Protein 5JN5 (pdb70)

Radius of gyration: 35.1 Å; Cα contacts (8 Å, |Δi|>4): 2687; chains: 2; bounding box: 94×74×91 Å

Structure (mmCIF, N/CA/C/O backbone):
data_5JN5
#
_entry.id   5JN5
#
_cell.length_a   172.988
_cell.length_b   172.988
_cell.length_c   100.001
_cell.angle_alpha   90.00
_cell.angle_beta   90.00
_cell.angle_gamma   90.00
#
_symmetry.space_group_name_H-M   'P 41 21 2'
#
loop_
_entity.id
_entity.type
_entity.pdbx_description
1 polymer Phosphoglucomutase-1
2 non-polymer 'SULFATE ION'
3 non-polymer 'CALCIUM ION'
4 water water
#
loop_
_atom_site.group_PDB
_atom_site.id
_atom_site.type_symbol
_atom_site.label_atom_id
_atom_site.label_alt_id
_atom_site.label_comp_id
_atom_site.label_asym_id
_atom_site.label_entity_id
_atom_site.label_seq_id
_atom_site.pdbx_PDB_ins_code
_atom_site.Cartn_x
_atom_site.Cartn_y
_atom_site.Cartn_z
_atom_site.occupancy
_atom_site.B_iso_or_equiv
_atom_site.auth_seq_id
_atom_site.auth_comp_id
_atom_site.auth_asym_id
_atom_site.auth_atom_id
_atom_site.pdbx_PDB_model_num
ATOM 1 N N . ASN A 1 23 ? 44.162 -81.062 -13.138 1.00 45.72 0 ASN A N 1
ATOM 2 C CA . ASN A 1 23 ? 42.774 -80.868 -12.715 1.00 42.19 0 ASN A CA 1
ATOM 3 C C . ASN A 1 23 ? 42.054 -82.212 -12.578 1.00 37.99 0 ASN A C 1
ATOM 4 O O . ASN A 1 23 ? 40.824 -82.303 -12.584 1.00 35.79 0 ASN A O 1
ATOM 9 N N . MET A 1 24 ? 42.872 -83.249 -12.453 1.00 32.10 1 MET A N 1
ATOM 10 C CA . MET A 1 24 ? 42.457 -84.585 -12.063 1.00 35.74 1 MET A CA 1
ATOM 11 C C . MET A 1 24 ? 43.041 -84.832 -10.665 1.00 31.88 1 MET A C 1
ATOM 12 O O . MET A 1 24 ? 44.250 -85.024 -10.530 1.00 35.83 1 MET A O 1
ATOM 17 N N . VAL A 1 25 ? 42.205 -84.806 -9.625 1.00 28.37 2 VAL A N 1
ATOM 18 C CA . VAL A 1 25 ? 42.730 -84.709 -8.253 1.00 25.17 2 VAL A CA 1
ATOM 19 C C . VAL A 1 25 ? 42.178 -85.701 -7.213 1.00 23.88 2 VAL A C 1
ATOM 20 O O . VAL A 1 25 ? 41.015 -86.099 -7.254 1.00 25.19 2 VAL A O 1
ATOM 24 N N . LYS A 1 26 ? 43.033 -86.055 -6.252 1.00 26.77 3 LYS A N 1
ATOM 25 C CA . LYS A 1 26 ? 42.693 -87.019 -5.208 1.00 29.62 3 LYS A CA 1
ATOM 26 C C . LYS A 1 26 ? 42.037 -86.379 -3.983 1.00 27.11 3 LYS A C 1
ATOM 27 O O . LYS A 1 26 ? 42.334 -85.243 -3.635 1.00 26.35 3 LYS A O 1
ATOM 29 N N . ILE A 1 27 ? 41.130 -87.118 -3.353 1.00 25.45 4 ILE A N 1
ATOM 30 C CA . ILE A 1 27 ? 40.528 -86.736 -2.078 1.00 23.79 4 ILE A CA 1
ATOM 31 C C . ILE A 1 27 ? 41.244 -87.420 -0.924 1.00 34.07 4 ILE A C 1
ATOM 32 O O . ILE A 1 27 ? 41.375 -88.642 -0.920 1.00 27.86 4 ILE A O 1
ATOM 37 N N . VAL A 1 28 ? 41.707 -86.654 0.059 1.00 26.28 5 VAL A N 1
ATOM 38 C CA . VAL A 1 28 ? 42.327 -87.279 1.213 1.00 26.37 5 VAL A CA 1
ATOM 39 C C . VAL A 1 28 ? 41.682 -86.822 2.512 1.00 33.42 5 VAL A C 1
ATOM 40 O O . VAL A 1 28 ? 41.031 -85.779 2.580 1.00 26.74 5 VAL A O 1
ATOM 44 N N . THR A 1 29 ? 41.858 -87.635 3.545 1.00 27.82 6 THR A N 1
ATOM 45 C CA . THR A 1 29 ? 41.352 -87.318 4.867 1.00 29.54 6 THR A CA 1
ATOM 46 C C . THR A 1 29 ? 42.521 -86.907 5.745 1.00 35.33 6 THR A C 1
ATOM 47 O O . THR A 1 29 ? 43.535 -87.615 5.830 1.00 28.63 6 THR A O 1
ATOM 51 N N . VAL A 1 30 ? 42.386 -85.745 6.377 1.00 31.92 7 VAL A N 1
ATOM 52 C CA . VAL A 1 30 ? 43.459 -85.188 7.190 1.00 31.65 7 VAL A CA 1
ATOM 53 C C . VAL A 1 30 ? 43.066 -85.225 8.653 1.00 30.98 7 VAL A C 1
ATOM 54 O O . VAL A 1 30 ? 42.013 -84.715 9.030 1.00 25.22 7 VAL A O 1
ATOM 58 N N . LYS A 1 31 ? 43.895 -85.852 9.482 1.00 31.62 8 LYS A N 1
ATOM 59 C CA . LYS A 1 31 ? 43.629 -85.823 10.909 1.00 30.69 8 LYS A CA 1
ATOM 60 C C . LYS A 1 31 ? 43.930 -84.426 11.417 1.00 23.55 8 LYS A C 1
ATOM 61 O O . LYS A 1 31 ? 44.938 -83.827 11.043 1.00 30.85 8 LYS A O 1
ATOM 67 N N . THR A 1 32 ? 43.062 -83.917 12.278 1.00 30.83 9 THR A N 1
ATOM 68 C CA . THR A 1 32 ? 43.265 -82.596 12.842 1.00 28.39 9 THR A CA 1
ATOM 69 C C . THR A 1 32 ? 42.977 -82.572 14.340 1.00 31.76 9 THR A C 1
ATOM 70 O O . THR A 1 32 ? 42.424 -83.527 14.900 1.00 29.28 9 THR A O 1
ATOM 74 N N . GLN A 1 33 ? 43.367 -81.478 14.983 1.00 30.90 10 GLN A N 1
ATOM 75 C CA . GLN A 1 33 ? 43.014 -81.245 16.380 1.00 33.21 10 GLN A CA 1
ATOM 76 C C . GLN A 1 33 ? 42.126 -80.010 16.456 1.00 29.62 10 GLN A C 1
ATOM 77 O O . GLN A 1 33 ? 42.475 -78.955 15.916 1.00 29.79 10 GLN A O 1
ATOM 79 N N . ALA A 1 34 ? 40.982 -80.147 17.118 1.00 24.77 11 ALA A N 1
ATOM 80 C CA . ALA A 1 34 ? 40.014 -79.061 17.191 1.00 30.23 11 ALA A CA 1
ATOM 81 C C . ALA A 1 34 ? 40.537 -77.853 17.963 1.00 31.81 11 ALA A C 1
ATOM 82 O O . ALA A 1 34 ? 41.432 -77.975 18.806 1.00 30.37 11 ALA A O 1
ATOM 84 N N . TYR A 1 35 ? 39.979 -76.683 17.654 1.00 26.08 12 TYR A N 1
ATOM 85 C CA . TYR A 1 35 ? 40.201 -75.481 18.457 1.00 25.53 12 TYR A CA 1
ATOM 86 C C . TYR A 1 35 ? 38.934 -75.186 19.236 1.00 25.25 12 TYR A C 1
ATOM 87 O O . TYR A 1 35 ? 37.857 -75.696 18.893 1.00 26.95 12 TYR A O 1
ATOM 96 N N . GLN A 1 36 ? 39.053 -74.385 20.300 1.00 23.94 13 GLN A N 1
ATOM 97 C CA . GLN A 1 36 ? 37.918 -74.158 21.190 1.00 25.47 13 GLN A CA 1
ATOM 98 C C . GLN A 1 36 ? 37.270 -72.775 21.046 1.00 31.39 13 GLN A C 1
ATOM 99 O O . GLN A 1 36 ? 36.260 -72.500 21.695 1.00 28.31 13 GLN A O 1
ATOM 105 N N . ASP A 1 37 ? 37.824 -71.914 20.192 1.00 25.45 14 ASP A N 1
ATOM 106 C CA . ASP A 1 37 ? 37.333 -70.537 20.122 1.00 28.46 14 ASP A CA 1
ATOM 107 C C . ASP A 1 37 ? 36.776 -70.113 18.756 1.00 31.45 14 ASP A C 1
ATOM 108 O O . ASP A 1 37 ? 36.643 -68.921 18.489 1.00 27.96 14 ASP A O 1
ATOM 113 N N . GLN A 1 38 ? 36.418 -71.075 17.905 1.00 26.10 15 GLN A N 1
ATOM 114 C CA . GLN A 1 38 ? 35.959 -70.745 16.548 1.00 24.59 15 GLN A CA 1
ATOM 115 C C . GLN A 1 38 ? 34.465 -70.418 16.467 1.00 19.30 15 GLN A C 1
ATOM 116 O O . GLN A 1 38 ? 33.708 -71.121 15.814 1.00 24.19 15 GLN A O 1
ATOM 122 N N . LYS A 1 39 ? 34.037 -69.344 17.141 1.00 29.35 16 LYS A N 1
ATOM 123 C CA . LYS A 1 39 ? 32.638 -68.877 17.069 1.00 30.59 16 LYS A CA 1
ATOM 124 C C . LYS A 1 39 ? 32.353 -68.020 15.825 1.00 30.97 16 LYS A C 1
ATOM 125 O O . LYS A 1 39 ? 33.071 -67.061 15.540 1.00 40.93 16 LYS A O 1
ATOM 131 N N . PRO A 1 40 ? 31.305 -68.364 15.076 1.00 33.63 17 PRO A N 1
ATOM 132 C CA . PRO A 1 40 ? 31.034 -67.608 13.844 1.00 36.99 17 PRO A CA 1
ATOM 133 C C . PRO A 1 40 ? 30.365 -66.237 14.042 1.00 44.36 17 PRO A C 1
ATOM 134 O O . PRO A 1 40 ? 30.307 -65.503 13.059 1.00 42.11 17 PRO A O 1
ATOM 138 N N . GLY A 1 41 ? 29.875 -65.897 15.236 1.00 37.38 18 GLY A N 1
ATOM 139 C CA . GLY A 1 41 ? 29.269 -64.584 15.463 1.00 34.07 18 GLY A CA 1
ATOM 140 C C . GLY A 1 41 ? 28.192 -64.146 14.470 1.00 38.04 18 GLY A C 1
ATOM 141 O O . GLY A 1 41 ? 27.738 -64.935 13.639 1.00 35.11 18 GLY A O 1
ATOM 142 N N . THR A 1 42 ? 27.759 -62.890 14.553 1.00 27.17 19 THR A N 1
ATOM 143 C CA . THR A 1 42 ? 26.755 -62.393 13.612 1.00 31.04 19 THR A CA 1
ATOM 144 C C . THR A 1 42 ? 27.406 -61.835 12.350 1.00 28.43 19 THR A C 1
ATOM 145 O O . THR A 1 42 ? 26.730 -61.564 11.356 1.00 29.86 19 THR A O 1
ATOM 149 N N . SER A 1 43 ? 28.716 -61.637 12.397 1.00 30.69 20 SER A N 1
ATOM 150 C CA . SER A 1 43 ? 29.420 -61.110 11.233 1.00 32.65 20 SER A CA 1
ATOM 151 C C . SER A 1 43 ? 30.644 -61.945 10.876 1.00 33.85 20 SER A C 1
ATOM 152 O O . SER A 1 43 ? 31.462 -61.535 10.050 1.00 31.74 20 SER A O 1
ATOM 155 N N . GLY A 1 44 ? 30.777 -63.115 11.494 1.00 24.45 21 GLY A N 1
ATOM 156 C CA . GLY A 1 44 ? 31.838 -64.019 11.087 1.00 23.74 21 GLY A CA 1
ATOM 157 C C . GLY A 1 44 ? 32.863 -64.287 12.166 1.00 28.78 21 GLY A C 1
ATOM 158 O O . GLY A 1 44 ? 32.875 -63.638 13.208 1.00 25.44 21 GLY A O 1
ATOM 159 N N . LEU A 1 45 ? 33.720 -65.264 11.905 1.00 18.39 22 LEU A N 1
ATOM 160 C CA . LEU A 1 45 ? 34.852 -65.536 12.765 1.00 18.58 22 LEU A CA 1
ATOM 161 C C . LEU A 1 45 ? 36.007 -64.608 12.395 1.00 27.07 22 LEU A C 1
ATOM 162 O O . LEU A 1 45 ? 36.468 -64.627 11.252 1.00 22.26 22 LEU A O 1
ATOM 167 N N . ARG A 1 46 ? 36.461 -63.797 13.360 1.00 19.04 23 ARG A N 1
ATOM 168 C CA . ARG A 1 46 ? 37.559 -62.857 13.136 1.00 16.34 23 ARG A CA 1
ATOM 169 C C . ARG A 1 46 ? 38.714 -63.102 14.079 1.00 19.30 23 ARG A C 1
ATOM 170 O O . ARG A 1 46 ? 38.533 -63.117 15.302 1.00 22.21 23 ARG A O 1
ATOM 178 N N . LYS A 1 47 ? 39.896 -63.284 13.516 1.00 17.10 24 LYS A N 1
ATOM 179 C CA . LYS A 1 47 ? 41.122 -63.442 14.304 1.00 23.15 24 LYS A CA 1
ATOM 180 C C . LYS A 1 47 ? 42.245 -62.690 13.610 1.00 26.95 24 LYS A C 1
ATOM 181 O O . LYS A 1 47 ? 42.118 -62.344 12.438 1.00 19.41 24 LYS A O 1
ATOM 187 N N . ARG A 1 48 ? 43.353 -62.450 14.306 1.00 22.83 25 ARG A N 1
ATOM 188 C CA . ARG A 1 48 ? 44.529 -61.895 13.639 1.00 19.92 25 ARG A CA 1
ATOM 189 C C . ARG A 1 48 ? 44.950 -62.824 12.498 1.00 23.56 25 ARG A C 1
ATOM 190 O O . ARG A 1 48 ? 44.761 -64.030 12.576 1.00 21.74 25 ARG A O 1
ATOM 192 N N . VAL A 1 49 ? 45.501 -62.253 11.434 1.00 20.85 26 VAL A N 1
ATOM 193 C CA . VAL A 1 49 ? 46.016 -63.045 10.322 1.00 23.91 26 VAL A CA 1
ATOM 194 C C . VAL A 1 49 ? 47.052 -64.068 10.817 1.00 23.89 26 VAL A C 1
ATOM 195 O O . VAL A 1 49 ? 47.037 -65.232 10.416 1.00 24.94 26 VAL A O 1
ATOM 199 N N . LYS A 1 50 ? 47.923 -63.625 11.718 1.00 27.78 27 LYS A N 1
ATOM 200 C CA . LYS A 1 50 ? 48.948 -64.491 12.296 1.00 26.70 27 LYS A CA 1
ATOM 201 C C . LYS A 1 50 ? 48.382 -65.719 13.011 1.00 26.97 27 LYS A C 1
ATOM 202 O O . LYS A 1 50 ? 49.034 -66.762 13.066 1.00 31.25 27 LYS A O 1
ATOM 208 N N . VAL A 1 51 ? 47.180 -65.597 13.566 1.00 27.74 28 VAL A N 1
ATOM 209 C CA . VAL A 1 51 ? 46.524 -66.740 14.192 1.00 28.79 28 VAL A CA 1
ATOM 210 C C . VAL A 1 51 ? 46.201 -67.780 13.136 1.00 26.86 28 VAL A C 1
ATOM 211 O O . VAL A 1 51 ? 46.507 -68.961 13.296 1.00 26.97 28 VAL A O 1
ATOM 215 N N . PHE A 1 52 ? 45.594 -67.333 12.036 1.00 26.58 29 PHE A N 1
ATOM 216 C CA . PHE A 1 52 ? 45.285 -68.220 10.925 1.00 25.45 29 PHE A CA 1
ATOM 217 C C . PHE A 1 52 ? 46.555 -68.873 10.361 1.00 26.12 29 PHE A C 1
ATOM 218 O O . PHE A 1 52 ? 46.532 -70.039 9.956 1.00 33.48 29 PHE A O 1
ATOM 226 N N . GLN A 1 53 ? 47.661 -68.134 10.345 1.00 25.59 30 GLN A N 1
ATOM 227 C CA . GLN A 1 53 ? 48.897 -68.627 9.735 1.00 22.59 30 GLN A CA 1
ATOM 228 C C . GLN A 1 53 ? 49.671 -69.593 10.621 1.00 34.80 30 GLN A C 1
ATOM 229 O O . GLN A 1 53 ? 50.224 -70.578 10.133 1.00 31.44 30 GLN A O 1
ATOM 235 N N . SER A 1 54 ? 49.708 -69.312 11.919 1.00 32.64 31 SER A N 1
ATOM 236 C CA . SER A 1 54 ? 50.521 -70.095 12.844 1.00 32.84 31 SER A CA 1
ATOM 237 C C . SER A 1 54 ? 49.764 -71.263 13.483 1.00 34.08 31 SER A C 1
ATOM 238 O O . SER A 1 54 ? 50.382 -72.187 14.008 1.00 35.95 31 SER A O 1
ATOM 241 N N . SER A 1 55 ? 48.434 -71.238 13.432 1.00 25.26 32 SER A N 1
ATOM 242 C CA . SER A 1 55 ? 47.648 -72.318 14.010 1.00 27.68 32 SER A CA 1
ATOM 243 C C . SER A 1 55 ? 47.281 -73.382 12.978 1.00 30.94 32 SER A C 1
ATOM 244 O O . SER A 1 55 ? 46.414 -73.167 12.131 1.00 27.62 32 SER A O 1
ATOM 247 N N . ALA A 1 56 ? 47.932 -74.540 13.087 1.00 30.73 33 ALA A N 1
ATOM 248 C CA . ALA A 1 56 ? 47.740 -75.641 12.146 1.00 30.93 33 ALA A CA 1
ATOM 249 C C . ALA A 1 56 ? 46.271 -75.997 11.959 1.00 24.07 33 ALA A C 1
ATOM 250 O O . ALA A 1 56 ? 45.551 -76.274 12.915 1.00 24.60 33 ALA A O 1
ATOM 252 N N . ASN A 1 57 ? 45.837 -75.988 10.702 1.00 24.69 34 ASN A N 1
ATOM 253 C CA . ASN A 1 57 ? 44.461 -76.321 10.339 1.00 22.12 34 ASN A CA 1
ATOM 254 C C . ASN A 1 57 ? 43.390 -75.435 10.949 1.00 20.62 34 ASN A C 1
ATOM 255 O O . ASN A 1 57 ? 42.247 -75.861 11.063 1.00 22.58 34 ASN A O 1
ATOM 260 N N . TYR A 1 58 ? 43.749 -74.224 11.370 1.00 21.92 35 TYR A N 1
ATOM 261 C CA . TYR A 1 58 ? 42.743 -73.329 11.948 1.00 18.83 35 TYR A CA 1
ATOM 262 C C . TYR A 1 58 ? 41.661 -73.029 10.891 1.00 16.45 35 TYR A C 1
ATOM 263 O O . TYR A 1 58 ? 40.476 -73.281 11.111 1.00 18.97 35 TYR A O 1
ATOM 272 N N . ALA A 1 59 ? 42.079 -72.521 9.734 1.00 18.22 36 ALA A N 1
ATOM 273 C CA . ALA A 1 59 ? 41.115 -72.260 8.660 1.00 20.13 36 ALA A CA 1
ATOM 274 C C . ALA A 1 59 ? 40.427 -73.552 8.187 1.00 17.52 36 ALA A C 1
ATOM 275 O O . ALA A 1 59 ? 39.196 -73.602 8.084 1.00 17.28 36 ALA A O 1
ATOM 277 N N . GLU A 1 60 ? 41.219 -74.592 7.914 1.00 19.12 37 GLU A N 1
ATOM 278 C CA . GLU A 1 60 ? 40.671 -75.875 7.450 1.00 20.93 37 GLU A CA 1
ATOM 279 C C . GLU A 1 60 ? 39.565 -76.403 8.354 1.00 19.74 37 GLU A C 1
ATOM 280 O O . GLU A 1 60 ? 38.489 -76.771 7.876 1.00 17.27 37 GLU A O 1
ATOM 286 N N . ASN A 1 61 ? 39.823 -76.441 9.668 1.00 20.53 38 ASN A N 1
ATOM 287 C CA . ASN A 1 61 ? 38.795 -76.879 10.609 1.00 18.31 38 ASN A CA 1
ATOM 288 C C . ASN A 1 61 ? 37.497 -76.085 10.485 1.00 19.67 38 ASN A C 1
ATOM 289 O O . ASN A 1 61 ? 36.406 -76.640 10.558 1.00 18.54 38 ASN A O 1
ATOM 294 N N . PHE A 1 62 ? 37.616 -74.769 10.350 1.00 19.73 39 PHE A N 1
ATOM 295 C CA . PHE A 1 62 ? 36.424 -73.935 10.355 1.00 17.25 39 PHE A CA 1
ATOM 296 C C . PHE A 1 62 ? 35.666 -74.115 9.046 1.00 17.27 39 PHE A C 1
ATOM 297 O O . PHE A 1 62 ? 34.440 -74.187 9.045 1.00 16.69 39 PHE A O 1
ATOM 305 N N . ILE A 1 63 ? 36.386 -74.178 7.927 1.00 18.61 40 ILE A N 1
ATOM 306 C CA . ILE A 1 63 ? 35.703 -74.382 6.664 1.00 14.62 40 ILE A CA 1
ATOM 307 C C . ILE A 1 63 ? 34.951 -75.719 6.641 1.00 17.59 40 ILE A C 1
ATOM 308 O O . ILE A 1 63 ? 33.790 -75.783 6.210 1.00 16.15 40 ILE A O 1
ATOM 313 N N . GLN A 1 64 ? 35.597 -76.772 7.140 1.00 16.25 41 GLN A N 1
ATOM 314 C CA . GLN A 1 64 ? 34.965 -78.095 7.238 1.00 18.97 41 GLN A CA 1
ATOM 315 C C . GLN A 1 64 ? 33.708 -78.046 8.091 1.00 18.29 41 GLN A C 1
ATOM 316 O O . GLN A 1 64 ? 32.687 -78.649 7.743 1.00 19.58 41 GLN A O 1
ATOM 322 N N . SER A 1 65 ? 33.777 -77.309 9.201 1.00 22.08 42 SER A N 1
ATOM 323 C CA . SER A 1 65 ? 32.633 -77.198 10.101 1.00 19.92 42 SER A CA 1
ATOM 324 C C . SER A 1 65 ? 31.438 -76.527 9.424 1.00 21.46 42 SER A C 1
ATOM 325 O O . SER A 1 65 ? 30.300 -76.969 9.584 1.00 21.46 42 SER A O 1
ATOM 328 N N . ILE A 1 66 ? 31.685 -75.478 8.640 1.00 15.66 43 ILE A N 1
ATOM 329 C CA . ILE A 1 66 ? 30.608 -74.870 7.864 1.00 16.14 43 ILE A CA 1
ATOM 330 C C . ILE A 1 66 ? 29.939 -75.867 6.923 1.00 17.08 43 ILE A C 1
ATOM 331 O O . ILE A 1 66 ? 28.707 -76.003 6.883 1.00 19.13 43 ILE A O 1
ATOM 336 N N . ILE A 1 67 ? 30.775 -76.569 6.173 1.00 18.63 44 ILE A N 1
ATOM 337 C CA . ILE A 1 67 ? 30.292 -77.434 5.101 1.00 19.69 44 ILE A CA 1
ATOM 338 C C . ILE A 1 67 ? 29.587 -78.641 5.704 1.00 24.01 44 ILE A C 1
ATOM 339 O O . ILE A 1 67 ? 28.584 -79.107 5.169 1.00 22.86 44 ILE A O 1
ATOM 344 N N . SER A 1 68 ? 30.070 -79.104 6.856 1.00 24.87 45 SER A N 1
ATOM 345 C CA . SER A 1 68 ? 29.416 -80.230 7.535 1.00 30.00 45 SER A CA 1
ATOM 346 C C . SER A 1 68 ? 28.014 -79.880 8.036 1.00 28.41 45 SER A C 1
ATOM 347 O O . SER A 1 68 ? 27.274 -80.766 8.447 1.00 30.71 45 SER A O 1
ATOM 350 N N . THR A 1 69 ? 27.630 -78.603 7.999 1.00 25.63 46 THR A N 1
ATOM 351 C CA . THR A 1 69 ? 26.238 -78.256 8.289 1.00 21.74 46 THR A CA 1
ATOM 352 C C . THR A 1 69 ? 25.310 -78.541 7.110 1.00 27.72 46 THR A C 1
ATOM 353 O O . THR A 1 69 ? 24.088 -78.527 7.262 1.00 32.77 46 THR A O 1
ATOM 357 N N . VAL A 1 70 ? 25.888 -78.796 5.938 1.00 25.02 47 VAL A N 1
ATOM 358 C CA . VAL A 1 70 ? 25.096 -79.152 4.766 1.00 25.51 47 VAL A CA 1
ATOM 359 C C . VAL A 1 70 ? 24.971 -80.659 4.664 1.00 29.74 47 VAL A C 1
ATOM 360 O O . VAL A 1 70 ? 25.981 -81.366 4.600 1.00 26.98 47 VAL A O 1
ATOM 364 N N . GLU A 1 71 ? 23.733 -81.140 4.669 1.00 30.92 48 GLU A N 1
ATOM 365 C CA . GLU A 1 71 ? 23.451 -82.561 4.511 1.00 37.94 48 GLU A CA 1
ATOM 366 C C . GLU A 1 71 ? 24.102 -83.101 3.247 1.00 33.25 48 GLU A C 1
ATOM 367 O O . GLU A 1 71 ? 23.914 -82.536 2.170 1.00 32.80 48 GLU A O 1
ATOM 373 N N . PRO A 1 72 ? 24.874 -84.192 3.383 1.00 32.82 49 PRO A N 1
ATOM 374 C CA . PRO A 1 72 ? 25.555 -84.868 2.276 1.00 33.93 49 PRO A CA 1
ATOM 375 C C . PRO A 1 72 ? 24.687 -85.030 1.031 1.00 32.02 49 PRO A C 1
ATOM 376 O O . PRO A 1 72 ? 25.176 -84.760 -0.066 1.00 30.94 49 PRO A O 1
ATOM 380 N N . ALA A 1 73 ? 23.429 -85.432 1.202 1.00 30.87 50 ALA A N 1
ATOM 381 C CA . ALA A 1 73 ? 22.526 -85.660 0.072 1.00 36.77 50 ALA A CA 1
ATOM 382 C C . ALA A 1 73 ? 22.254 -84.396 -0.740 1.00 31.87 50 ALA A C 1
ATOM 383 O O . ALA A 1 73 ? 21.898 -84.475 -1.912 1.00 33.14 50 ALA A O 1
ATOM 385 N N . GLN A 1 74 ? 22.415 -83.236 -0.117 1.00 33.45 51 GLN A N 1
ATOM 386 C CA . GLN A 1 74 ? 22.126 -81.978 -0.796 1.00 30.06 51 GLN A CA 1
ATOM 387 C C . GLN A 1 74 ? 23.377 -81.250 -1.302 1.00 29.10 51 GLN A C 1
ATOM 388 O O . GLN A 1 74 ? 23.270 -80.162 -1.863 1.00 30.50 51 GLN A O 1
ATOM 394 N N . ARG A 1 75 ? 24.551 -81.850 -1.129 1.00 23.42 52 ARG A N 1
ATOM 395 C CA . ARG A 1 75 ? 25.792 -81.167 -1.493 1.00 26.28 52 ARG A CA 1
ATOM 396 C C . ARG A 1 75 ? 26.069 -81.099 -2.999 1.00 27.96 52 ARG A C 1
ATOM 397 O O . ARG A 1 75 ? 26.558 -80.074 -3.486 1.00 24.07 52 ARG A O 1
ATOM 405 N N . GLN A 1 76 ? 25.773 -82.164 -3.746 1.00 22.26 53 GLN A N 1
ATOM 406 C CA . GLN A 1 76 ? 26.120 -82.153 -5.171 1.00 25.32 53 GLN A CA 1
ATOM 407 C C . GLN A 1 76 ? 25.363 -81.079 -5.971 1.00 23.69 53 GLN A C 1
ATOM 408 O O . GLN A 1 76 ? 25.926 -80.470 -6.876 1.00 22.18 53 GLN A O 1
ATOM 414 N N . GLU A 1 77 ? 24.101 -80.842 -5.628 1.00 20.68 54 GLU A N 1
ATOM 415 C CA . GLU A 1 77 ? 23.297 -79.832 -6.315 1.00 27.71 54 GLU A CA 1
ATOM 416 C C . GLU A 1 77 ? 23.471 -78.434 -5.735 1.00 24.86 54 GLU A C 1
ATOM 417 O O . GLU A 1 77 ? 22.842 -77.480 -6.201 1.00 22.75 54 GLU A O 1
ATOM 423 N N . ALA A 1 78 ? 24.312 -78.314 -4.717 1.00 23.05 55 ALA A N 1
ATOM 424 C CA . ALA A 1 78 ? 24.498 -77.036 -4.039 1.00 19.96 55 ALA A CA 1
ATOM 425 C C . ALA A 1 78 ? 25.527 -76.165 -4.723 1.00 19.61 55 ALA A C 1
ATOM 426 O O . ALA A 1 78 ? 26.536 -76.664 -5.210 1.00 19.60 55 ALA A O 1
ATOM 428 N N . THR A 1 79 ? 25.287 -74.852 -4.721 1.00 17.39 56 THR A N 1
ATOM 429 C CA . THR A 1 79 ? 26.328 -73.888 -5.104 1.00 16.93 56 THR A CA 1
ATOM 430 C C . THR A 1 79 ? 26.643 -73.000 -3.888 1.00 15.51 56 THR A C 1
ATOM 431 O O . THR A 1 79 ? 25.723 -72.545 -3.218 1.00 16.16 56 THR A O 1
ATOM 435 N N . LEU A 1 80 ? 27.923 -72.792 -3.598 1.00 13.93 57 LEU A N 1
ATOM 436 C CA . LEU A 1 80 ? 28.333 -71.762 -2.635 1.00 15.06 57 LEU A CA 1
ATOM 437 C C . LEU A 1 80 ? 28.979 -70.576 -3.365 1.00 14.28 57 LEU A C 1
ATOM 438 O O . LEU A 1 80 ? 29.820 -70.771 -4.218 1.00 13.81 57 LEU A O 1
ATOM 443 N N . VAL A 1 81 ? 28.589 -69.360 -2.998 1.00 13.94 58 VAL A N 1
ATOM 444 C CA . VAL A 1 81 ? 29.226 -68.140 -3.501 1.00 13.06 58 VAL A CA 1
ATOM 445 C C . VAL A 1 81 ? 30.403 -67.784 -2.601 1.00 14.13 58 VAL A C 1
ATOM 446 O O . VAL A 1 81 ? 30.280 -67.816 -1.373 1.00 15.25 58 VAL A O 1
ATOM 450 N N . VAL A 1 82 ? 31.559 -67.496 -3.185 1.00 14.36 59 VAL A N 1
ATOM 451 C CA . VAL A 1 82 ? 32.754 -67.220 -2.392 1.00 11.45 59 VAL A CA 1
ATOM 452 C C . VAL A 1 82 ? 33.486 -65.980 -2.895 1.00 17.04 59 VAL A C 1
ATOM 453 O O . VAL A 1 82 ? 33.746 -65.850 -4.083 1.00 14.00 59 VAL A O 1
ATOM 457 N N . GLY A 1 83 ? 33.822 -65.065 -1.991 1.00 12.06 60 GLY A N 1
ATOM 458 C CA . GLY A 1 83 ? 34.630 -63.924 -2.368 1.00 11.77 60 GLY A CA 1
ATOM 459 C C . GLY A 1 83 ? 34.879 -63.088 -1.128 1.00 11.47 60 GLY A C 1
ATOM 460 O O . GLY A 1 83 ? 34.324 -63.382 -0.073 1.00 12.82 60 GLY A O 1
ATOM 461 N N . GLY A 1 84 ? 35.702 -62.056 -1.249 1.00 11.95 61 GLY A N 1
ATOM 462 C CA . GLY A 1 84 ? 35.978 -61.215 -0.091 1.00 9.96 61 GLY A CA 1
ATOM 463 C C . GLY A 1 84 ? 36.500 -59.836 -0.443 1.00 11.31 61 GLY A C 1
ATOM 464 O O . GLY A 1 84 ? 36.483 -59.431 -1.620 1.00 12.67 61 GLY A O 1
ATOM 465 N N . ASP A 1 85 ? 37.004 -59.141 0.573 1.00 10.61 62 ASP A N 1
ATOM 466 C CA . ASP A 1 85 ? 37.230 -57.701 0.494 1.00 10.05 62 ASP A CA 1
ATOM 467 C C . ASP A 1 85 ? 38.638 -57.353 0.025 1.00 11.92 62 ASP A C 1
ATOM 468 O O . ASP A 1 85 ? 38.987 -56.165 -0.054 1.00 11.71 62 ASP A O 1
ATOM 473 N N . GLY A 1 86 ? 39.432 -58.383 -0.284 1.00 13.67 63 GLY A N 1
ATOM 474 C CA . GLY A 1 86 ? 40.733 -58.194 -0.905 1.00 13.36 63 GLY A CA 1
ATOM 475 C C . GLY A 1 86 ? 41.902 -58.154 0.061 1.00 16.35 63 GLY A C 1
ATOM 476 O O . GLY A 1 86 ? 43.058 -58.008 -0.348 1.00 14.50 63 GLY A O 1
ATOM 477 N N . ARG A 1 87 ? 41.607 -58.269 1.347 1.00 12.74 64 ARG A N 1
ATOM 478 C CA . ARG A 1 87 ? 42.655 -58.176 2.357 1.00 11.90 64 ARG A CA 1
ATOM 479 C C . ARG A 1 87 ? 43.641 -59.337 2.276 1.00 17.65 64 ARG A C 1
ATOM 480 O O . ARG A 1 87 ? 43.331 -60.410 1.754 1.00 14.26 64 ARG A O 1
ATOM 488 N N . PHE A 1 88 ? 44.835 -59.101 2.815 1.00 14.88 65 PHE A N 1
ATOM 489 C CA . PHE A 1 88 ? 45.888 -60.108 2.876 1.00 16.69 65 PHE A CA 1
ATOM 490 C C . PHE A 1 88 ? 45.349 -61.433 3.419 1.00 17.75 65 PHE A C 1
ATOM 491 O O . PHE A 1 88 ? 44.558 -61.421 4.354 1.00 15.32 65 PHE A O 1
ATOM 499 N N . TYR A 1 89 ? 45.759 -62.547 2.789 1.00 15.04 66 TYR A N 1
ATOM 500 C CA . TYR A 1 89 ? 45.407 -63.942 3.147 1.00 13.10 66 TYR A CA 1
ATOM 501 C C . TYR A 1 89 ? 44.112 -64.413 2.474 1.00 17.42 66 TYR A C 1
ATOM 502 O O . TYR A 1 89 ? 43.786 -65.606 2.505 1.00 17.59 66 TYR A O 1
ATOM 511 N N . MET A 1 90 ? 43.371 -63.493 1.858 1.00 16.73 67 MET A N 1
ATOM 512 C CA . MET A 1 90 ? 42.098 -63.871 1.235 1.00 15.61 67 MET A CA 1
ATOM 513 C C . MET A 1 90 ? 42.252 -64.962 0.165 1.00 12.09 67 MET A C 1
ATOM 514 O O . MET A 1 90 ? 41.503 -65.948 0.169 1.00 14.16 67 MET A O 1
ATOM 519 N N . LYS A 1 91 ? 43.191 -64.784 -0.752 1.00 15.43 68 LYS A N 1
ATOM 520 C CA . LYS A 1 91 ? 43.271 -65.746 -1.864 1.00 19.54 68 LYS A CA 1
ATOM 521 C C . LYS A 1 91 ? 43.680 -67.118 -1.335 1.00 18.79 68 LYS A C 1
ATOM 522 O O . LYS A 1 91 ? 43.172 -68.148 -1.785 1.00 15.48 68 LYS A O 1
ATOM 528 N N . GLU A 1 92 ? 44.575 -67.128 -0.351 1.00 17.51 69 GLU A N 1
ATOM 529 C CA . GLU A 1 92 ? 44.967 -68.399 0.256 1.00 21.15 69 GLU A CA 1
ATOM 530 C C . GLU A 1 92 ? 43.770 -69.083 0.926 1.00 20.22 69 GLU A C 1
ATOM 531 O O . GLU A 1 92 ? 43.609 -70.301 0.828 1.00 16.73 69 GLU A O 1
ATOM 537 N N . ALA A 1 93 ? 42.913 -68.308 1.594 1.00 16.52 70 ALA A N 1
ATOM 538 C CA . ALA A 1 93 ? 41.714 -68.868 2.219 1.00 14.35 70 ALA A CA 1
ATOM 539 C C . ALA A 1 93 ? 40.716 -69.392 1.175 1.00 17.89 70 ALA A C 1
ATOM 540 O O . ALA A 1 93 ? 40.028 -70.402 1.390 1.00 14.17 70 ALA A O 1
ATOM 542 N N . ILE A 1 94 ? 40.603 -68.675 0.066 1.00 13.27 71 ILE A N 1
ATOM 543 C CA . ILE A 1 94 ? 39.690 -69.113 -0.991 1.00 14.48 71 ILE A CA 1
ATOM 544 C C . ILE A 1 94 ? 40.145 -70.443 -1.592 1.00 12.94 71 ILE A C 1
ATOM 545 O O . ILE A 1 94 ? 39.324 -71.321 -1.807 1.00 16.37 71 ILE A O 1
ATOM 550 N N . GLN A 1 95 ? 41.441 -70.586 -1.832 1.00 13.36 72 GLN A N 1
ATOM 551 C CA . GLN A 1 95 ? 41.966 -71.848 -2.374 1.00 15.70 72 GLN A CA 1
ATOM 552 C C . GLN A 1 95 ? 41.628 -72.965 -1.408 1.00 20.98 72 GLN A C 1
ATOM 553 O O . GLN A 1 95 ? 41.196 -74.043 -1.798 1.00 18.77 72 GLN A O 1
ATOM 559 N N . LEU A 1 96 ? 41.772 -72.687 -0.121 1.00 15.26 73 LEU A N 1
ATOM 560 C CA . LEU A 1 96 ? 41.461 -73.697 0.863 1.00 18.05 73 LEU A CA 1
ATOM 561 C C . LEU A 1 96 ? 39.981 -74.078 0.852 1.00 16.91 73 LEU A C 1
ATOM 562 O O . LEU A 1 96 ? 39.636 -75.255 0.935 1.00 16.07 73 LEU A O 1
ATOM 567 N N . ILE A 1 97 ? 39.101 -73.092 0.695 1.00 14.39 74 ILE A N 1
ATOM 568 C CA . ILE A 1 97 ? 37.676 -73.363 0.627 1.00 14.16 74 ILE A CA 1
ATOM 569 C C . ILE A 1 97 ? 37.327 -74.234 -0.582 1.00 16.21 74 ILE A C 1
ATOM 570 O O . ILE A 1 97 ? 36.476 -75.109 -0.486 1.00 15.06 74 ILE A O 1
ATOM 575 N N . ALA A 1 98 ? 37.979 -73.981 -1.709 1.00 15.80 75 ALA A N 1
ATOM 576 C CA . ALA A 1 98 ? 37.764 -74.815 -2.908 1.00 12.79 75 ALA A CA 1
ATOM 577 C C . ALA A 1 98 ? 38.231 -76.262 -2.674 1.00 17.07 75 ALA A C 1
ATOM 578 O O . ALA A 1 98 ? 37.518 -77.208 -3.017 1.00 17.76 75 ALA A O 1
ATOM 580 N N . ARG A 1 99 ? 39.413 -76.420 -2.083 1.00 19.35 76 ARG A N 1
ATOM 581 C CA . ARG A 1 99 ? 40.005 -77.753 -1.906 1.00 18.74 76 ARG A CA 1
ATOM 582 C C . ARG A 1 99 ? 39.126 -78.594 -0.996 1.00 19.01 76 ARG A C 1
ATOM 583 O O . ARG A 1 99 ? 38.927 -79.783 -1.227 1.00 16.97 76 ARG A O 1
ATOM 591 N N A ILE A 1 100 ? 38.606 -77.959 0.052 0.97 17.39 77 ILE A N 1
ATOM 592 N N B ILE A 1 100 ? 38.547 -77.970 0.016 0.03 17.53 77 ILE A N 1
ATOM 593 C CA A ILE A 1 100 ? 37.754 -78.642 1.015 0.97 19.15 77 ILE A CA 1
ATOM 594 C CA B ILE A 1 100 ? 37.756 -78.717 0.979 0.03 19.07 77 ILE A CA 1
ATOM 595 C C A ILE A 1 100 ? 36.318 -78.834 0.519 0.97 20.44 77 ILE A C 1
ATOM 596 C C B ILE A 1 100 ? 36.281 -78.826 0.562 0.03 20.20 77 ILE A C 1
ATOM 597 O O A ILE A 1 100 ? 35.712 -79.891 0.734 0.97 19.05 77 ILE A O 1
ATOM 598 O O B ILE A 1 100 ? 35.620 -79.813 0.889 0.03 19.16 77 ILE A O 1
ATOM 607 N N . ALA A 1 101 ? 35.763 -77.836 -0.165 1.00 17.86 78 ALA A N 1
ATOM 608 C CA . ALA A 1 101 ? 34.416 -77.966 -0.734 1.00 15.57 78 ALA A CA 1
ATOM 609 C C . ALA A 1 101 ? 34.368 -79.132 -1.740 1.00 15.16 78 ALA A C 1
ATOM 610 O O . ALA A 1 101 ? 33.413 -79.901 -1.758 1.00 17.08 78 ALA A O 1
ATOM 612 N N . ALA A 1 102 ? 35.399 -79.228 -2.567 1.00 15.76 79 ALA A N 1
ATOM 613 C CA . ALA A 1 102 ? 35.478 -80.257 -3.615 1.00 18.96 79 ALA A CA 1
ATOM 614 C C . ALA A 1 102 ? 35.453 -81.646 -2.976 1.00 20.14 79 ALA A C 1
ATOM 615 O O . ALA A 1 102 ? 34.613 -82.481 -3.311 1.00 19.79 79 ALA A O 1
ATOM 617 N N . ALA A 1 103 ? 36.367 -81.847 -2.033 1.00 19.21 80 ALA A N 1
ATOM 618 C CA . ALA A 1 103 ? 36.489 -83.117 -1.298 1.00 24.14 80 ALA A CA 1
ATOM 619 C C . ALA A 1 103 ? 35.198 -83.527 -0.590 1.00 24.20 80 ALA A C 1
ATOM 620 O O . ALA A 1 103 ? 34.927 -84.724 -0.413 1.00 22.77 80 ALA A O 1
ATOM 622 N N . ASN A 1 104 ? 34.406 -82.540 -0.177 1.00 19.81 81 ASN A N 1
ATOM 623 C CA . ASN A 1 104 ? 33.178 -82.796 0.560 1.00 19.05 81 ASN A CA 1
ATOM 624 C C . ASN A 1 104 ? 31.943 -82.986 -0.306 1.00 19.86 81 ASN A C 1
ATOM 625 O O . ASN A 1 104 ? 30.859 -83.202 0.214 1.00 23.13 81 ASN A O 1
ATOM 630 N N . GLY A 1 105 ? 32.097 -82.924 -1.625 1.00 20.59 82 GLY A N 1
ATOM 631 C CA . GLY A 1 105 ? 30.977 -83.217 -2.503 1.00 22.28 82 GLY A CA 1
ATOM 632 C C . GLY A 1 105 ? 30.076 -82.042 -2.847 1.00 21.94 82 GLY A C 1
ATOM 633 O O . GLY A 1 105 ? 29.025 -82.229 -3.468 1.00 20.49 82 GLY A O 1
ATOM 634 N N . ILE A 1 106 ? 30.481 -80.831 -2.462 1.00 19.03 83 ILE A N 1
ATOM 635 C CA . ILE A 1 106 ? 29.789 -79.635 -2.929 1.00 19.21 83 ILE A CA 1
ATOM 636 C C . ILE A 1 106 ? 29.997 -79.557 -4.439 1.00 15.08 83 ILE A C 1
ATOM 637 O O . ILE A 1 106 ? 31.133 -79.629 -4.917 1.00 18.35 83 ILE A O 1
ATOM 642 N N . GLY A 1 107 ? 28.915 -79.385 -5.179 1.00 17.18 84 GLY A N 1
ATOM 643 C CA . GLY A 1 107 ? 29.000 -79.456 -6.624 1.00 17.21 84 GLY A CA 1
ATOM 644 C C . GLY A 1 107 ? 29.648 -78.264 -7.291 1.00 20.50 84 GLY A C 1
ATOM 645 O O . GLY A 1 107 ? 30.381 -78.414 -8.274 1.00 16.27 84 GLY A O 1
ATOM 646 N N . ARG A 1 108 ? 29.387 -77.069 -6.766 1.00 15.78 85 ARG A N 1
ATOM 647 C CA . ARG A 1 108 ? 29.850 -75.868 -7.461 1.00 16.77 85 ARG A CA 1
ATOM 648 C C . ARG A 1 108 ? 30.209 -74.728 -6.522 1.00 13.95 85 ARG A C 1
ATOM 649 O O . ARG A 1 108 ? 29.513 -74.493 -5.539 1.00 14.87 85 ARG A O 1
ATOM 657 N N . LEU A 1 109 ? 31.286 -74.022 -6.852 1.00 15.05 86 LEU A N 1
ATOM 658 C CA . LEU A 1 109 ? 31.522 -72.692 -6.277 1.00 16.18 86 LEU A CA 1
ATOM 659 C C . LEU A 1 109 ? 31.374 -71.645 -7.365 1.00 15.77 86 LEU A C 1
ATOM 660 O O . LEU A 1 109 ? 31.803 -71.879 -8.486 1.00 16.07 86 LEU A O 1
ATOM 665 N N . VAL A 1 110 ? 30.790 -70.499 -7.013 1.00 13.94 87 VAL A N 1
ATOM 666 C CA . VAL A 1 110 ? 30.816 -69.295 -7.848 1.00 12.71 87 VAL A CA 1
ATOM 667 C C . VAL A 1 110 ? 31.686 -68.281 -7.111 1.00 14.40 87 VAL A C 1
ATOM 668 O O . VAL A 1 110 ? 31.399 -67.933 -5.957 1.00 15.16 87 VAL A O 1
ATOM 672 N N . ILE A 1 111 ? 32.757 -67.851 -7.768 1.00 11.84 88 ILE A N 1
ATOM 673 C CA . ILE A 1 111 ? 33.795 -67.038 -7.127 1.00 15.28 88 ILE A CA 1
ATOM 674 C C . ILE A 1 111 ? 34.061 -65.775 -7.926 1.00 14.29 88 ILE A C 1
ATOM 675 O O . ILE A 1 111 ? 34.217 -65.816 -9.147 1.00 13.90 88 ILE A O 1
ATOM 680 N N . GLY A 1 112 ? 34.135 -64.637 -7.242 1.00 12.19 89 GLY A N 1
ATOM 681 C CA . GLY A 1 112 ? 34.431 -63.413 -7.961 1.00 11.29 89 GLY A CA 1
ATOM 682 C C . GLY A 1 112 ? 35.860 -63.437 -8.479 1.00 10.38 89 GLY A C 1
ATOM 683 O O . GLY A 1 112 ? 36.747 -64.033 -7.880 1.00 12.63 89 GLY A O 1
ATOM 684 N N . GLN A 1 113 ? 36.085 -62.775 -9.605 1.00 11.16 90 GLN A N 1
ATOM 685 C CA . GLN A 1 113 ? 37.421 -62.692 -10.181 1.00 14.62 90 GLN A CA 1
ATOM 686 C C . GLN A 1 113 ? 38.425 -62.124 -9.182 1.00 12.94 90 GLN A C 1
ATOM 687 O O . GLN A 1 113 ? 38.121 -61.169 -8.463 1.00 13.83 90 GLN A O 1
ATOM 693 N N . ASN A 1 114 ? 39.605 -62.738 -9.122 1.00 12.73 91 ASN A N 1
ATOM 694 C CA . ASN A 1 114 ? 40.671 -62.353 -8.186 1.00 14.54 91 ASN A CA 1
ATOM 695 C C . ASN A 1 114 ? 40.240 -62.569 -6.732 1.00 13.49 91 ASN A C 1
ATOM 696 O O . ASN A 1 114 ? 40.875 -62.067 -5.806 1.00 16.11 91 ASN A O 1
ATOM 701 N N . GLY A 1 115 ? 39.171 -63.327 -6.540 1.00 12.26 92 GLY A N 1
ATOM 702 C CA . GLY A 1 115 ? 38.621 -63.526 -5.214 1.00 12.07 92 GLY A CA 1
ATOM 703 C C . GLY A 1 115 ? 37.735 -62.406 -4.714 1.00 12.49 92 GLY A C 1
ATOM 704 O O . GLY A 1 115 ? 37.160 -62.528 -3.638 1.00 15.08 92 GLY A O 1
ATOM 705 N N . ILE A 1 116 ? 37.618 -61.327 -5.491 1.00 14.07 93 ILE A N 1
ATOM 706 C CA . ILE A 1 116 ? 36.931 -60.096 -5.053 1.00 13.05 93 ILE A CA 1
ATOM 707 C C . ILE A 1 116 ? 35.405 -60.154 -5.227 1.00 12.56 93 ILE A C 1
ATOM 708 O O . ILE A 1 116 ? 34.897 -60.327 -6.342 1.00 11.49 93 ILE A O 1
ATOM 713 N N . LEU A 1 117 ? 34.687 -59.998 -4.112 1.00 10.59 94 LEU A N 1
ATOM 714 C CA . LEU A 1 117 ? 33.247 -59.693 -4.114 1.00 11.23 94 LEU A CA 1
ATOM 715 C C . LEU A 1 117 ? 32.923 -58.851 -2.899 1.00 11.89 94 LEU A C 1
ATOM 716 O O . LEU A 1 117 ? 33.277 -59.228 -1.781 1.00 11.05 94 LEU A O 1
ATOM 721 N N . SER A 1 118 ? 32.214 -57.746 -3.106 1.00 9.38 95 SER A N 1
ATOM 722 C CA . SER A 1 118 ? 31.724 -56.968 -1.961 1.00 10.98 95 SER A CA 1
ATOM 723 C C . SER A 1 118 ? 30.678 -57.775 -1.212 1.00 11.55 95 SER A C 1
ATOM 724 O O . SER A 1 118 ? 30.065 -58.688 -1.779 1.00 10.07 95 SER A O 1
ATOM 727 N N . THR A 1 119 ? 30.453 -57.430 0.053 1.00 10.33 96 THR A N 1
ATOM 728 C CA . THR A 1 119 ? 29.446 -58.138 0.820 1.00 9.68 96 THR A CA 1
ATOM 729 C C . THR A 1 119 ? 28.050 -57.983 0.164 1.00 9.70 96 THR A C 1
ATOM 730 O O . THR A 1 119 ? 27.323 -58.972 0.022 1.00 9.45 96 THR A O 1
ATOM 734 N N . PRO A 1 120 ? 27.680 -56.764 -0.283 1.00 10.35 97 PRO A N 1
ATOM 735 C CA . PRO A 1 120 ? 26.408 -56.692 -1.015 1.00 10.73 97 PRO A CA 1
ATOM 736 C C . PRO A 1 120 ? 26.381 -57.534 -2.308 1.00 10.36 97 PRO A C 1
ATOM 737 O O . PRO A 1 120 ? 25.330 -58.082 -2.633 1.00 12.13 97 PRO A O 1
ATOM 741 N N . ALA A 1 121 ? 27.498 -57.627 -3.023 1.00 9.95 98 ALA A N 1
ATOM 742 C CA . ALA A 1 121 ? 27.523 -58.432 -4.256 1.00 9.78 98 ALA A CA 1
ATOM 743 C C . ALA A 1 121 ? 27.324 -59.908 -3.947 1.00 9.32 98 ALA A C 1
ATOM 744 O O . ALA A 1 121 ? 26.651 -60.617 -4.687 1.00 11.27 98 ALA A O 1
ATOM 746 N N . VAL A 1 122 ? 27.930 -60.383 -2.866 1.00 9.67 99 VAL A N 1
ATOM 747 C CA . VAL A 1 122 ? 27.700 -61.774 -2.450 1.00 9.37 99 VAL A CA 1
ATOM 748 C C . VAL A 1 122 ? 26.216 -62.022 -2.192 1.00 10.02 99 VAL A C 1
ATOM 749 O O . VAL A 1 122 ? 25.662 -63.038 -2.632 1.00 10.58 99 VAL A O 1
ATOM 753 N N . SER A 1 123 ? 25.567 -61.114 -1.462 1.00 10.68 100 SER A N 1
ATOM 754 C CA . SER A 1 123 ? 24.137 -61.268 -1.154 1.00 11.80 100 SER A CA 1
ATOM 755 C C . SER A 1 123 ? 23.319 -61.289 -2.448 1.00 17.63 100 SER A C 1
ATOM 756 O O . SER A 1 123 ? 22.450 -62.143 -2.655 1.00 12.84 100 SER A O 1
ATOM 759 N N . CYS A 1 124 ? 23.632 -60.346 -3.326 1.00 9.69 101 CYS A N 1
ATOM 760 C CA . CYS A 1 124 ? 23.031 -60.285 -4.670 1.00 11.31 101 CYS A CA 1
ATOM 761 C C . CYS A 1 124 ? 23.134 -61.608 -5.426 1.00 12.49 101 CYS A C 1
ATOM 762 O O . CYS A 1 124 ? 22.128 -62.144 -5.910 1.00 14.96 101 CYS A O 1
ATOM 765 N N . ILE A 1 125 ? 24.341 -62.154 -5.505 1.00 11.79 102 ILE A N 1
ATOM 766 C CA . ILE A 1 125 ? 24.561 -63.354 -6.315 1.00 11.36 102 ILE A CA 1
ATOM 767 C C . ILE A 1 125 ? 23.916 -64.597 -5.690 1.00 13.76 102 ILE A C 1
ATOM 768 O O . ILE A 1 125 ? 23.303 -65.397 -6.386 1.00 15.05 102 ILE A O 1
ATOM 773 N N . ILE A 1 126 ? 24.057 -64.772 -4.382 1.00 11.06 103 ILE A N 1
ATOM 774 C CA . ILE A 1 126 ? 23.355 -65.874 -3.723 1.00 11.40 103 ILE A CA 1
ATOM 775 C C . ILE A 1 126 ? 21.867 -65.898 -4.100 1.00 13.43 103 ILE A C 1
ATOM 776 O O . ILE A 1 126 ? 21.328 -66.945 -4.468 1.00 16.43 103 ILE A O 1
ATOM 781 N N . ARG A 1 127 ? 21.204 -64.749 -3.999 1.00 12.34 104 ARG A N 1
ATOM 782 C CA . ARG A 1 127 ? 19.770 -64.680 -4.234 1.00 14.27 104 ARG A CA 1
ATOM 783 C C . ARG A 1 127 ? 19.455 -64.887 -5.718 1.00 16.24 104 ARG A C 1
ATOM 784 O O . ARG A 1 127 ? 18.463 -65.532 -6.073 1.00 18.79 104 ARG A O 1
ATOM 792 N N . LYS A 1 128 ? 20.319 -64.367 -6.572 1.00 13.09 105 LYS A N 1
ATOM 793 C CA . LYS A 1 128 ? 20.090 -64.467 -8.020 1.00 14.23 105 LYS A CA 1
ATOM 794 C C . LYS A 1 128 ? 20.182 -65.908 -8.515 1.00 17.24 105 LYS A C 1
ATOM 795 O O . LYS A 1 128 ? 19.323 -66.351 -9.284 1.00 20.63 105 LYS A O 1
ATOM 801 N N . ILE A 1 129 ? 21.215 -66.634 -8.097 1.00 16.22 106 ILE A N 1
ATOM 802 C CA . ILE A 1 129 ? 21.438 -67.977 -8.637 1.00 16.60 106 ILE A CA 1
ATOM 803 C C . ILE A 1 129 ? 20.845 -69.060 -7.728 1.00 19.79 106 ILE A C 1
ATOM 804 O O . ILE A 1 129 ? 20.974 -70.261 -8.011 1.00 20.57 106 ILE A O 1
ATOM 809 N N . LYS A 1 130 ? 20.192 -68.619 -6.657 1.00 18.18 107 LYS A N 1
ATOM 810 C CA . LYS A 1 130 ? 19.640 -69.517 -5.631 1.00 21.48 107 LYS A CA 1
ATOM 811 C C . LYS A 1 130 ? 20.693 -70.478 -5.073 1.00 25.19 107 LYS A C 1
ATOM 812 O O . LYS A 1 130 ? 20.488 -71.702 -5.023 1.00 22.72 107 LYS A O 1
ATOM 818 N N . ALA A 1 131 ? 21.822 -69.910 -4.651 1.00 15.40 108 ALA A N 1
ATOM 819 C CA . ALA A 1 131 ? 22.873 -70.659 -3.987 1.00 16.07 108 ALA A CA 1
ATOM 820 C C . ALA A 1 131 ? 22.390 -71.073 -2.595 1.00 17.78 108 ALA A C 1
ATOM 821 O O . ALA A 1 131 ? 21.425 -70.505 -2.091 1.00 16.98 108 ALA A O 1
ATOM 823 N N . ILE A 1 132 ? 23.047 -72.053 -1.980 1.00 18.23 109 ILE A N 1
ATOM 824 C CA . ILE A 1 132 ? 22.666 -72.445 -0.621 1.00 18.51 109 ILE A CA 1
ATOM 825 C C . ILE A 1 132 ? 23.186 -71.434 0.382 1.00 16.47 109 ILE A C 1
ATOM 826 O O . ILE A 1 132 ? 22.752 -71.406 1.536 1.00 17.30 109 ILE A O 1
ATOM 831 N N . GLY A 1 133 ? 24.126 -70.607 -0.068 1.00 16.99 110 GLY A N 1
ATOM 832 C CA . GLY A 1 133 ? 24.753 -69.620 0.793 1.00 14.16 110 GLY A CA 1
ATOM 833 C C . GLY A 1 133 ? 26.084 -69.165 0.229 1.00 16.51 110 GLY A C 1
ATOM 834 O O . GLY A 1 133 ? 26.386 -69.339 -0.962 1.00 14.67 110 GLY A O 1
ATOM 835 N N . GLY A 1 134 ? 26.892 -68.575 1.087 1.00 14.22 111 GLY A N 1
ATOM 836 C CA . GLY A 1 134 ? 28.157 -68.044 0.646 1.00 16.50 111 GLY A CA 1
ATOM 837 C C . GLY A 1 134 ? 29.162 -67.931 1.759 1.00 15.08 111 GLY A C 1
ATOM 838 O O . GLY A 1 134 ? 28.802 -67.795 2.928 1.00 13.04 111 GLY A O 1
ATOM 839 N N . ILE A 1 135 ? 30.437 -67.978 1.412 1.00 12.84 112 ILE A N 1
ATOM 840 C CA . ILE A 1 135 ? 31.460 -67.740 2.428 1.00 14.50 112 ILE A CA 1
ATOM 841 C C . ILE A 1 135 ? 32.197 -66.474 2.043 1.00 19.17 112 ILE A C 1
ATOM 842 O O . ILE A 1 135 ? 32.767 -66.389 0.945 1.00 13.38 112 ILE A O 1
ATOM 847 N N . ILE A 1 136 ? 32.152 -65.486 2.932 1.00 10.83 113 ILE A N 1
ATOM 848 C CA . ILE A 1 136 ? 32.706 -64.167 2.630 1.00 12.52 113 ILE A CA 1
ATOM 849 C C . ILE A 1 136 ? 33.984 -63.955 3.429 1.00 14.43 113 ILE A C 1
ATOM 850 O O . ILE A 1 136 ? 33.999 -64.101 4.658 1.00 15.03 113 ILE A O 1
ATOM 855 N N . LEU A 1 137 ? 35.060 -63.638 2.720 1.00 11.93 114 LEU A N 1
ATOM 856 C CA . LEU A 1 137 ? 36.355 -63.449 3.333 1.00 15.15 114 LEU A CA 1
ATOM 857 C C . LEU A 1 137 ? 36.529 -61.984 3.642 1.00 12.98 114 LEU A C 1
ATOM 858 O O . LEU A 1 137 ? 37.108 -61.232 2.864 1.00 13.34 114 LEU A O 1
ATOM 863 N N . THR A 1 138 ? 36.022 -61.576 4.793 1.00 14.08 115 THR A N 1
ATOM 864 C CA . THR A 1 138 ? 36.122 -60.185 5.158 1.00 15.59 115 THR A CA 1
ATOM 865 C C . THR A 1 138 ? 36.096 -60.067 6.662 1.00 15.05 115 THR A C 1
ATOM 866 O O . THR A 1 138 ? 35.479 -60.892 7.363 1.00 16.13 115 THR A O 1
ATOM 870 N N . ALA A 1 139 ? 36.784 -59.049 7.163 1.00 13.83 116 ALA A N 1
ATOM 871 C CA . ALA A 1 139 ? 36.634 -58.667 8.562 1.00 16.35 116 ALA A CA 1
ATOM 872 C C . ALA A 1 139 ? 36.099 -57.239 8.601 1.00 19.58 116 ALA A C 1
ATOM 873 O O . ALA A 1 139 ? 36.375 -56.478 9.528 1.00 17.53 116 ALA A O 1
ATOM 885 N N . HIS A 1 141 ? 35.421 -53.518 8.444 1.00 19.54 118 HIS A N 1
ATOM 886 C CA . HIS A 1 141 ? 36.292 -52.364 8.549 1.00 19.41 118 HIS A CA 1
ATOM 887 C C . HIS A 1 141 ? 37.627 -52.656 9.251 1.00 24.25 118 HIS A C 1
ATOM 888 O O . HIS A 1 141 ? 38.516 -51.820 9.246 1.00 20.81 118 HIS A O 1
ATOM 895 N N . ASN A 1 142 ? 37.782 -53.819 9.884 1.00 19.70 119 ASN A N 1
ATOM 896 C CA . ASN A 1 142 ? 39.014 -54.067 10.634 1.00 18.26 119 ASN A CA 1
ATOM 897 C C . ASN A 1 142 ? 40.234 -54.119 9.709 1.00 22.22 119 ASN A C 1
ATOM 898 O O . ASN A 1 142 ? 40.131 -54.614 8.576 1.00 18.90 119 ASN A O 1
ATOM 903 N N . PRO A 1 143 ? 41.380 -53.579 10.174 1.00 20.18 120 PRO A N 1
ATOM 904 C CA . PRO A 1 143 ? 42.614 -53.506 9.384 1.00 21.33 120 PRO A CA 1
ATOM 905 C C . PRO A 1 143 ? 43.025 -54.845 8.801 1.00 21.32 120 PRO A C 1
ATOM 906 O O . PRO A 1 143 ? 42.783 -55.895 9.398 1.00 22.23 120 PRO A O 1
ATOM 910 N N . GLY A 1 144 ? 43.638 -54.792 7.628 1.00 17.68 121 GLY A N 1
ATOM 911 C CA . GLY A 1 144 ? 44.151 -55.998 7.014 1.00 23.21 121 GLY A CA 1
ATOM 912 C C . GLY A 1 144 ? 45.620 -55.846 6.700 1.00 21.90 121 GLY A C 1
ATOM 913 O O . GLY A 1 144 ? 46.184 -54.753 6.800 1.00 23.55 121 GLY A O 1
ATOM 914 N N . GLY A 1 145 ? 46.238 -56.947 6.301 1.00 20.66 122 GLY A N 1
ATOM 915 C CA . GLY A 1 145 ? 47.666 -56.972 6.062 1.00 23.81 122 GLY A CA 1
ATOM 916 C C . GLY A 1 145 ? 48.277 -58.092 6.881 1.00 23.00 122 GLY A C 1
ATOM 917 O O . GLY A 1 145 ? 47.581 -58.742 7.663 1.00 24.32 122 GLY A O 1
ATOM 918 N N . PRO A 1 146 ? 49.584 -58.319 6.708 1.00 28.09 123 PRO A N 1
ATOM 919 C CA . PRO A 1 146 ? 50.322 -59.361 7.429 1.00 33.32 123 PRO A CA 1
ATOM 920 C C . PRO A 1 146 ? 50.163 -59.258 8.947 1.00 30.70 123 PRO A C 1
ATOM 921 O O . PRO A 1 146 ? 50.163 -60.284 9.624 1.00 34.85 123 PRO A O 1
ATOM 925 N N . ASN A 1 147 ? 50.021 -58.040 9.468 1.00 30.89 124 ASN A N 1
ATOM 926 C CA . ASN A 1 147 ? 49.832 -57.833 10.903 1.00 33.18 124 ASN A CA 1
ATOM 927 C C . ASN A 1 147 ? 48.407 -57.439 11.262 1.00 30.48 124 ASN A C 1
ATOM 928 O O . ASN A 1 147 ? 48.146 -57.007 12.378 1.00 29.62 124 ASN A O 1
ATOM 933 N N . GLY A 1 148 ? 47.490 -57.583 10.312 1.00 24.60 125 GLY A N 1
ATOM 934 C CA . GLY A 1 148 ? 46.104 -57.209 10.533 1.00 25.85 1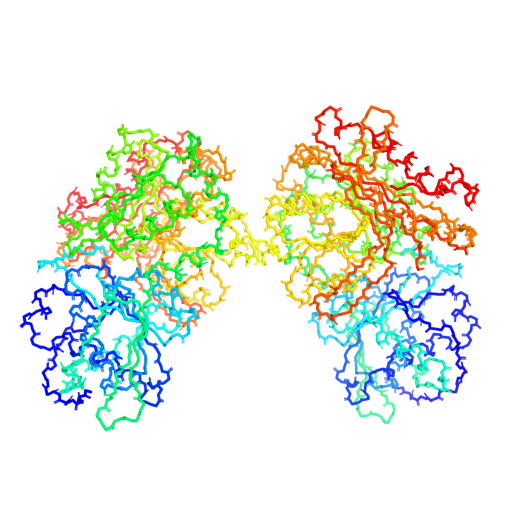25 GLY A CA 1
ATOM 935 C C . GLY A 1 148 ? 45.190 -58.373 10.889 1.00 20.55 125 GLY A C 1
ATOM 936 O O . GLY A 1 148 ? 45.630 -59.412 11.394 1.00 22.06 125 GLY A O 1
ATOM 937 N N . ASP A 1 149 ? 43.902 -58.173 10.639 1.00 15.09 126 ASP A N 1
ATOM 938 C CA . ASP A 1 149 ? 42.858 -59.132 10.965 1.00 14.72 126 ASP A CA 1
ATOM 939 C C . ASP A 1 149 ? 42.391 -59.888 9.728 1.00 16.54 126 ASP A C 1
ATOM 940 O O . ASP A 1 149 ? 42.540 -59.414 8.615 1.00 16.12 126 ASP A O 1
ATOM 945 N N . PHE A 1 150 ? 41.775 -61.038 9.953 1.00 18.29 127 PHE A N 1
ATOM 946 C CA . PHE A 1 150 ? 41.134 -61.779 8.876 1.00 15.93 127 PHE A CA 1
ATOM 947 C C . PHE A 1 150 ? 39.806 -62.293 9.397 1.00 18.30 127 PHE A C 1
ATOM 948 O O . PHE A 1 150 ? 39.663 -62.551 10.588 1.00 18.52 127 PHE A O 1
ATOM 956 N N . GLY A 1 151 ? 38.827 -62.434 8.514 1.00 17.88 128 GLY A N 1
ATOM 957 C CA . GLY A 1 151 ? 37.543 -62.939 8.938 1.00 13.18 128 GLY A CA 1
ATOM 958 C C . GLY A 1 151 ? 36.937 -63.910 7.940 1.00 17.02 128 GLY A C 1
ATOM 959 O O . GLY A 1 151 ? 37.192 -63.822 6.731 1.00 16.96 128 GLY A O 1
ATOM 960 N N . ILE A 1 152 ? 36.128 -64.836 8.450 1.00 15.15 129 ILE A N 1
ATOM 961 C CA . ILE A 1 152 ? 35.380 -65.777 7.612 1.00 15.80 129 ILE A CA 1
ATOM 962 C C . ILE A 1 152 ? 33.922 -65.725 7.997 1.00 18.70 129 ILE A C 1
ATOM 963 O O . ILE A 1 152 ? 33.539 -66.077 9.118 1.00 18.21 129 ILE A O 1
ATOM 968 N N . LYS A 1 153 ? 33.104 -65.241 7.071 1.00 14.60 130 LYS A N 1
ATOM 969 C CA . LYS A 1 153 ? 31.697 -65.006 7.333 1.00 11.11 130 LYS A CA 1
ATOM 970 C C . LYS A 1 153 ? 30.827 -65.960 6.529 1.00 18.04 130 LYS A C 1
ATOM 971 O O . LYS A 1 153 ? 31.069 -66.158 5.326 1.00 15.93 130 LYS A O 1
ATOM 977 N N . PHE A 1 154 ? 29.826 -66.559 7.176 1.00 14.74 131 PHE A N 1
ATOM 978 C CA . PHE A 1 154 ? 28.914 -67.466 6.476 1.00 16.20 131 PHE A CA 1
ATOM 979 C C . PHE A 1 154 ? 27.521 -66.854 6.309 1.00 15.86 131 PHE A C 1
ATOM 980 O O . PHE A 1 154 ? 26.900 -66.394 7.277 1.00 16.62 131 PHE A O 1
ATOM 988 N N . ASN A 1 155 ? 27.050 -66.832 5.060 1.00 12.64 132 ASN A N 1
ATOM 989 C CA . ASN A 1 155 ? 25.713 -66.368 4.712 1.00 12.57 132 ASN A CA 1
ATOM 990 C C . ASN A 1 155 ? 24.873 -67.522 4.178 1.00 15.87 132 ASN A C 1
ATOM 991 O O . ASN A 1 155 ? 25.414 -68.420 3.542 1.00 15.85 132 ASN A O 1
ATOM 996 N N . ILE A 1 156 ? 23.564 -67.497 4.417 1.00 15.36 133 ILE A N 1
ATOM 997 C CA . ILE A 1 156 ? 22.723 -68.636 4.041 1.00 14.94 133 ILE A CA 1
ATOM 998 C C . ILE A 1 156 ? 21.896 -68.322 2.797 1.00 16.23 133 ILE A C 1
ATOM 999 O O . ILE A 1 156 ? 22.167 -67.342 2.115 1.00 14.77 133 ILE A O 1
ATOM 1004 N N . SER A 1 157 ? 20.895 -69.150 2.494 1.00 17.04 134 SER A N 1
ATOM 1005 C CA . SER A 1 157 ? 20.275 -69.136 1.160 1.00 16.19 134 SER A CA 1
ATOM 1006 C C . SER A 1 157 ? 19.439 -67.881 0.871 1.00 15.91 134 SER A C 1
ATOM 1007 O O . SER A 1 157 ? 19.107 -67.621 -0.265 1.00 16.22 134 SER A O 1
ATOM 1010 N N . ASN A 1 158 ? 19.088 -67.092 1.884 1.00 16.36 135 ASN A N 1
ATOM 1011 C CA . ASN A 1 158 ? 18.375 -65.849 1.609 1.00 17.67 135 ASN A CA 1
ATOM 1012 C C . ASN A 1 158 ? 19.353 -64.700 1.327 1.00 13.85 135 ASN A C 1
ATOM 1013 O O . ASN A 1 158 ? 18.948 -63.552 1.123 1.00 16.59 135 ASN A O 1
ATOM 1018 N N . GLY A 1 159 ? 20.638 -65.026 1.294 1.00 15.29 136 GLY A N 1
ATOM 1019 C CA . GLY A 1 159 ? 21.661 -64.048 0.970 1.00 15.11 136 GLY A CA 1
ATOM 1020 C C . GLY A 1 159 ? 22.127 -63.221 2.163 1.00 13.70 136 GLY A C 1
ATOM 1021 O O . GLY A 1 159 ? 22.954 -62.314 2.024 1.00 13.74 136 GLY A O 1
ATOM 1022 N N . GLY A 1 160 ? 21.616 -63.539 3.345 1.00 14.25 137 GLY A N 1
ATOM 1023 C CA . GLY A 1 160 ? 21.990 -62.794 4.537 1.00 12.44 137 GLY A CA 1
ATOM 1024 C C . GLY A 1 160 ? 22.801 -63.596 5.530 1.00 15.27 137 GLY A C 1
ATOM 1025 O O . GLY A 1 160 ? 23.067 -64.771 5.320 1.00 14.83 137 GLY A O 1
ATOM 1026 N N . PRO A 1 161 ? 23.200 -62.961 6.645 1.00 14.74 138 PRO A N 1
ATOM 1027 C CA . PRO A 1 161 ? 24.081 -63.596 7.631 1.00 15.40 138 PRO A CA 1
ATOM 1028 C C . PRO A 1 161 ? 23.465 -64.860 8.209 1.00 16.28 138 PRO A C 1
ATOM 1029 O O . PRO A 1 161 ? 22.254 -64.885 8.435 1.00 16.63 138 PRO A O 1
ATOM 1033 N N . ALA A 1 162 ? 24.279 -65.890 8.412 1.00 16.70 139 ALA A N 1
ATOM 1034 C CA . ALA A 1 162 ? 23.778 -67.111 9.048 1.00 15.41 139 ALA A CA 1
ATOM 1035 C C . ALA A 1 162 ? 23.263 -66.749 10.441 1.00 20.21 139 ALA A C 1
ATOM 1036 O O . ALA A 1 162 ? 23.964 -66.069 11.193 1.00 18.24 139 ALA A O 1
ATOM 1038 N N . PRO A 1 163 ? 22.033 -67.178 10.767 1.00 17.46 140 PRO A N 1
ATOM 1039 C CA . PRO A 1 163 ? 21.412 -66.914 12.083 1.00 22.65 140 PRO A CA 1
ATOM 1040 C C . PRO A 1 163 ? 22.048 -67.743 13.202 1.00 29.05 140 PRO A C 1
ATOM 1041 O O . PRO A 1 163 ? 22.821 -68.655 12.910 1.00 20.96 140 PRO A O 1
ATOM 1045 N N A GLU A 1 164 ? 21.714 -67.437 14.457 0.56 26.79 141 GLU A N 1
ATOM 1046 N N B GLU A 1 164 ? 21.734 -67.432 14.461 0.44 26.79 141 GLU A N 1
ATOM 1047 C CA A GLU A 1 164 ? 22.429 -68.016 15.595 0.56 28.65 141 GLU A CA 1
ATOM 1048 C CA B GLU A 1 164 ? 22.458 -68.034 15.583 0.44 28.63 141 GLU A CA 1
ATOM 1049 C C A GLU A 1 164 ? 22.314 -69.540 15.671 0.56 25.95 141 GLU A C 1
ATOM 1050 C C B GLU A 1 164 ? 22.336 -69.557 15.634 0.44 25.99 141 GLU A C 1
ATOM 1051 O O A GLU A 1 164 ? 23.257 -70.202 16.091 0.56 29.29 141 GLU A O 1
ATOM 1052 O O B GLU A 1 164 ? 23.290 -70.235 16.006 0.44 29.28 141 GLU A O 1
ATOM 1063 N N . ALA A 1 165 ? 21.184 -70.096 15.251 1.00 23.19 142 ALA A N 1
ATOM 1064 C CA . ALA A 1 165 ? 21.001 -71.553 15.279 1.00 30.57 142 ALA A CA 1
ATOM 1065 C C . ALA A 1 165 ? 22.013 -72.266 14.375 1.00 35.88 142 ALA A C 1
ATOM 1066 O O . ALA A 1 165 ? 22.483 -73.362 14.699 1.00 28.79 142 ALA A O 1
ATOM 1068 N N . ILE A 1 166 ? 22.357 -71.632 13.252 1.00 27.27 143 ILE A N 1
ATOM 1069 C CA . ILE A 1 166 ? 23.366 -72.159 12.336 1.00 28.31 143 ILE A CA 1
ATOM 1070 C C . ILE A 1 166 ? 24.779 -71.924 12.852 1.00 22.55 143 ILE A C 1
ATOM 1071 O O . ILE A 1 166 ? 25.608 -72.833 12.851 1.00 25.84 143 ILE A O 1
ATOM 1076 N N . THR A 1 167 ? 25.072 -70.700 13.281 1.00 18.26 144 THR A N 1
ATOM 1077 C CA . THR A 1 167 ? 26.393 -70.401 13.795 1.00 21.26 144 THR A CA 1
ATOM 1078 C C . THR A 1 167 ? 26.660 -71.196 15.088 1.00 23.35 144 THR A C 1
ATOM 1079 O O . THR A 1 167 ? 27.813 -71.523 15.374 1.00 23.42 144 THR A O 1
ATOM 1083 N N . ASP A 1 168 ? 25.602 -71.502 15.842 1.00 25.35 145 ASP A N 1
ATOM 1084 C CA . ASP A 1 168 ? 25.725 -72.383 17.023 1.00 28.89 145 ASP A CA 1
ATOM 1085 C C . ASP A 1 168 ? 26.223 -73.763 16.598 1.00 27.77 145 ASP A C 1
ATOM 1086 O O . ASP A 1 168 ? 27.151 -74.324 17.199 1.00 28.78 145 ASP A O 1
ATOM 1091 N N . LYS A 1 169 ? 25.586 -74.307 15.561 1.00 28.72 146 LYS A N 1
ATOM 1092 C CA . LYS A 1 169 ? 25.923 -75.638 15.066 1.00 27.48 146 LYS A CA 1
ATOM 1093 C C . LYS A 1 169 ? 27.349 -75.686 14.541 1.00 28.43 146 LYS A C 1
ATOM 1094 O O . LYS A 1 169 ? 28.081 -76.637 14.817 1.00 23.25 146 LYS A O 1
ATOM 1096 N N . ILE A 1 170 ? 27.755 -74.657 13.795 1.00 24.09 147 ILE A N 1
ATOM 1097 C CA . ILE A 1 170 ? 29.129 -74.585 13.305 1.00 21.35 147 ILE A CA 1
ATOM 1098 C C . ILE A 1 170 ? 30.125 -74.598 14.456 1.00 26.26 147 ILE A C 1
ATOM 1099 O O . ILE A 1 170 ? 31.135 -75.317 14.412 1.00 22.73 147 ILE A O 1
ATOM 1104 N N . PHE A 1 171 ? 29.848 -73.800 15.484 1.00 22.05 148 PHE A N 1
ATOM 1105 C CA . PHE A 1 171 ? 30.722 -73.734 16.643 1.00 27.22 148 PHE A CA 1
ATOM 1106 C C . PHE A 1 171 ? 30.869 -75.120 17.282 1.00 22.07 148 PHE A C 1
ATOM 1107 O O . PHE A 1 171 ? 31.988 -75.564 17.569 1.00 24.57 148 PHE A O 1
ATOM 1115 N N . GLN A 1 172 ? 29.738 -75.785 17.493 1.00 23.90 149 GLN A N 1
ATOM 1116 C CA . GLN A 1 172 ? 29.724 -77.092 18.157 1.00 31.44 149 GLN A CA 1
ATOM 1117 C C . GLN A 1 172 ? 30.574 -78.100 17.393 1.00 28.86 149 GLN A C 1
ATOM 1118 O O . GLN A 1 172 ? 31.398 -78.807 17.979 1.00 27.53 149 GLN A O 1
ATOM 1124 N N . ILE A 1 173 ? 30.392 -78.135 16.075 1.00 26.65 150 ILE A N 1
ATOM 1125 C CA . ILE A 1 173 ? 31.170 -79.025 15.223 1.00 24.76 150 ILE A CA 1
ATOM 1126 C C . ILE A 1 173 ? 32.653 -78.737 15.314 1.00 25.15 150 ILE A C 1
ATOM 1127 O O . ILE A 1 173 ? 33.466 -79.651 15.394 1.00 21.58 150 ILE A O 1
ATOM 1132 N N . SER A 1 174 ? 33.017 -77.459 15.315 1.00 21.61 151 SER A N 1
ATOM 1133 C CA . SER A 1 174 ? 34.422 -77.102 15.314 1.00 20.76 151 SER A CA 1
ATOM 1134 C C . SER A 1 174 ? 35.127 -77.535 16.598 1.00 21.93 151 SER A C 1
ATOM 1135 O O . SER A 1 174 ? 36.328 -77.812 16.599 1.00 21.87 151 SER A O 1
ATOM 1138 N N . LYS A 1 175 ? 34.379 -77.578 17.690 1.00 23.80 152 LYS A N 1
ATOM 1139 C CA . LYS A 1 175 ? 34.978 -77.867 18.981 1.00 27.07 152 LYS A CA 1
ATOM 1140 C C . LYS A 1 175 ? 35.417 -79.321 19.130 1.00 30.40 152 LYS A C 1
ATOM 1141 O O . LYS A 1 175 ? 36.337 -79.622 19.898 1.00 30.96 152 LYS A O 1
ATOM 1147 N N . THR A 1 176 ? 34.778 -80.224 18.389 1.00 26.48 153 THR A N 1
ATOM 1148 C CA . THR A 1 176 ? 35.092 -81.647 18.522 1.00 34.08 153 THR A CA 1
ATOM 1149 C C . THR A 1 176 ? 35.531 -82.310 17.214 1.00 35.77 153 THR A C 1
ATOM 1150 O O . THR A 1 176 ? 35.584 -83.534 17.115 1.00 28.58 153 THR A O 1
ATOM 1154 N N . ILE A 1 177 ? 35.849 -81.505 16.211 1.00 26.72 154 ILE A N 1
ATOM 1155 C CA . ILE A 1 177 ? 36.269 -82.054 14.926 1.00 23.77 154 ILE A CA 1
ATOM 1156 C C . ILE A 1 177 ? 37.616 -82.791 15.027 1.00 29.21 154 ILE A C 1
ATOM 1157 O O . ILE A 1 177 ? 38.569 -82.300 15.647 1.00 28.56 154 ILE A O 1
ATOM 1162 N N A GLU A 1 178 ? 37.700 -83.969 14.413 0.69 30.10 155 GLU A N 1
ATOM 1163 N N B GLU A 1 178 ? 37.691 -83.976 14.426 0.31 30.11 155 GLU A N 1
ATOM 1164 C CA A GLU A 1 178 ? 38.928 -84.759 14.480 0.69 30.43 155 GLU A CA 1
ATOM 1165 C CA B GLU A 1 178 ? 38.915 -84.771 14.488 0.31 30.48 155 GLU A CA 1
ATOM 1166 C C A GLU A 1 178 ? 39.549 -85.009 13.104 0.69 31.16 155 GLU A C 1
ATOM 1167 C C B GLU A 1 178 ? 39.551 -84.988 13.112 0.31 31.10 155 GLU A C 1
ATOM 1168 O O A GLU A 1 178 ? 40.692 -85.457 12.997 0.69 28.76 155 GLU A O 1
ATOM 1169 O O B GLU A 1 178 ? 40.706 -85.404 13.016 0.31 28.88 155 GLU A O 1
ATOM 1180 N N . GLU A 1 179 ? 38.808 -84.694 12.050 1.00 30.43 156 GLU A N 1
ATOM 1181 C CA . GLU A 1 179 ? 39.367 -84.781 10.704 1.00 27.11 156 GLU A CA 1
ATOM 1182 C C . GLU A 1 179 ? 38.592 -83.944 9.691 1.00 21.71 156 GLU A C 1
ATOM 1183 O O . GLU A 1 179 ? 37.420 -83.614 9.906 1.00 24.26 156 GLU A O 1
ATOM 1189 N N . TYR A 1 180 ? 39.248 -83.640 8.577 1.00 21.84 157 TYR A N 1
ATOM 1190 C CA . TYR A 1 180 ? 38.565 -82.974 7.465 1.00 22.42 157 TYR A CA 1
ATOM 1191 C C . TYR A 1 180 ? 38.933 -83.610 6.123 1.00 23.78 157 TYR A C 1
ATOM 1192 O O . TYR A 1 180 ? 39.972 -84.261 6.003 1.00 22.09 157 TYR A O 1
ATOM 1201 N N . ALA A 1 181 ? 38.077 -83.408 5.118 1.00 22.32 158 ALA A N 1
ATOM 1202 C CA . ALA A 1 181 ? 38.322 -83.914 3.761 1.00 21.74 158 ALA A CA 1
ATOM 1203 C C . ALA A 1 181 ? 38.838 -82.785 2.881 1.00 24.16 158 ALA A C 1
ATOM 1204 O O . ALA A 1 181 ? 38.292 -81.690 2.925 1.00 22.23 158 ALA A O 1
ATOM 1206 N N . VAL A 1 182 ? 39.886 -83.040 2.106 1.00 19.94 159 VAL A N 1
ATOM 1207 C CA . VAL A 1 182 ? 40.501 -82.006 1.281 1.00 20.66 159 VAL A CA 1
ATOM 1208 C C . VAL A 1 182 ? 41.096 -82.615 -0.003 1.00 24.48 159 VAL A C 1
ATOM 1209 O O . VAL A 1 182 ? 41.442 -83.797 -0.022 1.00 23.33 159 VAL A O 1
ATOM 1213 N N . CYS A 1 183 ? 41.155 -81.824 -1.080 1.00 23.83 160 CYS A N 1
ATOM 1214 C CA . CYS A 1 183 ? 41.900 -82.178 -2.294 1.00 21.15 160 CYS A CA 1
ATOM 1215 C C . CYS A 1 183 ? 43.150 -81.329 -2.365 1.00 22.51 160 CYS A C 1
ATOM 1216 O O . CYS A 1 183 ? 43.123 -80.242 -2.936 1.00 24.41 160 CYS A O 1
ATOM 1219 N N . PRO A 1 184 ? 44.257 -81.819 -1.796 1.00 24.44 161 PRO A N 1
ATOM 1220 C CA . PRO A 1 184 ? 45.490 -81.034 -1.680 1.00 25.29 161 PRO A CA 1
ATOM 1221 C C . PRO A 1 184 ? 46.034 -80.508 -3.003 1.00 21.87 161 PRO A C 1
ATOM 1222 O O . PRO A 1 184 ? 46.641 -79.450 -3.014 1.00 24.41 161 PRO A O 1
ATOM 1226 N N . ASP A 1 185 ? 45.839 -81.233 -4.098 1.00 20.94 162 ASP A N 1
ATOM 1227 C CA . ASP A 1 185 ? 46.410 -80.817 -5.378 1.00 25.87 162 ASP A CA 1
ATOM 1228 C C . ASP A 1 185 ? 45.476 -79.926 -6.217 1.00 24.63 162 ASP A C 1
ATOM 1229 O O . ASP A 1 185 ? 45.842 -79.530 -7.323 1.00 27.26 162 ASP A O 1
ATOM 1234 N N . LEU A 1 186 ? 44.2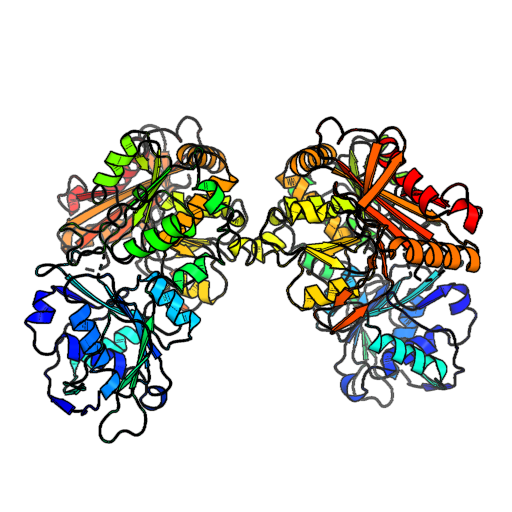81 -79.624 -5.714 1.00 23.46 163 LEU A N 1
ATOM 1235 C CA . LEU A 1 186 ? 43.347 -78.785 -6.463 1.00 18.77 163 LEU A CA 1
ATOM 1236 C C . LEU A 1 186 ? 43.760 -77.315 -6.366 1.00 21.27 163 LEU A C 1
ATOM 1237 O O . LEU A 1 186 ? 43.938 -76.792 -5.273 1.00 22.51 163 LEU A O 1
ATOM 1242 N N . LYS A 1 187 ? 43.924 -76.662 -7.514 1.00 19.44 164 LYS A N 1
ATOM 1243 C CA . LYS A 1 187 ? 44.269 -75.238 -7.534 1.00 20.84 164 LYS A CA 1
ATOM 1244 C C . LYS A 1 187 ? 43.349 -74.529 -8.508 1.00 21.54 164 LYS A C 1
ATOM 1245 O O . LYS A 1 187 ? 43.222 -74.943 -9.673 1.00 20.73 164 LYS A O 1
ATOM 1247 N N . VAL A 1 188 ? 42.695 -73.475 -8.034 1.00 17.22 165 VAL A N 1
ATOM 1248 C CA . VAL A 1 188 ? 41.800 -72.683 -8.880 1.00 17.32 165 VAL A CA 1
ATOM 1249 C C . VAL A 1 188 ? 42.529 -71.468 -9.457 1.00 17.11 165 VAL A C 1
ATOM 1250 O O . VAL A 1 188 ? 43.221 -70.760 -8.732 1.00 18.47 165 VAL A O 1
ATOM 1254 N N . ASP A 1 189 ? 42.369 -71.208 -10.752 1.00 17.75 166 ASP A N 1
ATOM 1255 C CA . ASP A 1 189 ? 42.887 -69.961 -11.307 1.00 20.02 166 ASP A CA 1
ATOM 1256 C C . ASP A 1 189 ? 41.852 -68.865 -11.072 1.00 16.62 166 ASP A C 1
ATOM 1257 O O . ASP A 1 189 ? 40.835 -68.823 -11.761 1.00 16.57 166 ASP A O 1
ATOM 1262 N N . LEU A 1 190 ? 42.108 -67.972 -10.112 1.00 15.93 167 LEU A N 1
ATOM 1263 C CA . LEU A 1 190 ? 41.097 -66.973 -9.756 1.00 15.34 167 LEU A CA 1
ATOM 1264 C C . LEU A 1 190 ? 41.027 -65.800 -10.718 1.00 16.67 167 LEU A C 1
ATOM 1265 O O . LEU A 1 190 ? 40.099 -64.981 -10.648 1.00 16.22 167 LEU A O 1
ATOM 1270 N N . GLY A 1 191 ? 42.019 -65.697 -11.595 1.00 17.87 168 GLY A N 1
ATOM 1271 C CA . GLY A 1 191 ? 42.171 -64.496 -12.389 1.00 18.60 168 GLY A CA 1
ATOM 1272 C C . GLY A 1 191 ? 41.471 -64.526 -13.732 1.00 18.23 168 GLY A C 1
ATOM 1273 O O . GLY A 1 191 ? 41.360 -63.494 -14.380 1.00 18.34 168 GLY A O 1
ATOM 1274 N N . VAL A 1 192 ? 41.005 -65.698 -14.152 1.00 18.10 169 VAL A N 1
ATOM 1275 C CA . VAL A 1 192 ? 40.387 -65.805 -15.476 1.00 18.71 169 VAL A CA 1
ATOM 1276 C C . VAL A 1 192 ? 38.918 -66.247 -15.396 1.00 14.17 169 VAL A C 1
ATOM 1277 O O . VAL A 1 192 ? 38.543 -67.162 -14.654 1.00 15.54 169 VAL A O 1
ATOM 1281 N N . LEU A 1 193 ? 38.083 -65.537 -16.142 1.00 17.81 170 LEU A N 1
ATOM 1282 C CA . LEU A 1 193 ? 36.652 -65.775 -16.143 1.00 15.06 170 LEU A CA 1
ATOM 1283 C C . LEU A 1 193 ? 36.286 -67.098 -16.784 1.00 16.58 170 LEU A C 1
ATOM 1284 O O . LEU A 1 193 ? 36.896 -67.509 -17.782 1.00 16.84 170 LEU A O 1
ATOM 1289 N N . GLY A 1 194 ? 35.264 -67.737 -16.238 1.00 14.08 171 GLY A N 1
ATOM 1290 C CA . GLY A 1 194 ? 34.684 -68.909 -16.869 1.00 15.73 171 GLY A CA 1
ATOM 1291 C C . GLY A 1 194 ? 34.634 -70.120 -15.964 1.00 19.77 171 GLY A C 1
ATOM 1292 O O . GLY A 1 194 ? 34.914 -70.044 -14.780 1.00 16.25 171 GLY A O 1
ATOM 1293 N N . LYS A 1 195 ? 34.302 -71.257 -16.552 1.00 15.03 172 LYS A N 1
ATOM 1294 C CA . LYS A 1 195 ? 34.145 -72.492 -15.808 1.00 17.68 172 LYS A CA 1
ATOM 1295 C C . LYS A 1 195 ? 35.406 -73.355 -15.809 1.00 19.35 172 LYS A C 1
ATOM 1296 O O . LYS A 1 195 ? 35.991 -73.663 -16.869 1.00 17.44 172 LYS A O 1
ATOM 1302 N N . GLN A 1 196 ? 35.835 -73.722 -14.603 1.00 14.37 173 GLN A N 1
ATOM 1303 C CA . GLN A 1 196 ? 36.914 -74.670 -14.429 1.00 14.67 173 GLN A CA 1
ATOM 1304 C C . GLN A 1 196 ? 36.317 -75.929 -13.842 1.00 19.97 173 GLN A C 1
ATOM 1305 O O . GLN A 1 196 ? 35.552 -75.862 -12.896 1.00 16.86 173 GLN A O 1
ATOM 1311 N N . GLN A 1 197 ? 36.617 -77.079 -14.434 1.00 17.72 174 GLN A N 1
ATOM 1312 C CA . GLN A 1 197 ? 36.091 -78.327 -13.893 1.00 17.65 174 GLN A CA 1
ATOM 1313 C C . GLN A 1 197 ? 37.216 -79.175 -13.324 1.00 18.93 174 GLN A C 1
ATOM 1314 O O . GLN A 1 197 ? 38.336 -79.202 -13.849 1.00 22.96 174 GLN A O 1
ATOM 1320 N N . PHE A 1 198 ? 36.901 -79.869 -12.247 1.00 17.21 175 PHE A N 1
ATOM 1321 C CA . PHE A 1 198 ? 37.878 -80.684 -11.537 1.00 18.29 175 PHE A CA 1
ATOM 1322 C C . PHE A 1 198 ? 37.308 -82.076 -11.418 1.00 20.45 175 PHE A C 1
ATOM 1323 O O . PHE A 1 198 ? 36.196 -82.261 -10.932 1.00 22.99 175 PHE A O 1
ATOM 1331 N N . ASP A 1 199 ? 38.054 -83.048 -11.934 1.00 21.28 176 ASP A N 1
ATOM 1332 C CA . ASP A 1 199 ? 37.633 -84.432 -11.838 1.00 22.38 176 ASP A CA 1
ATOM 1333 C C . ASP A 1 199 ? 38.259 -85.009 -10.573 1.00 21.88 176 ASP A C 1
ATOM 1334 O O . ASP A 1 199 ? 39.466 -84.904 -10.369 1.00 31.33 176 ASP A O 1
ATOM 1339 N N . LEU A 1 200 ? 37.427 -85.584 -9.718 1.00 19.58 177 LEU A N 1
ATOM 1340 C CA . LEU A 1 200 ? 37.892 -86.111 -8.442 1.00 24.14 177 LEU A CA 1
ATOM 1341 C C . LEU A 1 200 ? 38.064 -87.621 -8.551 1.00 30.05 177 LEU A C 1
ATOM 1342 O O . LEU A 1 200 ? 37.177 -88.313 -9.060 1.00 25.37 177 LEU A O 1
ATOM 1347 N N . GLU A 1 201 ? 39.191 -88.120 -8.056 1.00 30.22 178 GLU A N 1
ATOM 1348 C CA . GLU A 1 201 ? 39.483 -89.547 -8.126 1.00 34.11 178 GLU A CA 1
ATOM 1349 C C . GLU A 1 201 ? 38.412 -90.373 -7.413 1.00 24.97 178 GLU A C 1
ATOM 1350 O O . GLU A 1 201 ? 38.036 -90.083 -6.284 1.00 26.83 178 GLU A O 1
ATOM 1356 N N . ASN A 1 202 ? 37.907 -91.384 -8.119 1.00 35.12 179 ASN A N 1
ATOM 1357 C CA . ASN A 1 202 ? 36.862 -92.279 -7.614 1.00 33.82 179 ASN A CA 1
ATOM 1358 C C . ASN A 1 202 ? 35.577 -91.557 -7.216 1.00 38.42 179 ASN A C 1
ATOM 1359 O O . ASN A 1 202 ? 34.878 -91.959 -6.277 1.00 31.13 179 ASN A O 1
ATOM 1364 N N . LYS A 1 203 ? 35.272 -90.490 -7.944 1.00 33.64 180 LYS A N 1
ATOM 1365 C CA . LYS A 1 203 ? 34.002 -89.792 -7.797 1.00 28.29 180 LYS A CA 1
ATOM 1366 C C . LYS A 1 203 ? 33.419 -89.593 -9.185 1.00 24.90 180 LYS A C 1
ATOM 1367 O O . LYS A 1 203 ? 34.119 -89.146 -10.100 1.00 28.28 180 LYS A O 1
ATOM 1373 N N . PHE A 1 204 ? 32.143 -89.928 -9.346 1.00 24.68 181 PHE A N 1
ATOM 1374 C CA . PHE A 1 204 ? 31.524 -89.893 -10.663 1.00 27.70 181 PHE A CA 1
ATOM 1375 C C . PHE A 1 204 ? 31.338 -88.474 -11.195 1.00 28.74 181 PHE A C 1
ATOM 1376 O O . PHE A 1 204 ? 31.571 -88.213 -12.381 1.00 25.78 181 PHE A O 1
ATOM 1384 N N . LYS A 1 205 ? 30.898 -87.568 -10.321 1.00 26.14 182 LYS A N 1
ATOM 1385 C CA . LYS A 1 205 ? 30.550 -86.202 -10.731 1.00 26.61 182 LYS A CA 1
ATOM 1386 C C . LYS A 1 205 ? 31.689 -85.221 -10.484 1.00 22.93 182 LYS A C 1
ATOM 1387 O O . LYS A 1 205 ? 32.391 -85.330 -9.474 1.00 23.57 182 LYS A O 1
ATOM 1389 N N . PRO A 1 206 ? 31.867 -84.252 -11.407 1.00 24.14 183 PRO A N 1
ATOM 1390 C CA . PRO A 1 206 ? 32.930 -83.250 -11.330 1.00 21.52 183 PRO A CA 1
ATOM 1391 C C . PRO A 1 206 ? 32.630 -82.156 -10.304 1.00 23.46 183 PRO A C 1
ATOM 1392 O O . PRO A 1 206 ? 31.485 -81.972 -9.911 1.00 22.34 183 PRO A O 1
ATOM 1396 N N . PHE A 1 207 ? 33.679 -81.468 -9.865 1.00 22.01 184 PHE A N 1
ATOM 1397 C CA . PHE A 1 207 ? 33.556 -80.257 -9.064 1.00 20.17 184 PHE A CA 1
ATOM 1398 C C . PHE A 1 207 ? 33.723 -79.078 -10.018 1.00 15.58 184 PHE A C 1
ATOM 1399 O O . PHE A 1 207 ? 34.669 -79.057 -10.793 1.00 17.01 184 PHE A O 1
ATOM 1407 N N . THR A 1 208 ? 32.803 -78.117 -9.968 1.00 18.81 185 THR A N 1
ATOM 1408 C CA . THR A 1 208 ? 32.841 -76.992 -10.905 1.00 17.17 185 THR A CA 1
ATOM 1409 C C . THR A 1 208 ? 33.073 -75.673 -10.181 1.00 16.12 185 THR A C 1
ATOM 1410 O O . THR A 1 208 ? 32.501 -75.440 -9.127 1.00 18.48 185 THR A O 1
ATOM 1414 N N . VAL A 1 209 ? 33.952 -74.846 -10.724 1.00 15.61 186 VAL A N 1
ATOM 1415 C CA . VAL A 1 209 ? 34.148 -73.492 -10.221 1.00 13.97 186 VAL A CA 1
ATOM 1416 C C . VAL A 1 209 ? 33.856 -72.525 -11.358 1.00 15.68 186 VAL A C 1
ATOM 1417 O O . VAL A 1 209 ? 34.405 -72.674 -12.451 1.00 18.67 186 VAL A O 1
ATOM 1421 N N . GLU A 1 210 ? 32.945 -71.581 -11.119 1.00 12.76 187 GLU A N 1
ATOM 1422 C CA . GLU A 1 210 ? 32.707 -70.516 -12.076 1.00 11.99 187 GLU A CA 1
ATOM 1423 C C . GLU A 1 210 ? 33.305 -69.241 -11.532 1.00 13.10 187 GLU A C 1
ATOM 1424 O O . GLU A 1 210 ? 32.902 -68.790 -10.466 1.00 14.25 187 GLU A O 1
ATOM 1426 N N . ILE A 1 211 ? 34.265 -68.679 -12.261 1.00 12.79 188 ILE A N 1
ATOM 1427 C CA . ILE A 1 211 ? 34.812 -67.363 -11.937 1.00 13.55 188 ILE A CA 1
ATOM 1428 C C . ILE A 1 211 ? 33.965 -66.325 -12.681 1.00 14.75 188 ILE A C 1
ATOM 1429 O O . ILE A 1 211 ? 33.852 -66.366 -13.903 1.00 13.52 188 ILE A O 1
ATOM 1434 N N . VAL A 1 212 ? 33.342 -65.423 -11.936 1.00 12.64 189 VAL A N 1
ATOM 1435 C CA . VAL A 1 212 ? 32.537 -64.366 -12.520 1.00 10.82 189 VAL A CA 1
ATOM 1436 C C . VAL A 1 212 ? 33.210 -63.006 -12.315 1.00 13.83 189 VAL A C 1
ATOM 1437 O O . VAL A 1 212 ? 33.976 -62.817 -11.365 1.00 11.66 189 VAL A O 1
ATOM 1441 N N . ASP A 1 213 ? 32.930 -62.076 -13.226 1.00 12.41 190 ASP A N 1
ATOM 1442 C CA . ASP A 1 213 ? 33.283 -60.674 -13.042 1.00 13.02 190 ASP A CA 1
ATOM 1443 C C . ASP A 1 213 ? 32.773 -60.197 -11.675 1.00 11.77 190 ASP A C 1
ATOM 1444 O O . ASP A 1 213 ? 31.623 -60.452 -11.305 1.00 12.08 190 ASP A O 1
ATOM 1449 N N . SER A 1 214 ? 33.626 -59.491 -10.938 1.00 11.28 191 SER A N 1
ATOM 1450 C CA . SER A 1 214 ? 33.286 -59.102 -9.553 1.00 10.33 191 SER A CA 1
ATOM 1451 C C . SER A 1 214 ? 32.087 -58.164 -9.498 1.00 10.06 191 SER A C 1
ATOM 1452 O O . SER A 1 214 ? 31.357 -58.133 -8.506 1.00 11.57 191 SER A O 1
ATOM 1455 N N . VAL A 1 215 ? 31.898 -57.387 -10.568 1.00 8.80 192 VAL A N 1
ATOM 1456 C CA . VAL A 1 215 ? 30.926 -56.287 -10.570 1.00 9.00 192 VAL A CA 1
ATOM 1457 C C . VAL A 1 215 ? 29.625 -56.561 -11.338 1.00 11.78 192 VAL A C 1
ATOM 1458 O O . VAL A 1 215 ? 28.574 -56.044 -10.978 1.00 10.04 192 VAL A O 1
ATOM 1462 N N A GLU A 1 216 ? 29.698 -57.400 -12.378 0.63 11.46 193 GLU A N 1
ATOM 1463 N N B GLU A 1 216 ? 29.693 -57.401 -12.374 0.37 11.48 193 GLU A N 1
ATOM 1464 C CA A GLU A 1 216 ? 28.601 -57.535 -13.338 0.63 12.49 193 GLU A CA 1
ATOM 1465 C CA B GLU A 1 216 ? 28.597 -57.520 -13.340 0.37 12.52 193 GLU A CA 1
ATOM 1466 C C A GLU A 1 216 ? 27.210 -57.751 -12.728 0.63 12.56 193 GLU A C 1
ATOM 1467 C C B GLU A 1 216 ? 27.201 -57.764 -12.748 0.37 12.59 193 GLU A C 1
ATOM 1468 O O A GLU A 1 216 ? 26.278 -57.012 -13.032 0.63 12.61 193 GLU A O 1
ATOM 1469 O O B GLU A 1 216 ? 26.262 -57.038 -13.068 0.37 12.63 193 GLU A O 1
ATOM 1480 N N . ALA A 1 217 ? 27.054 -58.787 -11.911 1.00 11.09 194 ALA A N 1
ATOM 1481 C CA . ALA A 1 217 ? 25.724 -59.133 -11.379 1.00 15.65 194 ALA A CA 1
ATOM 1482 C C . ALA A 1 217 ? 25.182 -58.020 -10.499 1.00 12.97 194 ALA A C 1
ATOM 1483 O O . ALA A 1 217 ? 24.015 -57.658 -10.592 1.00 12.91 194 ALA A O 1
ATOM 1485 N N . TYR A 1 218 ? 26.045 -57.490 -9.639 1.00 12.81 195 TYR A N 1
ATOM 1486 C CA . TYR A 1 218 ? 25.666 -56.395 -8.752 1.00 10.23 195 TYR A CA 1
ATOM 1487 C C . TYR A 1 218 ? 25.262 -55.150 -9.564 1.00 12.66 195 TYR A C 1
ATOM 1488 O O . TYR A 1 218 ? 24.253 -54.491 -9.277 1.00 12.17 195 TYR A O 1
ATOM 1497 N N . ALA A 1 219 ? 26.034 -54.835 -10.602 1.00 11.11 196 ALA A N 1
ATOM 1498 C CA . ALA A 1 219 ? 25.716 -53.690 -11.460 1.00 13.80 196 ALA A CA 1
ATOM 1499 C C . ALA A 1 219 ? 24.395 -53.882 -12.227 1.00 13.96 196 ALA A C 1
ATOM 1500 O O . ALA A 1 219 ? 23.609 -52.939 -12.394 1.00 13.66 196 ALA A O 1
ATOM 1502 N N . THR A 1 220 ? 24.152 -55.103 -12.686 1.00 13.09 197 THR A N 1
ATOM 1503 C CA . THR A 1 220 ? 22.916 -55.415 -13.384 1.00 13.52 197 THR A CA 1
ATOM 1504 C C . THR A 1 220 ? 21.737 -55.266 -12.444 1.00 13.26 197 THR A C 1
ATOM 1505 O O . THR A 1 220 ? 20.678 -54.774 -12.835 1.00 14.52 197 THR A O 1
ATOM 1509 N N . MET A 1 221 ? 21.930 -55.653 -11.187 1.00 15.52 198 MET A N 1
ATOM 1510 C CA . MET A 1 221 ? 20.907 -55.403 -10.191 1.00 15.06 198 MET A CA 1
ATOM 1511 C C . MET A 1 221 ? 20.662 -53.895 -10.053 1.00 13.95 198 MET A C 1
ATOM 1512 O O . MET A 1 221 ? 19.516 -53.449 -10.058 1.00 13.99 198 MET A O 1
ATOM 1517 N N . LEU A 1 222 ? 21.726 -53.106 -9.917 1.00 12.53 199 LEU A N 1
ATOM 1518 C CA . LEU A 1 222 ? 21.539 -51.676 -9.678 1.00 13.47 199 LEU A CA 1
ATOM 1519 C C . LEU A 1 222 ? 20.921 -51.001 -10.904 1.00 13.49 199 LEU A C 1
ATOM 1520 O O . LEU A 1 222 ? 20.165 -50.043 -10.781 1.00 13.98 199 LEU A O 1
ATOM 1525 N N . ARG A 1 223 ? 21.236 -51.520 -12.082 1.00 12.41 200 ARG A N 1
ATOM 1526 C CA . ARG A 1 223 ? 20.709 -50.965 -13.338 1.00 12.89 200 ARG A CA 1
ATOM 1527 C C . ARG A 1 223 ? 19.162 -51.075 -13.413 1.00 14.84 200 ARG A C 1
ATOM 1528 O O . ARG A 1 223 ? 18.500 -50.275 -14.085 1.00 18.32 200 ARG A O 1
ATOM 1536 N N . SER A 1 224 ? 18.590 -52.040 -12.691 1.00 13.78 201 SER A N 1
ATOM 1537 C CA A SER A 1 224 ? 17.140 -52.204 -12.672 0.44 17.62 201 SER A CA 1
ATOM 1538 C CA B SER A 1 224 ? 17.146 -52.242 -12.643 0.56 17.60 201 SER A CA 1
ATOM 1539 C C . SER A 1 224 ? 16.508 -51.408 -11.529 1.00 18.25 201 SER A C 1
ATOM 1540 O O . SER A 1 224 ? 15.371 -50.972 -11.627 1.00 19.35 201 SER A O 1
ATOM 1545 N N . ILE A 1 225 ? 17.260 -51.202 -10.457 1.00 14.39 202 ILE A N 1
ATOM 1546 C CA . ILE A 1 225 ? 16.783 -50.430 -9.304 1.00 12.19 202 ILE A CA 1
ATOM 1547 C C . ILE A 1 225 ? 16.736 -48.928 -9.564 1.00 12.92 202 ILE A C 1
ATOM 1548 O O . ILE A 1 225 ? 15.788 -48.226 -9.168 1.00 16.40 202 ILE A O 1
ATOM 1553 N N . PHE A 1 226 ? 17.789 -48.431 -10.203 1.00 13.65 203 PHE A N 1
ATOM 1554 C CA . PHE A 1 226 ? 17.959 -47.005 -10.434 1.00 11.66 203 PHE A CA 1
ATOM 1555 C C . PHE A 1 226 ? 17.779 -46.675 -11.910 1.00 15.86 203 PHE A C 1
ATOM 1556 O O . PHE A 1 226 ? 17.791 -47.566 -12.762 1.00 18.57 203 PHE A O 1
ATOM 1564 N N . ASP A 1 227 ? 17.590 -45.394 -12.186 1.00 13.06 204 ASP A N 1
ATOM 1565 C CA . ASP A 1 227 ? 17.442 -44.888 -13.557 1.00 15.58 204 ASP A CA 1
ATOM 1566 C C . ASP A 1 227 ? 18.816 -44.460 -14.065 1.00 15.36 204 ASP A C 1
ATOM 1567 O O . ASP A 1 227 ? 19.212 -43.306 -13.895 1.00 18.29 204 ASP A O 1
ATOM 1572 N N . PHE A 1 228 ? 19.563 -45.388 -14.664 1.00 15.14 205 PHE A N 1
ATOM 1573 C CA . PHE A 1 228 ? 20.942 -45.085 -15.038 1.00 13.43 205 PHE A CA 1
ATOM 1574 C C . PHE A 1 228 ? 21.013 -43.971 -16.116 1.00 16.81 205 PHE A C 1
ATOM 1575 O O . PHE A 1 228 ? 22.000 -43.239 -16.205 1.00 18.20 205 PHE A O 1
ATOM 15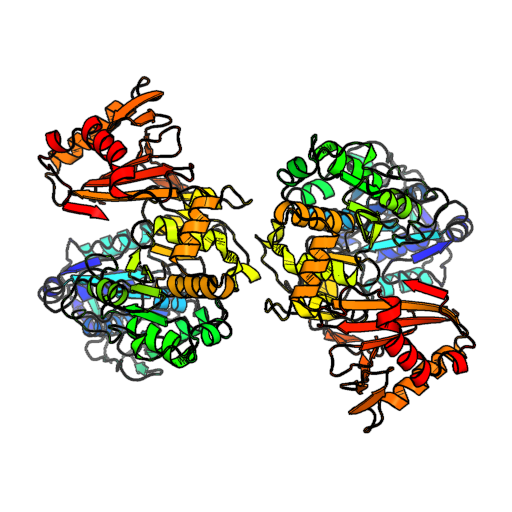83 N N . SER A 1 229 ? 19.964 -43.846 -16.922 1.00 17.84 206 SER A N 1
ATOM 1584 C CA A SER A 1 229 ? 19.888 -42.764 -17.901 0.50 19.73 206 SER A CA 1
ATOM 1585 C CA B SER A 1 229 ? 19.889 -42.754 -17.898 0.50 19.72 206 SER A CA 1
ATOM 1586 C C . SER A 1 229 ? 19.897 -41.397 -17.211 1.00 17.01 206 SER A C 1
ATOM 1587 O O . SER A 1 229 ? 20.622 -40.492 -17.624 1.00 22.80 206 SER A O 1
ATOM 1592 N N . ALA A 1 230 ? 19.085 -41.260 -16.165 1.00 19.72 207 ALA A N 1
ATOM 1593 C CA . ALA A 1 230 ? 19.022 -40.013 -15.393 1.00 19.39 207 ALA A CA 1
ATOM 1594 C C . ALA A 1 230 ? 20.339 -39.759 -14.696 1.00 19.04 207 ALA A C 1
ATOM 1595 O O . ALA A 1 230 ? 20.815 -38.627 -14.633 1.00 17.51 207 ALA A O 1
ATOM 1597 N N . LEU A 1 231 ? 20.919 -40.818 -14.135 1.00 15.99 208 LEU A N 1
ATOM 1598 C CA . LEU A 1 231 ? 22.192 -40.664 -13.456 1.00 16.14 208 LEU A CA 1
ATOM 1599 C C . LEU A 1 231 ? 23.321 -40.308 -14.432 1.00 18.24 208 LEU A C 1
ATOM 1600 O O . LEU A 1 231 ? 24.193 -39.514 -14.097 1.00 18.20 208 LEU A O 1
ATOM 1605 N N . LYS A 1 232 ? 23.309 -40.887 -15.633 1.00 18.07 209 LYS A N 1
ATOM 1606 C CA . LYS A 1 232 ? 24.325 -40.534 -16.626 1.00 22.07 209 LYS A CA 1
ATOM 1607 C C . LYS A 1 232 ? 24.205 -39.053 -16.975 1.00 20.65 209 LYS A C 1
ATOM 1608 O O . LYS A 1 232 ? 25.209 -38.347 -17.041 1.00 19.53 209 LYS A O 1
ATOM 1614 N N . GLU A 1 233 ? 22.976 -38.581 -17.157 1.00 24.62 210 GLU A N 1
ATOM 1615 C CA . GLU A 1 233 ? 22.740 -37.160 -17.437 1.00 23.97 210 GLU A CA 1
ATOM 1616 C C . GLU A 1 233 ? 23.265 -36.276 -16.303 1.00 24.77 210 GLU A C 1
ATOM 1617 O O . GLU A 1 233 ? 23.886 -35.243 -16.548 1.00 25.99 210 GLU A O 1
ATOM 1619 N N . LEU A 1 234 ? 23.032 -36.698 -15.063 1.00 22.46 211 LEU A N 1
ATOM 1620 C CA . LEU A 1 234 ? 23.486 -35.957 -13.877 1.00 17.48 211 LEU A CA 1
ATOM 1621 C C . LEU A 1 234 ? 25.017 -35.836 -13.784 1.00 19.00 211 LEU A C 1
ATOM 1622 O O . LEU A 1 234 ? 25.554 -34.802 -13.358 1.00 21.64 211 LEU A O 1
ATOM 1627 N N . LEU A 1 235 ? 25.709 -36.911 -14.155 1.00 17.67 212 LEU A N 1
ATOM 1628 C CA . LEU A 1 235 ? 27.128 -37.070 -13.834 1.00 22.04 212 LEU A CA 1
ATOM 1629 C C . LEU A 1 235 ? 28.049 -36.761 -15.011 1.00 24.95 212 LEU A C 1
ATOM 1630 O O . LEU A 1 235 ? 29.268 -36.741 -14.866 1.00 24.24 212 LEU A O 1
ATOM 1635 N N . SER A 1 236 ? 27.456 -36.527 -16.172 1.00 24.13 213 SER A N 1
ATOM 1636 C CA . SER A 1 236 ? 28.239 -36.377 -17.399 1.00 35.77 213 SER A CA 1
ATOM 1637 C C . SER A 1 236 ? 28.158 -34.957 -17.931 1.00 32.21 213 SER A C 1
ATOM 1638 O O . SER A 1 236 ? 27.110 -34.308 -17.836 1.00 32.41 213 SER A O 1
ATOM 1641 N N . GLY A 1 237 ? 29.271 -34.483 -18.483 1.00 36.40 214 GLY A N 1
ATOM 1642 C CA . GLY A 1 237 ? 29.293 -33.209 -19.175 1.00 38.72 214 GLY A CA 1
ATOM 1643 C C . GLY A 1 237 ? 29.785 -32.037 -18.355 1.00 50.11 214 GLY A C 1
ATOM 1644 O O . GLY A 1 237 ? 30.267 -32.207 -17.233 1.00 45.06 214 GLY A O 1
ATOM 1645 N N . PRO A 1 238 ? 29.661 -30.825 -18.917 1.00 55.46 215 PRO A N 1
ATOM 1646 C CA . PRO A 1 238 ? 30.151 -29.579 -18.320 1.00 50.29 215 PRO A CA 1
ATOM 1647 C C . PRO A 1 238 ? 29.385 -29.172 -17.061 1.00 46.29 215 PRO A C 1
ATOM 1648 O O . PRO A 1 238 ? 29.990 -28.677 -16.106 1.00 49.54 215 PRO A O 1
ATOM 1650 N N A ASN A 1 239 ? 28.067 -29.366 -17.060 0.40 41.33 216 ASN A N 1
ATOM 1651 N N C ASN A 1 239 ? 28.077 -29.407 -17.066 0.60 41.33 216 ASN A N 1
ATOM 1652 C CA A ASN A 1 239 ? 27.238 -28.936 -15.934 0.40 39.69 216 ASN A CA 1
ATOM 1653 C CA C ASN A 1 239 ? 27.205 -28.974 -15.985 0.60 39.72 216 ASN A CA 1
ATOM 1654 C C A ASN A 1 239 ? 26.985 -30.052 -14.925 0.40 33.85 216 ASN A C 1
ATOM 1655 C C C ASN A 1 239 ? 26.912 -30.101 -14.996 0.60 33.81 216 ASN A C 1
ATOM 1656 O O A ASN A 1 239 ? 26.124 -29.927 -14.051 0.40 32.78 216 ASN A O 1
ATOM 1657 O O C ASN A 1 239 ? 25.977 -30.025 -14.195 0.60 33.04 216 ASN A O 1
ATOM 1666 N N . ARG A 1 240 ? 27.740 -31.136 -15.060 1.00 32.44 217 ARG A N 1
ATOM 1667 C CA . ARG A 1 240 ? 27.609 -32.301 -14.194 1.00 31.54 217 ARG A CA 1
ATOM 1668 C C . ARG A 1 240 ? 27.624 -31.982 -12.704 1.00 28.13 217 ARG A C 1
ATOM 1669 O O . ARG A 1 240 ? 28.188 -30.969 -12.263 1.00 24.98 217 ARG A O 1
ATOM 1677 N N . LEU A 1 241 ? 26.968 -32.848 -11.938 1.00 22.73 218 LEU A N 1
ATOM 1678 C CA . LEU A 1 241 ? 27.211 -32.940 -10.511 1.00 21.36 218 LEU A CA 1
ATOM 1679 C C . LEU A 1 241 ? 28.633 -33.446 -10.334 1.00 21.81 218 LEU A C 1
ATOM 1680 O O . LEU A 1 241 ? 29.015 -34.446 -10.957 1.00 22.49 218 LEU A O 1
ATOM 1685 N N . LYS A 1 242 ? 29.424 -32.758 -9.518 1.00 18.45 219 LYS A N 1
ATOM 1686 C CA . LYS A 1 242 ? 30.819 -33.148 -9.314 1.00 16.69 219 LYS A CA 1
ATOM 1687 C C . LYS A 1 242 ? 30.960 -34.001 -8.058 1.00 16.57 219 LYS A C 1
ATOM 1688 O O . LYS A 1 242 ? 30.592 -33.557 -6.971 1.00 16.77 219 LYS A O 1
ATOM 1694 N N . ILE A 1 243 ? 31.491 -35.216 -8.203 1.00 14.24 220 ILE A N 1
ATOM 1695 C CA . ILE A 1 243 ? 31.540 -36.145 -7.062 1.00 13.54 220 ILE A CA 1
ATOM 1696 C C . ILE A 1 243 ? 32.938 -36.709 -6.770 1.00 17.40 220 ILE A C 1
ATOM 1697 O O . ILE A 1 243 ? 33.803 -36.796 -7.651 1.00 16.36 220 ILE A O 1
ATOM 1702 N N . ARG A 1 244 ? 33.140 -37.067 -5.504 1.00 14.84 221 ARG A N 1
ATOM 1703 C CA . ARG A 1 244 ? 34.344 -37.747 -5.070 1.00 10.62 221 ARG A CA 1
ATOM 1704 C C . ARG A 1 244 ? 33.896 -38.943 -4.235 1.00 12.48 221 ARG A C 1
ATOM 1705 O O . ARG A 1 244 ? 33.303 -38.778 -3.184 1.00 13.13 221 ARG A O 1
ATOM 1713 N N . ILE A 1 245 ? 34.208 -40.141 -4.704 1.00 15.68 222 ILE A N 1
ATOM 1714 C CA . ILE A 1 245 ? 33.735 -41.354 -4.042 1.00 13.46 222 ILE A CA 1
ATOM 1715 C C . ILE A 1 245 ? 34.918 -42.208 -3.587 1.00 16.94 222 ILE A C 1
ATOM 1716 O O . ILE A 1 245 ? 35.670 -42.704 -4.418 1.00 16.04 222 ILE A O 1
ATOM 1721 N N . ASP A 1 246 ? 35.063 -42.381 -2.271 1.00 13.43 223 ASP A N 1
ATOM 1722 C CA . ASP A 1 246 ? 36.275 -42.932 -1.639 1.00 13.22 223 ASP A CA 1
ATOM 1723 C C . ASP A 1 246 ? 36.019 -44.346 -1.113 1.00 13.31 223 ASP A C 1
ATOM 1724 O O . ASP A 1 246 ? 35.322 -44.525 -0.104 1.00 11.79 223 ASP A O 1
ATOM 1729 N N . ALA A 1 247 ? 36.587 -45.351 -1.784 1.00 10.95 224 ALA A N 1
ATOM 1730 C CA . ALA A 1 247 ? 36.423 -46.748 -1.359 1.00 11.08 224 ALA A CA 1
ATOM 1731 C C . ALA A 1 247 ? 37.473 -47.185 -0.335 1.00 11.67 224 ALA A C 1
ATOM 1732 O O . ALA A 1 247 ? 37.502 -48.344 0.065 1.00 10.30 224 ALA A O 1
ATOM 1734 N N . MET A 1 248 ? 38.308 -46.245 0.106 1.00 13.59 225 MET A N 1
ATOM 1735 C CA . MET A 1 248 ? 39.250 -46.459 1.215 1.00 12.26 225 MET A CA 1
ATOM 1736 C C . MET A 1 248 ? 40.159 -47.659 0.954 1.00 11.94 225 MET A C 1
ATOM 1737 O O . MET A 1 248 ? 40.510 -48.391 1.879 1.00 10.36 225 MET A O 1
ATOM 1742 N N . HIS A 1 249 ? 40.518 -47.844 -0.318 1.00 14.27 226 HIS A N 1
ATOM 1743 C CA . HIS A 1 249 ? 41.414 -48.918 -0.769 1.00 11.19 226 HIS A CA 1
ATOM 1744 C C . HIS A 1 249 ? 40.821 -50.293 -0.508 1.00 12.59 226 HIS A C 1
ATOM 1745 O O . HIS A 1 249 ? 41.563 -51.254 -0.402 1.00 12.88 226 HIS A O 1
ATOM 1752 N N . GLY A 1 250 ? 39.494 -50.375 -0.382 1.00 12.50 227 GLY A N 1
ATOM 1753 C CA . GLY A 1 250 ? 38.827 -51.628 -0.067 1.00 12.73 227 GLY A CA 1
ATOM 1754 C C . GLY A 1 250 ? 38.036 -52.171 -1.254 1.00 9.50 227 GLY A C 1
ATOM 1755 O O . GLY A 1 250 ? 38.268 -51.778 -2.402 1.00 11.06 227 GLY A O 1
ATOM 1756 N N . VAL A 1 251 ? 37.092 -53.065 -0.965 1.00 11.96 228 VAL A N 1
ATOM 1757 C CA . VAL A 1 251 ? 36.432 -53.871 -2.000 1.00 10.36 228 VAL A CA 1
ATOM 1758 C C . VAL A 1 251 ? 35.557 -53.089 -2.990 1.00 12.42 228 VAL A C 1
ATOM 1759 O O . VAL A 1 251 ? 35.376 -53.546 -4.118 1.00 10.48 228 VAL A O 1
ATOM 1763 N N . VAL A 1 252 ? 35.026 -51.920 -2.611 1.00 10.30 229 VAL A N 1
ATOM 1764 C CA . VAL A 1 252 ? 34.070 -51.255 -3.507 1.00 11.28 229 VAL A CA 1
ATOM 1765 C C . VAL A 1 252 ? 34.756 -50.540 -4.694 1.00 9.45 229 VAL A C 1
ATOM 1766 O O . VAL A 1 252 ? 34.096 -50.132 -5.634 1.00 10.61 229 VAL A O 1
ATOM 1770 N N . GLY A 1 253 ? 36.079 -50.422 -4.647 1.00 10.82 230 GLY A N 1
ATOM 1771 C CA . GLY A 1 253 ? 36.816 -49.734 -5.699 1.00 10.64 230 GLY A CA 1
ATOM 1772 C C . GLY A 1 253 ? 36.426 -50.032 -7.136 1.00 11.08 230 GLY A C 1
ATOM 1773 O O . GLY A 1 253 ? 36.085 -49.124 -7.894 1.00 11.54 230 GLY A O 1
ATOM 1774 N N . PRO A 1 254 ? 36.453 -51.308 -7.530 1.00 11.63 231 PRO A N 1
ATOM 1775 C CA . PRO A 1 254 ? 36.119 -51.623 -8.918 1.00 13.33 231 PRO A CA 1
ATOM 1776 C C . PRO A 1 254 ? 34.649 -51.374 -9.223 1.00 11.36 231 PRO A C 1
ATOM 1777 O O . PRO A 1 254 ? 34.299 -51.162 -10.379 1.00 11.50 231 PRO A O 1
ATOM 1781 N N . TYR A 1 255 ? 33.802 -51.408 -8.193 1.00 9.21 232 TYR A N 1
ATOM 1782 C CA . TYR A 1 255 ? 32.374 -51.153 -8.382 1.00 10.92 232 TYR A CA 1
ATOM 1783 C C . TYR A 1 255 ? 32.194 -49.683 -8.742 1.00 10.72 232 TYR A C 1
ATOM 1784 O O . TYR A 1 255 ? 31.437 -49.355 -9.648 1.00 11.64 232 TYR A O 1
ATOM 1793 N N . VAL A 1 256 ? 32.906 -48.815 -8.031 1.00 13.02 233 VAL A N 1
ATOM 1794 C CA . VAL A 1 256 ? 32.855 -47.385 -8.313 1.00 11.24 233 VAL A CA 1
ATOM 1795 C C . VAL A 1 256 ? 33.341 -47.107 -9.734 1.00 11.72 233 VAL A C 1
ATOM 1796 O O . VAL A 1 256 ? 32.661 -46.422 -10.498 1.00 12.55 233 VAL A O 1
ATOM 1800 N N . LYS A 1 257 ? 34.503 -47.652 -10.088 1.00 13.34 234 LYS A N 1
ATOM 1801 C CA . LYS A 1 257 ? 35.057 -47.430 -11.431 1.00 13.47 234 LYS A CA 1
ATOM 1802 C C . LYS A 1 257 ? 34.157 -47.940 -12.559 1.00 15.38 234 LYS A C 1
ATOM 1803 O O . LYS A 1 257 ? 33.921 -47.229 -13.552 1.00 17.21 234 LYS A O 1
ATOM 1809 N N . LYS A 1 258 ? 33.661 -49.167 -12.424 1.00 13.65 235 LYS A N 1
ATOM 1810 C CA . LYS A 1 258 ? 32.886 -49.764 -13.494 1.00 14.58 235 LYS A CA 1
ATOM 1811 C C . LYS A 1 258 ? 31.464 -49.211 -13.579 1.00 19.48 235 LYS A C 1
ATOM 1812 O O . LYS A 1 258 ? 30.920 -49.087 -14.673 1.00 18.71 235 LYS A O 1
ATOM 1818 N N . ILE A 1 259 ? 30.856 -48.865 -12.448 1.00 14.30 236 ILE A N 1
ATOM 1819 C CA . ILE A 1 259 ? 29.490 -48.346 -12.497 1.00 12.64 236 ILE A CA 1
ATOM 1820 C C . ILE A 1 259 ? 29.450 -46.819 -12.622 1.00 16.35 236 ILE A C 1
ATOM 1821 O O . ILE A 1 259 ? 28.891 -46.288 -13.588 1.00 15.34 236 ILE A O 1
ATOM 1826 N N . LEU A 1 260 ? 30.044 -46.103 -11.671 1.00 14.52 237 LEU A N 1
ATOM 1827 C CA . LEU A 1 260 ? 29.905 -44.637 -11.662 1.00 13.26 237 LEU A CA 1
ATOM 1828 C C . LEU A 1 260 ? 30.706 -43.953 -12.777 1.00 16.10 237 LEU A C 1
ATOM 1829 O O . LEU A 1 260 ? 30.237 -42.991 -13.384 1.00 18.06 237 LEU A O 1
ATOM 1834 N N . CYS A 1 261 ? 31.909 -44.444 -13.027 1.00 13.09 238 CYS A N 1
ATOM 1835 C CA . CYS A 1 261 ? 32.767 -43.838 -14.055 1.00 14.47 238 CYS A CA 1
ATOM 1836 C C . CYS A 1 261 ? 32.524 -44.419 -15.444 1.00 17.13 238 CYS A C 1
ATOM 1837 O O . CYS A 1 261 ? 32.104 -43.693 -16.374 1.00 18.33 238 CYS A O 1
ATOM 1840 N N . GLU A 1 262 ? 32.767 -45.714 -15.614 1.00 17.08 239 GLU A N 1
ATOM 1841 C CA . GLU A 1 262 ? 32.641 -46.321 -16.944 1.00 18.35 239 GLU A CA 1
ATOM 1842 C C . GLU A 1 262 ? 31.214 -46.288 -17.490 1.00 25.78 239 GLU A C 1
ATOM 1843 O O . GLU A 1 262 ? 30.998 -45.841 -18.613 1.00 23.88 239 GLU A O 1
ATOM 1849 N N . GLU A 1 263 ? 30.237 -46.756 -16.716 1.00 12.77 240 GLU A N 1
ATOM 1850 C CA . GLU A 1 263 ? 28.883 -46.805 -17.234 1.00 14.25 240 GLU A CA 1
ATOM 1851 C C . GLU A 1 263 ? 28.156 -45.457 -17.138 1.00 18.30 240 GLU A C 1
ATOM 1852 O O . GLU A 1 263 ? 27.553 -45.012 -18.108 1.00 17.44 240 GLU A O 1
ATOM 1858 N N . LEU A 1 264 ? 28.222 -44.800 -15.988 1.00 14.98 241 LEU A N 1
ATOM 1859 C CA . LEU A 1 264 ? 27.428 -43.587 -15.773 1.00 14.46 241 LEU A CA 1
ATOM 1860 C C . LEU A 1 264 ? 28.171 -42.311 -16.157 1.00 20.18 241 LEU A C 1
ATOM 1861 O O . LEU A 1 264 ? 27.603 -41.224 -16.105 1.00 20.41 241 LEU A O 1
ATOM 1866 N N . GLY A 1 265 ? 29.435 -42.448 -16.538 1.00 17.89 242 GLY A N 1
ATOM 1867 C CA . GLY A 1 265 ? 30.155 -41.347 -17.155 1.00 19.84 242 GLY A CA 1
ATOM 1868 C C . GLY A 1 265 ? 30.820 -40.330 -16.252 1.00 22.68 242 GLY A C 1
ATOM 1869 O O . GLY A 1 265 ? 31.323 -39.316 -16.749 1.00 23.12 242 GLY A O 1
ATOM 1870 N N . ALA A 1 266 ? 30.853 -40.567 -14.941 1.00 17.76 243 ALA A N 1
ATOM 1871 C CA . ALA A 1 266 ? 31.597 -39.660 -14.071 1.00 16.25 243 ALA A CA 1
ATOM 1872 C C . ALA A 1 266 ? 33.076 -39.684 -14.469 1.00 20.61 243 ALA A C 1
ATOM 1873 O O . ALA A 1 266 ? 33.598 -40.732 -14.840 1.00 19.48 243 ALA A O 1
ATOM 1875 N N . PRO A 1 267 ? 33.740 -38.516 -14.446 1.00 18.54 244 PRO A N 1
ATOM 1876 C CA . PRO A 1 267 ? 35.169 -38.470 -14.768 1.00 25.77 244 PRO A CA 1
ATOM 1877 C C . PRO A 1 267 ? 35.969 -39.398 -13.868 1.00 22.02 244 PRO A C 1
ATOM 1878 O O . PRO A 1 267 ? 35.608 -39.587 -12.705 1.00 18.88 244 PRO A O 1
ATOM 1882 N N . ALA A 1 268 ? 37.045 -39.964 -14.399 1.00 19.37 245 ALA A N 1
ATOM 1883 C CA . ALA A 1 268 ? 37.824 -40.980 -13.693 1.00 23.73 245 ALA A CA 1
ATOM 1884 C C . ALA A 1 268 ? 38.317 -40.523 -12.320 1.00 26.11 245 ALA A C 1
ATOM 1885 O O . ALA A 1 268 ? 38.431 -41.344 -11.402 1.00 21.30 245 ALA A O 1
ATOM 1887 N N . ASN A 1 269 ? 38.609 -39.226 -12.184 1.00 21.14 246 ASN A N 1
ATOM 1888 C CA . ASN A 1 269 ? 39.044 -38.644 -10.915 1.00 22.79 246 ASN A CA 1
ATOM 1889 C C . ASN A 1 269 ? 37.998 -38.757 -9.800 1.00 20.46 246 ASN A C 1
ATOM 1890 O O . ASN A 1 269 ? 38.300 -38.530 -8.628 1.00 20.95 246 ASN A O 1
ATOM 1895 N N . SER A 1 270 ? 36.769 -39.082 -10.174 1.00 19.65 247 SER A N 1
ATOM 1896 C CA . SER A 1 270 ? 35.693 -39.256 -9.197 1.00 19.29 247 SER A CA 1
ATOM 1897 C C . SER A 1 270 ? 35.937 -40.467 -8.300 1.00 20.66 247 SER A C 1
ATOM 1898 O O . SER A 1 270 ? 35.388 -40.559 -7.190 1.00 17.83 247 SER A O 1
ATOM 1901 N N . ALA A 1 271 ? 36.718 -41.418 -8.806 1.00 17.73 248 ALA A N 1
ATOM 1902 C CA . ALA A 1 271 ? 36.975 -42.665 -8.095 1.00 15.38 248 ALA A CA 1
ATOM 1903 C C . ALA A 1 271 ? 38.223 -42.495 -7.254 1.00 19.64 248 ALA A C 1
ATOM 1904 O O . ALA A 1 271 ? 39.336 -42.451 -7.776 1.00 17.31 248 ALA A O 1
ATOM 1906 N N . VAL A 1 272 ? 38.011 -42.367 -5.948 1.00 15.42 249 VAL A N 1
ATOM 1907 C CA . VAL A 1 272 ? 39.065 -42.103 -4.978 1.00 14.51 249 VAL A CA 1
ATOM 1908 C C . VAL A 1 272 ? 39.469 -43.387 -4.212 1.00 12.63 249 VAL A C 1
ATOM 1909 O O . VAL A 1 272 ? 38.611 -44.082 -3.663 1.00 11.48 249 VAL A O 1
ATOM 1913 N N . ASN A 1 273 ? 40.766 -43.691 -4.169 1.00 13.97 250 ASN A N 1
ATOM 1914 C CA . ASN A 1 273 ? 41.255 -44.882 -3.476 1.00 15.36 250 ASN A CA 1
ATOM 1915 C C . ASN A 1 273 ? 40.487 -46.132 -3.905 1.00 14.67 250 ASN A C 1
ATOM 1916 O O . ASN A 1 273 ? 40.039 -46.927 -3.054 1.00 14.63 250 ASN A O 1
ATOM 1921 N N . CYS A 1 274 ? 40.340 -46.291 -5.217 1.00 12.62 251 CYS A N 1
ATOM 1922 C CA . CYS A 1 274 ? 39.458 -47.314 -5.786 1.00 15.42 251 CYS A CA 1
ATOM 1923 C C . CYS A 1 274 ? 40.224 -48.494 -6.397 1.00 13.20 251 CYS A C 1
ATOM 1924 O O . CYS A 1 274 ? 39.681 -49.272 -7.184 1.00 15.26 251 CYS A O 1
ATOM 1927 N N . VAL A 1 275 ? 41.481 -48.641 -6.001 1.00 13.61 252 VAL A N 1
ATOM 1928 C CA . VAL A 1 275 ? 42.213 -49.875 -6.243 1.00 12.66 252 VAL A CA 1
ATOM 1929 C C . VAL A 1 275 ? 42.288 -50.684 -4.941 1.00 12.08 252 VAL A C 1
ATOM 1930 O O . VAL A 1 275 ? 42.881 -50.216 -3.969 1.00 16.29 252 VAL A O 1
ATOM 1934 N N . PRO A 1 276 ? 41.674 -51.886 -4.905 1.00 13.60 253 PRO A N 1
ATOM 1935 C CA . PRO A 1 276 ? 41.761 -52.686 -3.670 1.00 12.81 253 PRO A CA 1
ATOM 1936 C C . PRO A 1 276 ? 43.207 -53.010 -3.290 1.00 18.21 253 PRO A C 1
ATOM 1937 O O . PRO A 1 276 ? 43.983 -53.440 -4.146 1.00 16.62 253 PRO A O 1
ATOM 1941 N N . LEU A 1 277 ? 43.561 -52.770 -2.029 1.00 16.77 254 LEU A N 1
ATOM 1942 C CA . LEU A 1 277 ? 44.895 -53.073 -1.520 1.00 16.55 254 LEU A CA 1
ATOM 1943 C C . LEU A 1 277 ? 44.814 -54.085 -0.396 1.00 15.70 254 LEU A C 1
ATOM 1944 O O . LEU A 1 277 ? 43.888 -54.045 0.402 1.00 15.62 254 LEU A O 1
ATOM 1949 N N . GLU A 1 278 ? 45.795 -54.989 -0.334 1.00 15.93 255 GLU A N 1
ATOM 1950 C CA . GLU A 1 278 ? 45.799 -56.067 0.643 1.00 16.23 255 GLU A CA 1
ATOM 1951 C C . GLU A 1 278 ? 45.884 -55.579 2.079 1.00 16.65 255 GLU A C 1
ATOM 1952 O O . GLU A 1 278 ? 45.507 -56.292 2.998 1.00 14.88 255 GLU A O 1
ATOM 1958 N N . ASP A 1 279 ? 46.381 -54.365 2.267 1.00 18.28 256 ASP A N 1
ATOM 1959 C CA . ASP A 1 279 ? 46.444 -53.777 3.597 1.00 15.85 256 ASP A CA 1
ATOM 1960 C C . ASP A 1 279 ? 45.570 -52.522 3.713 1.00 16.89 256 ASP A C 1
ATOM 1961 O O . ASP A 1 279 ? 45.751 -51.712 4.630 1.00 15.93 256 ASP A O 1
ATOM 1966 N N . PHE A 1 280 ? 44.629 -52.381 2.779 1.00 16.11 257 PHE A N 1
ATOM 1967 C CA . PHE A 1 280 ? 43.800 -51.171 2.647 1.00 14.52 257 PHE A CA 1
ATOM 1968 C C . PHE A 1 280 ? 44.643 -49.888 2.739 1.00 18.43 257 PHE A C 1
ATOM 1969 O O . PHE A 1 280 ? 44.237 -48.901 3.351 1.00 14.73 257 PHE A O 1
ATOM 1977 N N . GLY A 1 281 ? 45.828 -49.913 2.142 1.00 16.06 258 GLY A N 1
ATOM 1978 C CA . GLY A 1 281 ? 46.704 -48.747 2.168 1.00 20.19 258 GLY A CA 1
ATOM 1979 C C . GLY A 1 281 ? 47.357 -48.444 3.506 1.00 21.62 258 GLY A C 1
ATOM 1980 O O . GLY A 1 281 ? 47.919 -47.357 3.696 1.00 23.98 258 GLY A O 1
ATOM 1981 N N . GLY A 1 282 ? 47.297 -49.394 4.435 1.00 19.96 259 GLY A N 1
ATOM 1982 C CA . GLY A 1 282 ? 47.883 -49.221 5.754 1.00 19.26 259 GLY A CA 1
ATOM 1983 C C . GLY A 1 282 ? 47.007 -48.433 6.707 1.00 28.58 259 GLY A C 1
ATOM 1984 O O . GLY A 1 282 ? 47.464 -47.970 7.749 1.00 24.20 259 GLY A O 1
ATOM 1985 N N . HIS A 1 283 ? 45.739 -48.272 6.344 1.00 18.76 260 HIS A N 1
ATOM 1986 C CA . HIS A 1 283 ? 44.801 -47.525 7.173 1.00 21.34 260 HIS A CA 1
ATOM 1987 C C . HIS A 1 283 ? 43.533 -48.339 7.394 1.00 19.39 260 HIS A C 1
ATOM 1988 O O . HIS A 1 283 ? 43.320 -49.357 6.761 1.00 19.71 260 HIS A O 1
ATOM 1995 N N . HIS A 1 284 ? 42.697 -47.863 8.302 1.00 18.08 261 HIS A N 1
ATOM 1996 C CA . HIS A 1 284 ? 41.463 -48.525 8.690 1.00 17.57 261 HIS A CA 1
ATOM 1997 C C . HIS A 1 284 ? 40.313 -48.109 7.743 1.00 13.00 261 HIS A C 1
ATOM 1998 O O . HIS A 1 284 ? 39.962 -46.937 7.703 1.00 14.11 261 HIS A O 1
ATOM 2005 N N . PRO A 1 285 ? 39.746 -49.050 6.949 1.00 14.54 262 PRO A N 1
ATOM 2006 C CA . PRO A 1 285 ? 38.697 -48.622 6.017 1.00 12.21 262 PRO A CA 1
ATOM 2007 C C . PRO A 1 285 ? 37.337 -48.530 6.711 1.00 13.79 262 PRO A C 1
ATOM 2008 O O . PRO A 1 285 ? 36.498 -49.407 6.544 1.00 12.42 262 PRO A O 1
ATOM 2012 N N . TYR A 1 286 ? 37.150 -47.483 7.513 1.00 11.12 263 TYR A N 1
ATOM 2013 C CA . TYR A 1 286 ? 35.861 -47.175 8.136 1.00 10.61 263 TYR A CA 1
ATOM 2014 C C . TYR A 1 286 ? 35.449 -45.768 7.697 1.00 11.41 263 TYR A C 1
ATOM 2015 O O . TYR A 1 286 ? 36.234 -44.840 7.824 1.00 13.05 263 TYR A O 1
ATOM 2024 N N . PRO A 1 287 ? 34.220 -45.597 7.201 1.00 10.92 264 PRO A N 1
ATOM 2025 C CA . PRO A 1 287 ? 33.816 -44.298 6.659 1.00 9.05 264 PRO A CA 1
ATOM 2026 C C . PRO A 1 287 ? 33.275 -43.343 7.737 1.00 13.03 264 PRO A C 1
ATOM 2027 O O . PRO A 1 287 ? 32.065 -43.278 7.944 1.00 12.63 264 PRO A O 1
ATOM 2031 N N . ASN A 1 288 ? 34.159 -42.617 8.415 1.00 11.65 265 ASN A N 1
ATOM 2032 C CA . ASN A 1 288 ? 33.701 -41.518 9.285 1.00 12.16 265 ASN A CA 1
ATOM 2033 C C . ASN A 1 288 ? 34.645 -40.345 9.078 1.00 13.98 265 ASN A C 1
ATOM 2034 O O . ASN A 1 288 ? 35.536 -40.408 8.222 1.00 12.06 265 ASN A O 1
ATOM 2039 N N . LEU A 1 289 ? 34.431 -39.255 9.815 1.00 14.03 266 LEU A N 1
ATOM 2040 C CA . LEU A 1 289 ? 35.113 -38.010 9.485 1.00 14.52 266 LEU A CA 1
ATOM 2041 C C . LEU A 1 289 ? 36.618 -38.084 9.728 1.00 16.19 266 LEU A C 1
ATOM 2042 O O . LEU A 1 289 ? 37.381 -37.372 9.072 1.00 16.12 266 LEU A O 1
ATOM 2047 N N . THR A 1 290 ? 37.058 -38.948 10.636 1.00 13.41 267 THR A N 1
ATOM 2048 C CA . THR A 1 290 ? 38.485 -39.010 10.917 1.00 16.33 267 THR A CA 1
ATOM 2049 C C . THR A 1 290 ? 39.195 -40.125 10.142 1.00 17.07 267 THR A C 1
ATOM 2050 O O . THR A 1 290 ? 40.278 -39.903 9.594 1.00 18.26 267 THR A O 1
ATOM 2054 N N . TYR A 1 291 ? 38.598 -41.312 10.055 1.00 14.81 268 TYR A N 1
ATOM 2055 C CA . TYR A 1 291 ? 39.224 -42.348 9.226 1.00 15.19 268 TYR A CA 1
ATOM 2056 C C . TYR A 1 291 ? 39.207 -41.969 7.750 1.00 14.02 268 TYR A C 1
ATOM 2057 O O . TYR A 1 291 ? 40.084 -42.374 6.998 1.00 14.99 268 TYR A O 1
ATOM 2066 N N . ALA A 1 292 ? 38.214 -41.200 7.325 1.00 12.23 269 ALA A N 1
ATOM 2067 C CA . ALA A 1 292 ? 38.161 -40.753 5.942 1.00 15.77 269 ALA A CA 1
ATOM 2068 C C . ALA A 1 292 ? 38.523 -39.270 5.866 1.00 15.54 269 ALA A C 1
ATOM 2069 O O . ALA A 1 292 ? 37.979 -38.519 5.058 1.00 14.78 269 ALA A O 1
ATOM 2071 N N . ALA A 1 293 ? 39.480 -38.869 6.695 1.00 14.09 270 ALA A N 1
ATOM 2072 C CA . ALA A 1 293 ? 39.918 -37.467 6.769 1.00 17.05 270 ALA A CA 1
ATOM 2073 C C . ALA A 1 293 ? 40.348 -36.880 5.423 1.00 16.31 270 ALA A C 1
ATOM 2074 O O . ALA A 1 293 ? 40.100 -35.704 5.140 1.00 15.68 270 ALA A O 1
ATOM 2076 N N . ASP A 1 294 ? 41.003 -37.688 4.595 1.00 16.49 271 ASP A N 1
ATOM 2077 C CA . ASP A 1 294 ? 41.441 -37.188 3.288 1.00 19.84 271 ASP A CA 1
ATOM 2078 C C . ASP A 1 294 ? 40.287 -36.767 2.393 1.00 19.01 271 ASP A C 1
ATOM 2079 O O . ASP A 1 294 ? 40.363 -35.747 1.716 1.00 17.12 271 ASP A O 1
ATOM 2084 N N . LEU A 1 295 ? 39.227 -37.568 2.368 1.00 16.30 272 LEU A N 1
ATOM 2085 C CA . LEU A 1 295 ? 38.045 -37.219 1.590 1.00 15.11 272 LEU A CA 1
ATOM 2086 C C . LEU A 1 295 ? 37.427 -35.929 2.130 1.00 15.02 272 LEU A C 1
ATOM 2087 O O . LEU A 1 295 ? 37.014 -35.050 1.359 1.00 15.59 272 LEU A O 1
ATOM 2092 N N . VAL A 1 296 ? 37.363 -35.811 3.455 1.00 15.28 273 VAL A N 1
ATOM 2093 C CA . VAL A 1 296 ? 36.774 -34.615 4.057 1.00 13.04 273 VAL A CA 1
ATOM 2094 C C . VAL A 1 296 ? 37.565 -33.362 3.641 1.00 18.25 273 VAL A C 1
ATOM 2095 O O . VAL A 1 296 ? 36.979 -32.334 3.312 1.00 18.43 273 VAL A O 1
ATOM 2099 N N . GLU A 1 297 ? 38.887 -33.472 3.623 1.00 16.92 274 GLU A N 1
ATOM 2100 C CA . GLU A 1 297 ? 39.734 -32.328 3.286 1.00 18.32 274 GLU A CA 1
ATOM 2101 C C . GLU A 1 297 ? 39.559 -31.967 1.814 1.00 19.67 274 GLU A C 1
ATOM 2102 O O . GLU A 1 297 ? 39.550 -30.801 1.447 1.00 21.67 274 GLU A O 1
ATOM 2104 N N . THR A 1 298 ? 39.380 -32.984 0.984 1.00 18.06 275 THR A N 1
ATOM 2105 C CA . THR A 1 298 ? 39.083 -32.774 -0.428 1.00 20.96 275 THR A CA 1
ATOM 2106 C C . THR A 1 298 ? 37.770 -32.023 -0.587 1.00 21.04 275 THR A C 1
ATOM 2107 O O . THR A 1 298 ? 37.679 -31.074 -1.357 1.00 22.47 275 THR A O 1
ATOM 2111 N N . MET A 1 299 ? 36.756 -32.425 0.169 1.00 17.43 276 MET A N 1
ATOM 2112 C CA . MET A 1 299 ? 35.452 -31.806 0.034 1.00 15.63 276 MET A CA 1
ATOM 2113 C C . MET A 1 299 ? 35.459 -30.362 0.545 1.00 23.01 276 MET A C 1
ATOM 2114 O O . MET A 1 299 ? 34.660 -29.540 0.104 1.00 26.56 276 MET A O 1
ATOM 2119 N N . LYS A 1 300 ? 36.370 -30.059 1.463 1.00 21.79 277 LYS A N 1
ATOM 2120 C CA . LYS A 1 300 ? 36.410 -28.731 2.082 1.00 28.65 277 LYS A CA 1
ATOM 2121 C C . LYS A 1 300 ? 36.664 -27.598 1.080 1.00 31.60 277 LYS A C 1
ATOM 2122 O O . LYS A 1 300 ? 36.277 -26.456 1.326 1.00 34.61 277 LYS A O 1
ATOM 2128 N N . SER A 1 301 ? 37.295 -27.918 -0.048 1.00 30.76 278 SER A N 1
ATOM 2129 C CA . SER A 1 301 ? 37.709 -26.905 -1.016 1.00 34.59 278 SER A CA 1
ATOM 2130 C C . SER A 1 301 ? 36.560 -26.296 -1.814 1.00 42.81 278 SER A C 1
ATOM 2131 O O . SER A 1 301 ? 36.788 -25.419 -2.650 1.00 42.62 278 SER A O 1
ATOM 2134 N N . GLY A 1 302 ? 35.337 -26.767 -1.580 1.00 34.05 279 GLY A N 1
ATOM 2135 C CA . GLY A 1 302 ? 34.172 -26.242 -2.272 1.00 33.62 279 GLY A CA 1
ATOM 2136 C C . GLY A 1 302 ? 34.060 -26.582 -3.754 1.00 29.05 279 GLY A C 1
ATOM 2137 O O . GLY A 1 302 ? 33.123 -26.156 -4.424 1.00 27.18 279 GLY A O 1
ATOM 2138 N N . GLU A 1 303 ? 34.993 -27.376 -4.264 1.00 27.54 280 GLU A N 1
ATOM 2139 C CA . GLU A 1 303 ? 34.987 -27.744 -5.671 1.00 25.59 280 GLU A CA 1
ATOM 2140 C C . GLU A 1 303 ? 33.901 -28.766 -6.033 1.00 29.62 280 GLU A C 1
ATOM 2141 O O . GLU A 1 303 ? 33.296 -28.690 -7.100 1.00 30.29 280 GLU A O 1
ATOM 2147 N N . HIS A 1 304 ? 33.657 -29.721 -5.142 1.00 22.73 281 HIS A N 1
ATOM 2148 C CA . HIS A 1 304 ? 32.766 -30.834 -5.439 1.00 18.07 281 HIS A CA 1
ATOM 2149 C C . HIS A 1 304 ? 31.421 -30.709 -4.733 1.00 14.16 281 HIS A C 1
ATOM 2150 O O . HIS A 1 304 ? 31.318 -30.089 -3.679 1.00 21.60 281 HIS A O 1
ATOM 2157 N N . ASP A 1 305 ? 30.394 -31.291 -5.337 1.00 17.59 282 ASP A N 1
ATOM 2158 C CA . ASP A 1 305 ? 29.033 -31.197 -4.825 1.00 12.06 282 ASP A CA 1
ATOM 2159 C C . ASP A 1 305 ? 28.676 -32.297 -3.838 1.00 17.23 282 ASP A C 1
ATOM 2160 O O . ASP A 1 305 ? 27.812 -32.117 -2.978 1.00 18.14 282 ASP A O 1
ATOM 2165 N N . PHE A 1 306 ? 29.331 -33.436 -3.991 1.00 14.65 283 PHE A N 1
ATOM 2166 C CA . PHE A 1 306 ? 28.918 -34.650 -3.293 1.00 14.06 283 PHE A CA 1
ATOM 2167 C C . PHE A 1 306 ? 30.147 -35.510 -3.056 1.00 14.11 283 PHE A C 1
ATOM 2168 O O . PHE A 1 306 ? 30.981 -35.666 -3.948 1.00 15.32 283 PHE A O 1
ATOM 2176 N N . GLY A 1 307 ? 30.271 -36.048 -1.854 1.00 13.55 284 GLY A N 1
ATOM 2177 C CA . GLY A 1 307 ? 31.322 -37.013 -1.562 1.00 14.23 284 GLY A CA 1
ATOM 2178 C C . GLY A 1 307 ? 30.758 -38.187 -0.771 1.00 14.10 284 GLY A C 1
ATOM 2179 O O . GLY A 1 307 ? 29.749 -38.043 -0.081 1.00 13.67 284 GLY A O 1
ATOM 2180 N N . ALA A 1 308 ? 31.411 -39.340 -0.856 1.00 10.73 285 ALA A N 1
ATOM 2181 C CA . ALA A 1 308 ? 31.010 -40.497 -0.049 1.00 11.41 285 ALA A CA 1
ATOM 2182 C C . ALA A 1 308 ? 32.207 -41.378 0.247 1.00 12.72 285 ALA A C 1
ATOM 2183 O O . ALA A 1 308 ? 33.158 -41.404 -0.541 1.00 12.46 285 ALA A O 1
ATOM 2185 N N . ALA A 1 309 ? 32.157 -42.097 1.373 1.00 12.53 286 ALA A N 1
ATOM 2186 C CA . ALA A 1 309 ? 33.148 -43.129 1.691 1.00 12.27 286 ALA A CA 1
ATOM 2187 C C . ALA A 1 309 ? 32.456 -44.437 2.053 1.00 12.06 286 ALA A C 1
ATOM 2188 O O . ALA A 1 309 ? 31.327 -44.429 2.535 1.00 10.91 286 ALA A O 1
ATOM 2190 N N . PHE A 1 310 ? 33.143 -45.553 1.807 1.00 11.30 287 PHE A N 1
ATOM 2191 C CA . PHE A 1 310 ? 32.644 -46.891 2.131 1.00 12.01 287 PHE A CA 1
ATOM 2192 C C . PHE A 1 310 ? 33.572 -47.608 3.090 1.00 11.03 287 PHE A C 1
ATOM 2193 O O . PHE A 1 310 ? 34.774 -47.322 3.095 1.00 10.79 287 PHE A O 1
ATOM 2201 N N . ASP A 1 311 ? 33.062 -48.574 3.861 1.00 10.86 288 ASP A N 1
ATOM 2202 C CA . ASP A 1 311 ? 33.982 -49.410 4.627 1.00 9.17 288 ASP A CA 1
ATOM 2203 C C . ASP A 1 311 ? 34.562 -50.539 3.767 1.00 9.36 288 ASP A C 1
ATOM 2204 O O . ASP A 1 311 ? 34.270 -50.654 2.570 1.00 11.43 288 ASP A O 1
ATOM 2209 N N . GLY A 1 312 ? 35.389 -51.360 4.396 1.00 12.85 289 GLY A N 1
ATOM 2210 C CA . GLY A 1 312 ? 36.206 -52.315 3.667 1.00 14.79 289 GLY A CA 1
ATOM 2211 C C . GLY A 1 312 ? 35.448 -53.318 2.827 1.00 12.05 289 GLY A C 1
ATOM 2212 O O . GLY A 1 312 ? 35.950 -53.725 1.757 1.00 11.14 289 GLY A O 1
ATOM 2213 N N . ASP A 1 313 ? 34.275 -53.755 3.304 1.00 10.00 290 ASP A N 1
ATOM 2214 C CA . ASP A 1 313 ? 33.511 -54.760 2.547 1.00 13.16 290 ASP A CA 1
ATOM 2215 C C . ASP A 1 313 ? 32.270 -54.167 1.862 1.00 12.08 290 ASP A C 1
ATOM 2216 O O . ASP A 1 313 ? 31.504 -54.878 1.214 1.00 9.93 290 ASP A O 1
ATOM 2221 N N . GLY A 1 314 ? 32.086 -52.859 1.978 1.00 11.85 291 GLY A N 1
ATOM 2222 C CA . GLY A 1 314 ? 31.073 -52.175 1.176 1.00 12.40 291 GLY A CA 1
ATOM 2223 C C . GLY A 1 314 ? 29.655 -52.085 1.709 1.00 13.91 291 GLY A C 1
ATOM 2224 O O . GLY A 1 314 ? 28.750 -51.703 0.977 1.00 11.68 291 GLY A O 1
ATOM 2225 N N . ASP A 1 315 ? 29.434 -52.402 2.977 1.00 11.05 292 ASP A N 1
ATOM 2226 C CA . ASP A 1 315 ? 28.048 -52.339 3.436 1.00 12.02 292 ASP A CA 1
ATOM 2227 C C . ASP A 1 315 ? 27.780 -51.131 4.340 1.00 13.33 292 ASP A C 1
ATOM 2228 O O . ASP A 1 315 ? 26.657 -50.975 4.831 1.00 13.78 292 ASP A O 1
ATOM 2233 N N . ARG A 1 316 ? 28.794 -50.288 4.556 1.00 10.05 293 ARG A N 1
ATOM 2234 C CA . ARG A 1 316 ? 28.624 -49.017 5.298 1.00 8.57 293 ARG A CA 1
ATOM 2235 C C . ARG A 1 316 ? 28.975 -47.832 4.420 1.00 11.69 293 ARG A C 1
ATOM 2236 O O . ARG A 1 316 ? 29.780 -47.964 3.486 1.00 10.69 293 ARG A O 1
ATOM 2244 N N . ASN A 1 317 ? 28.388 -46.671 4.718 1.00 9.52 294 ASN A N 1
ATOM 2245 C CA . ASN A 1 317 ? 28.639 -45.475 3.888 1.00 7.39 294 ASN A CA 1
ATOM 2246 C C . ASN A 1 317 ? 28.554 -44.192 4.699 1.00 9.33 294 ASN A C 1
ATOM 2247 O O . ASN A 1 317 ? 27.741 -44.088 5.612 1.00 11.01 294 ASN A O 1
ATOM 2252 N N . MET A 1 318 ? 29.381 -43.207 4.331 1.00 10.49 295 MET A N 1
ATOM 2253 C CA . MET A 1 318 ? 29.266 -41.848 4.857 1.00 10.49 295 MET A CA 1
ATOM 2254 C C . MET A 1 318 ? 28.950 -40.921 3.688 1.00 11.05 295 MET A C 1
ATOM 2255 O O . MET A 1 318 ? 29.514 -41.082 2.601 1.00 11.65 295 MET A O 1
ATOM 2260 N N . ILE A 1 319 ? 28.052 -39.959 3.909 1.00 10.66 296 ILE A N 1
ATOM 2261 C CA . ILE A 1 319 ? 27.606 -39.040 2.862 1.00 12.52 296 ILE A CA 1
ATOM 2262 C C . ILE A 1 319 ? 28.031 -37.610 3.163 1.00 14.48 296 ILE A C 1
ATOM 2263 O O . ILE A 1 319 ? 27.770 -37.102 4.252 1.00 13.09 296 ILE A O 1
ATOM 2268 N N . LEU A 1 320 ? 28.671 -36.959 2.193 1.00 13.54 297 LEU A N 1
ATOM 2269 C CA . LEU A 1 320 ? 29.114 -35.573 2.384 1.00 15.21 297 LEU A CA 1
ATOM 2270 C C . LEU A 1 320 ? 28.596 -34.646 1.296 1.00 13.41 297 LEU A C 1
ATOM 2271 O O . LEU A 1 320 ? 28.473 -35.038 0.122 1.00 13.99 297 LEU A O 1
ATOM 2276 N N . GLY A 1 321 ? 28.331 -33.394 1.677 1.00 15.20 298 GLY A N 1
ATOM 2277 C CA . GLY A 1 321 ? 27.982 -32.386 0.698 1.00 13.52 298 GLY A CA 1
ATOM 2278 C C . GLY A 1 321 ? 29.113 -31.401 0.442 1.00 18.27 298 GLY A C 1
ATOM 2279 O O . GLY A 1 321 ? 30.252 -31.608 0.880 1.00 16.57 298 GLY A O 1
ATOM 2280 N N . LYS A 1 322 ? 28.786 -30.318 -0.261 1.00 19.75 299 LYS A N 1
ATOM 2281 C CA . LYS A 1 322 ? 29.772 -29.307 -0.629 1.00 23.37 299 LYS A CA 1
ATOM 2282 C C . LYS A 1 322 ? 30.373 -28.689 0.634 1.00 23.66 299 LYS A C 1
ATOM 2283 O O . LYS A 1 322 ? 29.682 -28.527 1.650 1.00 22.79 299 LYS A O 1
ATOM 2289 N N . HIS A 1 323 ? 31.674 -28.400 0.566 1.00 21.00 300 HIS A N 1
ATOM 2290 C CA . HIS A 1 323 ? 32.477 -27.910 1.689 1.00 24.47 300 HIS A CA 1
ATOM 2291 C C . HIS A 1 323 ? 32.678 -28.961 2.801 1.00 26.29 300 HIS A C 1
ATOM 2292 O O . HIS A 1 323 ? 33.217 -28.660 3.864 1.00 27.62 300 HIS A O 1
ATOM 2299 N N . GLY A 1 324 ? 32.295 -30.208 2.539 1.00 23.66 301 GLY A N 1
ATOM 2300 C CA . GLY A 1 324 ? 32.463 -31.257 3.529 1.00 24.08 301 GLY A CA 1
ATOM 2301 C C . GLY A 1 324 ? 31.341 -31.288 4.546 1.00 27.21 301 GLY A C 1
ATOM 2302 O O . GLY A 1 324 ? 31.481 -31.881 5.629 1.00 20.93 301 GLY A O 1
ATOM 2303 N N . PHE A 1 325 ? 30.233 -30.631 4.201 1.00 19.55 302 PHE A N 1
ATOM 2304 C CA . PHE A 1 325 ? 28.992 -30.753 4.960 1.00 21.50 302 PHE A CA 1
ATOM 2305 C C . PHE A 1 325 ? 28.720 -32.232 5.271 1.00 18.01 302 PHE A C 1
ATOM 2306 O O . PHE A 1 325 ? 28.753 -33.061 4.373 1.00 20.27 302 PHE A O 1
ATOM 2314 N N . PHE A 1 326 ? 28.476 -32.553 6.540 1.00 17.89 303 PHE A N 1
ATOM 2315 C CA . PHE A 1 326 ? 28.308 -33.937 6.985 1.00 16.82 303 PHE A CA 1
ATOM 2316 C C . PHE A 1 326 ? 26.824 -34.276 7.111 1.00 17.31 303 PHE A C 1
ATOM 2317 O O . PHE A 1 326 ? 26.106 -33.624 7.862 1.00 16.24 303 PHE A O 1
ATOM 2325 N N . VAL A 1 327 ? 26.363 -35.271 6.357 1.00 14.00 304 VAL A N 1
ATOM 2326 C CA . VAL A 1 327 ? 25.012 -35.796 6.546 1.00 10.47 304 VAL A CA 1
ATOM 2327 C C . VAL A 1 327 ? 25.126 -36.904 7.581 1.00 11.65 304 VAL A C 1
ATOM 2328 O O . VAL A 1 327 ? 25.753 -37.921 7.310 1.00 15.95 304 VAL A O 1
ATOM 2332 N N A ASN A 1 328 ? 24.505 -36.707 8.745 0.52 12.11 305 ASN A N 1
ATOM 2333 N N B ASN A 1 328 ? 24.585 -36.727 8.779 0.48 12.16 305 ASN A N 1
ATOM 2334 C CA A ASN A 1 328 ? 24.443 -37.732 9.793 0.52 13.02 305 ASN A CA 1
ATOM 2335 C CA B ASN A 1 328 ? 24.772 -37.804 9.743 0.48 12.66 305 ASN A CA 1
ATOM 2336 C C A ASN A 1 328 ? 23.780 -38.989 9.214 0.52 12.33 305 ASN A C 1
ATOM 2337 C C B ASN A 1 328 ? 23.857 -38.949 9.312 0.48 12.35 305 ASN A C 1
ATOM 2338 O O A ASN A 1 328 ? 22.831 -38.864 8.443 0.52 9.92 305 ASN A O 1
ATOM 2339 O O B ASN A 1 328 ? 22.790 -38.708 8.747 0.48 10.39 305 ASN A O 1
ATOM 2348 N N . PRO A 1 329 ? 24.298 -40.197 9.536 1.00 10.66 306 PRO A N 1
ATOM 2349 C CA . PRO A 1 329 ? 23.631 -41.388 8.998 1.00 10.60 306 PRO A CA 1
ATOM 2350 C C . PRO A 1 329 ? 22.161 -41.497 9.409 1.00 11.51 306 PRO A C 1
ATOM 2351 O O . PRO A 1 329 ? 21.351 -41.980 8.620 1.00 11.06 306 PRO A O 1
ATOM 2355 N N . SER A 1 330 ? 21.829 -41.046 10.613 1.00 11.17 307 SER A N 1
ATOM 2356 C CA . SER A 1 330 ? 20.432 -41.057 11.066 1.00 9.56 307 SER A CA 1
ATOM 2357 C C . SER A 1 330 ? 19.562 -40.117 10.204 1.00 11.73 307 SER A C 1
ATOM 2358 O O . SER A 1 330 ? 18.396 -40.415 9.930 1.00 13.47 307 SER A O 1
ATOM 2361 N N . ASP A 1 331 ? 20.123 -38.988 9.783 1.00 11.51 308 ASP A N 1
ATOM 2362 C CA . ASP A 1 331 ? 19.426 -38.102 8.844 1.00 12.55 308 ASP A CA 1
ATOM 2363 C C . ASP A 1 331 ? 19.409 -38.657 7.425 1.00 13.09 308 ASP A C 1
ATOM 2364 O O . ASP A 1 331 ? 18.457 -38.448 6.670 1.00 11.18 308 ASP A O 1
ATOM 2369 N N . SER A 1 332 ? 20.474 -39.346 7.039 1.00 10.61 309 SER A N 1
ATOM 2370 C CA . SER A 1 332 ? 20.546 -39.834 5.659 1.00 10.81 309 SER A CA 1
ATOM 2371 C C . SER A 1 332 ? 19.372 -40.755 5.346 1.00 10.45 309 SER A C 1
ATOM 2372 O O . SER A 1 332 ? 18.711 -40.615 4.305 1.00 11.43 309 SER A O 1
ATOM 2375 N N . VAL A 1 333 ? 19.102 -41.693 6.235 1.00 11.25 310 VAL A N 1
ATOM 2376 C CA . VAL A 1 333 ? 18.011 -42.628 5.967 1.00 12.10 310 VAL A CA 1
ATOM 2377 C C . VAL A 1 333 ? 16.678 -41.867 5.939 1.00 12.83 310 VAL A C 1
ATOM 2378 O O . VAL A 1 333 ? 15.819 -42.174 5.113 1.00 11.88 310 VAL A O 1
ATOM 2382 N N . ALA A 1 334 ? 16.519 -40.869 6.813 1.00 11.12 311 ALA A N 1
ATOM 2383 C CA . ALA A 1 334 ? 15.294 -40.050 6.832 1.00 14.69 311 ALA A CA 1
ATOM 2384 C C . ALA A 1 334 ? 15.113 -39.275 5.518 1.00 12.29 311 ALA A C 1
ATOM 2385 O O . ALA A 1 334 ? 13.998 -39.197 4.969 1.00 13.09 311 ALA A O 1
ATOM 2387 N N . VAL A 1 335 ? 16.197 -38.705 4.999 1.00 10.48 312 VAL A N 1
ATOM 2388 C CA . VAL A 1 335 ? 16.109 -38.000 3.715 1.00 13.17 312 VAL A CA 1
ATOM 2389 C C . VAL A 1 335 ? 15.769 -38.961 2.563 1.00 16.13 312 VAL A C 1
ATOM 2390 O O . VAL A 1 335 ? 14.946 -38.645 1.704 1.00 12.69 312 VAL A O 1
ATOM 2394 N N . ILE A 1 336 ? 16.387 -40.140 2.546 1.00 11.90 313 ILE A N 1
ATOM 2395 C CA . ILE A 1 336 ? 16.042 -41.122 1.518 1.00 8.91 313 ILE A CA 1
ATOM 2396 C C . ILE A 1 336 ? 14.550 -41.506 1.608 1.00 14.23 313 ILE A C 1
ATOM 2397 O O . ILE A 1 336 ? 13.850 -41.549 0.581 1.00 14.47 313 ILE A O 1
ATOM 2402 N N . ALA A 1 337 ? 14.063 -41.737 2.821 1.00 14.01 314 ALA A N 1
ATOM 2403 C CA . ALA A 1 337 ? 12.646 -42.046 3.049 1.00 12.23 314 ALA A CA 1
ATOM 2404 C C . ALA A 1 337 ? 11.732 -40.940 2.516 1.00 17.07 314 ALA A C 1
ATOM 2405 O O . ALA A 1 337 ? 10.713 -41.215 1.881 1.00 14.32 314 ALA A O 1
ATOM 2407 N N . ALA A 1 338 ? 12.109 -39.692 2.770 1.00 15.45 315 ALA A N 1
ATOM 2408 C CA . ALA A 1 338 ? 11.283 -38.535 2.394 1.00 17.66 315 ALA A CA 1
ATOM 2409 C C . ALA A 1 338 ? 11.274 -38.249 0.886 1.00 18.32 315 ALA A C 1
ATOM 2410 O O . ALA A 1 338 ? 10.450 -37.469 0.400 1.00 19.22 315 ALA A O 1
ATOM 2412 N N . ASN A 1 339 ? 12.196 -38.871 0.154 1.00 15.31 316 ASN A N 1
ATOM 2413 C CA . ASN A 1 339 ? 12.321 -38.678 -1.288 1.00 16.67 316 ASN A CA 1
ATOM 2414 C C . ASN A 1 339 ? 12.379 -40.014 -2.019 1.00 13.50 316 ASN A C 1
ATOM 2415 O O . ASN A 1 339 ? 12.981 -40.119 -3.073 1.00 15.89 316 ASN A O 1
ATOM 2420 N N . ILE A 1 340 ? 11.748 -41.027 -1.441 1.00 14.92 317 ILE A N 1
ATOM 2421 C CA . ILE A 1 340 ? 11.993 -42.405 -1.830 1.00 13.67 317 ILE A CA 1
ATOM 2422 C C . ILE A 1 340 ? 11.459 -42.739 -3.239 1.00 15.81 317 ILE A C 1
ATOM 2423 O O . ILE A 1 340 ? 11.991 -43.628 -3.904 1.00 13.19 317 ILE A O 1
ATOM 2428 N N . PHE A 1 341 ? 10.462 -42.007 -3.736 1.00 16.00 318 PHE A N 1
ATOM 2429 C CA . PHE A 1 341 ? 9.943 -42.338 -5.070 1.00 17.08 318 PHE A CA 1
ATOM 2430 C C . PHE A 1 341 ? 10.745 -41.672 -6.172 1.00 21.62 318 PHE A C 1
ATOM 2431 O O . PHE A 1 341 ? 10.405 -41.794 -7.348 1.00 20.96 318 PHE A O 1
ATOM 2439 N N . SER A 1 342 ? 11.840 -41.009 -5.799 1.00 16.75 319 SER A N 1
ATOM 2440 C CA . SER A 1 342 ? 12.887 -40.657 -6.768 1.00 17.88 319 SER A CA 1
ATOM 2441 C C . SER A 1 342 ? 13.587 -41.893 -7.311 1.00 17.84 319 SER A C 1
ATOM 2442 O O . SER A 1 342 ? 14.372 -41.814 -8.250 1.00 21.37 319 SER A O 1
ATOM 2445 N N . ILE A 1 343 ? 13.358 -43.026 -6.668 1.00 17.77 320 ILE A N 1
ATOM 2446 C CA . ILE A 1 343 ? 14.055 -44.247 -7.033 1.00 19.58 320 ILE A CA 1
ATOM 2447 C C . ILE A 1 343 ? 13.094 -45.224 -7.689 1.00 16.79 320 ILE A C 1
ATOM 2448 O O . ILE A 1 343 ? 12.128 -45.643 -7.066 1.00 15.77 320 ILE A O 1
ATOM 2453 N N . PRO A 1 344 ? 13.368 -45.594 -8.944 1.00 16.12 321 PRO A N 1
ATOM 2454 C CA . PRO A 1 344 ? 12.441 -46.445 -9.708 1.00 19.17 321 PRO A CA 1
ATOM 2455 C C . PRO A 1 344 ? 12.009 -47.710 -8.966 1.00 19.72 321 PRO A C 1
ATOM 2456 O O . PRO A 1 344 ? 10.838 -48.065 -9.042 1.00 18.45 321 PRO A O 1
ATOM 2460 N N . TYR A 1 345 ? 12.918 -48.369 -8.249 1.00 15.21 322 TYR A N 1
ATOM 2461 C CA . TYR A 1 345 ? 12.571 -49.577 -7.505 1.00 14.77 322 TYR A CA 1
ATOM 2462 C C . TYR A 1 345 ? 11.375 -49.381 -6.569 1.00 18.50 322 TYR A C 1
ATOM 2463 O O . TYR A 1 345 ? 10.484 -50.228 -6.503 1.00 18.00 322 TYR A O 1
ATOM 2472 N N . PHE A 1 346 ? 11.364 -48.281 -5.826 1.00 14.96 323 PHE A N 1
ATOM 2473 C CA . PHE A 1 346 ? 10.273 -48.077 -4.870 1.00 15.50 323 PHE A CA 1
ATOM 2474 C C . PHE A 1 346 ? 9.001 -47.581 -5.576 1.00 15.45 323 PHE A C 1
ATOM 2475 O O . PHE A 1 346 ? 7.894 -47.836 -5.128 1.00 20.29 323 PHE A O 1
ATOM 2483 N N . GLN A 1 347 ? 9.159 -46.888 -6.683 1.00 15.86 324 GLN A N 1
ATOM 2484 C CA . GLN A 1 347 ? 7.978 -46.532 -7.460 1.00 18.76 324 GLN A CA 1
ATOM 2485 C C . GLN A 1 347 ? 7.229 -47.779 -7.911 1.00 24.53 324 GLN A C 1
ATOM 2486 O O . GLN A 1 347 ? 6.022 -47.717 -8.128 1.00 24.47 324 GLN A O 1
ATOM 2492 N N . GLN A 1 348 ? 7.950 -48.901 -8.012 1.00 27.21 325 GLN A N 1
ATOM 2493 C CA A GLN A 1 348 ? 7.387 -50.169 -8.476 0.49 26.60 325 GLN A CA 1
ATOM 2494 C CA B GLN A 1 348 ? 7.384 -50.168 -8.471 0.51 26.60 325 GLN A CA 1
ATOM 2495 C C . GLN A 1 348 ? 6.986 -51.122 -7.339 1.00 24.76 325 GLN A C 1
ATOM 2496 O O . GLN A 1 348 ? 5.983 -51.826 -7.428 1.00 33.23 325 GLN A O 1
ATOM 2507 N N . THR A 1 349 ? 7.750 -51.166 -6.260 1.00 28.95 326 THR A N 1
ATOM 2508 C CA . THR A 1 349 ? 7.365 -52.071 -5.176 1.00 20.65 326 THR A CA 1
ATOM 2509 C C . THR A 1 349 ? 6.414 -51.396 -4.240 1.00 30.50 326 THR A C 1
ATOM 2510 O O . THR A 1 349 ? 5.657 -52.046 -3.518 1.00 31.96 326 THR A O 1
ATOM 2514 N N . GLY A 1 350 ? 6.459 -50.075 -4.242 1.00 22.14 327 GLY A N 1
ATOM 2515 C CA . GLY A 1 350 ? 5.819 -49.338 -3.186 1.00 20.68 327 GLY A CA 1
ATOM 2516 C C . GLY A 1 350 ? 6.716 -49.418 -1.958 1.00 19.98 327 GLY A C 1
ATOM 2517 O O . GLY A 1 350 ? 7.745 -50.098 -1.973 1.00 25.98 327 GLY A O 1
ATOM 2518 N N . VAL A 1 351 ? 6.329 -48.701 -0.920 1.00 22.42 328 VAL A N 1
ATOM 2519 C CA . VAL A 1 351 ? 7.075 -48.693 0.322 1.00 21.56 328 VAL A CA 1
ATOM 2520 C C . VAL A 1 351 ? 6.392 -49.625 1.319 1.00 22.30 328 VAL A C 1
ATOM 2521 O O . VAL A 1 351 ? 5.271 -49.359 1.747 1.00 26.21 328 VAL A O 1
ATOM 2525 N N . ARG A 1 352 ? 7.075 -50.703 1.702 1.00 19.08 329 ARG A N 1
ATOM 2526 C CA . ARG A 1 352 ? 6.470 -51.737 2.536 1.00 17.29 329 ARG A CA 1
ATOM 2527 C C . ARG A 1 352 ? 6.613 -51.453 4.037 1.00 19.67 329 ARG A C 1
ATOM 2528 O O . ARG A 1 352 ? 5.891 -52.020 4.843 1.00 17.86 329 ARG A O 1
ATOM 2536 N N . GLY A 1 353 ? 7.551 -50.579 4.390 1.00 14.42 330 GLY A N 1
ATOM 2537 C CA . GLY A 1 353 ? 7.788 -50.237 5.783 1.00 13.83 330 GLY A CA 1
ATOM 2538 C C . GLY A 1 353 ? 9.146 -49.587 5.913 1.00 13.46 330 GLY A C 1
ATOM 2539 O O . GLY A 1 353 ? 9.968 -49.680 5.000 1.00 12.79 330 GLY A O 1
ATOM 2540 N N . PHE A 1 354 ? 9.363 -48.920 7.046 1.00 16.08 331 PHE A N 1
ATOM 2541 C CA . PHE A 1 354 ? 10.635 -48.285 7.380 1.00 15.11 331 PHE A CA 1
ATOM 2542 C C . PHE A 1 354 ? 11.140 -48.889 8.679 1.00 13.54 331 PHE A C 1
ATOM 2543 O O . PHE A 1 354 ? 10.334 -49.270 9.537 1.00 13.43 331 PHE A O 1
ATOM 2551 N N . ALA A 1 355 ? 12.456 -48.930 8.868 1.00 14.14 332 ALA A N 1
ATOM 2552 C CA . ALA A 1 355 ? 12.978 -49.354 10.164 1.00 11.43 332 ALA A CA 1
ATOM 2553 C C . ALA A 1 355 ? 14.309 -48.696 10.513 1.00 14.43 332 ALA A C 1
ATOM 2554 O O . ALA A 1 355 ? 15.088 -48.338 9.636 1.00 9.90 332 ALA A O 1
ATOM 2556 N N . ARG A 1 356 ? 14.560 -48.564 11.802 1.00 14.63 333 ARG A N 1
ATOM 2557 C CA . ARG A 1 356 ? 15.875 -48.171 12.288 1.00 11.57 333 ARG A CA 1
ATOM 2558 C C . ARG A 1 356 ? 16.210 -48.943 13.558 1.00 13.45 333 ARG A C 1
ATOM 2559 O O . ARG A 1 356 ? 15.327 -49.442 14.255 1.00 13.21 333 ARG A O 1
ATOM 2567 N N . SER A 1 357 ? 17.493 -49.052 13.879 1.00 10.40 334 SER A N 1
ATOM 2568 C CA . SER A 1 357 ? 17.850 -49.605 15.169 1.00 9.26 334 SER A CA 1
ATOM 2569 C C . SER A 1 357 ? 17.441 -48.614 16.250 1.00 12.59 334 SER A C 1
ATOM 2570 O O . SER A 1 357 ? 17.355 -47.408 16.014 1.00 11.25 334 SER A O 1
ATOM 2573 N N . MET A 1 358 ? 17.180 -49.130 17.442 1.00 10.72 335 MET A N 1
ATOM 2574 C CA . MET A 1 358 ? 16.681 -48.293 18.529 1.00 10.64 335 MET A CA 1
ATOM 2575 C C . MET A 1 358 ? 17.598 -47.094 18.854 1.00 9.77 335 MET A C 1
ATOM 2576 O O . MET A 1 358 ? 17.107 -45.993 19.103 1.00 11.41 335 MET A O 1
ATOM 2581 N N . PRO A 1 359 ? 18.941 -47.285 18.849 1.00 10.98 336 PRO A N 1
ATOM 2582 C CA . PRO A 1 359 ? 19.756 -46.105 19.186 1.00 12.29 336 PRO A CA 1
ATOM 2583 C C . PRO A 1 359 ? 19.876 -45.064 18.070 1.00 12.22 336 PRO A C 1
ATOM 2584 O O . PRO A 1 359 ? 20.373 -43.970 18.316 1.00 13.44 336 PRO A O 1
ATOM 2588 N N . THR A 1 360 ? 19.457 -45.401 16.851 1.00 12.65 337 THR A N 1
ATOM 2589 C CA . THR A 1 360 ? 19.508 -44.463 15.730 1.00 9.47 337 THR A CA 1
ATOM 2590 C C . THR A 1 360 ? 18.521 -43.316 16.006 1.00 13.21 337 THR A C 1
ATOM 2591 O O . THR A 1 360 ? 17.526 -43.544 16.705 1.00 10.78 337 THR A O 1
ATOM 2595 N N . SER A 1 361 ? 18.765 -42.102 15.485 1.00 10.55 338 SER A N 1
ATOM 2596 C CA . SER A 1 361 ? 17.918 -40.948 15.843 1.00 12.77 338 SER A CA 1
ATOM 2597 C C . SER A 1 361 ? 16.492 -41.127 15.346 1.00 15.36 338 SER A C 1
ATOM 2598 O O . SER A 1 361 ? 16.250 -41.904 14.430 1.00 11.12 338 SER A O 1
ATOM 2601 N N . GLY A 1 362 ? 15.554 -40.398 15.953 1.00 14.07 339 GLY A N 1
ATOM 2602 C CA . GLY A 1 362 ? 14.155 -40.463 15.542 1.00 14.69 339 GLY A CA 1
ATOM 2603 C C . GLY A 1 362 ? 13.797 -39.662 14.291 1.00 14.27 339 GLY A C 1
ATOM 2604 O O . GLY A 1 362 ? 12.613 -39.380 14.053 1.00 12.91 339 GLY A O 1
ATOM 2605 N N . ALA A 1 363 ? 14.786 -39.305 13.472 1.00 12.58 340 ALA A N 1
ATOM 2606 C CA . ALA A 1 363 ? 14.470 -38.528 12.262 1.00 14.19 340 ALA A CA 1
ATOM 2607 C C . ALA A 1 363 ? 13.605 -39.339 11.308 1.00 14.23 340 ALA A C 1
ATOM 2608 O O . ALA A 1 363 ? 12.659 -38.806 10.752 1.00 13.90 340 ALA A O 1
ATOM 2610 N N . LEU A 1 364 ? 13.917 -40.623 11.134 1.00 11.27 341 LEU A N 1
ATOM 2611 C CA . LEU A 1 364 ? 13.144 -41.457 10.212 1.00 14.66 341 LEU A CA 1
ATOM 2612 C C . LEU A 1 364 ? 11.670 -41.526 10.653 1.00 12.08 341 LEU A C 1
ATOM 2613 O O . LEU A 1 364 ? 10.749 -41.511 9.813 1.00 15.14 341 LEU A O 1
ATOM 2618 N N . ASP A 1 365 ? 11.462 -41.565 11.967 1.00 13.98 342 ASP A N 1
ATOM 2619 C CA . ASP A 1 365 ? 10.117 -41.654 12.544 1.00 18.23 342 ASP A CA 1
ATOM 2620 C C . ASP A 1 365 ? 9.235 -40.491 12.096 1.00 17.83 342 ASP A C 1
ATOM 2621 O O . ASP A 1 365 ? 8.035 -40.656 11.869 1.00 17.70 342 ASP A O 1
ATOM 2626 N N . ARG A 1 366 ? 9.830 -39.308 12.014 1.00 15.40 343 ARG A N 1
ATOM 2627 C CA . ARG A 1 366 ? 9.093 -38.104 11.646 1.00 17.90 343 ARG A CA 1
ATOM 2628 C C . ARG A 1 366 ? 8.561 -38.237 10.239 1.00 22.06 343 ARG A C 1
ATOM 2629 O O . ARG A 1 366 ? 7.434 -37.833 9.937 1.00 17.13 343 ARG A O 1
ATOM 2637 N N . VAL A 1 367 ? 9.392 -38.807 9.373 1.00 15.90 344 VAL A N 1
ATOM 2638 C CA . VAL A 1 367 ? 9.010 -39.027 7.984 1.00 16.74 344 VAL A CA 1
ATOM 2639 C C . VAL A 1 367 ? 7.938 -40.102 7.886 1.00 17.42 344 VAL A C 1
ATOM 2640 O O . VAL A 1 367 ? 6.944 -39.930 7.168 1.00 18.11 344 VAL A O 1
ATOM 2644 N N . ALA A 1 368 ? 8.132 -41.195 8.621 1.00 15.15 345 ALA A N 1
ATOM 2645 C CA . ALA A 1 368 ? 7.193 -42.312 8.622 1.00 16.32 345 ALA A CA 1
ATOM 2646 C C . ALA A 1 368 ? 5.817 -41.881 9.138 1.00 19.43 345 ALA A C 1
ATOM 2647 O O . ALA A 1 368 ? 4.794 -42.263 8.570 1.00 21.92 345 ALA A O 1
ATOM 2649 N N . SER A 1 369 ? 5.797 -41.116 10.227 1.00 17.46 346 SER A N 1
ATOM 2650 C CA A SER A 1 369 ? 4.537 -40.669 10.808 0.38 19.55 346 SER A CA 1
ATOM 2651 C CA B SER A 1 369 ? 4.547 -40.635 10.817 0.62 19.51 346 SER A CA 1
ATOM 2652 C C . SER A 1 369 ? 3.799 -39.733 9.853 1.00 24.46 346 SER A C 1
ATOM 2653 O O . SER A 1 369 ? 2.582 -39.832 9.701 1.00 23.70 346 SER A O 1
ATOM 2658 N N . ALA A 1 370 ? 4.536 -38.842 9.203 1.00 24.28 347 ALA A N 1
ATOM 2659 C CA . ALA A 1 370 ? 3.906 -37.862 8.334 1.00 25.95 347 ALA A CA 1
ATOM 2660 C C . ALA A 1 370 ? 3.391 -38.504 7.048 1.00 34.51 347 ALA A C 1
ATOM 2661 O O . ALA A 1 370 ? 2.398 -38.050 6.480 1.00 32.60 347 ALA A O 1
ATOM 2663 N N . THR A 1 371 ? 4.053 -39.567 6.596 1.00 25.80 348 THR A N 1
ATOM 2664 C CA . THR A 1 371 ? 3.659 -40.221 5.350 1.00 30.04 348 THR A CA 1
ATOM 2665 C C . THR A 1 371 ? 2.834 -41.477 5.617 1.00 26.00 348 THR A C 1
ATOM 2666 O O . THR A 1 371 ? 2.438 -42.177 4.685 1.00 30.17 348 THR A O 1
ATOM 2670 N N . LYS A 1 372 ? 2.603 -41.759 6.892 1.00 22.16 349 LYS A N 1
ATOM 2671 C CA . LYS A 1 372 ? 1.774 -42.883 7.338 1.00 27.63 349 LYS A CA 1
ATOM 2672 C C . LYS A 1 372 ? 2.289 -44.236 6.827 1.00 34.22 349 LYS A C 1
ATOM 2673 O O . LYS A 1 372 ? 1.554 -44.995 6.180 1.00 30.23 349 LYS A O 1
ATOM 2679 N N . ILE A 1 373 ? 3.560 -44.521 7.128 1.00 23.43 350 ILE A N 1
ATOM 2680 C CA . ILE A 1 373 ? 4.204 -45.799 6.816 1.00 24.18 350 ILE A CA 1
ATOM 2681 C C . ILE A 1 373 ? 4.686 -46.377 8.128 1.00 19.69 350 ILE A C 1
ATOM 2682 O O . ILE A 1 373 ? 5.092 -45.610 9.004 1.00 24.31 350 ILE A O 1
ATOM 2687 N N . ALA A 1 374 ? 4.612 -47.698 8.303 1.00 20.61 351 ALA A N 1
ATOM 2688 C CA . ALA A 1 374 ? 4.991 -48.290 9.582 1.00 21.50 351 ALA A CA 1
ATOM 2689 C C . ALA A 1 374 ? 6.479 -48.046 9.834 1.00 19.18 351 ALA A C 1
ATOM 2690 O O . ALA A 1 374 ? 7.281 -48.070 8.902 1.00 19.70 351 ALA A O 1
ATOM 2692 N N . LEU A 1 375 ? 6.821 -47.793 11.089 1.00 19.01 352 LEU A N 1
ATOM 2693 C CA . LEU A 1 375 ? 8.212 -47.634 11.511 1.00 16.74 352 LEU A CA 1
ATOM 2694 C C . LEU A 1 375 ? 8.509 -48.726 12.522 1.00 19.23 352 LEU A C 1
ATOM 2695 O O . LEU A 1 375 ? 7.854 -48.800 13.558 1.00 17.61 352 LEU A O 1
ATOM 2700 N N . TYR A 1 376 ? 9.486 -49.571 12.225 1.00 14.67 353 TYR A N 1
ATOM 2701 C CA . TYR A 1 376 ? 9.900 -50.621 13.145 1.00 12.21 353 TYR A CA 1
ATOM 2702 C C . TYR A 1 376 ? 11.173 -50.185 13.842 1.00 15.37 353 TYR A C 1
ATOM 2703 O O . TYR A 1 376 ? 12.103 -49.772 13.185 1.00 14.13 353 TYR A O 1
ATOM 2712 N N . GLU A 1 377 ? 11.170 -50.243 15.168 1.00 12.62 354 GLU A N 1
ATOM 2713 C CA . GLU A 1 377 ? 12.330 -49.880 15.986 1.00 12.85 354 GLU A CA 1
ATOM 2714 C C . GLU A 1 377 ? 12.931 -51.156 16.545 1.00 15.71 354 GLU A C 1
ATOM 2715 O O . GLU A 1 377 ? 12.357 -51.795 17.437 1.00 15.47 354 GLU A O 1
ATOM 2721 N N . THR A 1 378 ? 14.081 -51.540 16.008 1.00 11.91 355 THR A N 1
ATOM 2722 C CA . THR A 1 378 ? 14.674 -52.834 16.299 1.00 13.51 355 THR A CA 1
ATOM 2723 C C . THR A 1 378 ? 15.894 -52.763 17.226 1.00 14.13 355 THR A C 1
ATOM 2724 O O . THR A 1 378 ? 16.581 -51.741 17.283 1.00 14.25 355 THR A O 1
ATOM 2728 N N . PRO A 1 379 ? 16.176 -53.857 17.947 1.00 12.30 356 PRO A N 1
ATOM 2729 C CA . PRO A 1 379 ? 17.468 -53.908 18.634 1.00 13.74 356 PRO A CA 1
ATOM 2730 C C . PRO A 1 379 ? 18.592 -53.889 17.606 1.00 15.09 356 PRO A C 1
ATOM 2731 O O . PRO A 1 379 ? 18.374 -54.196 16.436 1.00 16.16 356 PRO A O 1
ATOM 2735 N N . THR A 1 380 ? 19.779 -53.498 18.046 1.00 14.17 357 THR A N 1
ATOM 2736 C CA A THR A 1 380 ? 21.000 -53.579 17.255 0.67 14.48 357 THR A CA 1
ATOM 2737 C CA B THR A 1 380 ? 20.936 -53.542 17.166 0.33 14.51 357 THR A CA 1
ATOM 2738 C C . THR A 1 380 ? 21.170 -54.957 16.635 1.00 15.44 357 THR A C 1
ATOM 2739 O O . THR A 1 380 ? 21.093 -55.953 17.364 1.00 17.55 357 THR A O 1
ATOM 2746 N N . GLY A 1 381 ? 21.425 -55.025 15.330 1.00 17.58 358 GLY A N 1
ATOM 2747 C CA . GLY A 1 381 ? 21.682 -56.291 14.663 1.00 17.44 358 GLY A CA 1
ATOM 2748 C C . GLY A 1 381 ? 20.913 -56.457 13.362 1.00 20.41 358 GLY A C 1
ATOM 2749 O O . GLY A 1 381 ? 19.784 -55.970 13.232 1.00 17.50 358 GLY A O 1
ATOM 2750 N N . TRP A 1 382 ? 21.516 -57.157 12.404 1.00 18.42 359 TRP A N 1
ATOM 2751 C CA . TRP A 1 382 ? 20.874 -57.354 11.105 1.00 17.56 359 TRP A CA 1
ATOM 2752 C C . TRP A 1 382 ? 19.597 -58.197 11.146 1.00 16.88 359 TRP A C 1
ATOM 2753 O O . TRP A 1 382 ? 18.629 -57.892 10.434 1.00 20.14 359 TRP A O 1
ATOM 2764 N N . LYS A 1 383 ? 19.594 -59.264 11.939 1.00 20.62 360 LYS A N 1
ATOM 2765 C CA A LYS A 1 383 ? 18.525 -60.261 11.867 0.44 22.21 360 LYS A CA 1
ATOM 2766 C CA B LYS A 1 383 ? 18.527 -60.254 11.845 0.56 22.21 360 LYS A CA 1
ATOM 2767 C C . LYS A 1 383 ? 17.143 -59.626 11.975 1.00 21.01 360 LYS A C 1
ATOM 2768 O O . LYS A 1 383 ? 16.191 -60.081 11.344 1.00 21.68 360 LYS A O 1
ATOM 2779 N N . PHE A 1 384 ? 17.029 -58.557 12.763 1.00 16.92 361 PHE A N 1
ATOM 2780 C CA . PHE A 1 384 ? 15.727 -57.940 12.940 1.00 16.65 361 PHE A CA 1
ATOM 2781 C C . PHE A 1 384 ? 15.246 -57.290 11.656 1.00 19.10 361 PHE A C 1
ATOM 2782 O O . PHE A 1 384 ? 14.053 -57.343 11.362 1.00 17.73 361 PHE A O 1
ATOM 2790 N N . PHE A 1 385 ? 16.163 -56.674 10.903 1.00 16.72 362 PHE A N 1
ATOM 2791 C CA . PHE A 1 385 ? 15.812 -56.096 9.593 1.00 17.46 362 PHE A CA 1
ATOM 2792 C C . PHE A 1 385 ? 15.476 -57.209 8.573 1.00 17.74 362 PHE A C 1
ATOM 2793 O O . PHE A 1 385 ? 14.488 -57.128 7.823 1.00 16.34 362 PHE A O 1
ATOM 2801 N N . GLY A 1 386 ? 16.325 -58.231 8.521 1.00 15.49 363 GLY A N 1
ATOM 2802 C CA . GLY A 1 386 ? 16.143 -59.337 7.588 1.00 18.55 363 GLY A CA 1
ATOM 2803 C C . GLY A 1 386 ? 14.802 -60.038 7.750 1.00 19.55 363 GLY A C 1
ATOM 2804 O O . GLY A 1 386 ? 14.122 -60.331 6.760 1.00 20.05 363 GLY A O 1
ATOM 2805 N N . ASN A 1 387 ? 14.422 -60.312 8.995 1.00 18.75 364 ASN A N 1
ATOM 2806 C CA . ASN A 1 387 ? 13.099 -60.863 9.286 1.00 19.50 364 ASN A CA 1
ATOM 2807 C C . ASN A 1 387 ? 11.956 -60.044 8.723 1.00 18.34 364 ASN A C 1
ATOM 2808 O O . ASN A 1 387 ? 11.024 -60.583 8.131 1.00 21.43 364 ASN A O 1
ATOM 2813 N N . LEU A 1 388 ? 11.997 -58.736 8.946 1.00 15.67 365 LEU A N 1
ATOM 2814 C CA . LEU A 1 388 ? 10.922 -57.871 8.481 1.00 16.55 365 LEU A CA 1
ATOM 2815 C C . LEU A 1 388 ? 10.899 -57.806 6.962 1.00 21.71 365 LEU A C 1
ATOM 2816 O O . LEU A 1 388 ? 9.828 -57.747 6.360 1.00 17.14 365 LEU A O 1
ATOM 2821 N N . MET A 1 389 ? 12.077 -57.826 6.341 1.00 16.59 366 MET A N 1
ATOM 2822 C CA . MET A 1 389 ? 12.134 -57.836 4.877 1.00 15.22 366 MET A CA 1
ATOM 2823 C C . MET A 1 389 ? 11.535 -59.120 4.297 1.00 18.03 366 MET A C 1
ATOM 2824 O O . MET A 1 389 ? 10.830 -59.091 3.288 1.00 21.63 366 MET A O 1
ATOM 2829 N N . ASP A 1 390 ? 11.847 -60.247 4.919 1.00 20.95 367 ASP A N 1
ATOM 2830 C CA . ASP A 1 390 ? 11.346 -61.531 4.444 1.00 23.07 367 ASP A CA 1
ATOM 2831 C C . ASP A 1 390 ? 9.830 -61.646 4.613 1.00 29.29 367 ASP A C 1
ATOM 2832 O O . ASP A 1 390 ? 9.189 -62.491 3.986 1.00 27.95 367 ASP A O 1
ATOM 2837 N N . ALA A 1 391 ? 9.261 -60.765 5.429 1.00 24.68 368 ALA A N 1
ATOM 2838 C CA . ALA A 1 391 ? 7.818 -60.702 5.635 1.00 29.27 368 ALA A CA 1
ATOM 2839 C C . ALA A 1 391 ? 7.139 -59.684 4.716 1.00 22.97 368 ALA A C 1
ATOM 2840 O O . ALA A 1 391 ? 5.942 -59.425 4.851 1.00 25.80 368 ALA A O 1
ATOM 2842 N N . SER A 1 392 ? 7.907 -59.108 3.793 1.00 22.84 369 SER A N 1
ATOM 2843 C CA . SER A 1 392 ? 7.422 -58.075 2.885 1.00 19.19 369 SER A CA 1
ATOM 2844 C C . SER A 1 392 ? 6.900 -56.878 3.660 1.00 25.46 369 SER A C 1
ATOM 2845 O O . SER A 1 392 ? 5.930 -56.238 3.256 1.00 21.11 369 SER A O 1
ATOM 2848 N N . LYS A 1 393 ? 7.571 -56.568 4.769 1.00 21.72 370 LYS A N 1
ATOM 2849 C CA . LYS A 1 393 ? 7.179 -55.463 5.625 1.00 18.28 370 LYS A CA 1
ATOM 2850 C C . LYS A 1 393 ? 8.238 -54.365 5.741 1.00 20.71 370 LYS A C 1
ATOM 2851 O O . LYS A 1 393 ? 8.075 -53.460 6.540 1.00 16.62 370 LYS A O 1
ATOM 2857 N N . LEU A 1 394 ? 9.322 -54.446 4.969 1.00 17.93 371 LEU A N 1
ATOM 2858 C CA . LEU A 1 394 ? 10.431 -53.512 5.165 1.00 15.49 371 LEU A CA 1
ATOM 2859 C C . LEU A 1 394 ? 11.144 -53.214 3.864 1.00 16.83 371 LEU A C 1
ATOM 2860 O O . LEU A 1 394 ? 11.733 -54.099 3.236 1.00 18.89 371 LEU A O 1
ATOM 2865 N N . SER A 1 395 ? 11.050 -51.954 3.464 1.00 15.21 372 SER A N 1
ATOM 2866 C CA . SER A 1 395 ? 11.668 -51.461 2.255 1.00 16.29 372 SER A CA 1
ATOM 2867 C C . SER A 1 395 ? 12.981 -50.772 2.508 1.00 15.94 372 SER A C 1
ATOM 2868 O O . SER A 1 395 ? 13.877 -50.886 1.707 1.00 12.30 372 SER A O 1
ATOM 2871 N N . LEU A 1 396 ? 13.076 -50.026 3.603 1.00 13.15 373 LEU A N 1
ATOM 2872 C CA . LEU A 1 396 ? 14.245 -49.167 3.820 1.00 12.95 373 LEU A CA 1
ATOM 2873 C C . LEU A 1 396 ? 14.630 -49.144 5.289 1.00 14.18 373 LEU A C 1
ATOM 2874 O O . LEU A 1 396 ? 13.784 -48.907 6.140 1.00 14.26 373 LEU A O 1
ATOM 2879 N N . CYS A 1 397 ? 15.906 -49.382 5.582 1.00 13.16 374 CYS A N 1
ATOM 2880 C CA . CYS A 1 397 ? 16.348 -49.415 6.973 1.00 11.88 374 CYS A CA 1
ATOM 2881 C C . CYS A 1 397 ? 17.634 -48.606 7.152 1.00 11.32 374 CYS A C 1
ATOM 2882 O O . CYS A 1 397 ? 18.368 -48.365 6.193 1.00 12.30 374 CYS A O 1
ATOM 2885 N N . GLY A 1 398 ? 17.882 -48.156 8.378 1.00 11.93 375 GLY A N 1
ATOM 2886 C CA . GLY A 1 398 ? 19.079 -47.376 8.642 1.00 11.93 375 GLY A CA 1
ATOM 2887 C C . GLY A 1 398 ? 19.606 -47.619 10.036 1.00 12.84 375 GLY A C 1
ATOM 2888 O O . GLY A 1 398 ? 18.848 -47.976 10.942 1.00 12.49 375 GLY A O 1
ATOM 2889 N N . GLU A 1 399 ? 20.920 -47.444 10.194 1.00 10.57 376 GLU A N 1
ATOM 2890 C CA . GLU A 1 399 ? 21.594 -47.506 11.503 1.00 9.30 376 GLU A CA 1
ATOM 2891 C C . GLU A 1 399 ? 22.472 -46.281 11.630 1.00 12.63 376 GLU A C 1
ATOM 2892 O O . GLU A 1 399 ? 23.101 -45.870 10.651 1.00 9.51 376 GLU A O 1
ATOM 2898 N N . GLU A 1 400 ? 22.565 -45.743 12.839 1.00 9.93 377 GLU A N 1
ATOM 2899 C CA . GLU A 1 400 ? 23.361 -44.547 13.082 1.00 8.33 377 GLU A CA 1
ATOM 2900 C C . GLU A 1 400 ? 24.841 -44.795 12.763 1.00 12.12 377 GLU A C 1
ATOM 2901 O O . GLU A 1 400 ? 25.568 -43.858 12.484 1.00 10.42 377 GLU A O 1
ATOM 2907 N N . SER A 1 401 ? 25.268 -46.056 12.795 1.00 11.90 378 SER A N 1
ATOM 2908 C CA . SER A 1 401 ? 26.661 -46.403 12.514 1.00 10.07 378 SER A CA 1
ATOM 2909 C C . SER A 1 401 ? 26.913 -46.574 11.007 1.00 12.12 378 SER A C 1
ATOM 2910 O O . SER A 1 401 ? 27.432 -47.611 10.553 1.00 11.24 378 SER A O 1
ATOM 2913 N N . PHE A 1 402 ? 26.539 -45.540 10.252 1.00 8.60 379 PHE A N 1
ATOM 2914 C CA . PHE A 1 402 ? 26.839 -45.453 8.824 1.00 10.40 379 PHE A CA 1
ATOM 2915 C C . PHE A 1 402 ? 26.279 -46.641 8.047 1.00 10.02 379 PHE A C 1
ATOM 2916 O O . PHE A 1 402 ? 26.892 -47.097 7.092 1.00 8.94 379 PHE A O 1
ATOM 2924 N N . GLY A 1 403 ? 25.077 -47.086 8.423 1.00 10.88 380 GLY A N 1
ATOM 2925 C CA . GLY A 1 403 ? 24.452 -48.221 7.760 1.00 11.44 380 GLY A CA 1
ATOM 2926 C C . GLY A 1 403 ? 23.131 -47.852 7.088 1.00 11.06 380 GLY A C 1
ATOM 2927 O O . GLY A 1 403 ? 22.252 -47.239 7.716 1.00 11.07 380 GLY A O 1
ATOM 2928 N N . THR A 1 404 ? 22.986 -48.209 5.808 1.00 9.90 381 THR A N 1
ATOM 2929 C CA . THR A 1 404 ? 21.753 -47.939 5.081 1.00 9.76 381 THR A CA 1
ATOM 2930 C C . THR A 1 404 ? 21.469 -49.136 4.169 1.00 11.26 381 THR A C 1
ATOM 2931 O O . THR A 1 404 ? 22.386 -49.676 3.540 1.00 9.40 381 THR A O 1
ATOM 2935 N N . GLY A 1 405 ? 20.215 -49.570 4.112 1.00 14.39 382 GLY A N 1
ATOM 2936 C CA . GLY A 1 405 ? 19.880 -50.701 3.255 1.00 14.17 382 GLY A CA 1
ATOM 2937 C C . GLY A 1 405 ? 18.439 -50.706 2.792 1.00 12.54 382 GLY A C 1
ATOM 2938 O O . GLY A 1 405 ? 17.628 -49.894 3.242 1.00 13.51 382 GLY A O 1
ATOM 2939 N N . SER A 1 406 ? 18.138 -51.625 1.888 1.00 11.05 383 SER A N 1
ATOM 2940 C CA . SER A 1 406 ? 16.773 -51.850 1.406 1.00 13.23 383 SER A CA 1
ATOM 2941 C C . SER A 1 406 ? 16.605 -53.341 1.198 1.00 13.94 383 SER A C 1
ATOM 2942 O O . SER A 1 406 ? 17.569 -54.101 1.324 1.00 12.95 383 SER A O 1
ATOM 2945 N N . ASP A 1 407 ? 15.385 -53.780 0.890 1.00 12.29 384 ASP A N 1
ATOM 2946 C CA . ASP A 1 407 ? 15.166 -55.209 0.697 1.00 15.39 384 ASP A CA 1
ATOM 2947 C C . ASP A 1 407 ? 15.562 -55.730 -0.692 1.00 14.43 384 ASP A C 1
ATOM 2948 O O . ASP A 1 407 ? 15.192 -56.844 -1.052 1.00 14.36 384 ASP A O 1
ATOM 2953 N N . HIS A 1 408 ? 16.372 -54.968 -1.434 1.00 15.21 385 HIS A N 1
ATOM 2954 C CA . HIS A 1 408 ? 16.884 -55.461 -2.706 1.00 16.46 385 HIS A CA 1
ATOM 2955 C C . HIS A 1 408 ? 17.836 -56.632 -2.470 1.00 16.64 385 HIS A C 1
ATOM 2956 O O . HIS A 1 408 ? 17.988 -57.490 -3.342 1.00 15.08 385 HIS A O 1
ATOM 2963 N N . ILE A 1 409 ? 18.442 -56.684 -1.280 1.00 11.56 386 ILE A N 1
ATOM 2964 C CA . ILE A 1 409 ? 19.292 -57.801 -0.875 1.00 9.19 386 ILE A CA 1
ATOM 2965 C C . ILE A 1 409 ? 19.121 -58.026 0.634 1.00 11.91 386 ILE A C 1
ATOM 2966 O O . ILE A 1 409 ? 18.205 -57.472 1.233 1.00 15.52 386 ILE A O 1
ATOM 2971 N N . ARG A 1 410 ? 19.984 -58.838 1.237 1.00 11.24 387 ARG A N 1
ATOM 2972 C CA . ARG A 1 410 ? 19.911 -59.060 2.686 1.00 13.10 387 ARG A CA 1
ATOM 2973 C C . ARG A 1 410 ? 21.235 -58.749 3.393 1.00 14.44 387 ARG A C 1
ATOM 2974 O O . ARG A 1 410 ? 21.645 -59.457 4.316 1.00 14.79 387 ARG A O 1
ATOM 2982 N N . GLU A 1 411 ? 21.892 -57.677 2.945 1.00 14.89 388 GLU A N 1
ATOM 2983 C CA . GLU A 1 411 ? 22.998 -57.042 3.664 1.00 11.35 388 GLU A CA 1
ATOM 2984 C C . GLU A 1 411 ? 22.800 -55.552 3.478 1.00 12.42 388 GLU A C 1
ATOM 2985 O O . GLU A 1 411 ? 22.110 -55.150 2.550 1.00 14.19 388 GLU A O 1
ATOM 2991 N N . LYS A 1 412 ? 23.385 -54.720 4.338 1.00 11.37 389 LYS A N 1
ATOM 2992 C CA . LYS A 1 412 ? 23.378 -53.289 4.044 1.00 12.29 389 LYS A CA 1
ATOM 2993 C C . LYS A 1 412 ? 24.255 -53.031 2.802 1.00 13.28 389 LYS A C 1
ATOM 2994 O O . LYS A 1 412 ? 25.049 -53.890 2.419 1.00 12.69 389 LYS A O 1
ATOM 3000 N N . ASP A 1 413 ? 24.090 -51.874 2.164 1.00 9.08 390 ASP A N 1
ATOM 3001 C CA . ASP A 1 413 ? 24.718 -51.641 0.852 1.00 9.85 390 ASP A CA 1
ATOM 3002 C C . ASP A 1 413 ? 25.139 -50.165 0.696 1.00 11.43 390 ASP A C 1
ATOM 3003 O O . ASP A 1 413 ? 24.304 -49.297 0.453 1.00 8.98 390 ASP A O 1
ATOM 3008 N N . GLY A 1 414 ? 26.430 -49.884 0.869 1.00 10.22 391 GLY A N 1
ATOM 3009 C CA . GLY A 1 414 ? 26.917 -48.518 0.830 1.00 9.22 391 GLY A CA 1
ATOM 3010 C C . GLY A 1 414 ? 26.802 -47.864 -0.540 1.00 9.83 391 GLY A C 1
ATOM 3011 O O . GLY A 1 414 ? 26.355 -46.721 -0.635 1.00 9.27 391 GLY A O 1
ATOM 3012 N N . LEU A 1 415 ? 27.207 -48.561 -1.595 1.00 9.20 392 LEU A N 1
ATOM 3013 C CA . LEU A 1 415 ? 27.148 -47.954 -2.941 1.00 9.04 392 LEU A CA 1
ATOM 3014 C C . LEU A 1 415 ? 25.696 -47.749 -3.352 1.00 11.04 392 LEU A C 1
ATOM 3015 O O . LEU A 1 415 ? 25.371 -46.779 -4.050 1.00 11.34 392 LEU A O 1
ATOM 3020 N N . TRP A 1 416 ? 24.812 -48.652 -2.915 1.00 10.89 393 TRP A N 1
ATOM 3021 C CA . TRP A 1 416 ? 23.374 -48.461 -3.157 1.00 10.13 393 TRP A CA 1
ATOM 3022 C C . TRP A 1 416 ? 22.897 -47.134 -2.555 1.00 11.74 393 TRP A C 1
ATOM 3023 O O . TRP A 1 416 ? 22.192 -46.354 -3.206 1.00 9.47 393 TRP A O 1
ATOM 3034 N N . ALA A 1 417 ? 23.313 -46.865 -1.321 1.00 12.47 394 ALA A N 1
ATOM 3035 C CA . ALA A 1 417 ? 22.872 -45.645 -0.641 1.00 10.08 394 ALA A CA 1
ATOM 3036 C C . ALA A 1 417 ? 23.350 -44.428 -1.404 1.00 10.51 394 ALA A C 1
ATOM 3037 O O . ALA A 1 417 ? 22.663 -43.409 -1.453 1.00 12.02 394 ALA A O 1
ATOM 3039 N N . VAL A 1 418 ? 24.554 -44.522 -1.969 1.00 8.66 395 VAL A N 1
ATOM 3040 C CA . VAL A 1 418 ? 25.100 -43.422 -2.756 1.00 10.78 395 VAL A CA 1
ATOM 3041 C C . VAL A 1 418 ? 24.261 -43.194 -4.017 1.00 11.72 395 VAL A C 1
ATOM 3042 O O . VAL A 1 418 ? 23.900 -42.046 -4.324 1.00 12.15 395 VAL A O 1
ATOM 3046 N N . LEU A 1 419 ? 23.936 -44.259 -4.746 1.00 12.21 396 LEU A N 1
ATOM 3047 C CA . LEU A 1 419 ? 23.085 -44.090 -5.929 1.00 11.04 396 LEU A CA 1
ATOM 3048 C C . LEU A 1 419 ? 21.680 -43.594 -5.553 1.00 11.94 396 LEU A C 1
ATOM 3049 O O . LEU A 1 419 ? 21.069 -42.848 -6.322 1.00 12.97 396 LEU A O 1
ATOM 3054 N N . ALA A 1 420 ? 21.171 -43.984 -4.389 1.00 11.05 397 ALA A N 1
ATOM 3055 C CA . ALA A 1 420 ? 19.907 -43.410 -3.897 1.00 12.72 397 ALA A CA 1
ATOM 3056 C C . ALA A 1 420 ? 20.033 -41.890 -3.717 1.00 14.51 397 ALA A C 1
ATOM 3057 O O . ALA A 1 420 ? 19.165 -41.125 -4.165 1.00 12.92 397 ALA A O 1
ATOM 3059 N N . TRP A 1 421 ? 21.122 -41.450 -3.084 1.00 10.13 398 TRP A N 1
ATOM 3060 C CA . TRP A 1 421 ? 21.367 -40.019 -2.914 1.00 9.47 398 TRP A CA 1
ATOM 3061 C C . TRP A 1 421 ? 21.501 -39.305 -4.268 1.00 14.94 398 TRP A C 1
ATOM 3062 O O . TRP A 1 421 ? 20.957 -38.200 -4.471 1.00 12.62 398 TRP A O 1
ATOM 3073 N N . LEU A 1 422 ? 22.231 -39.925 -5.191 1.00 13.29 399 LEU A N 1
ATOM 3074 C CA . LEU A 1 422 ? 22.405 -39.297 -6.501 1.00 12.12 399 LEU A CA 1
ATOM 3075 C C . LEU A 1 422 ? 21.055 -39.167 -7.213 1.00 14.44 399 LEU A C 1
ATOM 3076 O O . LEU A 1 422 ? 20.786 -38.150 -7.877 1.00 15.96 399 LEU A O 1
ATOM 3081 N N . SER A 1 423 ? 20.205 -40.183 -7.073 1.00 11.96 400 SER A N 1
ATOM 3082 C CA . SER A 1 423 ? 18.856 -40.131 -7.648 1.00 12.44 400 SER A CA 1
ATOM 3083 C C . SER A 1 423 ? 18.016 -38.985 -7.072 1.00 19.33 400 SER A C 1
ATOM 3084 O O . SER A 1 423 ? 17.276 -38.313 -7.793 1.00 16.58 400 SER A O 1
ATOM 3087 N N . ILE A 1 424 ? 18.112 -38.782 -5.764 1.00 14.31 401 ILE A N 1
ATOM 3088 C CA . ILE A 1 424 ? 17.412 -37.685 -5.123 1.00 14.08 401 ILE A CA 1
ATOM 3089 C C . ILE A 1 424 ? 17.976 -36.324 -5.545 1.00 17.03 401 ILE A C 1
ATOM 3090 O O . ILE A 1 424 ? 17.216 -35.385 -5.790 1.00 17.53 401 ILE A O 1
ATOM 3095 N N . LEU A 1 425 ? 19.297 -36.208 -5.655 1.00 15.16 402 LEU A N 1
ATOM 3096 C CA . LEU A 1 425 ? 19.905 -34.954 -6.089 1.00 15.60 402 LEU A CA 1
ATOM 3097 C C . LEU A 1 425 ? 19.437 -34.605 -7.508 1.00 19.49 402 LEU A C 1
ATOM 3098 O O . LEU A 1 425 ? 19.174 -33.442 -7.814 1.00 19.31 402 LEU A O 1
ATOM 3103 N N . ALA A 1 426 ? 19.316 -35.622 -8.355 1.00 16.12 403 ALA A N 1
ATOM 3104 C CA . ALA A 1 426 ? 18.879 -35.412 -9.744 1.00 20.41 403 ALA A CA 1
ATOM 3105 C C . ALA A 1 426 ? 17.444 -34.902 -9.825 1.00 22.09 403 ALA A C 1
ATOM 3106 O O . ALA A 1 426 ? 17.128 -34.014 -10.633 1.00 21.66 403 ALA A O 1
ATOM 3108 N N . THR A 1 427 ? 16.561 -35.458 -9.007 1.00 17.17 404 THR A N 1
ATOM 3109 C CA . THR A 1 427 ? 15.179 -34.994 -9.037 1.00 20.61 404 THR A CA 1
ATOM 3110 C C . THR A 1 427 ? 15.021 -33.660 -8.321 1.00 24.57 404 THR A C 1
ATOM 3111 O O . THR A 1 427 ? 14.254 -32.822 -8.771 1.00 23.23 404 THR A O 1
ATOM 3115 N N . ARG A 1 428 ? 15.734 -33.453 -7.210 1.00 17.39 405 ARG A N 1
ATOM 3116 C CA . ARG A 1 428 ? 15.503 -32.257 -6.400 1.00 20.57 405 ARG A CA 1
ATOM 3117 C C . ARG A 1 428 ? 16.169 -31.016 -6.981 1.00 22.76 405 ARG A C 1
ATOM 3118 O O . ARG A 1 428 ? 15.692 -29.893 -6.763 1.00 24.99 405 ARG A O 1
ATOM 3126 N N . LYS A 1 429 ? 17.255 -31.219 -7.720 1.00 21.44 406 LYS A N 1
ATOM 3127 C CA . LYS A 1 429 ? 18.044 -30.122 -8.282 1.00 26.31 406 LYS A CA 1
ATOM 3128 C C . LYS A 1 429 ? 18.420 -29.089 -7.227 1.00 28.55 406 LYS A C 1
ATOM 3129 O O . LYS A 1 429 ? 18.308 -27.884 -7.450 1.00 24.46 406 LYS A O 1
ATOM 3135 N N . GLN A 1 430 ? 18.852 -29.580 -6.068 1.00 21.32 407 GLN A N 1
ATOM 3136 C CA . GLN A 1 430 ? 19.394 -28.751 -4.998 1.00 18.82 407 GLN A CA 1
ATOM 3137 C C . GLN A 1 430 ? 20.657 -29.386 -4.443 1.00 23.97 407 GLN A C 1
ATOM 3138 O O . GLN A 1 430 ? 20.888 -30.588 -4.619 1.00 18.40 407 GLN A O 1
ATOM 3144 N N . SER A 1 431 ? 21.459 -28.584 -3.752 1.00 20.45 408 SER A N 1
ATOM 3145 C CA . SER A 1 431 ? 22.639 -29.102 -3.076 1.00 18.46 408 SER A CA 1
ATOM 3146 C C . SER A 1 431 ? 22.271 -30.050 -1.921 1.00 16.64 408 SER A C 1
ATOM 3147 O O . SER A 1 431 ? 21.151 -30.046 -1.411 1.00 16.39 408 SER A O 1
ATOM 3150 N N . VAL A 1 432 ? 23.228 -30.866 -1.517 1.00 14.72 409 VAL A N 1
ATOM 3151 C CA . VAL A 1 432 ? 23.031 -31.732 -0.360 1.00 15.22 409 VAL A CA 1
ATOM 3152 C C . VAL A 1 432 ? 22.600 -30.928 0.879 1.00 14.44 409 VAL A C 1
ATOM 3153 O O . VAL A 1 432 ? 21.606 -31.256 1.525 1.00 14.37 409 VAL A O 1
ATOM 3157 N N . GLU A 1 433 ? 23.329 -29.854 1.179 1.00 16.50 410 GLU A N 1
ATOM 3158 C CA . GLU A 1 433 ? 23.054 -29.057 2.367 1.00 17.61 410 GLU A CA 1
ATOM 3159 C C . GLU A 1 433 ? 21.658 -28.411 2.316 1.00 18.03 410 GLU A C 1
ATOM 3160 O O . GLU A 1 433 ? 20.955 -28.374 3.322 1.00 17.00 410 GLU A O 1
ATOM 3166 N N . ASP A 1 434 ? 21.251 -27.922 1.154 1.00 18.49 411 ASP A N 1
ATOM 3167 C CA . ASP A 1 434 ? 19.914 -27.331 1.019 1.00 16.86 411 ASP A CA 1
ATOM 3168 C C . ASP A 1 434 ? 18.797 -28.359 1.177 1.00 19.39 411 ASP A C 1
ATOM 3169 O O . ASP A 1 434 ? 17.749 -28.047 1.725 1.00 18.64 411 ASP A O 1
ATOM 3174 N N . ILE A 1 435 ? 19.020 -29.581 0.691 1.00 17.06 412 ILE A N 1
ATOM 3175 C CA . ILE A 1 435 ? 18.070 -30.666 0.919 1.00 13.51 412 ILE A CA 1
ATOM 3176 C C . ILE A 1 435 ? 17.934 -30.935 2.427 1.00 13.47 412 ILE A C 1
ATOM 3177 O O . ILE A 1 435 ? 16.829 -31.082 2.934 1.00 14.44 412 ILE A O 1
ATOM 3182 N N . LEU A 1 436 ? 19.047 -30.975 3.153 1.00 11.93 413 LEU A N 1
ATOM 3183 C CA . LEU A 1 436 ? 18.952 -31.176 4.601 1.00 13.44 413 LEU A CA 1
ATOM 3184 C C . LEU A 1 436 ? 18.272 -29.974 5.280 1.00 12.94 413 LEU A C 1
ATOM 3185 O O . LEU A 1 436 ? 17.406 -30.149 6.129 1.00 14.47 413 LEU A O 1
ATOM 3190 N N . LYS A 1 437 ? 18.655 -28.762 4.911 1.00 15.10 414 LYS A N 1
ATOM 3191 C CA . LYS A 1 437 ? 18.005 -27.590 5.512 1.00 17.45 414 LYS A CA 1
ATOM 3192 C C . LYS A 1 437 ? 16.481 -27.595 5.281 1.00 19.69 414 LYS A C 1
ATOM 3193 O O . LYS A 1 437 ? 15.712 -27.359 6.216 1.00 19.75 414 LYS A O 1
ATOM 3199 N N . ASP A 1 438 ? 16.049 -27.889 4.057 1.00 17.87 415 ASP A N 1
ATOM 3200 C CA . ASP A 1 438 ? 14.619 -28.040 3.772 1.00 20.12 415 ASP A CA 1
ATOM 3201 C C . ASP A 1 438 ? 13.972 -29.139 4.607 1.00 17.41 415 ASP A C 1
ATOM 3202 O O . ASP A 1 438 ? 12.857 -28.992 5.085 1.00 16.74 415 ASP A O 1
ATOM 3207 N N . HIS A 1 439 ? 14.676 -30.252 4.775 1.00 17.82 416 HIS A N 1
ATOM 3208 C CA . HIS A 1 439 ? 14.163 -31.377 5.547 1.00 15.66 416 HIS A CA 1
ATOM 3209 C C . HIS A 1 439 ? 13.952 -30.989 7.016 1.00 17.75 416 HIS A C 1
ATOM 3210 O O . HIS A 1 439 ? 12.900 -31.275 7.612 1.00 18.67 416 HIS A O 1
ATOM 3217 N N . TRP A 1 440 ? 14.948 -30.337 7.610 1.00 15.27 417 TRP A N 1
ATOM 3218 C CA . TRP A 1 440 ? 14.852 -29.925 9.014 1.00 15.25 417 TRP A CA 1
ATOM 3219 C C . TRP A 1 440 ? 13.702 -28.936 9.210 1.00 20.11 417 TRP A C 1
ATOM 3220 O O . TRP A 1 440 ? 13.015 -28.943 10.229 1.00 19.47 417 TRP A O 1
ATOM 3231 N N . GLN A 1 441 ? 13.520 -28.072 8.223 1.00 21.15 418 GLN A N 1
ATOM 3232 C CA . GLN A 1 441 ? 12.455 -27.079 8.283 1.00 22.57 418 GLN A CA 1
ATOM 3233 C C . GLN A 1 441 ? 11.080 -27.746 8.258 1.00 24.44 418 GLN A C 1
ATOM 3234 O O . GLN A 1 441 ? 10.146 -27.323 8.945 1.00 23.69 418 GLN A O 1
ATOM 3240 N N . LYS A 1 442 ? 10.973 -28.816 7.482 1.00 19.56 419 LYS A N 1
ATOM 3241 C CA . LYS A 1 442 ? 9.717 -29.551 7.333 1.00 19.09 419 LYS A CA 1
ATOM 3242 C C . LYS A 1 442 ? 9.404 -30.473 8.503 1.00 26.06 419 LYS A C 1
ATOM 3243 O O . LYS A 1 442 ? 8.277 -30.496 8.988 1.00 20.85 419 LYS A O 1
ATOM 3249 N N . TYR A 1 443 ? 10.397 -31.235 8.960 1.00 15.69 420 TYR A N 1
ATOM 3250 C CA . TYR A 1 443 ? 10.155 -32.281 9.949 1.00 18.75 420 TYR A CA 1
ATOM 3251 C C . TYR A 1 443 ? 10.646 -31.944 11.342 1.00 20.97 420 TYR A C 1
ATOM 3252 O O . TYR A 1 443 ? 10.368 -32.688 12.280 1.00 19.25 420 TYR A O 1
ATOM 3261 N N . GLY A 1 444 ? 11.359 -30.830 11.487 1.00 17.51 421 GLY A N 1
ATOM 3262 C CA . GLY A 1 444 ? 12.102 -30.582 12.714 1.00 15.54 421 GLY A CA 1
ATOM 3263 C C . GLY A 1 444 ? 13.450 -31.269 12.559 1.00 15.80 421 GLY A C 1
ATOM 3264 O O . GLY A 1 444 ? 13.622 -32.096 11.660 1.00 16.06 421 GLY A O 1
ATOM 3265 N N . ARG A 1 445 ? 14.416 -30.896 13.387 1.00 15.34 422 ARG A N 1
ATOM 3266 C CA . ARG A 1 445 ? 15.732 -31.539 13.336 1.00 17.05 422 ARG A CA 1
ATOM 3267 C C . ARG A 1 445 ? 15.995 -32.432 14.544 1.00 15.67 422 ARG A C 1
ATOM 3268 O O . ARG A 1 445 ? 15.755 -32.044 15.688 1.00 15.77 422 ARG A O 1
ATOM 3276 N N . ASN A 1 446 ? 16.487 -33.642 14.290 1.00 14.47 423 ASN A N 1
ATOM 3277 C CA . ASN A 1 446 ? 16.975 -34.491 15.365 1.00 13.87 423 ASN A CA 1
ATOM 3278 C C . ASN A 1 446 ? 18.490 -34.364 15.433 1.00 13.35 423 ASN A C 1
ATOM 3279 O O . ASN A 1 446 ? 19.193 -35.033 14.687 1.00 12.34 423 ASN A O 1
ATOM 3284 N N . PHE A 1 447 ? 18.977 -33.476 16.296 1.00 13.49 424 PHE A N 1
ATOM 3285 C CA . PHE A 1 447 ? 20.406 -33.357 16.530 1.00 12.92 424 PHE A CA 1
ATOM 3286 C C . PHE A 1 447 ? 20.844 -34.670 17.117 1.00 11.08 424 PHE A C 1
ATOM 3287 O O . PHE A 1 447 ? 20.126 -35.248 17.921 1.00 11.83 424 PHE A O 1
ATOM 3295 N N . PHE A 1 448 ? 21.998 -35.178 16.697 1.00 12.87 425 PHE A N 1
ATOM 3296 C CA . PHE A 1 448 ? 22.358 -36.507 17.138 1.00 11.30 425 PHE A CA 1
ATOM 3297 C C . PHE A 1 448 ? 23.855 -36.667 17.291 1.00 10.67 425 PHE A C 1
ATOM 3298 O O . PHE A 1 448 ? 24.625 -36.190 16.452 1.00 12.03 425 PHE A O 1
ATOM 3306 N N . THR A 1 449 ? 24.259 -37.378 18.336 1.00 11.56 426 THR A N 1
ATOM 3307 C CA . THR A 1 449 ? 25.656 -37.765 18.474 1.00 12.12 426 THR A CA 1
ATOM 3308 C C . THR A 1 449 ? 25.777 -39.068 19.233 1.00 12.07 426 THR A C 1
ATOM 3309 O O . THR A 1 449 ? 24.876 -39.459 19.972 1.00 10.26 426 THR A O 1
ATOM 3313 N N . ARG A 1 450 ? 26.882 -39.765 19.015 1.00 10.83 427 ARG A N 1
ATOM 3314 C CA . ARG A 1 450 ? 27.197 -40.946 19.791 1.00 9.37 427 ARG A CA 1
ATOM 3315 C C . ARG A 1 450 ? 28.564 -40.779 20.441 1.00 11.61 427 ARG A C 1
ATOM 3316 O O . ARG A 1 450 ? 29.558 -40.533 19.764 1.00 12.42 427 ARG A O 1
ATOM 3324 N N . TYR A 1 451 ? 28.570 -40.896 21.761 1.00 10.52 428 TYR A N 1
ATOM 3325 C CA . TYR A 1 451 ? 29.776 -40.937 22.569 1.00 10.66 428 TYR A CA 1
ATOM 3326 C C . TYR A 1 451 ? 30.197 -42.396 22.795 1.00 11.28 428 TYR A C 1
ATOM 3327 O O . TYR A 1 451 ? 29.433 -43.173 23.359 1.00 13.21 428 TYR A O 1
ATOM 3336 N N . ASP A 1 452 ? 31.415 -42.756 22.398 1.00 10.00 429 ASP A N 1
ATOM 3337 C CA . ASP A 1 452 ? 31.985 -44.052 22.771 1.00 12.42 429 ASP A CA 1
ATOM 3338 C C . ASP A 1 452 ? 33.025 -43.889 23.880 1.00 10.18 429 ASP A C 1
ATOM 3339 O O . ASP A 1 452 ? 33.950 -43.100 23.720 1.00 11.25 429 ASP A O 1
ATOM 3344 N N . TYR A 1 453 ? 32.877 -44.657 24.958 1.00 12.59 430 TYR A N 1
ATOM 3345 C CA . TYR A 1 453 ? 33.887 -44.748 26.013 1.00 13.83 430 TYR A CA 1
ATOM 3346 C C . TYR A 1 453 ? 34.536 -46.114 25.894 1.00 14.90 430 TYR A C 1
ATOM 3347 O O . TYR A 1 453 ? 33.945 -47.114 26.275 1.00 15.00 430 TYR A O 1
ATOM 3356 N N . GLU A 1 454 ? 35.743 -46.158 25.348 1.00 13.43 431 GLU A N 1
ATOM 3357 C CA . GLU A 1 454 ? 36.333 -47.439 24.984 1.00 15.91 431 GLU A CA 1
ATOM 3358 C C . GLU A 1 454 ? 37.197 -48.031 26.086 1.00 19.59 431 GLU A C 1
ATOM 3359 O O . GLU A 1 454 ? 37.887 -47.313 26.803 1.00 16.04 431 GLU A O 1
ATOM 3365 N N . GLU A 1 455 ? 37.137 -49.356 26.206 1.00 21.23 432 GLU A N 1
ATOM 3366 C CA . GLU A 1 455 ? 37.987 -50.116 27.130 1.00 22.91 432 GLU A CA 1
ATOM 3367 C C . GLU A 1 455 ? 37.906 -49.620 28.567 1.00 20.72 432 GLU A C 1
ATOM 3368 O O . GLU A 1 455 ? 38.931 -49.456 29.235 1.00 21.33 432 GLU A O 1
ATOM 3374 N N . VAL A 1 456 ? 36.692 -49.388 29.040 1.00 17.81 433 VAL A N 1
ATOM 3375 C CA . VAL A 1 456 ? 36.486 -48.990 30.409 1.00 20.09 433 VAL A CA 1
ATOM 3376 C C . VAL A 1 456 ? 36.475 -50.254 31.249 1.00 20.79 433 VAL A C 1
ATOM 3377 O O . VAL A 1 456 ? 36.204 -51.347 30.742 1.00 19.20 433 VAL A O 1
ATOM 3381 N N . GLU A 1 457 ? 36.802 -50.108 32.523 1.00 22.39 434 GLU A N 1
ATOM 3382 C CA . GLU A 1 457 ? 36.801 -51.236 33.443 1.00 25.37 434 GLU A CA 1
ATOM 3383 C C . GLU A 1 457 ? 35.399 -51.834 33.550 1.00 19.14 434 GLU A C 1
ATOM 3384 O O . GLU A 1 457 ? 34.432 -51.128 33.805 1.00 19.78 434 GLU A O 1
ATOM 3390 N N . ALA A 1 458 ? 35.289 -53.143 33.337 1.00 22.61 435 ALA A N 1
ATOM 3391 C CA . ALA A 1 458 ? 33.978 -53.784 33.279 1.00 23.33 435 ALA A CA 1
ATOM 3392 C C . ALA A 1 458 ? 33.156 -53.609 34.557 1.00 24.82 435 ALA A C 1
ATOM 3393 O O . ALA A 1 458 ? 31.942 -53.417 34.489 1.00 25.97 435 ALA A O 1
ATOM 3395 N N . GLU A 1 459 ? 33.803 -53.652 35.722 1.00 24.41 436 GLU A N 1
ATOM 3396 C CA . GLU A 1 459 ? 33.053 -53.578 36.971 1.00 25.86 436 GLU A CA 1
ATOM 3397 C C . GLU A 1 459 ? 32.325 -52.242 37.097 1.00 22.85 436 GLU A C 1
ATOM 3398 O O . GLU A 1 459 ? 31.154 -52.194 37.476 1.00 23.23 436 GLU A O 1
ATOM 3400 N N . GLY A 1 460 ? 33.028 -51.163 36.772 1.00 24.83 437 GLY A N 1
ATOM 3401 C CA . GLY A 1 460 ? 32.461 -49.830 36.848 1.00 23.57 437 GLY A CA 1
ATOM 3402 C C . GLY A 1 460 ? 31.352 -49.604 35.829 1.00 20.29 437 GLY A C 1
ATOM 3403 O O . GLY A 1 460 ? 30.324 -49.012 36.159 1.00 21.08 437 GLY A O 1
ATOM 3404 N N . ALA A 1 461 ? 31.573 -50.062 34.600 1.00 21.92 438 ALA A N 1
ATOM 3405 C CA . ALA A 1 461 ? 30.558 -49.952 33.544 1.00 18.46 438 ALA A CA 1
ATOM 3406 C C . ALA A 1 461 ? 29.299 -50.722 33.939 1.00 24.44 438 ALA A C 1
ATOM 3407 O O . ALA A 1 461 ? 28.178 -50.212 33.827 1.00 21.54 438 ALA A O 1
ATOM 3409 N N . ASN A 1 462 ? 29.481 -51.945 34.432 1.00 21.47 439 ASN A N 1
ATOM 3410 C CA . ASN A 1 462 ? 28.338 -52.748 34.865 1.00 23.80 439 ASN A CA 1
ATOM 3411 C C . ASN A 1 462 ? 27.589 -52.094 36.012 1.00 23.18 439 ASN A C 1
ATOM 3412 O O . ASN A 1 462 ? 26.363 -52.029 35.999 1.00 20.24 439 ASN A O 1
ATOM 3417 N N . LYS A 1 463 ? 28.323 -51.576 36.994 1.00 19.90 440 LYS A N 1
ATOM 3418 C CA . LYS A 1 463 ? 27.684 -50.896 38.103 1.00 20.39 440 LYS A CA 1
ATOM 3419 C C . LYS A 1 463 ? 26.912 -49.669 37.638 1.00 21.65 440 LYS A C 1
ATOM 3420 O O . LYS A 1 463 ? 25.799 -49.416 38.105 1.00 22.70 440 LYS A O 1
ATOM 3426 N N . MET A 1 464 ? 27.501 -48.902 36.723 1.00 20.31 441 MET A N 1
ATOM 3427 C CA . MET A 1 464 ? 26.821 -47.728 36.197 1.00 18.07 441 MET A CA 1
ATOM 3428 C C . MET A 1 464 ? 25.480 -48.136 35.594 1.00 17.26 441 MET A C 1
ATOM 3429 O O . MET A 1 464 ? 24.461 -47.499 35.877 1.00 19.62 441 MET A O 1
ATOM 3434 N N . MET A 1 465 ? 25.485 -49.183 34.763 1.00 18.82 442 MET A N 1
ATOM 3435 C CA . MET A 1 465 ? 24.260 -49.592 34.074 1.00 18.66 442 MET A CA 1
ATOM 3436 C C . MET A 1 465 ? 23.218 -50.128 35.061 1.00 19.89 442 MET A C 1
ATOM 3437 O O . MET A 1 465 ? 22.046 -49.777 34.966 1.00 18.52 442 MET A O 1
ATOM 3442 N N . LYS A 1 466 ? 23.645 -50.954 36.017 1.00 20.67 443 LYS A N 1
ATOM 3443 C CA . LYS A 1 466 ? 22.697 -51.541 36.966 1.00 21.11 443 LYS A CA 1
ATOM 3444 C C . LYS A 1 466 ? 22.092 -50.488 37.880 1.00 21.15 443 LYS A C 1
ATOM 3445 O O . LYS A 1 466 ? 20.889 -50.528 38.146 1.00 20.01 443 LYS A O 1
ATOM 3447 N N . ASP A 1 467 ? 22.906 -49.538 38.349 1.00 20.80 444 ASP A N 1
ATOM 3448 C CA . ASP A 1 467 ? 22.395 -48.448 39.169 1.00 22.03 444 ASP A CA 1
ATOM 3449 C C . ASP A 1 467 ? 21.420 -47.564 38.398 1.00 23.45 444 ASP A C 1
ATOM 3450 O O . ASP A 1 467 ? 20.386 -47.167 38.929 1.00 18.67 444 ASP A O 1
ATOM 3455 N N . LEU A 1 468 ? 21.766 -47.224 37.155 1.00 18.46 445 LEU A N 1
ATOM 3456 C CA . LEU A 1 468 ? 20.911 -46.348 36.354 1.00 16.79 445 LEU A CA 1
ATOM 3457 C C . LEU A 1 468 ? 19.569 -47.027 36.090 1.00 14.76 445 LEU A C 1
ATOM 3458 O O . LEU A 1 468 ? 18.516 -46.398 36.200 1.00 18.26 445 LEU A O 1
ATOM 3463 N N . GLU A 1 469 ? 19.615 -48.312 35.764 1.00 15.05 446 GLU A N 1
ATOM 3464 C CA . GLU A 1 469 ? 18.396 -49.055 35.455 1.00 15.42 446 GLU A CA 1
ATOM 3465 C C . GLU A 1 469 ? 17.476 -49.082 36.679 1.00 23.83 446 GLU A C 1
ATOM 3466 O O . GLU A 1 469 ? 16.258 -48.933 36.558 1.00 19.30 446 GLU A O 1
ATOM 3472 N N . ALA A 1 470 ? 18.072 -49.221 37.862 1.00 19.86 447 ALA A N 1
ATOM 3473 C CA . ALA A 1 470 ? 17.282 -49.280 39.088 1.00 23.83 447 ALA A CA 1
ATOM 3474 C C . ALA A 1 470 ? 16.616 -47.933 39.321 1.00 18.23 447 ALA A C 1
ATOM 3475 O O . ALA A 1 470 ? 15.452 -47.859 39.713 1.00 24.58 447 ALA A O 1
ATOM 3477 N N . LEU A 1 471 ? 17.363 -46.862 39.070 1.00 18.58 448 LEU A N 1
ATOM 3478 C CA . LEU A 1 471 ? 16.851 -45.508 39.208 1.00 16.55 448 LEU A CA 1
ATOM 3479 C C . LEU A 1 471 ? 15.660 -45.265 38.277 1.00 26.07 448 LEU A C 1
ATOM 3480 O O . LEU A 1 471 ? 14.672 -44.615 38.639 1.00 19.10 448 LEU A O 1
ATOM 3485 N N . MET A 1 472 ? 15.766 -45.806 37.068 1.00 23.13 449 MET A N 1
ATOM 3486 C CA . MET A 1 472 ? 14.746 -45.601 36.041 1.00 21.39 449 MET A CA 1
ATOM 3487 C C . MET A 1 472 ? 13.451 -46.354 36.319 1.00 19.80 449 MET A C 1
ATOM 3488 O O . MET A 1 472 ? 12.377 -45.930 35.888 1.00 23.12 449 MET A O 1
ATOM 3493 N N . PHE A 1 473 ? 13.574 -47.469 37.027 1.00 20.86 450 PHE A N 1
ATOM 3494 C CA . PHE A 1 473 ? 12.459 -48.361 37.308 1.00 27.23 450 PHE A CA 1
ATOM 3495 C C . PHE A 1 473 ? 11.566 -47.833 38.441 1.00 31.01 450 PHE A C 1
ATOM 3496 O O . PHE A 1 473 ? 10.415 -48.251 38.577 1.00 29.14 450 PHE A O 1
ATOM 3504 N N . ASP A 1 474 ? 12.089 -46.912 39.246 1.00 27.35 451 ASP A N 1
ATOM 3505 C CA . ASP A 1 474 ? 11.296 -46.312 40.320 1.00 31.47 451 ASP A CA 1
ATOM 3506 C C . ASP A 1 474 ? 10.039 -45.623 39.797 1.00 33.49 451 ASP A C 1
ATOM 3507 O O . ASP A 1 474 ? 10.093 -44.901 38.805 1.00 25.27 451 ASP A O 1
ATOM 3512 N N . ARG A 1 475 ? 8.917 -45.820 40.488 1.00 26.98 452 ARG A N 1
ATOM 3513 C CA . ARG A 1 475 ? 7.624 -45.284 40.046 1.00 28.82 452 ARG A CA 1
ATOM 3514 C C . ARG A 1 475 ? 7.615 -43.772 39.805 1.00 26.46 452 ARG A C 1
ATOM 3515 O O . ARG A 1 475 ? 6.860 -43.270 38.974 1.00 34.89 452 ARG A O 1
ATOM 3517 N N . SER A 1 476 ? 8.464 -43.047 40.519 1.00 27.79 453 SER A N 1
ATOM 3518 C CA . SER A 1 476 ? 8.498 -41.596 40.409 1.00 25.75 453 SER A CA 1
ATOM 3519 C C . SER A 1 476 ? 9.426 -41.069 39.316 1.00 26.91 453 SER A C 1
ATOM 3520 O O . SER A 1 476 ? 9.476 -39.857 39.073 1.00 27.17 453 SER A O 1
ATOM 3523 N N . PHE A 1 477 ? 10.157 -41.960 38.648 1.00 27.03 454 PHE A N 1
ATOM 3524 C CA . PHE A 1 477 ? 11.122 -41.476 37.671 1.00 23.52 454 PHE A CA 1
ATOM 3525 C C . PHE A 1 477 ? 10.405 -40.875 36.461 1.00 21.64 454 PHE A C 1
ATOM 3526 O O . PHE A 1 477 ? 10.746 -39.787 36.013 1.00 22.06 454 PHE A O 1
ATOM 3534 N N . VAL A 1 478 ? 9.400 -41.570 35.946 1.00 20.59 455 VAL A N 1
ATOM 3535 C CA . VAL A 1 478 ? 8.562 -40.963 34.915 1.00 22.15 455 VAL A CA 1
ATOM 3536 C C . VAL A 1 478 ? 7.903 -39.702 35.470 1.00 24.52 455 VAL A C 1
ATOM 3537 O O . VAL A 1 478 ? 7.322 -39.728 36.552 1.00 27.21 455 VAL A O 1
ATOM 3541 N N . GLY A 1 479 ? 8.017 -38.595 34.743 1.00 20.29 456 GLY A N 1
ATOM 3542 C CA . GLY A 1 479 ? 7.516 -37.317 35.218 1.00 26.52 456 GLY A CA 1
ATOM 3543 C C . GLY A 1 479 ? 8.589 -36.391 35.769 1.00 26.23 456 GLY A C 1
ATOM 3544 O O . GLY A 1 479 ? 8.366 -35.184 35.910 1.00 27.52 456 GLY A O 1
ATOM 3545 N N . LYS A 1 480 ? 9.761 -36.946 36.065 1.00 25.39 457 LYS A N 1
ATOM 3546 C CA . LYS A 1 480 ? 10.876 -36.149 36.584 1.00 23.04 457 LYS A CA 1
ATOM 3547 C C . LYS A 1 480 ? 11.313 -35.074 35.587 1.00 28.78 457 LYS A C 1
ATOM 3548 O O . LYS A 1 480 ? 11.314 -35.293 34.371 1.00 21.33 457 LYS A O 1
ATOM 3550 N N . GLN A 1 481 ? 11.687 -33.904 36.091 1.00 25.46 458 GLN A N 1
ATOM 3551 C CA . GLN A 1 481 ? 12.109 -32.819 35.209 1.00 23.20 458 GLN A CA 1
ATOM 3552 C C . GLN A 1 481 ? 13.595 -32.496 35.364 1.00 28.10 458 GLN A C 1
ATOM 3553 O O . GLN A 1 481 ? 14.121 -32.517 36.471 1.00 26.35 458 GLN A O 1
ATOM 3559 N N . PHE A 1 482 ? 14.261 -32.237 34.237 1.00 27.75 459 PHE A N 1
ATOM 3560 C CA . PHE A 1 482 ? 15.681 -31.883 34.203 1.00 33.12 459 PHE A CA 1
ATOM 3561 C C . PHE A 1 482 ? 15.855 -30.538 33.487 1.00 33.58 459 PHE A C 1
ATOM 3562 O O . PHE A 1 482 ? 15.375 -30.373 32.368 1.00 35.98 459 PHE A O 1
ATOM 3570 N N . SER A 1 483 ? 16.542 -29.582 34.109 1.00 45.99 460 SER A N 1
ATOM 3571 C CA . SER A 1 483 ? 16.686 -28.238 33.522 1.00 50.37 460 SER A CA 1
ATOM 3572 C C . SER A 1 483 ? 17.998 -28.086 32.744 1.00 53.85 460 SER A C 1
ATOM 3573 O O . SER A 1 483 ? 18.979 -28.772 33.044 1.00 49.80 460 SER A O 1
ATOM 3576 N N . ALA A 1 484 ? 18.026 -27.180 31.763 1.00 50.30 461 ALA A N 1
ATOM 3577 C CA . ALA A 1 484 ? 19.114 -27.197 30.776 1.00 55.32 461 ALA A CA 1
ATOM 3578 C C . ALA A 1 484 ? 20.440 -26.546 31.270 1.00 50.90 461 ALA A C 1
ATOM 3579 O O . ALA A 1 484 ? 21.364 -27.327 31.492 1.00 51.64 461 ALA A O 1
ATOM 3581 N N . ASN A 1 485 ? 20.660 -25.227 31.444 1.00 58.03 462 ASN A N 1
ATOM 3582 C CA . ASN A 1 485 ? 20.024 -23.994 30.921 1.00 56.11 462 ASN A CA 1
ATOM 3583 C C . ASN A 1 485 ? 18.504 -23.820 30.938 1.00 58.23 462 ASN A C 1
ATOM 3584 O O . ASN A 1 485 ? 17.813 -24.264 31.859 1.00 58.77 462 ASN A O 1
ATOM 3589 N N . ASP A 1 486 ? 18.011 -23.150 29.900 1.00 62.99 463 ASP A N 1
ATOM 3590 C CA . ASP A 1 486 ? 16.626 -22.694 29.832 1.00 71.99 463 ASP A CA 1
ATOM 3591 C C . ASP A 1 486 ? 15.598 -23.828 29.797 1.00 68.54 463 ASP A C 1
ATOM 3592 O O . ASP A 1 486 ? 14.764 -23.941 30.703 1.00 60.77 463 ASP A O 1
ATOM 3594 N N . LYS A 1 487 ? 15.658 -24.659 28.757 1.00 60.63 464 LYS A N 1
ATOM 3595 C CA . LYS A 1 487 ? 14.623 -25.667 28.525 1.00 52.15 464 LYS A CA 1
ATOM 3596 C C . LYS A 1 487 ? 14.550 -26.728 29.622 1.00 48.89 464 LYS A C 1
ATOM 3597 O O . LYS A 1 487 ? 15.571 -27.175 30.151 1.00 45.73 464 LYS A O 1
ATOM 3603 N N . VAL A 1 488 ? 13.326 -27.119 29.955 1.00 40.26 465 VAL A N 1
ATOM 3604 C CA . VAL A 1 488 ? 13.084 -28.211 30.881 1.00 34.46 465 VAL A CA 1
ATOM 3605 C C . VAL A 1 488 ? 12.747 -29.492 30.114 1.00 31.96 465 VAL A C 1
ATOM 3606 O O . VAL A 1 488 ? 11.831 -29.500 29.291 1.00 35.57 465 VAL A O 1
ATOM 3610 N N . TYR A 1 489 ? 13.496 -30.559 30.381 1.00 23.94 466 TYR A N 1
ATOM 3611 C CA . TYR A 1 489 ? 13.194 -31.896 29.850 1.00 22.56 466 TYR A CA 1
ATOM 3612 C C . TYR A 1 489 ? 12.411 -32.736 30.855 1.00 24.44 466 TYR A C 1
ATOM 3613 O O . TYR A 1 489 ? 12.810 -32.872 32.005 1.00 26.77 466 TYR A O 1
ATOM 3622 N N . THR A 1 490 ? 11.315 -33.330 30.403 1.00 20.54 467 THR A N 1
ATOM 3623 C CA . THR A 1 490 ? 10.477 -34.145 31.260 1.00 18.66 467 THR A CA 1
ATOM 3624 C C . THR A 1 490 ? 10.462 -35.593 30.827 1.00 17.75 467 THR A C 1
ATOM 3625 O O . THR A 1 490 ? 10.178 -35.876 29.666 1.00 18.12 467 THR A O 1
ATOM 3629 N N . VAL A 1 491 ? 10.734 -36.509 31.751 1.00 19.10 468 VAL A N 1
ATOM 3630 C CA . VAL A 1 491 ? 10.785 -37.929 31.402 1.00 16.14 468 VAL A CA 1
ATOM 3631 C C . VAL A 1 491 ? 9.402 -38.485 31.068 1.00 24.08 468 VAL A C 1
ATOM 3632 O O . VAL A 1 491 ? 8.485 -38.458 31.892 1.00 23.16 468 VAL A O 1
ATOM 3636 N N . GLU A 1 492 ? 9.265 -39.003 29.856 1.00 18.29 469 GLU A N 1
ATOM 3637 C CA . GLU A 1 492 ? 8.007 -39.581 29.401 1.00 19.37 469 GLU A CA 1
ATOM 3638 C C . GLU A 1 492 ? 7.961 -41.072 29.674 1.00 17.44 469 GLU A C 1
ATOM 3639 O O . GLU A 1 492 ? 6.941 -41.614 30.098 1.00 20.99 469 GLU A O 1
ATOM 3645 N N . LYS A 1 493 ? 9.083 -41.739 29.423 1.00 15.89 470 LYS A N 1
ATOM 3646 C CA . LYS A 1 493 ? 9.212 -43.163 29.641 1.00 15.28 470 LYS A CA 1
ATOM 3647 C C . LYS A 1 493 ? 10.685 -43.491 29.854 1.00 17.50 470 LYS A C 1
ATOM 3648 O O . LYS A 1 493 ? 11.547 -42.812 29.305 1.00 16.35 470 LYS A O 1
ATOM 3654 N N . ALA A 1 494 ? 10.960 -44.529 30.637 1.00 18.47 471 ALA A N 1
ATOM 3655 C CA . ALA A 1 494 ? 12.324 -44.931 30.950 1.00 15.66 471 ALA A CA 1
ATOM 3656 C C . ALA A 1 494 ? 12.360 -46.431 31.184 1.00 16.57 471 ALA A C 1
ATOM 3657 O O . ALA A 1 494 ? 11.692 -46.945 32.082 1.00 20.43 471 ALA A O 1
ATOM 3659 N N . ASP A 1 495 ? 13.121 -47.145 30.362 1.00 14.45 472 ASP A N 1
ATOM 3660 C CA . ASP A 1 495 ? 13.172 -48.593 30.456 1.00 15.22 472 ASP A CA 1
ATOM 3661 C C . ASP A 1 495 ? 14.460 -49.186 29.895 1.00 17.95 472 ASP A C 1
ATOM 3662 O O . ASP A 1 495 ? 15.339 -48.478 29.406 1.00 16.67 472 ASP A O 1
ATOM 3667 N N . ASN A 1 496 ? 14.568 -50.496 30.023 1.00 17.84 473 ASN A N 1
ATOM 3668 C CA . ASN A 1 496 ? 15.619 -51.275 29.389 1.00 19.71 473 ASN A CA 1
ATOM 3669 C C . ASN A 1 496 ? 14.965 -51.954 28.193 1.00 18.75 473 ASN A C 1
ATOM 3670 O O . ASN A 1 496 ? 14.131 -52.846 28.360 1.00 18.77 473 ASN A O 1
ATOM 3675 N N . PHE A 1 497 ? 15.319 -51.494 26.994 1.00 15.60 474 PHE A N 1
ATOM 3676 C CA . PHE A 1 497 ? 14.625 -51.880 25.758 1.00 16.95 474 PHE A CA 1
ATOM 3677 C C . PHE A 1 497 ? 14.506 -53.383 25.532 1.00 13.40 474 PHE A C 1
ATOM 3678 O O . PHE A 1 497 ? 15.470 -54.149 25.678 1.00 16.11 474 PHE A O 1
ATOM 3686 N N . GLU A 1 498 ? 13.293 -53.784 25.160 1.00 16.32 475 GLU A N 1
ATOM 3687 C CA . GLU A 1 498 ? 12.953 -55.161 24.876 1.00 16.32 475 GLU A CA 1
ATOM 3688 C C . GLU A 1 498 ? 12.190 -55.197 23.552 1.00 16.45 475 GLU A C 1
ATOM 3689 O O . GLU A 1 498 ? 11.439 -54.264 23.240 1.00 20.47 475 GLU A O 1
ATOM 3695 N N . TYR A 1 499 ? 12.378 -56.257 22.780 1.00 16.62 476 TYR A N 1
ATOM 3696 C CA . TYR A 1 499 ? 11.734 -56.351 21.470 1.00 20.66 476 TYR A CA 1
ATOM 3697 C C . TYR A 1 499 ? 11.206 -57.752 21.238 1.00 19.14 476 TYR A C 1
ATOM 3698 O O . TYR A 1 499 ? 11.953 -58.717 21.363 1.00 18.62 476 TYR A O 1
ATOM 3707 N N . SER A 1 500 ? 9.929 -57.854 20.878 1.00 22.35 477 SER A N 1
ATOM 3708 C CA . SER A 1 500 ? 9.342 -59.142 20.528 1.00 22.95 477 SER A CA 1
ATOM 3709 C C . SER A 1 500 ? 9.273 -59.230 19.028 1.00 18.06 477 SER A C 1
ATOM 3710 O O . SER A 1 500 ? 8.546 -58.477 18.407 1.00 20.88 477 SER A O 1
ATOM 3713 N N . ASP A 1 501 ? 10.050 -60.135 18.447 1.00 19.40 478 ASP A N 1
ATOM 3714 C CA . ASP A 1 501 ? 10.120 -60.205 17.002 1.00 24.31 478 ASP A CA 1
ATOM 3715 C C . ASP A 1 501 ? 8.813 -60.752 16.444 1.00 27.00 478 ASP A C 1
ATOM 3716 O O . ASP A 1 501 ? 8.380 -61.833 16.825 1.00 26.46 478 ASP A O 1
ATOM 3721 N N . PRO A 1 502 ? 8.182 -59.996 15.537 1.00 28.05 479 PRO A N 1
ATOM 3722 C CA . PRO A 1 502 ? 6.882 -60.375 14.968 1.00 29.52 479 PRO A CA 1
ATOM 3723 C C . PRO A 1 502 ? 6.976 -61.533 13.975 1.00 34.14 479 PRO A C 1
ATOM 3724 O O . PRO A 1 502 ? 5.948 -62.057 13.543 1.00 40.73 479 PRO A O 1
ATOM 3728 N N . VAL A 1 503 ? 8.192 -61.938 13.626 1.00 28.63 480 VAL A N 1
ATOM 3729 C CA . VAL A 1 503 ? 8.378 -62.998 12.643 1.00 32.09 480 VAL A CA 1
ATOM 3730 C C . VAL A 1 503 ? 8.822 -64.320 13.265 1.00 43.24 480 VAL A C 1
ATOM 3731 O O . VAL A 1 503 ? 8.185 -65.352 13.026 1.00 38.25 480 VAL A O 1
ATOM 3735 N N . ASP A 1 504 ? 9.900 -64.305 14.056 1.00 39.83 481 ASP A N 1
ATOM 3736 C CA . ASP A 1 504 ? 10.404 -65.557 14.622 1.00 37.24 481 ASP A CA 1
ATOM 3737 C C . ASP A 1 504 ? 9.993 -65.749 16.087 1.00 39.14 481 ASP A C 1
ATOM 3738 O O . ASP A 1 504 ? 10.301 -66.779 16.676 1.00 43.43 481 ASP A O 1
ATOM 3743 N N . GLY A 1 505 ? 9.291 -64.769 16.660 1.00 32.34 482 GLY A N 1
ATOM 3744 C CA . GLY A 1 505 ? 8.749 -64.892 18.005 1.00 36.19 482 GLY A CA 1
ATOM 3745 C C . GLY A 1 505 ? 9.734 -64.690 19.149 1.00 34.32 482 GLY A C 1
ATOM 3746 O O . GLY A 1 505 ? 9.337 -64.630 20.317 1.00 35.86 482 GLY A O 1
ATOM 3747 N N . SER A 1 506 ? 11.017 -64.588 18.825 1.00 29.36 483 SER A N 1
ATOM 3748 C CA . SER A 1 506 ? 12.046 -64.413 19.843 1.00 29.22 483 SER A CA 1
ATOM 3749 C C . SER A 1 506 ? 11.846 -63.115 20.626 1.00 27.75 483 SER A C 1
ATOM 3750 O O . SER A 1 506 ? 11.290 -62.140 20.115 1.00 26.30 483 SER A O 1
ATOM 3753 N N . ILE A 1 507 ? 12.278 -63.118 21.884 1.00 26.82 484 ILE A N 1
ATOM 3754 C CA . ILE A 1 507 ? 12.225 -61.906 22.678 1.00 24.79 484 ILE A CA 1
ATOM 3755 C C . ILE A 1 507 ? 13.647 -61.475 23.025 1.00 25.73 484 ILE A C 1
ATOM 3756 O O . ILE A 1 507 ? 14.398 -62.226 23.649 1.00 27.80 484 ILE A O 1
ATOM 3761 N N . SER A 1 508 ? 14.019 -60.275 22.584 1.00 22.92 485 SER A N 1
ATOM 3762 C CA . SER A 1 508 ? 15.340 -59.724 22.857 1.00 22.72 485 SER A CA 1
ATOM 3763 C C . SER A 1 508 ? 15.235 -58.763 24.029 1.00 20.60 485 SER A C 1
ATOM 3764 O O . SER A 1 508 ? 14.504 -57.785 23.945 1.00 20.41 485 SER A O 1
ATOM 3767 N N . ARG A 1 509 ? 15.937 -59.052 25.129 1.00 20.84 486 ARG A N 1
ATOM 3768 C CA . ARG A 1 509 ? 15.857 -58.210 26.324 1.00 20.07 486 ARG A CA 1
ATOM 3769 C C . ARG A 1 509 ? 17.187 -57.522 26.623 1.00 19.81 486 ARG A C 1
ATOM 3770 O O . ARG A 1 509 ? 18.224 -57.892 26.053 1.00 18.92 486 ARG A O 1
ATOM 3778 N N . ASN A 1 510 ? 17.137 -56.529 27.517 1.00 18.00 487 ASN A N 1
ATOM 3779 C CA A ASN A 1 510 ? 18.347 -55.832 27.951 0.57 20.73 487 ASN A CA 1
ATOM 3780 C CA B ASN A 1 510 ? 18.321 -55.791 27.951 0.43 20.72 487 ASN A CA 1
ATOM 3781 C C . ASN A 1 510 ? 19.080 -55.234 26.752 1.00 18.66 487 ASN A C 1
ATOM 3782 O O . ASN A 1 510 ? 20.285 -55.427 26.595 1.00 19.32 487 ASN A O 1
ATOM 3791 N N . GLN A 1 511 ? 18.347 -54.522 25.901 1.00 15.64 488 GLN A N 1
ATOM 3792 C CA . GLN A 1 511 ? 18.902 -54.019 24.650 1.00 14.32 488 GLN A CA 1
ATOM 3793 C C . GLN A 1 511 ? 19.298 -52.543 24.691 1.00 15.47 488 GLN A C 1
ATOM 3794 O O . GLN A 1 511 ? 19.754 -51.987 23.693 1.00 16.26 488 GLN A O 1
ATOM 3800 N N . GLY A 1 512 ? 19.169 -51.923 25.857 1.00 16.02 489 GLY A N 1
ATOM 3801 C CA . GLY A 1 512 ? 19.652 -50.568 26.027 1.00 13.27 489 GLY A CA 1
ATOM 3802 C C . GLY A 1 512 ? 18.763 -49.750 26.935 1.00 16.05 489 GLY A C 1
ATOM 3803 O O . GLY A 1 512 ? 17.545 -49.849 26.854 1.00 14.65 489 GLY A O 1
ATOM 3804 N N . LEU A 1 513 ? 19.372 -48.946 27.800 1.00 12.63 490 LEU A N 1
ATOM 3805 C CA . LEU A 1 513 ? 18.609 -48.088 28.703 1.00 13.64 490 LEU A CA 1
ATOM 3806 C C . LEU A 1 513 ? 18.166 -46.857 27.940 1.00 15.55 490 LEU A C 1
ATOM 3807 O O . LEU A 1 513 ? 18.989 -46.155 27.353 1.00 13.79 490 LEU A O 1
ATOM 3812 N N . ARG A 1 514 ? 16.854 -46.625 27.922 1.00 13.45 491 ARG A N 1
ATOM 3813 C CA . ARG A 1 514 ? 16.263 -45.499 27.211 1.00 11.79 491 ARG A CA 1
ATOM 3814 C C . ARG A 1 514 ? 15.665 -44.494 28.170 1.00 13.09 491 ARG A C 1
ATOM 3815 O O . ARG A 1 514 ? 14.857 -44.859 29.014 1.00 16.25 491 ARG A O 1
ATOM 3823 N N . LEU A 1 515 ? 16.069 -43.247 28.024 1.00 12.97 492 LEU A N 1
ATOM 3824 C CA A LEU A 1 515 ? 15.405 -42.126 28.673 0.37 15.02 492 LEU A CA 1
ATOM 3825 C CA B LEU A 1 515 ? 15.397 -42.129 28.674 0.63 15.00 492 LEU A CA 1
ATOM 3826 C C . LEU A 1 515 ? 14.685 -41.345 27.593 1.00 14.84 492 LEU A C 1
ATOM 3827 O O . LEU A 1 515 ? 15.316 -40.724 26.749 1.00 14.22 492 LEU A O 1
ATOM 3836 N N . ILE A 1 516 ? 13.358 -41.394 27.614 1.00 13.97 493 ILE A N 1
ATOM 3837 C CA . ILE A 1 516 ? 12.557 -40.789 26.559 1.00 14.10 493 ILE A CA 1
ATOM 3838 C C . ILE A 1 516 ? 11.806 -39.586 27.109 1.00 17.53 493 ILE A C 1
ATOM 3839 O O . ILE A 1 516 ? 11.056 -39.711 28.092 1.00 19.23 493 ILE A O 1
ATOM 3844 N N . PHE A 1 517 ? 12.022 -38.427 26.489 1.00 16.13 494 PHE A N 1
ATOM 3845 C CA . PHE A 1 517 ? 11.485 -37.171 26.999 1.00 16.09 494 PHE A CA 1
ATOM 3846 C C . PHE A 1 517 ? 10.259 -36.728 26.224 1.00 21.31 494 PHE A C 1
ATOM 3847 O O . PHE A 1 517 ? 10.070 -37.118 25.074 1.00 18.44 494 PHE A O 1
ATOM 3855 N N . THR A 1 518 ? 9.407 -35.944 26.876 1.00 19.77 495 THR A N 1
ATOM 3856 C CA . THR A 1 518 ? 8.126 -35.577 26.279 1.00 19.85 495 THR A CA 1
ATOM 3857 C C . THR A 1 518 ? 8.268 -34.721 25.018 1.00 22.05 495 THR A C 1
ATOM 3858 O O . THR A 1 518 ? 7.326 -34.636 24.228 1.00 21.35 495 THR A O 1
ATOM 3862 N N . ASP A 1 519 ? 9.438 -34.114 24.803 1.00 18.12 496 ASP A N 1
ATOM 3863 C CA . ASP A 1 519 ? 9.647 -33.241 23.654 1.00 14.27 496 ASP A CA 1
ATOM 3864 C C . ASP A 1 519 ? 10.152 -33.955 22.396 1.00 17.80 496 ASP A C 1
ATOM 3865 O O . ASP A 1 519 ? 10.388 -33.309 21.392 1.00 20.09 496 ASP A O 1
ATOM 3870 N N . GLY A 1 520 ? 10.296 -35.275 22.456 1.00 19.38 497 GLY A N 1
ATOM 3871 C CA . GLY A 1 520 ? 10.744 -36.032 21.295 1.00 18.31 497 GLY A CA 1
ATOM 3872 C C . GLY A 1 520 ? 12.220 -36.383 21.368 1.00 22.23 497 GLY A C 1
ATOM 3873 O O . GLY A 1 520 ? 12.753 -37.038 20.464 1.00 17.91 497 GLY A O 1
ATOM 3874 N N . SER A 1 521 ? 12.884 -35.929 22.432 1.00 14.64 498 SER A N 1
ATOM 3875 C CA . SER A 1 521 ? 14.307 -36.235 22.637 1.00 18.04 498 SER A CA 1
ATOM 3876 C C . SER A 1 521 ? 14.523 -37.529 23.416 1.00 16.43 498 SER A C 1
ATOM 3877 O O . SER A 1 521 ? 13.627 -38.002 24.097 1.00 14.99 498 SER A O 1
ATOM 3880 N N . ARG A 1 522 ? 15.732 -38.088 23.309 1.00 13.82 499 ARG A N 1
ATOM 3881 C CA . ARG A 1 522 ? 16.084 -39.295 24.020 1.00 11.40 499 ARG A CA 1
ATOM 3882 C C . ARG A 1 522 ? 17.563 -39.322 24.388 1.00 11.54 499 ARG A C 1
ATOM 3883 O O . ARG A 1 522 ? 18.400 -38.769 23.693 1.00 13.48 499 ARG A O 1
ATOM 3891 N N . ILE A 1 523 ? 17.832 -40.011 25.486 1.00 11.83 500 ILE A N 1
ATOM 3892 C CA . ILE A 1 523 ? 19.167 -40.458 25.851 1.00 13.79 500 ILE A CA 1
ATOM 3893 C C . ILE A 1 523 ? 19.165 -41.987 25.881 1.00 14.11 500 ILE A C 1
ATOM 3894 O O . ILE A 1 523 ? 18.275 -42.592 26.482 1.00 16.66 500 ILE A O 1
ATOM 3899 N N . VAL A 1 524 ? 20.163 -42.625 25.266 1.00 10.91 501 VAL A N 1
ATOM 3900 C CA . VAL A 1 524 ? 20.262 -44.076 25.305 1.00 10.74 501 VAL A CA 1
ATOM 3901 C C . VAL A 1 524 ? 21.667 -44.513 25.730 1.00 8.80 501 VAL A C 1
ATOM 3902 O O . VAL A 1 524 ? 22.657 -43.975 25.231 1.00 10.56 501 VAL A O 1
ATOM 3906 N N . PHE A 1 525 ? 21.738 -45.434 26.693 1.00 10.16 502 PHE A N 1
ATOM 3907 C CA . PHE A 1 525 ? 22.994 -46.074 27.088 1.00 10.26 502 PHE A CA 1
ATOM 3908 C C . PHE A 1 525 ? 23.011 -47.548 26.684 1.00 12.46 502 PHE A C 1
ATOM 3909 O O . PHE A 1 525 ? 22.060 -48.288 26.975 1.00 14.43 502 PHE A O 1
ATOM 3917 N N . ARG A 1 526 ? 24.088 -47.976 26.025 1.00 11.43 503 ARG A N 1
ATOM 3918 C CA . ARG A 1 526 ? 24.327 -49.393 25.778 1.00 13.61 503 ARG A CA 1
ATOM 3919 C C . ARG A 1 526 ? 25.730 -49.782 26.205 1.00 17.89 503 ARG A C 1
ATOM 3920 O O . ARG A 1 526 ? 26.659 -48.976 26.122 1.00 15.02 503 ARG A O 1
ATOM 3928 N N . LEU A 1 527 ? 25.893 -51.032 26.627 1.00 14.92 504 LEU A N 1
ATOM 3929 C CA . LEU A 1 527 ? 27.227 -51.640 26.712 1.00 18.53 504 LEU A CA 1
ATOM 3930 C C . LEU A 1 527 ? 27.490 -52.437 25.439 1.00 26.82 504 LEU A C 1
ATOM 3931 O O . LEU A 1 527 ? 26.601 -53.119 24.929 1.00 33.94 504 LEU A O 1
ATOM 3936 N N . SER A 1 528 ? 28.700 -52.361 24.912 1.00 23.59 505 SER A N 1
ATOM 3937 C CA . SER A 1 528 ? 28.957 -52.981 23.615 1.00 26.03 505 SER A CA 1
ATOM 3938 C C . SER A 1 528 ? 29.001 -54.493 23.737 1.00 33.52 505 SER A C 1
ATOM 3939 O O . SER A 1 528 ? 29.433 -55.026 24.763 1.00 32.00 505 SER A O 1
ATOM 3942 N N . GLY A 1 529 ? 28.561 -55.178 22.681 1.00 37.53 506 GLY A N 1
ATOM 3943 C CA . GLY A 1 529 ? 28.497 -56.631 22.680 1.00 37.25 506 GLY A CA 1
ATOM 3944 C C . GLY A 1 529 ? 29.466 -57.279 21.710 1.00 44.20 506 GLY A C 1
ATOM 3945 O O . GLY A 1 529 ? 30.684 -57.215 21.894 1.00 53.34 506 GLY A O 1
ATOM 3946 N N . GLY A 1 534 ? 38.085 -55.149 27.949 1.00 44.63 511 GLY A N 1
ATOM 3947 C CA . GLY A 1 534 ? 37.416 -53.979 28.482 1.00 43.70 511 GLY A CA 1
ATOM 3948 C C . GLY A 1 534 ? 36.083 -53.719 27.803 1.00 45.42 511 GLY A C 1
ATOM 3949 O O . GLY A 1 534 ? 35.909 -53.994 26.610 1.00 39.35 511 GLY A O 1
ATOM 3950 N N . ALA A 1 535 ? 35.141 -53.176 28.569 1.00 36.15 512 ALA A N 1
ATOM 3951 C CA . ALA A 1 535 ? 33.812 -52.871 28.051 1.00 25.48 512 ALA A CA 1
ATOM 3952 C C . ALA A 1 535 ? 33.830 -51.561 27.266 1.00 25.87 512 ALA A C 1
ATOM 3953 O O . ALA A 1 535 ? 34.696 -50.714 27.474 1.00 25.06 512 ALA A O 1
ATOM 3955 N N . THR A 1 536 ? 32.869 -51.404 26.364 1.00 23.01 513 THR A N 1
ATOM 3956 C CA . THR A 1 536 ? 32.662 -50.133 25.691 1.00 19.72 513 THR A CA 1
ATOM 3957 C C . THR A 1 536 ? 31.271 -49.591 26.022 1.00 17.41 513 THR A C 1
ATOM 3958 O O . THR A 1 536 ? 30.272 -50.285 25.865 1.00 18.26 513 THR A O 1
ATOM 3962 N N . ILE A 1 537 ? 31.221 -48.371 26.541 1.00 15.18 514 ILE A N 1
ATOM 3963 C CA . ILE A 1 537 ? 29.946 -47.707 26.778 1.00 14.46 514 ILE A CA 1
ATOM 3964 C C . ILE A 1 537 ? 29.599 -46.873 25.553 1.00 14.26 514 ILE A C 1
ATOM 3965 O O . ILE A 1 537 ? 30.438 -46.100 25.086 1.00 11.96 514 ILE A O 1
ATOM 3970 N N . ARG A 1 538 ? 28.384 -47.037 25.021 1.00 10.74 515 ARG A N 1
ATOM 3971 C CA . ARG A 1 538 ? 27.934 -46.176 23.932 1.00 10.88 515 ARG A CA 1
ATOM 3972 C C . ARG A 1 538 ? 26.776 -45.349 24.445 1.00 12.80 515 ARG A C 1
ATOM 3973 O O . ARG A 1 538 ? 25.794 -45.895 24.948 1.00 12.47 515 ARG A O 1
ATOM 3981 N N . LEU A 1 539 ? 26.928 -44.031 24.344 1.00 10.62 516 LEU A N 1
ATOM 3982 C CA . LEU A 1 539 ? 25.935 -43.090 24.812 1.00 9.62 516 LEU A CA 1
ATOM 3983 C C . LEU A 1 539 ? 25.404 -42.337 23.609 1.00 11.73 516 LEU A C 1
ATOM 3984 O O . LEU A 1 539 ? 26.163 -41.660 22.909 1.00 13.17 516 LEU A O 1
ATOM 3989 N N . TYR A 1 540 ? 24.104 -42.479 23.353 1.00 11.18 517 TYR A N 1
ATOM 3990 C CA . TYR A 1 540 ? 23.487 -41.840 22.210 1.00 11.01 517 TYR A CA 1
ATOM 3991 C C . TYR A 1 540 ? 22.598 -40.719 22.694 1.00 10.04 517 TYR A C 1
ATOM 3992 O O . TYR A 1 540 ? 21.818 -40.893 23.653 1.00 12.74 517 TYR A O 1
ATOM 4001 N N . ILE A 1 541 ? 22.756 -39.562 22.062 1.00 10.45 518 ILE A N 1
ATOM 4002 C CA . ILE A 1 541 ? 21.982 -38.385 22.400 1.00 13.05 518 ILE A CA 1
ATOM 4003 C C . ILE A 1 541 ? 21.175 -37.933 21.192 1.00 13.07 518 ILE A C 1
ATOM 4004 O O . ILE A 1 541 ? 21.748 -37.645 20.141 1.00 10.65 518 ILE A O 1
ATOM 4009 N N . ASP A 1 542 ? 19.853 -37.861 21.350 1.00 11.35 519 ASP A N 1
ATOM 4010 C CA . ASP A 1 542 ? 18.933 -37.475 20.262 1.00 9.49 519 ASP A CA 1
ATOM 4011 C C . ASP A 1 542 ? 18.098 -36.275 20.729 1.00 13.14 519 ASP A C 1
ATOM 4012 O O . ASP A 1 542 ? 17.184 -36.445 21.530 1.00 15.55 519 ASP A O 1
ATOM 4017 N N . SER A 1 543 ? 18.441 -35.066 20.283 1.00 14.20 520 SER A N 1
ATOM 4018 C CA . SER A 1 543 ? 17.738 -33.865 20.749 1.00 16.23 520 SER A CA 1
ATOM 4019 C C . SER A 1 543 ? 16.889 -33.281 19.643 1.00 14.59 520 SER A C 1
ATOM 4020 O O . SER A 1 543 ? 17.406 -32.812 18.626 1.00 17.62 520 SER A O 1
ATOM 4023 N N . TYR A 1 544 ? 15.580 -33.310 19.849 1.00 16.35 521 TYR A N 1
ATOM 4024 C CA . TYR A 1 544 ? 14.672 -32.816 18.831 1.00 14.01 521 TYR A CA 1
ATOM 4025 C C . TYR A 1 544 ? 14.374 -31.320 18.982 1.00 24.19 521 TYR A C 1
ATOM 4026 O O . TYR A 1 544 ? 14.111 -30.839 20.079 1.00 19.80 521 TYR A O 1
ATOM 4035 N N . GLU A 1 545 ? 14.431 -30.597 17.863 1.00 18.09 522 GLU A N 1
ATOM 4036 C CA . GLU A 1 545 ? 14.176 -29.154 17.824 1.00 19.83 522 GLU A CA 1
ATOM 4037 C C . GLU A 1 545 ? 13.338 -28.804 16.604 1.00 23.93 522 GLU A C 1
ATOM 4038 O O . GLU A 1 545 ? 13.651 -29.238 15.490 1.00 22.06 522 GLU A O 1
ATOM 4044 N N . LYS A 1 546 ? 12.290 -28.003 16.808 1.00 31.05 523 LYS A N 1
ATOM 4045 C CA . LYS A 1 546 ? 11.425 -27.559 15.714 1.00 26.29 523 LYS A CA 1
ATOM 4046 C C . LYS A 1 546 ? 11.650 -26.091 15.354 1.00 33.66 523 LYS A C 1
ATOM 4047 O O . LYS A 1 546 ? 11.434 -25.679 14.213 1.00 41.52 523 LYS A O 1
ATOM 4049 N N . ASP A 1 547 ? 12.102 -25.310 16.326 1.00 34.57 524 ASP A N 1
ATOM 4050 C CA . ASP A 1 547 ? 12.268 -23.871 16.155 1.00 40.12 524 ASP A CA 1
ATOM 4051 C C . ASP A 1 547 ? 13.261 -23.508 15.045 1.00 37.08 524 ASP A C 1
ATOM 4052 O O . ASP A 1 547 ? 14.383 -24.011 15.016 1.00 30.13 524 ASP A O 1
ATOM 4057 N N . VAL A 1 548 ? 12.836 -22.615 14.148 1.00 40.23 525 VAL A N 1
ATOM 4058 C CA . VAL A 1 548 ? 13.676 -22.117 13.053 1.00 33.02 525 VAL A CA 1
ATOM 4059 C C . VAL A 1 548 ? 14.979 -21.483 13.537 1.00 30.24 525 VAL A C 1
ATOM 4060 O O . VAL A 1 548 ? 15.981 -21.487 12.825 1.00 33.62 525 VAL A O 1
ATOM 4062 N N . ALA A 1 549 ? 14.956 -20.939 14.750 1.00 32.64 526 ALA A N 1
ATOM 4063 C CA . ALA A 1 549 ? 16.116 -20.272 15.336 1.00 40.90 526 ALA A CA 1
ATOM 4064 C C . ALA A 1 549 ? 17.077 -21.256 16.000 1.00 40.57 526 ALA A C 1
ATOM 4065 O O . ALA A 1 549 ? 18.099 -20.856 16.562 1.00 38.47 526 ALA A O 1
ATOM 4067 N N . LYS A 1 550 ? 16.754 -22.543 15.937 1.00 33.37 527 LYS A N 1
ATOM 4068 C CA . LYS A 1 550 ? 17.578 -23.539 16.611 1.00 30.59 527 LYS A CA 1
ATOM 4069 C C . LYS A 1 550 ? 18.073 -24.646 15.686 1.00 26.91 527 LYS A C 1
ATOM 4070 O O . LYS A 1 550 ? 19.115 -25.247 15.948 1.00 27.43 527 LYS A O 1
ATOM 4076 N N . ILE A 1 551 ? 17.337 -24.916 14.612 1.00 29.59 528 ILE A N 1
ATOM 4077 C CA . ILE A 1 551 ? 17.628 -26.099 13.803 1.00 22.94 528 ILE A CA 1
ATOM 4078 C C . ILE A 1 551 ? 18.902 -25.963 12.977 1.00 26.98 528 ILE A C 1
ATOM 4079 O O . ILE A 1 551 ? 19.445 -26.969 12.508 1.00 26.03 528 ILE A O 1
ATOM 4084 N N . ASN A 1 552 ? 19.401 -24.746 12.802 1.00 24.12 529 ASN A N 1
ATOM 4085 C CA . ASN A 1 552 ? 20.648 -24.586 12.069 1.00 25.20 529 ASN A CA 1
ATOM 4086 C C . ASN A 1 552 ? 21.817 -24.136 12.946 1.00 24.86 529 ASN A C 1
ATOM 4087 O O . ASN A 1 552 ? 22.796 -23.577 12.461 1.00 29.13 529 ASN A O 1
ATOM 4092 N N . GLN A 1 553 ? 21.721 -24.422 14.236 1.00 29.25 530 GLN A N 1
ATOM 4093 C CA . GLN A 1 553 ? 22.845 -24.194 15.140 1.00 30.78 530 GLN A CA 1
ATOM 4094 C C . GLN A 1 553 ? 23.852 -25.348 15.074 1.00 26.51 530 GLN A C 1
ATOM 4095 O O . GLN A 1 553 ? 23.610 -26.358 14.418 1.00 23.65 530 GLN A O 1
ATOM 4101 N N . ASP A 1 554 ? 24.986 -25.203 15.753 1.00 31.75 531 ASP A N 1
ATOM 4102 C CA . ASP A 1 554 ? 25.987 -26.272 15.781 1.00 26.43 531 ASP A CA 1
ATOM 4103 C C . ASP A 1 554 ? 25.502 -27.421 16.670 1.00 21.85 531 ASP A C 1
ATOM 4104 O O . ASP A 1 554 ? 25.072 -27.193 17.792 1.00 19.87 531 ASP A O 1
ATOM 4109 N N . PRO A 1 555 ? 25.567 -28.661 16.166 1.00 25.41 532 PRO A N 1
ATOM 4110 C CA . PRO A 1 555 ? 25.044 -29.816 16.903 1.00 19.09 532 PRO A CA 1
ATOM 4111 C C . PRO A 1 555 ? 25.624 -30.031 18.312 1.00 21.01 532 PRO A C 1
ATOM 4112 O O . PRO A 1 555 ? 24.860 -30.252 19.246 1.00 15.10 532 PRO A O 1
ATOM 4116 N N . GLN A 1 556 ? 26.937 -29.967 18.498 1.00 23.07 533 GLN A N 1
ATOM 4117 C CA . GLN A 1 556 ? 27.439 -30.296 19.834 1.00 19.96 533 GLN A CA 1
ATOM 4118 C C . GLN A 1 556 ? 27.024 -29.204 20.838 1.00 15.94 533 GLN A C 1
ATOM 4119 O O . GLN A 1 556 ? 26.840 -29.484 22.017 1.00 16.87 533 GLN A O 1
ATOM 4125 N N . VAL A 1 557 ? 26.832 -27.974 20.370 1.00 18.23 534 VAL A N 1
ATOM 4126 C CA . VAL A 1 557 ? 26.280 -26.937 21.236 1.00 17.41 534 VAL A CA 1
ATOM 4127 C C . VAL A 1 557 ? 24.816 -27.233 21.602 1.00 18.66 534 VAL A C 1
ATOM 4128 O O . VAL A 1 557 ? 24.426 -27.144 22.765 1.00 15.95 534 VAL A O 1
ATOM 4132 N N . MET A 1 558 ? 24.005 -27.617 20.617 1.00 17.85 535 MET A N 1
ATOM 4133 C CA . MET A 1 558 ? 22.588 -27.888 20.880 1.00 16.40 535 MET A CA 1
ATOM 4134 C C . MET A 1 558 ? 22.411 -29.153 21.709 1.00 16.18 535 MET A C 1
ATOM 4135 O O . MET A 1 558 ? 21.431 -29.305 22.441 1.00 17.97 535 MET A O 1
ATOM 4140 N N . LEU A 1 559 ? 23.368 -30.069 21.602 1.00 15.49 536 LEU A N 1
ATOM 4141 C CA . LEU A 1 559 ? 23.314 -31.311 22.371 1.00 12.87 536 LEU A CA 1
ATOM 4142 C C . LEU A 1 559 ? 23.839 -31.202 23.805 1.00 15.19 536 LEU A C 1
ATOM 4143 O O . LEU A 1 559 ? 23.593 -32.086 24.614 1.00 11.20 536 LEU A O 1
ATOM 4148 N N . ALA A 1 560 ? 24.561 -30.132 24.116 1.00 14.27 537 ALA A N 1
ATOM 4149 C CA . ALA A 1 560 ? 25.223 -30.040 25.432 1.00 13.84 537 ALA A CA 1
ATOM 4150 C C . ALA A 1 560 ? 24.273 -30.207 26.644 1.00 15.32 537 ALA A C 1
ATOM 4151 O O . ALA A 1 560 ? 24.630 -30.872 27.624 1.00 15.28 537 ALA A O 1
ATOM 4153 N N . PRO A 1 561 ? 23.069 -29.610 26.597 1.00 16.95 538 PRO A N 1
ATOM 4154 C CA . PRO A 1 561 ? 22.183 -29.812 27.745 1.00 17.95 538 PRO A CA 1
ATOM 4155 C C . PRO A 1 561 ? 21.818 -31.271 28.033 1.00 14.50 538 PRO A C 1
ATOM 4156 O O . PRO A 1 561 ? 21.881 -31.658 29.192 1.00 14.92 538 PRO A O 1
ATOM 4160 N N . LEU A 1 562 ? 21.452 -32.058 27.015 1.00 15.90 539 LEU A N 1
ATOM 4161 C CA . LEU A 1 562 ? 21.136 -33.458 27.245 1.00 13.70 539 LEU A CA 1
ATOM 4162 C C . LEU A 1 562 ? 22.386 -34.268 27.584 1.00 12.66 539 LEU A C 1
ATOM 4163 O O . LEU A 1 562 ? 22.313 -35.216 28.348 1.00 12.10 539 LEU A O 1
ATOM 4168 N N . ILE A 1 563 ? 23.536 -33.904 27.008 1.00 12.55 540 ILE A N 1
ATOM 4169 C CA . ILE A 1 563 ? 24.774 -34.596 27.380 1.00 12.65 540 ILE A CA 1
ATOM 4170 C C . ILE A 1 563 ? 25.029 -34.425 28.891 1.00 14.83 540 ILE A C 1
ATOM 4171 O O . ILE A 1 563 ? 25.353 -35.382 29.613 1.00 14.14 540 ILE A O 1
ATOM 4176 N N . SER A 1 564 ? 24.858 -33.196 29.357 1.00 13.63 541 SER A N 1
ATOM 4177 C CA . SER A 1 564 ? 25.014 -32.882 30.776 1.00 15.97 541 SER A CA 1
ATOM 4178 C C . SER A 1 564 ? 24.071 -33.698 31.637 1.00 16.76 541 SER A C 1
ATOM 4179 O O . SER A 1 564 ? 24.466 -34.253 32.662 1.00 15.50 541 SER A O 1
ATOM 4182 N N . ILE A 1 565 ? 22.814 -33.778 31.215 1.00 17.16 542 ILE A N 1
ATOM 4183 C CA . ILE A 1 565 ? 21.818 -34.546 31.939 1.00 12.91 542 ILE A CA 1
ATOM 4184 C C . ILE A 1 565 ? 22.172 -36.025 31.978 1.00 14.37 542 ILE A C 1
ATOM 4185 O O . ILE A 1 565 ? 22.050 -36.676 33.020 1.00 15.94 542 ILE A O 1
ATOM 4190 N N . ALA A 1 566 ? 22.601 -36.555 30.835 1.00 11.97 543 ALA A N 1
ATOM 4191 C CA . ALA A 1 566 ? 22.984 -37.949 30.737 1.00 12.29 543 ALA A CA 1
ATOM 4192 C C . ALA A 1 566 ? 24.123 -38.307 31.697 1.00 11.56 543 ALA A C 1
ATOM 4193 O O . ALA A 1 566 ? 24.098 -39.355 32.337 1.00 14.56 543 ALA A O 1
ATOM 4195 N N . LEU A 1 567 ? 25.150 -37.465 31.729 1.00 12.09 544 LEU A N 1
ATOM 4196 C CA . LEU A 1 567 ? 26.339 -37.758 32.541 1.00 12.27 544 LEU A CA 1
ATOM 4197 C C . LEU A 1 567 ? 26.004 -37.660 34.025 1.00 15.84 544 LEU A C 1
ATOM 4198 O O . LEU A 1 567 ? 26.499 -38.453 34.834 1.00 14.25 544 LEU A O 1
ATOM 4203 N N . LYS A 1 568 ? 25.131 -36.721 34.372 1.00 15.67 545 LYS A N 1
ATOM 4204 C CA . LYS A 1 568 ? 24.741 -36.557 35.767 1.00 20.75 545 LYS A CA 1
ATOM 4205 C C . LYS A 1 568 ? 23.854 -37.698 36.247 1.00 19.82 545 LYS A C 1
ATOM 4206 O O . LYS A 1 568 ? 24.088 -38.255 37.317 1.00 17.62 545 LYS A O 1
ATOM 4212 N N . VAL A 1 569 ? 22.849 -38.081 35.460 1.00 18.20 546 VAL A N 1
ATOM 4213 C CA . VAL A 1 569 ? 21.954 -39.121 35.939 1.00 15.57 546 VAL A CA 1
ATOM 4214 C C . VAL A 1 569 ? 22.650 -40.479 35.981 1.00 16.22 546 VAL A C 1
ATOM 4215 O O . VAL A 1 569 ? 22.361 -41.302 36.858 1.00 17.31 546 VAL A O 1
ATOM 4219 N N . SER A 1 570 ? 23.596 -40.709 35.073 1.00 16.48 547 SER A N 1
ATOM 4220 C CA . SER A 1 570 ? 24.316 -41.980 35.041 1.00 16.49 547 SER A CA 1
ATOM 4221 C C . SER A 1 570 ? 25.506 -42.034 35.991 1.00 13.06 547 SER A C 1
ATOM 4222 O O . SER A 1 570 ? 26.025 -43.113 36.265 1.00 14.52 547 SER A O 1
ATOM 4225 N N . GLN A 1 571 ? 25.970 -40.867 36.419 1.00 14.82 548 GLN A N 1
ATOM 4226 C CA . GLN A 1 571 ? 27.204 -40.777 37.203 1.00 16.91 548 GLN A CA 1
ATOM 4227 C C . GLN A 1 571 ? 28.352 -41.485 36.480 1.00 19.03 548 GLN A C 1
ATOM 4228 O O . GLN A 1 571 ? 29.158 -42.183 37.095 1.00 16.34 548 GLN A O 1
ATOM 4234 N N . LEU A 1 572 ? 28.413 -41.304 35.159 1.00 15.08 549 LEU A N 1
ATOM 4235 C CA . LEU A 1 572 ? 29.412 -41.989 34.347 1.00 13.38 549 LEU A CA 1
ATOM 4236 C C . LEU A 1 572 ? 30.854 -41.662 34.765 1.00 13.84 549 LEU A C 1
ATOM 4237 O O . LEU A 1 572 ? 31.699 -42.555 34.803 1.00 16.62 549 LEU A O 1
ATOM 4242 N N . GLN A 1 573 ? 31.131 -40.398 35.071 1.00 14.63 550 GLN A N 1
ATOM 4243 C CA . GLN A 1 573 ? 32.488 -39.978 35.457 1.00 16.32 550 GLN A CA 1
ATOM 4244 C C . GLN A 1 573 ? 32.874 -40.620 36.793 1.00 18.01 550 GLN A C 1
ATOM 4245 O O . GLN A 1 573 ? 33.975 -41.166 36.968 1.00 18.12 550 GLN A O 1
ATOM 4251 N N . GLU A 1 574 ? 31.924 -40.585 37.714 1.00 17.10 551 GLU A N 1
ATOM 4252 C CA . GLU A 1 574 ? 32.083 -41.190 39.023 1.00 18.34 551 GLU A CA 1
ATOM 4253 C C . GLU A 1 574 ? 32.311 -42.715 38.941 1.00 20.36 551 GLU A C 1
ATOM 4254 O O . GLU A 1 574 ? 33.155 -43.262 39.657 1.00 19.64 551 GLU A O 1
ATOM 4260 N N . ARG A 1 575 ? 31.600 -43.401 38.043 1.00 18.23 552 ARG A N 1
ATOM 4261 C CA . ARG A 1 575 ? 31.717 -44.853 37.944 1.00 16.46 552 ARG A CA 1
ATOM 4262 C C . ARG A 1 575 ? 32.907 -45.331 37.108 1.00 20.16 552 ARG A C 1
ATOM 4263 O O . ARG A 1 575 ? 33.441 -46.418 37.355 1.00 23.81 552 ARG A O 1
ATOM 4271 N N . THR A 1 576 ? 33.338 -44.537 36.128 1.00 16.59 553 THR A N 1
ATOM 4272 C CA . THR A 1 576 ? 34.326 -45.006 35.157 1.00 16.25 553 THR A CA 1
ATOM 4273 C C . THR A 1 576 ? 35.675 -44.286 35.220 1.00 16.24 553 THR A C 1
ATOM 4274 O O . THR A 1 576 ? 36.662 -44.762 34.667 1.00 16.12 553 THR A O 1
ATOM 4278 N N . GLY A 1 577 ? 35.698 -43.117 35.844 1.00 16.74 554 GLY A N 1
ATOM 4279 C CA . GLY A 1 577 ? 36.884 -42.285 35.843 1.00 18.12 554 GLY A CA 1
ATOM 4280 C C . GLY A 1 577 ? 37.092 -41.498 34.565 1.00 19.43 554 GLY A C 1
ATOM 4281 O O . GLY A 1 577 ? 38.096 -40.798 34.412 1.00 22.71 554 GLY A O 1
ATOM 4282 N N . ARG A 1 578 ? 36.152 -41.605 33.632 1.00 14.60 555 ARG A N 1
ATOM 4283 C CA . ARG A 1 578 ? 36.299 -40.916 32.359 1.00 10.49 555 ARG A CA 1
ATOM 4284 C C . ARG A 1 578 ? 35.682 -39.519 32.408 1.00 11.64 555 ARG A C 1
ATOM 4285 O O . ARG A 1 578 ? 34.532 -39.376 32.806 1.00 14.70 555 ARG A O 1
ATOM 4293 N N . THR A 1 579 ? 36.426 -38.500 31.975 1.00 12.02 556 THR A N 1
ATOM 4294 C CA . THR A 1 579 ? 35.883 -37.138 31.918 1.00 12.17 556 THR A CA 1
ATOM 4295 C C . THR A 1 579 ? 35.459 -36.761 30.503 1.00 14.16 556 THR A C 1
ATOM 4296 O O . THR A 1 579 ? 34.897 -35.696 30.283 1.00 13.79 556 THR A O 1
ATOM 4300 N N . ALA A 1 580 ? 35.752 -37.638 29.551 1.00 12.04 557 ALA A N 1
ATOM 4301 C CA . ALA A 1 580 ? 35.478 -37.384 28.141 1.00 11.80 557 ALA A CA 1
ATOM 4302 C C . ALA A 1 580 ? 35.324 -38.716 27.437 1.00 11.21 557 ALA A C 1
ATOM 4303 O O . ALA A 1 580 ? 35.959 -39.686 27.826 1.00 12.34 557 ALA A O 1
ATOM 4305 N N . PRO A 1 581 ? 34.485 -38.765 26.387 1.00 12.49 558 PRO A N 1
ATOM 4306 C CA . PRO A 1 581 ? 34.429 -39.965 25.552 1.00 12.19 558 PRO A CA 1
ATOM 4307 C C . PRO A 1 581 ? 35.735 -40.178 24.772 1.00 13.15 558 PRO A C 1
ATOM 4308 O O . PRO A 1 581 ? 36.496 -39.246 24.523 1.00 13.12 558 PRO A O 1
ATOM 4312 N N . THR A 1 582 ? 35.994 -41.422 24.400 1.00 10.51 559 THR A N 1
ATOM 4313 C CA . THR A 1 582 ? 37.094 -41.741 23.499 1.00 11.24 559 THR A CA 1
ATOM 4314 C C . THR A 1 582 ? 36.863 -41.181 22.089 1.00 13.96 559 THR A C 1
ATOM 4315 O O . THR A 1 582 ? 37.755 -40.591 21.480 1.00 14.38 559 THR A O 1
ATOM 4319 N N . VAL A 1 583 ? 35.644 -41.354 21.592 1.00 10.54 560 VAL A N 1
ATOM 4320 C CA . VAL A 1 583 ? 35.270 -40.918 20.250 1.00 12.31 560 VAL A CA 1
ATOM 4321 C C . VAL A 1 583 ? 33.917 -40.221 20.301 1.00 10.55 560 VAL A C 1
ATOM 4322 O O . VAL A 1 583 ? 33.038 -40.665 21.038 1.00 10.14 560 VAL A O 1
ATOM 4326 N N . ILE A 1 584 ? 33.764 -39.152 19.514 1.00 11.83 561 ILE A N 1
ATOM 4327 C CA . ILE A 1 584 ? 32.477 -38.508 19.287 1.00 10.50 561 ILE A CA 1
ATOM 4328 C C . ILE A 1 584 ? 32.138 -38.590 17.806 1.00 10.40 561 ILE A C 1
ATOM 4329 O O . ILE A 1 584 ? 32.928 -38.172 16.963 1.00 12.32 561 ILE A O 1
ATOM 4334 N N . THR A 1 585 ? 30.976 -39.150 17.496 1.00 10.51 562 THR A N 1
ATOM 4335 C CA . THR A 1 585 ? 30.519 -39.234 16.102 1.00 11.61 562 THR A CA 1
ATOM 4336 C C . THR A 1 585 ? 29.242 -38.419 15.906 1.00 15.80 562 THR A C 1
ATOM 4337 O O . THR A 1 585 ? 28.371 -38.462 16.775 1.00 17.01 562 THR A O 1
ATOM 4342 N N . VAL B 1 25 ? -39.970 -74.185 -0.781 1.00 47.07 2 VAL B N 1
ATOM 4343 C CA . VAL B 1 25 ? -40.549 -73.802 -2.062 1.00 37.82 2 VAL B CA 1
ATOM 4344 C C . VAL B 1 25 ? -40.298 -74.859 -3.134 1.00 40.29 2 VAL B C 1
ATOM 4345 O O . VAL B 1 25 ? -39.263 -75.528 -3.139 1.00 41.84 2 VAL B O 1
ATOM 4349 N N . LYS B 1 26 ? -41.259 -75.002 -4.043 1.00 36.50 3 LYS B N 1
ATOM 4350 C CA . LYS B 1 26 ? -41.169 -75.984 -5.109 1.00 35.72 3 LYS B CA 1
ATOM 4351 C C . LYS B 1 26 ? -40.296 -75.511 -6.278 1.00 34.35 3 LYS B C 1
ATOM 4352 O O . LYS B 1 26 ? -40.225 -74.309 -6.589 1.00 28.33 3 LYS B O 1
ATOM 4354 N N . ILE B 1 27 ? -39.621 -76.472 -6.899 1.00 28.35 4 ILE B N 1
ATOM 4355 C CA . ILE B 1 27 ? -38.944 -76.271 -8.172 1.00 32.78 4 ILE B CA 1
ATOM 4356 C C . ILE B 1 27 ? -39.829 -76.778 -9.308 1.00 40.19 4 ILE B C 1
ATOM 4357 O O . ILE B 1 27 ? -40.196 -77.951 -9.336 1.00 36.83 4 ILE B O 1
ATOM 4362 N N . VAL B 1 28 ? -40.175 -75.903 -10.245 1.00 36.13 5 VAL B N 1
ATOM 4363 C CA . VAL B 1 28 ? -40.942 -76.337 -11.402 1.00 37.07 5 VAL B CA 1
ATOM 4364 C C . VAL B 1 28 ? -40.160 -76.058 -12.676 1.00 38.72 5 VAL B C 1
ATOM 4365 O O . VAL B 1 28 ? -39.258 -75.218 -12.703 1.00 33.30 5 VAL B O 1
ATOM 4369 N N . THR B 1 29 ? -40.499 -76.784 -13.730 1.00 32.52 6 THR B N 1
ATOM 4370 C CA . THR B 1 29 ? -39.894 -76.542 -15.024 1.00 32.35 6 THR B CA 1
ATOM 4371 C C . THR B 1 29 ? -40.911 -75.834 -15.912 1.00 39.50 6 THR B C 1
ATOM 4372 O O . THR B 1 29 ? -42.080 -76.229 -15.987 1.00 35.75 6 THR B O 1
ATOM 4376 N N . VAL B 1 30 ? -40.468 -74.758 -16.553 1.00 33.53 7 VAL B N 1
ATOM 4377 C CA . VAL B 1 30 ? -41.356 -73.951 -17.376 1.00 35.14 7 VAL B CA 1
ATOM 4378 C C . VAL B 1 30 ? -40.925 -74.050 -18.830 1.00 32.40 7 VAL B C 1
ATOM 4379 O O . VAL B 1 30 ? -39.782 -73.759 -19.157 1.00 31.53 7 VAL B O 1
ATOM 4383 N N . LYS B 1 31 ? -41.828 -74.508 -19.694 1.00 30.16 8 LYS B N 1
ATOM 4384 C CA . LYS B 1 31 ? -41.548 -74.572 -21.127 1.00 31.49 8 LYS B CA 1
ATOM 4385 C C . LYS B 1 31 ? -41.472 -73.152 -21.680 1.00 35.13 8 LYS B C 1
ATOM 4386 O O . LYS B 1 31 ? -42.263 -72.288 -21.290 1.00 34.42 8 LYS B O 1
ATOM 4388 N N . THR B 1 32 ? -40.517 -72.895 -22.567 1.00 36.60 9 THR B N 1
ATOM 4389 C CA . THR B 1 32 ? -40.333 -71.532 -23.060 1.00 36.17 9 THR B CA 1
ATOM 4390 C C . THR B 1 32 ? -40.003 -71.481 -24.551 1.00 40.33 9 THR B C 1
ATOM 4391 O O . THR B 1 32 ? -39.613 -72.488 -25.157 1.00 35.26 9 THR B O 1
ATOM 4395 N N . GLN B 1 33 ? -40.167 -70.294 -25.130 1.00 33.81 10 GLN B N 1
ATOM 4396 C CA . GLN B 1 33 ? -39.792 -70.043 -26.515 1.00 35.16 10 GLN B CA 1
ATOM 4397 C C . GLN B 1 33 ? -38.582 -69.118 -26.563 1.00 30.69 10 GLN B C 1
ATOM 4398 O O . GLN B 1 33 ? -38.614 -68.021 -26.003 1.00 31.80 10 GLN B O 1
ATOM 4400 N N . ALA B 1 34 ? -37.529 -69.572 -27.233 1.00 26.96 11 ALA B N 1
ATOM 4401 C CA . ALA B 1 34 ? -36.285 -68.823 -27.363 1.00 34.82 11 ALA B CA 1
ATOM 4402 C C . ALA B 1 34 ? -36.461 -67.530 -28.158 1.00 40.82 11 ALA B C 1
ATOM 4403 O O . ALA B 1 34 ? -37.284 -67.456 -29.076 1.00 40.50 11 ALA B O 1
ATOM 4405 N N . TYR B 1 35 ? -35.690 -66.509 -27.793 1.00 32.39 12 TYR B N 1
ATOM 4406 C CA . TYR B 1 35 ? -35.618 -65.281 -28.578 1.00 30.52 12 TYR B CA 1
ATOM 4407 C C . TYR B 1 35 ? -34.316 -65.301 -29.376 1.00 33.28 12 TYR B C 1
ATOM 4408 O O . TYR B 1 35 ? -33.441 -66.131 -29.124 1.00 31.37 12 TYR B O 1
ATOM 4417 N N . GLN B 1 36 ? -34.199 -64.418 -30.364 1.00 31.48 13 GLN B N 1
ATOM 4418 C CA . GLN B 1 36 ? -33.083 -64.498 -31.293 1.00 28.04 13 GLN B CA 1
ATOM 4419 C C . GLN B 1 36 ? -32.086 -63.349 -31.149 1.00 28.38 13 GLN B C 1
ATOM 4420 O O . GLN B 1 36 ? -31.013 -63.378 -31.755 1.00 37.73 13 GLN B O 1
ATOM 4426 N N . ASP B 1 37 ? -32.426 -62.358 -30.328 1.00 36.84 14 ASP B N 1
ATOM 4427 C CA . ASP B 1 37 ? -31.628 -61.135 -30.246 1.00 32.89 14 ASP B CA 1
ATOM 4428 C C . ASP B 1 37 ? -30.952 -60.929 -28.894 1.00 33.75 14 ASP B C 1
ATOM 4429 O O . ASP B 1 37 ? -30.510 -59.825 -28.600 1.00 31.47 14 ASP B O 1
ATOM 4434 N N . GLN B 1 38 ? -30.869 -61.974 -28.076 1.00 32.76 15 GLN B N 1
ATOM 4435 C CA . GLN B 1 38 ? -30.345 -61.827 -26.713 1.00 32.18 15 GLN B CA 1
ATOM 4436 C C . GLN B 1 38 ? -28.824 -61.966 -26.659 1.00 28.64 15 GLN B C 1
ATOM 4437 O O . GLN B 1 38 ? -28.293 -62.813 -25.949 1.00 34.90 15 GLN B O 1
ATOM 4443 N N . LYS B 1 39 ? -28.129 -61.122 -27.418 1.00 37.41 16 LYS B N 1
ATOM 4444 C CA . LYS B 1 39 ? -26.673 -61.180 -27.501 1.00 34.61 16 LYS B CA 1
ATOM 4445 C C . LYS B 1 39 ? -26.043 -60.090 -26.640 1.00 43.81 16 LYS B C 1
ATOM 4446 O O . LYS B 1 39 ? -26.178 -58.902 -26.945 1.00 48.58 16 LYS B O 1
ATOM 4448 N N . PRO B 1 40 ? -25.345 -60.497 -25.564 1.00 38.22 17 PRO B N 1
ATOM 4449 C CA . PRO B 1 40 ? -24.769 -59.586 -24.567 1.00 41.41 17 PRO B CA 1
ATOM 4450 C C . PRO B 1 40 ? -23.803 -58.564 -25.162 1.00 51.10 17 PRO B C 1
ATOM 4451 O O . PRO B 1 40 ? -24.169 -57.414 -25.413 1.00 52.58 17 PRO B O 1
ATOM 4455 N N . GLY B 1 41 ? -22.570 -58.990 -25.393 1.00 50.69 18 GLY B N 1
ATOM 4456 C CA . GLY B 1 41 ? -21.531 -58.059 -25.773 1.00 49.14 18 GLY B CA 1
ATOM 4457 C C . GLY B 1 41 ? -20.698 -57.703 -24.558 1.00 49.57 18 GLY B C 1
ATOM 4458 O O . GLY B 1 41 ? -20.713 -58.415 -23.555 1.00 45.42 18 GLY B O 1
ATOM 4459 N N . THR B 1 42 ? -19.981 -56.590 -24.639 1.00 48.41 19 THR B N 1
ATOM 4460 C CA . THR B 1 42 ? -18.989 -56.255 -23.627 1.00 45.39 19 THR B CA 1
ATOM 4461 C C . THR B 1 42 ? -19.597 -55.654 -22.362 1.00 43.38 19 THR B C 1
ATOM 4462 O O . THR B 1 42 ? -19.032 -55.794 -21.282 1.00 36.92 19 THR B O 1
ATOM 4466 N N . SER B 1 43 ? -20.741 -54.989 -22.495 1.00 39.65 20 SER B N 1
ATOM 4467 C CA . SER B 1 43 ? -21.395 -54.384 -21.338 1.00 45.28 20 SER B CA 1
ATOM 4468 C C . SER B 1 43 ? -22.774 -54.994 -21.072 1.00 40.41 20 SER B C 1
ATOM 4469 O O . SER B 1 43 ? -23.648 -54.346 -20.490 1.00 48.46 20 SER B O 1
ATOM 4472 N N . GLY B 1 44 ? -22.963 -56.242 -21.493 1.00 28.53 21 GLY B N 1
ATOM 4473 C CA . GLY B 1 44 ? -24.205 -56.943 -21.244 1.00 30.73 21 GLY B CA 1
ATOM 4474 C C . GLY B 1 44 ? -25.328 -56.695 -22.238 1.00 39.10 21 GLY B C 1
ATOM 4475 O O . GLY B 1 44 ? -25.192 -55.943 -23.207 1.00 32.72 21 GLY B O 1
ATOM 4476 N N . LEU B 1 45 ? -26.455 -57.343 -21.974 1.00 28.46 22 LEU B N 1
ATOM 4477 C CA . LEU B 1 45 ? -27.643 -57.252 -22.813 1.00 26.22 22 LEU B CA 1
ATOM 4478 C C . LEU B 1 45 ? -28.471 -56.021 -22.494 1.00 32.45 22 LEU B C 1
ATOM 4479 O O . LEU B 1 45 ? -28.988 -55.906 -21.385 1.00 27.02 22 LEU B O 1
ATOM 4484 N N . ARG B 1 46 ? -28.624 -55.116 -23.465 1.00 20.95 23 ARG B N 1
ATOM 4485 C CA . ARG B 1 46 ? -29.430 -53.918 -23.262 1.00 19.69 23 ARG B CA 1
ATOM 4486 C C . ARG B 1 46 ? -30.624 -53.862 -24.217 1.00 25.39 23 ARG B C 1
ATOM 4487 O O . ARG B 1 46 ? -30.461 -54.019 -25.429 1.00 25.99 23 ARG B O 1
ATOM 4489 N N . LYS B 1 47 ? -31.811 -53.636 -23.661 1.00 24.87 24 LYS B N 1
ATOM 4490 C CA . LYS B 1 47 ? -33.037 -53.463 -24.447 1.00 28.93 24 LYS B CA 1
ATOM 4491 C C . LYS B 1 47 ? -33.927 -52.445 -23.760 1.00 30.50 24 LYS B C 1
ATOM 4492 O O . LYS B 1 47 ? -33.704 -52.119 -22.592 1.00 29.98 24 LYS B O 1
ATOM 4498 N N . ARG B 1 48 ? -34.945 -51.953 -24.466 1.00 28.79 25 ARG B N 1
ATOM 4499 C CA . ARG B 1 48 ? -35.976 -51.133 -23.831 1.00 28.12 25 ARG B CA 1
ATOM 4500 C C . ARG B 1 48 ? -36.641 -51.916 -22.697 1.00 27.48 25 ARG B C 1
ATOM 4501 O O . ARG B 1 48 ? -36.835 -53.130 -22.814 1.00 24.92 25 ARG B O 1
ATOM 4509 N N . VAL B 1 49 ? -36.982 -51.219 -21.609 1.00 24.07 26 VAL B N 1
ATOM 4510 C CA . VAL B 1 49 ? -37.743 -51.805 -20.502 1.00 25.40 26 VAL B CA 1
ATOM 4511 C C . VAL B 1 49 ? -39.024 -52.459 -21.000 1.00 32.02 26 VAL B C 1
ATOM 4512 O O . VAL B 1 49 ? -39.403 -53.544 -20.556 1.00 31.15 26 VAL B O 1
ATOM 4516 N N . LYS B 1 50 ? -39.688 -51.794 -21.938 1.00 29.71 27 LYS B N 1
ATOM 4517 C CA . LYS B 1 50 ? -40.951 -52.308 -22.450 1.00 35.40 27 LYS B CA 1
ATOM 4518 C C . LYS B 1 50 ? -40.772 -53.636 -23.194 1.00 29.38 27 LYS B C 1
ATOM 4519 O O . LYS B 1 50 ? -41.688 -54.455 -23.226 1.00 39.22 27 LYS B O 1
ATOM 4525 N N . VAL B 1 51 ? -39.594 -53.866 -23.763 1.00 28.85 28 VAL B N 1
ATOM 4526 C CA . VAL B 1 51 ? -39.310 -55.151 -24.396 1.00 27.98 28 VAL B CA 1
ATOM 4527 C C . VAL B 1 51 ? -39.228 -56.256 -23.340 1.00 32.34 28 VAL B C 1
ATOM 4528 O O . VAL B 1 51 ? -39.791 -57.339 -23.517 1.00 35.55 28 VAL B O 1
ATOM 4532 N N . PHE B 1 52 ? -38.539 -55.976 -22.235 1.00 30.66 29 PHE B N 1
ATOM 4533 C CA . PHE B 1 52 ? -38.477 -56.931 -21.131 1.00 29.29 29 PHE B CA 1
ATOM 4534 C C . PHE B 1 52 ? -39.871 -57.239 -20.570 1.00 33.22 29 PHE B C 1
ATOM 4535 O O . PHE B 1 52 ? -40.161 -58.375 -20.188 1.00 34.83 29 PHE B O 1
ATOM 4543 N N . GLN B 1 53 ? -40.736 -56.230 -20.526 1.00 33.07 30 GLN B N 1
ATOM 4544 C CA . GLN B 1 53 ? -42.078 -56.409 -19.980 1.00 34.13 30 GLN B CA 1
ATOM 4545 C C . GLN B 1 53 ? -43.067 -57.099 -20.932 1.00 37.10 30 GLN B C 1
ATOM 4546 O O . GLN B 1 53 ? -43.894 -57.898 -20.501 1.00 40.64 30 GLN B O 1
ATOM 4552 N N A SER B 1 54 ? -42.982 -56.796 -22.222 0.57 35.49 31 SER B N 1
ATOM 4553 N N B SER B 1 54 ? -42.979 -56.773 -22.216 0.43 35.48 31 SER B N 1
ATOM 4554 C CA A SER B 1 54 ? -43.987 -57.283 -23.168 0.57 37.49 31 SER B CA 1
ATOM 4555 C CA B SER B 1 54 ? -43.948 -57.258 -23.193 0.43 37.46 31 SER B CA 1
ATOM 4556 C C A SER B 1 54 ? -43.589 -58.585 -23.871 0.57 37.17 31 SER B C 1
ATOM 4557 C C B SER B 1 54 ? -43.616 -58.663 -23.686 0.43 37.13 31 SER B C 1
ATOM 4558 O O A SER B 1 54 ? -44.419 -59.217 -24.522 0.57 37.71 31 SER B O 1
ATOM 4559 O O B SER B 1 54 ? -44.515 -59.442 -24.001 0.43 37.42 31 SER B O 1
ATOM 4564 N N . SER B 1 55 ? -42.327 -58.985 -23.749 1.00 35.44 32 SER B N 1
ATOM 4565 C CA . SER B 1 55 ? -41.891 -60.272 -24.299 1.00 28.71 32 SER B CA 1
ATOM 4566 C C . SER B 1 55 ? -41.870 -61.359 -23.223 1.00 38.16 32 SER B C 1
ATOM 4567 O O . SER B 1 55 ? -41.040 -61.321 -22.318 1.00 31.27 32 SER B O 1
ATOM 4570 N N . ALA B 1 56 ? -42.784 -62.323 -23.326 1.00 34.70 33 ALA B N 1
ATOM 4571 C CA . ALA B 1 56 ? -42.911 -63.376 -22.311 1.00 37.52 33 ALA B CA 1
ATOM 4572 C C . ALA B 1 56 ? -41.608 -64.157 -22.136 1.00 27.30 33 ALA B C 1
ATOM 4573 O O . ALA B 1 56 ? -40.991 -64.581 -23.110 1.00 30.54 33 ALA B O 1
ATOM 4575 N N . ASN B 1 57 ? -41.203 -64.323 -20.873 1.00 29.66 34 ASN B N 1
ATOM 4576 C CA . ASN B 1 57 ? -39.988 -65.062 -20.506 1.00 24.22 34 ASN B CA 1
ATOM 4577 C C . ASN B 1 57 ? -38.698 -64.490 -21.097 1.00 25.30 34 ASN B C 1
ATOM 4578 O O . ASN B 1 57 ? -37.705 -65.206 -21.233 1.00 24.85 34 ASN B O 1
ATOM 4583 N N . TYR B 1 58 ? -38.708 -63.206 -21.451 1.00 22.81 35 TYR B N 1
ATOM 4584 C CA . TYR B 1 58 ? -37.506 -62.598 -22.006 1.00 22.65 35 TYR B CA 1
ATOM 4585 C C . TYR B 1 58 ? -36.371 -62.618 -20.963 1.00 20.79 35 TYR B C 1
ATOM 4586 O O . TYR B 1 58 ? -35.301 -63.179 -21.205 1.00 21.32 35 TYR B O 1
ATOM 4595 N N . ALA B 1 59 ? -36.624 -62.019 -19.806 1.00 24.63 36 ALA B N 1
ATOM 4596 C CA . ALA B 1 59 ? -35.624 -61.997 -18.736 1.00 20.59 36 ALA B CA 1
ATOM 4597 C C . ALA B 1 59 ? -35.311 -63.432 -18.262 1.00 18.44 36 ALA B C 1
ATOM 4598 O O . ALA B 1 59 ? -34.143 -63.806 -18.111 1.00 20.04 36 ALA B O 1
ATOM 4600 N N . GLU B 1 60 ? -36.358 -64.231 -18.051 1.00 25.53 37 GLU B N 1
ATOM 4601 C CA . GLU B 1 60 ? -36.209 -65.612 -17.582 1.00 24.26 37 GLU B CA 1
ATOM 4602 C C . GLU B 1 60 ? -35.257 -66.420 -18.465 1.00 21.69 37 GLU B C 1
ATOM 4603 O O . GLU B 1 60 ? -34.342 -67.080 -17.966 1.00 21.89 37 GLU B O 1
ATOM 4609 N N . ASN B 1 61 ? -35.447 -66.364 -19.786 1.00 22.77 38 ASN B N 1
ATOM 4610 C CA . ASN B 1 61 ? -34.580 -67.088 -20.716 1.00 20.36 38 ASN B CA 1
ATOM 4611 C C . ASN B 1 61 ? -33.108 -66.698 -20.620 1.00 20.96 38 ASN B C 1
ATOM 4612 O O . ASN B 1 61 ? -32.205 -67.540 -20.707 1.00 22.28 38 ASN B O 1
ATOM 4617 N N . PHE B 1 62 ? -32.865 -65.400 -20.487 1.00 23.04 39 PHE B N 1
ATOM 4618 C CA . PHE B 1 62 ? -31.498 -64.913 -20.462 1.00 18.45 39 PHE B CA 1
ATOM 4619 C C . PHE B 1 62 ? -30.840 -65.282 -19.127 1.00 18.68 39 PHE B C 1
ATOM 4620 O O . PHE B 1 62 ? -29.689 -65.725 -19.112 1.00 21.85 39 PHE B O 1
ATOM 4628 N N . ILE B 1 63 ? -31.578 -65.120 -18.030 1.00 21.77 40 ILE B N 1
ATOM 4629 C CA . ILE B 1 63 ? -31.051 -65.480 -16.702 1.00 19.09 40 ILE B CA 1
ATOM 4630 C C . ILE B 1 63 ? -30.677 -66.962 -16.670 1.00 19.64 40 ILE B C 1
ATOM 4631 O O . ILE B 1 63 ? -29.552 -67.322 -16.323 1.00 21.71 40 ILE B O 1
ATOM 4636 N N . GLN B 1 64 ? -31.605 -67.822 -17.090 1.00 23.67 41 GLN B N 1
ATOM 4637 C CA . GLN B 1 64 ? -31.307 -69.258 -17.204 1.00 22.02 41 GLN B CA 1
ATOM 4638 C C . GLN B 1 64 ? -30.087 -69.547 -18.070 1.00 20.61 41 GLN B C 1
ATOM 4639 O O . GLN B 1 64 ? -29.280 -70.409 -17.737 1.00 19.97 41 GLN B O 1
ATOM 4645 N N . SER B 1 65 ? -29.951 -68.835 -19.196 1.00 24.30 42 SER B N 1
ATOM 4646 C CA . SER B 1 65 ? -28.818 -69.041 -20.084 1.00 22.26 42 SER B CA 1
ATOM 4647 C C . SER B 1 65 ? -27.485 -68.691 -19.432 1.00 26.54 42 SER B C 1
ATOM 4648 O O . SER B 1 65 ? -26.493 -69.379 -19.634 1.00 23.80 42 SER B O 1
ATOM 4651 N N . ILE B 1 66 ? -27.458 -67.606 -18.659 1.00 24.19 43 ILE B N 1
ATOM 4652 C CA . ILE B 1 66 ? -26.257 -67.281 -17.896 1.00 23.77 43 ILE B CA 1
ATOM 4653 C C . ILE B 1 66 ? -25.924 -68.435 -16.955 1.00 22.14 43 ILE B C 1
ATOM 4654 O O . ILE B 1 66 ? -24.809 -68.956 -16.951 1.00 22.23 43 ILE B O 1
ATOM 4659 N N . ILE B 1 67 ? -26.909 -68.846 -16.168 1.00 20.67 44 ILE B N 1
ATOM 4660 C CA . ILE B 1 67 ? -26.650 -69.862 -15.143 1.00 22.88 44 ILE B CA 1
ATOM 4661 C C . ILE B 1 67 ? -26.230 -71.202 -15.781 1.00 23.19 44 ILE B C 1
ATOM 4662 O O . ILE B 1 67 ? -25.348 -71.893 -15.267 1.00 24.72 44 ILE B O 1
ATOM 4667 N N . SER B 1 68 ? -26.803 -71.527 -16.942 1.00 32.70 45 SER B N 1
ATOM 4668 C CA . SER B 1 68 ? -26.457 -72.768 -17.643 1.00 32.20 45 SER B CA 1
ATOM 4669 C C . SER B 1 68 ? -24.984 -72.841 -18.077 1.00 34.08 45 SER B C 1
ATOM 4670 O O . SER B 1 68 ? -24.487 -73.919 -18.393 1.00 34.95 45 SER B O 1
ATOM 4673 N N . THR B 1 69 ? -24.279 -71.709 -18.088 1.00 27.80 46 THR B N 1
ATOM 4674 C CA . THR B 1 69 ? -22.837 -71.735 -18.352 1.00 27.27 46 THR B CA 1
ATOM 4675 C C . THR B 1 69 ? -22.036 -72.249 -17.147 1.00 33.65 46 THR B C 1
ATOM 4676 O O . THR B 1 69 ? -20.841 -72.529 -17.266 1.00 31.71 46 THR B O 1
ATOM 4680 N N . VAL B 1 70 ? -22.680 -72.355 -15.983 1.00 30.23 47 VAL B N 1
ATOM 4681 C CA . VAL B 1 70 ? -22.000 -72.864 -14.792 1.00 35.60 47 VAL B CA 1
ATOM 4682 C C . VAL B 1 70 ? -22.233 -74.355 -14.630 1.00 36.30 47 VAL B C 1
ATOM 4683 O O . VAL B 1 70 ? -23.378 -74.792 -14.553 1.00 30.36 47 VAL B O 1
ATOM 4687 N N . GLU B 1 71 ? -21.148 -75.124 -14.565 1.00 35.24 48 GLU B N 1
ATOM 4688 C CA . GLU B 1 71 ? -21.233 -76.575 -14.421 1.00 41.56 48 GLU B CA 1
ATOM 4689 C C . GLU B 1 71 ? -22.057 -76.952 -13.196 1.00 40.68 48 GLU B C 1
ATOM 4690 O O . GLU B 1 71 ? -21.817 -76.445 -12.094 1.00 38.41 48 GLU B O 1
ATOM 4692 N N . PRO B 1 72 ? -23.045 -77.832 -13.391 1.00 34.13 49 PRO B N 1
ATOM 4693 C CA . PRO B 1 72 ? -23.921 -78.282 -12.308 1.00 32.73 49 PRO B CA 1
ATOM 4694 C C . PRO B 1 72 ? -23.146 -78.733 -11.076 1.00 36.89 49 PRO B C 1
ATOM 4695 O O . PRO B 1 72 ? -23.583 -78.443 -9.963 1.00 33.72 49 PRO B O 1
ATOM 4699 N N . ALA B 1 73 ? -22.001 -79.389 -11.268 1.00 32.52 50 ALA B N 1
ATOM 4700 C CA . ALA B 1 73 ? -21.204 -79.874 -10.143 1.00 37.59 50 ALA B CA 1
ATOM 4701 C C . ALA B 1 73 ? -20.656 -78.738 -9.268 1.00 36.66 50 ALA B C 1
ATOM 4702 O O . ALA B 1 73 ? -20.361 -78.936 -8.087 1.00 37.01 50 ALA B O 1
ATOM 4704 N N . GLN B 1 74 ? -20.531 -77.549 -9.847 1.00 35.49 51 GLN B N 1
ATOM 4705 C CA . GLN B 1 74 ? -19.925 -76.430 -9.136 1.00 33.09 51 GLN B CA 1
ATOM 4706 C C . GLN B 1 74 ? -20.945 -75.408 -8.616 1.00 32.34 51 GLN B C 1
ATOM 4707 O O . GLN B 1 74 ? -20.562 -74.390 -8.047 1.00 31.24 51 GLN B O 1
ATOM 4713 N N . ARG B 1 75 ? -22.233 -75.674 -8.799 1.00 27.95 52 ARG B N 1
ATOM 4714 C CA . ARG B 1 75 ? -23.251 -74.688 -8.454 1.00 25.77 52 ARG B CA 1
ATOM 4715 C C . ARG B 1 75 ? -23.499 -74.552 -6.947 1.00 30.08 52 ARG B C 1
ATOM 4716 O O . ARG B 1 75 ? -23.718 -73.439 -6.452 1.00 25.17 52 ARG B O 1
ATOM 4724 N N . GLN B 1 76 ? -23.478 -75.667 -6.222 1.00 25.41 53 GLN B N 1
ATOM 4725 C CA . GLN B 1 76 ? -23.867 -75.633 -4.806 1.00 27.64 53 GLN B CA 1
ATOM 4726 C C . GLN B 1 76 ? -22.902 -74.788 -3.984 1.00 26.05 53 GLN B C 1
ATOM 4727 O O . GLN B 1 76 ? -23.326 -74.050 -3.095 1.00 30.47 53 GLN B O 1
ATOM 4733 N N . GLU B 1 77 ? -21.611 -74.878 -4.295 1.00 26.78 54 GLU B N 1
ATOM 4734 C CA . GLU B 1 77 ? -20.599 -74.121 -3.560 1.00 31.85 54 GLU B CA 1
ATOM 4735 C C . GLU B 1 77 ? -20.393 -72.722 -4.150 1.00 27.22 54 GLU B C 1
ATOM 4736 O O . GLU B 1 77 ? -19.559 -71.953 -3.662 1.00 31.71 54 GLU B O 1
ATOM 4738 N N . ALA B 1 78 ? -21.180 -72.385 -5.167 1.00 26.54 55 ALA B N 1
ATOM 4739 C CA . ALA B 1 78 ? -21.043 -71.104 -5.858 1.00 23.12 55 ALA B CA 1
ATOM 4740 C C . ALA B 1 78 ? -21.844 -69.971 -5.213 1.00 21.02 55 ALA B C 1
ATOM 4741 O O . ALA B 1 78 ? -22.943 -70.176 -4.703 1.00 23.70 55 ALA B O 1
ATOM 4743 N N . THR B 1 79 ? -21.278 -68.769 -5.262 1.00 21.10 56 THR B N 1
ATOM 4744 C CA . THR B 1 79 ? -21.978 -67.549 -4.880 1.00 23.04 56 THR B CA 1
ATOM 4745 C C . THR B 1 79 ? -22.023 -66.615 -6.091 1.00 15.21 56 THR B C 1
ATOM 4746 O O . THR B 1 79 ? -21.004 -66.414 -6.755 1.00 19.41 56 THR B O 1
ATOM 4750 N N . LEU B 1 80 ? -23.199 -66.072 -6.387 1.00 19.69 57 LEU B N 1
ATOM 4751 C CA . LEU B 1 80 ? -23.291 -64.990 -7.371 1.00 20.30 57 LEU B CA 1
ATOM 4752 C C . LEU B 1 80 ? -23.610 -63.690 -6.644 1.00 18.33 57 LEU B C 1
ATOM 4753 O O . LEU B 1 80 ? -24.450 -63.676 -5.747 1.00 18.59 57 LEU B O 1
ATOM 4758 N N . VAL B 1 81 ? -22.932 -62.616 -7.026 1.00 13.33 58 VAL B N 1
ATOM 4759 C CA . VAL B 1 81 ? -23.225 -61.282 -6.503 1.00 16.30 58 VAL B CA 1
ATOM 4760 C C . VAL B 1 81 ? -24.246 -60.610 -7.425 1.00 17.14 58 VAL B C 1
ATOM 4761 O O . VAL B 1 81 ? -24.112 -60.667 -8.640 1.00 19.91 58 VAL B O 1
ATOM 4765 N N . VAL B 1 82 ? -25.276 -60.008 -6.855 1.00 15.23 59 VAL B N 1
ATOM 4766 C CA . VAL B 1 82 ? -26.367 -59.438 -7.655 1.00 16.02 59 VAL B CA 1
ATOM 4767 C C . VAL B 1 82 ? -26.743 -58.062 -7.159 1.00 18.89 59 VAL B C 1
ATOM 4768 O O . VAL B 1 82 ? -26.946 -57.848 -5.964 1.00 15.22 59 VAL B O 1
ATOM 4772 N N . GLY B 1 83 ? -26.870 -57.114 -8.078 1.00 13.90 60 GLY B N 1
ATOM 4773 C CA . GLY B 1 83 ? -27.305 -55.785 -7.692 1.00 14.07 60 GLY B CA 1
ATOM 4774 C C . GLY B 1 83 ? -27.372 -54.956 -8.954 1.00 14.84 60 GLY B C 1
ATOM 4775 O O . GLY B 1 83 ? -26.974 -55.445 -10.008 1.00 17.64 60 GLY B O 1
ATOM 4776 N N . GLY B 1 84 ? -27.850 -53.723 -8.845 1.00 18.93 61 GLY B N 1
ATOM 4777 C CA . GLY B 1 84 ? -27.975 -52.869 -10.014 1.00 19.47 61 GLY B CA 1
ATOM 4778 C C . GLY B 1 84 ? -28.060 -51.398 -9.689 1.00 19.42 61 GLY B C 1
ATOM 4779 O O . GLY B 1 84 ? -27.850 -50.992 -8.540 1.00 14.22 61 GLY B O 1
ATOM 4780 N N . ASP B 1 85 ? -28.409 -50.583 -10.695 1.00 14.35 62 ASP B N 1
ATOM 4781 C CA . ASP B 1 85 ? -28.241 -49.147 -10.549 1.00 16.48 62 ASP B CA 1
ATOM 4782 C C . ASP B 1 85 ? -29.502 -48.422 -10.097 1.00 16.75 62 ASP B C 1
ATOM 4783 O O . ASP B 1 85 ? -29.502 -47.195 -9.989 1.00 16.27 62 ASP B O 1
ATOM 4788 N N . GLY B 1 86 ? -30.557 -49.180 -9.791 1.00 15.72 63 GLY B N 1
ATOM 4789 C CA . GLY B 1 86 ? -31.752 -48.624 -9.173 1.00 14.48 63 GLY B CA 1
ATOM 4790 C C . GLY B 1 86 ? -32.844 -48.300 -10.191 1.00 23.01 63 GLY B C 1
ATOM 4791 O O . GLY B 1 86 ? -33.939 -47.876 -9.817 1.00 22.17 63 GLY B O 1
ATOM 4792 N N . ARG B 1 87 ? -32.554 -48.502 -11.474 1.00 20.67 64 ARG B N 1
ATOM 4793 C CA . ARG B 1 87 ? -33.510 -48.103 -12.508 1.00 20.20 64 ARG B CA 1
ATOM 4794 C C . ARG B 1 87 ? -34.764 -48.963 -12.451 1.00 22.50 64 ARG B C 1
ATOM 4795 O O . ARG B 1 87 ? -34.737 -50.095 -11.950 1.00 22.57 64 ARG B O 1
ATOM 4803 N N . PHE B 1 88 ? -35.860 -48.404 -12.962 1.00 21.59 65 PHE B N 1
ATOM 4804 C CA . PHE B 1 88 ? -37.118 -49.130 -13.111 1.00 23.71 65 PHE B CA 1
ATOM 4805 C C . PHE B 1 88 ? -36.881 -50.539 -13.660 1.00 19.98 65 PHE B C 1
ATOM 4806 O O . PHE B 1 88 ? -36.056 -50.735 -14.555 1.00 21.64 65 PHE B O 1
ATOM 4814 N N . TYR B 1 89 ? -37.599 -51.496 -13.067 1.00 21.44 66 TYR B N 1
ATOM 4815 C CA . TYR B 1 89 ? -37.574 -52.929 -13.387 1.00 21.17 66 TYR B CA 1
ATOM 4816 C C . TYR B 1 89 ? -36.439 -53.696 -12.691 1.00 26.79 66 TYR B C 1
ATOM 4817 O O . TYR B 1 89 ? -36.379 -54.928 -12.788 1.00 24.63 66 TYR B O 1
ATOM 4826 N N . MET B 1 90 ? -35.568 -52.996 -11.963 1.00 22.45 67 MET B N 1
ATOM 4827 C CA . MET B 1 90 ? -34.454 -53.695 -11.296 1.00 18.02 67 MET B CA 1
ATOM 4828 C C . MET B 1 90 ? -34.935 -54.749 -10.293 1.00 18.63 67 MET B C 1
ATOM 4829 O O . MET B 1 90 ? -34.525 -55.901 -10.371 1.00 21.61 67 MET B O 1
ATOM 4834 N N . LYS B 1 91 ? -35.793 -54.364 -9.361 1.00 22.24 68 LYS B N 1
ATOM 4835 C CA . LYS B 1 91 ? -36.138 -55.294 -8.272 1.00 22.91 68 LYS B CA 1
ATOM 4836 C C . LYS B 1 91 ? -36.889 -56.502 -8.822 1.00 25.61 68 LYS B C 1
ATOM 4837 O O . LYS B 1 91 ? -36.666 -57.633 -8.388 1.00 21.50 68 LYS B O 1
ATOM 4843 N N . GLU B 1 92 ? -37.743 -56.276 -9.816 1.00 27.43 69 GLU B N 1
ATOM 4844 C CA . GLU B 1 92 ? -38.451 -57.389 -10.439 1.00 20.78 69 GLU B CA 1
ATOM 4845 C C . GLU B 1 92 ? -37.494 -58.372 -11.107 1.00 21.76 69 GLU B C 1
ATOM 4846 O O . GLU B 1 92 ? -37.679 -59.584 -11.022 1.00 21.61 69 GLU B O 1
ATOM 4852 N N . ALA B 1 93 ? -36.467 -57.850 -11.768 1.00 21.26 70 ALA B N 1
ATOM 4853 C CA . ALA B 1 93 ? -35.426 -58.693 -12.351 1.00 14.75 70 ALA B CA 1
ATOM 4854 C C . ALA B 1 93 ? -34.621 -59.457 -11.288 1.00 17.87 70 ALA B C 1
ATOM 4855 O O . ALA B 1 93 ? -34.220 -60.612 -11.491 1.00 21.63 70 ALA B O 1
ATOM 4857 N N . ILE B 1 94 ? -34.350 -58.802 -10.167 1.00 19.80 71 ILE B N 1
ATOM 4858 C CA . ILE B 1 94 ? -33.566 -59.463 -9.129 1.00 15.23 71 ILE B CA 1
ATOM 4859 C C . ILE B 1 94 ? -34.370 -60.634 -8.554 1.00 18.38 71 ILE B C 1
ATOM 4860 O O . ILE B 1 94 ? -33.838 -61.729 -8.367 1.00 18.95 71 ILE B O 1
ATOM 4865 N N . GLN B 1 95 ? -35.659 -60.412 -8.305 1.00 20.47 72 GLN B N 1
ATOM 4866 C CA . GLN B 1 95 ? -36.500 -61.502 -7.804 1.00 20.40 72 GLN B CA 1
ATOM 4867 C C . GLN B 1 95 ? -36.456 -62.686 -8.778 1.00 25.41 72 GLN B C 1
ATOM 4868 O O . GLN B 1 95 ? -36.303 -63.822 -8.359 1.00 21.13 72 GLN B O 1
ATOM 4874 N N . LEU B 1 96 ? -36.567 -62.416 -10.079 1.00 23.06 73 LEU B N 1
ATOM 4875 C CA . LEU B 1 96 ? -36.436 -63.471 -11.092 1.00 21.43 73 LEU B CA 1
ATOM 4876 C C . LEU B 1 96 ? -35.123 -64.234 -11.001 1.00 19.48 73 LEU B C 1
ATOM 4877 O O . LEU B 1 96 ? -35.076 -65.457 -11.130 1.00 18.50 73 LEU B O 1
ATOM 4882 N N . ILE B 1 97 ? -34.035 -63.491 -10.838 1.00 17.26 74 ILE B N 1
ATOM 4883 C CA . ILE B 1 97 ? -32.721 -64.097 -10.723 1.00 15.52 74 ILE B CA 1
ATOM 4884 C C . ILE B 1 97 ? -32.670 -65.024 -9.484 1.00 16.92 74 ILE B C 1
ATOM 4885 O O . ILE B 1 97 ? -32.120 -66.120 -9.538 1.00 16.59 74 ILE B O 1
ATOM 4890 N N . ALA B 1 98 ? -33.267 -64.579 -8.388 1.00 20.16 75 ALA B N 1
ATOM 4891 C CA . ALA B 1 98 ? -33.292 -65.416 -7.178 1.00 14.28 75 ALA B CA 1
ATOM 4892 C C . ALA B 1 98 ? -34.070 -66.706 -7.450 1.00 19.38 75 ALA B C 1
ATOM 4893 O O . ALA B 1 98 ? -33.588 -67.802 -7.149 1.00 23.28 75 ALA B O 1
ATOM 4895 N N . ARG B 1 99 ? -35.248 -66.581 -8.062 1.00 22.56 76 ARG B N 1
ATOM 4896 C CA . ARG B 1 99 ? -36.104 -67.750 -8.304 1.00 26.77 76 ARG B CA 1
ATOM 4897 C C . ARG B 1 99 ? -35.447 -68.765 -9.228 1.00 23.30 76 ARG B C 1
ATOM 4898 O O . ARG B 1 99 ? -35.573 -69.967 -9.021 1.00 23.54 76 ARG B O 1
ATOM 4906 N N . ILE B 1 100 ? -34.736 -68.289 -10.247 1.00 22.24 77 ILE B N 1
ATOM 4907 C CA . ILE B 1 100 ? -34.065 -69.195 -11.172 1.00 17.15 77 ILE B CA 1
ATOM 4908 C C . ILE B 1 100 ? -32.725 -69.730 -10.640 1.00 21.45 77 ILE B C 1
ATOM 4909 O O . ILE B 1 100 ? -32.375 -70.889 -10.885 1.00 20.87 77 ILE B O 1
ATOM 4914 N N . ALA B 1 101 ? -31.967 -68.905 -9.919 1.00 22.03 78 ALA B N 1
ATOM 4915 C CA . ALA B 1 101 ? -30.727 -69.397 -9.320 1.00 19.06 78 ALA B CA 1
ATOM 4916 C C . ALA B 1 101 ? -31.041 -70.496 -8.300 1.00 20.01 78 ALA B C 1
ATOM 4917 O O . ALA B 1 101 ? -30.330 -71.501 -8.216 1.00 21.01 78 ALA B O 1
ATOM 4919 N N . ALA B 1 102 ? -32.098 -70.294 -7.524 1.00 20.02 79 ALA B N 1
ATOM 4920 C CA . ALA B 1 102 ? -32.463 -71.281 -6.505 1.00 21.59 79 ALA B CA 1
ATOM 4921 C C . ALA B 1 102 ? -32.759 -72.613 -7.172 1.00 27.87 79 ALA B C 1
ATOM 4922 O O . ALA B 1 102 ? -32.182 -73.648 -6.818 1.00 26.01 79 ALA B O 1
ATOM 4924 N N . ALA B 1 103 ? -33.629 -72.565 -8.174 1.00 26.19 80 ALA B N 1
ATOM 4925 C CA . ALA B 1 103 ? -34.110 -73.774 -8.828 1.00 25.16 80 ALA B CA 1
ATOM 4926 C C . ALA B 1 103 ? -32.993 -74.509 -9.531 1.00 23.59 80 ALA B C 1
ATOM 4927 O O . ALA B 1 103 ? -33.055 -75.727 -9.684 1.00 23.96 80 ALA B O 1
ATOM 4929 N N . ASN B 1 104 ? -31.973 -73.766 -9.959 1.00 22.11 81 ASN B N 1
ATOM 4930 C CA . ASN B 1 104 ? -30.858 -74.336 -10.706 1.00 18.48 81 ASN B CA 1
ATOM 4931 C C . ASN B 1 104 ? -29.720 -74.845 -9.833 1.00 23.37 81 ASN B C 1
ATOM 4932 O O . ASN B 1 104 ? -28.740 -75.390 -10.342 1.00 26.91 81 ASN B O 1
ATOM 4937 N N . GLY B 1 105 ? -29.839 -74.664 -8.521 1.00 26.25 82 GLY B N 1
ATOM 4938 C CA . GLY B 1 105 ? -28.894 -75.273 -7.602 1.00 24.05 82 GLY B CA 1
ATOM 4939 C C . GLY B 1 105 ? -27.695 -74.418 -7.256 1.00 23.05 82 GLY B C 1
ATOM 4940 O O . GLY B 1 105 ? -26.711 -74.921 -6.711 1.00 25.01 82 GLY B O 1
ATOM 4941 N N . ILE B 1 106 ? -27.770 -73.128 -7.579 1.00 23.96 83 ILE B N 1
ATOM 4942 C CA . ILE B 1 106 ? -26.787 -72.163 -7.091 1.00 25.53 83 ILE B CA 1
ATOM 4943 C C . ILE B 1 106 ? -26.935 -72.084 -5.568 1.00 14.77 83 ILE B C 1
ATOM 4944 O O . ILE B 1 106 ? -28.042 -71.939 -5.062 1.00 21.11 83 ILE B O 1
ATOM 4949 N N . GLY B 1 107 ? -25.838 -72.196 -4.838 1.00 21.66 84 GLY B N 1
ATOM 4950 C CA . GLY B 1 107 ? -25.931 -72.246 -3.386 1.00 25.20 84 GLY B CA 1
ATOM 4951 C C . GLY B 1 107 ? -26.292 -70.932 -2.718 1.00 21.66 84 GLY B C 1
ATOM 4952 O O . GLY B 1 107 ? -27.073 -70.906 -1.755 1.00 23.10 84 GLY B O 1
ATOM 4953 N N . ARG B 1 108 ? -25.734 -69.833 -3.217 1.00 18.07 85 ARG B N 1
ATOM 4954 C CA . ARG B 1 108 ? -25.897 -68.544 -2.542 1.00 19.26 85 ARG B CA 1
ATOM 4955 C C . ARG B 1 108 ? -25.918 -67.349 -3.480 1.00 15.82 85 ARG B C 1
ATOM 4956 O O . ARG B 1 108 ? -25.177 -67.304 -4.464 1.00 19.98 85 ARG B O 1
ATOM 4964 N N . LEU B 1 109 ? -26.766 -66.380 -3.155 1.00 16.29 86 LEU B N 1
ATOM 4965 C CA . LEU B 1 109 ? -26.694 -65.054 -3.743 1.00 16.16 86 LEU B CA 1
ATOM 4966 C C . LEU B 1 109 ? -26.314 -64.048 -2.669 1.00 19.24 86 LEU B C 1
ATOM 4967 O O . LEU B 1 109 ? -26.811 -64.124 -1.545 1.00 20.80 86 LEU B O 1
ATOM 4972 N N . VAL B 1 110 ? -25.430 -63.114 -3.011 1.00 15.91 87 VAL B N 1
ATOM 4973 C CA . VAL B 1 110 ? -25.159 -61.957 -2.164 1.00 14.39 87 VAL B CA 1
ATOM 4974 C C . VAL B 1 110 ? -25.712 -60.745 -2.908 1.00 15.68 87 VAL B C 1
ATOM 4975 O O . VAL B 1 110 ? -25.259 -60.444 -4.014 1.00 15.50 87 VAL B O 1
ATOM 4979 N N . ILE B 1 111 ? -26.699 -60.085 -2.313 1.00 18.31 88 ILE B N 1
ATOM 4980 C CA . ILE B 1 111 ? -27.444 -59.006 -2.975 1.00 15.44 88 ILE B CA 1
ATOM 4981 C C . ILE B 1 111 ? -27.353 -57.715 -2.160 1.00 17.64 88 ILE B C 1
ATOM 4982 O O . ILE B 1 111 ? -27.491 -57.738 -0.931 1.00 14.21 88 ILE B O 1
ATOM 4987 N N . GLY B 1 112 ? -27.134 -56.581 -2.832 1.00 13.11 89 GLY B N 1
ATOM 4988 C CA . GLY B 1 112 ? -27.140 -55.305 -2.135 1.00 15.38 89 GLY B CA 1
ATOM 4989 C C . GLY B 1 112 ? -28.540 -54.999 -1.625 1.00 15.14 89 GLY B C 1
ATOM 4990 O O . GLY B 1 112 ? -29.523 -55.354 -2.274 1.00 16.64 89 GLY B O 1
ATOM 4991 N N . GLN B 1 113 ? -28.625 -54.336 -0.469 1.00 14.77 90 GLN B N 1
ATOM 4992 C CA . GLN B 1 113 ? -29.912 -53.907 0.089 1.00 15.68 90 GLN B CA 1
ATOM 4993 C C . GLN B 1 113 ? -30.725 -53.087 -0.939 1.00 17.33 90 GLN B C 1
ATOM 4994 O O . GLN B 1 113 ? -30.173 -52.240 -1.619 1.00 15.31 90 GLN B O 1
ATOM 5000 N N . ASN B 1 114 ? -32.028 -53.348 -1.024 1.00 16.61 91 ASN B N 1
ATOM 5001 C CA . ASN B 1 114 ? -32.912 -52.697 -1.994 1.00 19.96 91 ASN B CA 1
ATOM 5002 C C . ASN B 1 114 ? -32.509 -53.023 -3.422 1.00 19.85 91 ASN B C 1
ATOM 5003 O O . ASN B 1 114 ? -32.975 -52.375 -4.361 1.00 18.76 91 ASN B O 1
ATOM 5008 N N . GLY B 1 115 ? -31.662 -54.038 -3.572 1.00 16.55 92 GLY B N 1
ATOM 5009 C CA . GLY B 1 115 ? -31.083 -54.401 -4.851 1.00 16.36 92 GLY B CA 1
ATOM 5010 C C . GLY B 1 115 ? -29.940 -53.513 -5.346 1.00 15.82 92 GLY B C 1
ATOM 5011 O O . GLY B 1 115 ? -29.383 -53.768 -6.397 1.00 16.97 92 GLY B O 1
ATOM 5012 N N . ILE B 1 116 ? -29.587 -52.489 -4.579 1.00 13.54 93 ILE B N 1
ATOM 5013 C CA . ILE B 1 116 ? -28.649 -51.472 -5.039 1.00 13.55 93 ILE B CA 1
ATOM 5014 C C . ILE B 1 116 ? -27.199 -51.927 -4.861 1.00 18.53 93 ILE B C 1
ATOM 5015 O O . ILE B 1 116 ? -26.765 -52.252 -3.751 1.00 14.89 93 ILE B O 1
ATOM 5020 N N . LEU B 1 117 ? -26.458 -51.968 -5.965 1.00 13.50 94 LEU B N 1
ATOM 5021 C CA . LEU B 1 117 ? -24.990 -52.110 -5.928 1.00 13.95 94 LEU B CA 1
ATOM 5022 C C . LEU B 1 117 ? -24.420 -51.382 -7.122 1.00 15.06 94 LEU B C 1
ATOM 5023 O O . LEU B 1 117 ? -24.835 -51.643 -8.244 1.00 15.37 94 LEU B O 1
ATOM 5028 N N . SER B 1 118 ? -23.483 -50.468 -6.893 1.00 13.08 95 SER B N 1
ATOM 5029 C CA . SER B 1 118 ? -22.810 -49.832 -8.012 1.00 11.96 95 SER B CA 1
ATOM 5030 C C . SER B 1 118 ? -21.990 -50.893 -8.768 1.00 15.03 95 SER B C 1
ATOM 5031 O O . SER B 1 118 ? -21.630 -51.931 -8.206 1.00 12.83 95 SER B O 1
ATOM 5034 N N . THR B 1 119 ? -21.707 -50.649 -10.043 1.00 12.38 96 THR B N 1
ATOM 5035 C CA . THR B 1 119 ? -20.894 -51.584 -10.806 1.00 8.62 96 THR B CA 1
ATOM 5036 C C . THR B 1 119 ? -19.489 -51.776 -10.134 1.00 11.49 96 THR B C 1
ATOM 5037 O O . THR B 1 119 ? -19.018 -52.908 -10.020 1.00 14.59 96 THR B O 1
ATOM 5041 N N . PRO B 1 120 ? -18.837 -50.689 -9.670 1.00 13.37 97 PRO B N 1
ATOM 5042 C CA . PRO B 1 120 ? -17.587 -50.939 -8.933 1.00 13.07 97 PRO B CA 1
ATOM 5043 C C . PRO B 1 120 ? -17.771 -51.747 -7.639 1.00 14.51 97 PRO B C 1
ATOM 5044 O O . PRO B 1 120 ? -16.902 -52.568 -7.305 1.00 13.28 97 PRO B O 1
ATOM 5048 N N . ALA B 1 121 ? -18.880 -51.532 -6.933 1.00 12.80 98 ALA B N 1
ATOM 5049 C CA . ALA B 1 121 ? -19.139 -52.293 -5.719 1.00 14.67 98 ALA B CA 1
ATOM 5050 C C . ALA B 1 121 ? -19.288 -53.779 -6.040 1.00 10.98 98 ALA B C 1
ATOM 5051 O O . ALA B 1 121 ? -18.780 -54.624 -5.301 1.00 13.27 98 ALA B O 1
ATOM 5053 N N . VAL B 1 122 ? -19.964 -54.117 -7.146 1.00 11.40 99 VAL B N 1
ATOM 5054 C CA . VAL B 1 122 ? -20.096 -55.518 -7.519 1.00 11.10 99 VAL B CA 1
ATOM 5055 C C . VAL B 1 122 ? -18.725 -56.147 -7.742 1.00 10.28 99 VAL B C 1
ATOM 5056 O O . VAL B 1 122 ? -18.454 -57.265 -7.279 1.00 13.01 99 VAL B O 1
ATOM 5060 N N . SER B 1 123 ? -17.857 -55.441 -8.461 1.00 12.36 100 SER B N 1
ATOM 5061 C CA . SER B 1 123 ? -16.536 -55.960 -8.762 1.00 11.56 100 SER B CA 1
ATOM 5062 C C . SER B 1 123 ? -15.744 -56.172 -7.460 1.00 15.32 100 SER B C 1
ATOM 5063 O O . SER B 1 123 ? -15.080 -57.194 -7.254 1.00 13.00 100 SER B O 1
ATOM 5066 N N . CYS B 1 124 ? -15.844 -55.194 -6.579 1.00 10.41 101 CYS B N 1
ATOM 5067 C CA . CYS B 1 124 ? -15.231 -55.281 -5.244 1.00 13.46 101 CYS B CA 1
ATOM 5068 C C . CYS B 1 124 ? -15.691 -56.536 -4.506 1.00 13.32 101 CYS B C 1
ATOM 5069 O O . CYS B 1 124 ? -14.862 -57.313 -4.012 1.00 14.09 101 CYS B O 1
ATOM 5072 N N . ILE B 1 125 ? -17.003 -56.745 -4.432 1.00 12.36 102 ILE B N 1
ATOM 5073 C CA . ILE B 1 125 ? -17.537 -57.840 -3.617 1.00 17.68 102 ILE B CA 1
ATOM 5074 C C . ILE B 1 125 ? -17.222 -59.196 -4.237 1.00 15.72 102 ILE B C 1
ATOM 5075 O O . ILE B 1 125 ? -16.853 -60.134 -3.537 1.00 14.59 102 ILE B O 1
ATOM 5080 N N . ILE B 1 126 ? -17.326 -59.302 -5.558 1.00 14.44 103 ILE B N 1
ATOM 5081 C CA . ILE B 1 126 ? -16.939 -60.560 -6.187 1.00 12.32 103 ILE B CA 1
ATOM 5082 C C . ILE B 1 126 ? -15.528 -60.979 -5.783 1.00 13.62 103 ILE B C 1
ATOM 5083 O O . ILE B 1 126 ? -15.299 -62.118 -5.401 1.00 13.91 103 ILE B O 1
ATOM 5088 N N . ARG B 1 127 ? -14.592 -60.048 -5.887 1.00 15.82 104 ARG B N 1
ATOM 5089 C CA . ARG B 1 127 ? -13.191 -60.335 -5.606 1.00 18.56 104 ARG B CA 1
ATOM 5090 C C . ARG B 1 127 ? -12.956 -60.614 -4.119 1.00 17.04 104 ARG B C 1
ATOM 5091 O O . ARG B 1 127 ? -12.162 -61.501 -3.759 1.00 17.86 104 ARG B O 1
ATOM 5099 N N A LYS B 1 128 ? -13.669 -59.889 -3.263 0.63 14.95 105 LYS B N 1
ATOM 5100 N N B LYS B 1 128 ? -13.656 -59.875 -3.264 0.37 15.02 105 LYS B N 1
ATOM 5101 C CA A LYS B 1 128 ? -13.477 -60.009 -1.815 0.63 16.16 105 LYS B CA 1
ATOM 5102 C CA B LYS B 1 128 ? -13.498 -60.026 -1.818 0.37 16.20 105 LYS B CA 1
ATOM 5103 C C A LYS B 1 128 ? -13.958 -61.355 -1.259 0.63 17.55 105 LYS B C 1
ATOM 5104 C C B LYS B 1 128 ? -13.916 -61.407 -1.325 0.37 17.58 105 LYS B C 1
ATOM 5105 O O A LYS B 1 128 ? -13.290 -61.943 -0.395 0.63 20.13 105 LYS B O 1
ATOM 5106 O O B LYS B 1 128 ? -13.181 -62.056 -0.572 0.37 20.29 105 LYS B O 1
ATOM 5117 N N . ILE B 1 129 ? -15.097 -61.851 -1.742 1.00 15.85 106 ILE B N 1
ATOM 5118 C CA . ILE B 1 129 ? -15.658 -63.099 -1.233 1.00 15.68 106 ILE B CA 1
ATOM 5119 C C . ILE B 1 129 ? -15.402 -64.290 -2.158 1.00 19.36 106 ILE B C 1
ATOM 5120 O O . ILE B 1 129 ? -15.858 -65.402 -1.881 1.00 22.49 106 ILE B O 1
ATOM 5125 N N . LYS B 1 130 ? -14.632 -64.048 -3.216 1.00 17.14 107 LYS B N 1
ATOM 5126 C CA . LYS B 1 130 ? -14.273 -65.072 -4.188 1.00 21.07 107 LYS B CA 1
ATOM 5127 C C . LYS B 1 130 ? -15.520 -65.731 -4.768 1.00 24.62 107 LYS B C 1
ATOM 5128 O O . LYS B 1 130 ? -15.630 -66.961 -4.812 1.00 25.40 107 LYS B O 1
ATOM 5134 N N . ALA B 1 131 ? -16.459 -64.892 -5.205 1.00 17.24 108 ALA B N 1
ATOM 5135 C CA . ALA B 1 131 ? -17.666 -65.342 -5.892 1.00 20.00 108 ALA B CA 1
ATOM 5136 C C . ALA B 1 131 ? -17.320 -65.841 -7.306 1.00 18.06 108 ALA B C 1
ATOM 5137 O O . ALA B 1 131 ? -16.273 -65.484 -7.862 1.00 20.21 108 ALA B O 1
ATOM 5139 N N . ILE B 1 132 ? -18.190 -66.651 -7.898 1.00 17.31 109 ILE B N 1
ATOM 5140 C CA . ILE B 1 132 ? -17.902 -67.124 -9.259 1.00 19.76 109 ILE B CA 1
ATOM 5141 C C . ILE B 1 132 ? -18.163 -66.010 -10.266 1.00 22.56 109 ILE B C 1
ATOM 5142 O O . ILE B 1 132 ? -17.733 -66.072 -11.426 1.00 22.33 109 ILE B O 1
ATOM 5147 N N . GLY B 1 133 ? -18.903 -65.000 -9.835 1.00 18.73 110 GLY B N 1
ATOM 5148 C CA . GLY B 1 133 ? -19.240 -63.907 -10.722 1.00 19.45 110 GLY B CA 1
ATOM 5149 C C . GLY B 1 133 ? -20.393 -63.108 -10.173 1.00 19.77 110 GLY B C 1
ATOM 5150 O O . GLY B 1 133 ? -20.722 -63.191 -8.986 1.00 15.25 110 GLY B O 1
ATOM 5151 N N . GLY B 1 134 ? -21.009 -62.325 -11.039 1.00 16.29 111 GLY B N 1
ATOM 5152 C CA . GLY B 1 134 ? -22.075 -61.459 -10.612 1.00 16.84 111 GLY B CA 1
ATOM 5153 C C . GLY B 1 134 ? -22.978 -61.063 -11.761 1.00 16.55 111 GLY B C 1
ATOM 5154 O O . GLY B 1 134 ? -22.555 -61.021 -12.912 1.00 19.94 111 GLY B O 1
ATOM 5155 N N . ILE B 1 135 ? -24.220 -60.764 -11.439 1.00 14.94 112 ILE B N 1
ATOM 5156 C CA . ILE B 1 135 ? -25.151 -60.277 -12.445 1.00 19.73 112 ILE B CA 1
ATOM 5157 C C . ILE B 1 135 ? -25.536 -58.864 -12.067 1.00 24.78 112 ILE B C 1
ATOM 5158 O O . ILE B 1 135 ? -26.034 -58.613 -10.962 1.00 18.18 112 ILE B O 1
ATOM 5163 N N . ILE B 1 136 ? -25.262 -57.929 -12.968 1.00 13.24 113 ILE B N 1
ATOM 5164 C CA . ILE B 1 136 ? -25.477 -56.523 -12.660 1.00 15.39 113 ILE B CA 1
ATOM 5165 C C . ILE B 1 136 ? -26.658 -55.987 -13.462 1.00 18.13 113 ILE B C 1
ATOM 5166 O O . ILE B 1 136 ? -26.699 -56.113 -14.685 1.00 21.33 113 ILE B O 1
ATOM 5171 N N . LEU B 1 137 ? -27.626 -55.405 -12.765 1.00 15.39 114 LEU B N 1
ATOM 5172 C CA . LEU B 1 137 ? -28.814 -54.879 -13.418 1.00 14.60 114 LEU B CA 1
ATOM 5173 C C . LEU B 1 137 ? -28.569 -53.409 -13.710 1.00 15.56 114 LEU B C 1
ATOM 5174 O O . LEU B 1 137 ? -28.911 -52.527 -12.925 1.00 18.16 114 LEU B O 1
ATOM 5179 N N . THR B 1 138 ? -27.972 -53.159 -14.869 1.00 21.54 115 THR B N 1
ATOM 5180 C CA . THR B 1 138 ? -27.643 -51.808 -15.272 1.00 16.79 115 THR B CA 1
ATOM 5181 C C . THR B 1 138 ? -27.589 -51.723 -16.785 1.00 21.11 115 THR B C 1
ATOM 5182 O O . THR B 1 138 ? -27.177 -52.668 -17.450 1.00 20.29 115 THR B O 1
ATOM 5186 N N . ALA B 1 139 ? -28.025 -50.586 -17.307 1.00 22.72 116 ALA B N 1
ATOM 5187 C CA . ALA B 1 139 ? -27.760 -50.228 -18.695 1.00 23.85 116 ALA B CA 1
ATOM 5188 C C . ALA B 1 139 ? -26.803 -49.041 -18.697 1.00 26.06 116 ALA B C 1
ATOM 5189 O O . ALA B 1 139 ? -26.848 -48.187 -19.586 1.00 28.19 116 ALA B O 1
ATOM 5201 N N . HIS B 1 141 ? -25.037 -45.681 -18.461 1.00 22.88 118 HIS B N 1
ATOM 5202 C CA . HIS B 1 141 ? -25.482 -44.289 -18.495 1.00 23.06 118 HIS B CA 1
ATOM 5203 C C . HIS B 1 141 ? -26.843 -44.127 -19.182 1.00 23.95 118 HIS B C 1
ATOM 5204 O O . HIS B 1 141 ? -27.455 -43.059 -19.125 1.00 24.64 118 HIS B O 1
ATOM 5211 N N . ASN B 1 142 ? -27.310 -45.176 -19.845 1.00 24.28 119 ASN B N 1
ATOM 5212 C CA . ASN B 1 142 ? -28.538 -45.065 -20.634 1.00 23.54 119 ASN B CA 1
ATOM 5213 C C . ASN B 1 142 ? -29.748 -44.759 -19.775 1.00 25.75 119 ASN B C 1
ATOM 5214 O O . ASN B 1 142 ? -29.863 -45.265 -18.654 1.00 23.10 119 ASN B O 1
ATOM 5219 N N . PRO B 1 143 ? -30.646 -43.901 -20.289 1.00 21.23 120 PRO B N 1
ATOM 5220 C CA . PRO B 1 143 ? -31.848 -43.486 -19.567 1.00 23.11 120 PRO B CA 1
ATOM 5221 C C . PRO B 1 143 ? -32.604 -44.681 -19.017 1.00 23.74 120 PRO B C 1
ATOM 5222 O O . PRO B 1 143 ? -32.598 -45.763 -19.609 1.00 20.59 120 PRO B O 1
ATOM 5226 N N . GLY B 1 144 ? -33.231 -44.486 -17.868 1.00 24.13 121 GLY B N 1
ATOM 5227 C CA . GLY B 1 144 ? -34.003 -45.549 -17.260 1.00 26.85 121 GLY B CA 1
ATOM 5228 C C . GLY B 1 144 ? -35.377 -45.042 -16.895 1.00 30.51 121 GLY B C 1
ATOM 5229 O O . GLY B 1 144 ? -35.626 -43.830 -16.910 1.00 31.14 121 GLY B O 1
ATOM 5230 N N . GLY B 1 145 ? -36.266 -45.967 -16.553 1.00 27.47 122 GLY B N 1
ATOM 5231 C CA . GLY B 1 145 ? -37.631 -45.619 -16.214 1.00 28.51 122 GLY B CA 1
ATOM 5232 C C . GLY B 1 145 ? -38.572 -46.475 -17.041 1.00 26.62 122 GLY B C 1
ATOM 5233 O O . GLY B 1 145 ? -38.122 -47.274 -17.867 1.00 27.58 122 GLY B O 1
ATOM 5234 N N . PRO B 1 146 ? -39.886 -46.312 -16.829 1.00 33.58 123 PRO B N 1
ATOM 5235 C CA . PRO B 1 146 ? -40.895 -47.088 -17.566 1.00 32.91 123 PRO B CA 1
ATOM 5236 C C . PRO B 1 146 ? -40.718 -47.032 -19.091 1.00 33.53 123 PRO B C 1
ATOM 5237 O O . PRO B 1 146 ? -41.009 -48.027 -19.755 1.00 34.34 123 PRO B O 1
ATOM 5241 N N . ASN B 1 147 ? -40.243 -45.906 -19.629 1.00 29.75 124 ASN B N 1
ATOM 5242 C CA . ASN B 1 147 ? -39.948 -45.799 -21.064 1.00 34.33 124 ASN B CA 1
ATOM 5243 C C . ASN B 1 147 ? -38.446 -45.784 -21.398 1.00 35.69 124 ASN B C 1
ATOM 5244 O O . ASN B 1 147 ? -38.062 -45.500 -22.533 1.00 35.58 124 ASN B O 1
ATOM 5249 N N . GLY B 1 148 ? -37.596 -46.108 -20.424 1.00 33.87 125 GLY B N 1
ATOM 5250 C CA . GLY B 1 148 ? -36.155 -46.123 -20.652 1.00 31.09 125 GLY B CA 1
ATOM 5251 C C . GLY B 1 148 ? -35.551 -47.472 -21.035 1.00 29.66 125 GLY B C 1
ATOM 5252 O O . GLY B 1 148 ? -36.262 -48.358 -21.523 1.00 27.90 125 GLY B O 1
ATOM 5253 N N . ASP B 1 149 ? -34.236 -47.623 -20.824 1.00 27.90 126 ASP B N 1
ATOM 5254 C CA . ASP B 1 149 ? -33.524 -48.880 -21.116 1.00 18.30 126 ASP B CA 1
ATOM 5255 C C . ASP B 1 149 ? -33.375 -49.747 -19.866 1.00 25.74 126 ASP B C 1
ATOM 5256 O O . ASP B 1 149 ? -33.426 -49.244 -18.752 1.00 24.96 126 ASP B O 1
ATOM 5261 N N . PHE B 1 150 ? -33.182 -51.044 -20.078 1.00 21.45 127 PHE B N 1
ATOM 5262 C CA . PHE B 1 150 ? -32.783 -51.956 -19.005 1.00 19.68 127 PHE B CA 1
ATOM 5263 C C . PHE B 1 150 ? -31.644 -52.823 -19.504 1.00 22.40 127 PHE B C 1
ATOM 5264 O O . PHE B 1 150 ? -31.525 -53.063 -20.698 1.00 23.85 127 PHE B O 1
ATOM 5272 N N . GLY B 1 151 ? -30.790 -53.284 -18.591 1.00 21.65 128 GLY B N 1
ATOM 5273 C CA . GLY B 1 151 ? -29.658 -54.091 -18.993 1.00 19.59 128 GLY B CA 1
ATOM 5274 C C . GLY B 1 151 ? -29.356 -55.196 -18.008 1.00 24.61 128 GLY B C 1
ATOM 5275 O O . GLY B 1 151 ? -29.600 -55.051 -16.804 1.00 21.46 128 GLY B O 1
ATOM 5276 N N . ILE B 1 152 ? -28.840 -56.302 -18.533 1.00 18.50 129 ILE B N 1
ATOM 5277 C CA . ILE B 1 152 ? -28.393 -57.413 -17.701 1.00 18.14 129 ILE B CA 1
ATOM 5278 C C . ILE B 1 152 ? -26.958 -57.748 -18.075 1.00 20.46 129 ILE B C 1
ATOM 5279 O O . ILE B 1 152 ? -26.668 -58.242 -19.166 1.00 22.66 129 ILE B O 1
ATOM 5284 N N . LYS B 1 153 ? -26.055 -57.461 -17.150 1.00 16.66 130 LYS B N 1
ATOM 5285 C CA . LYS B 1 153 ? -24.631 -57.602 -17.376 1.00 17.56 130 LYS B CA 1
ATOM 5286 C C . LYS B 1 153 ? -24.065 -58.729 -16.517 1.00 22.44 130 LYS B C 1
ATOM 5287 O O . LYS B 1 153 ? -24.423 -58.846 -15.337 1.00 19.72 130 LYS B O 1
ATOM 5293 N N . PHE B 1 154 ? -23.206 -59.560 -17.105 1.00 16.66 131 PHE B N 1
ATOM 5294 C CA . PHE B 1 154 ? -22.593 -60.678 -16.391 1.00 19.92 131 PHE B CA 1
ATOM 5295 C C . PHE B 1 154 ? -21.094 -60.473 -16.222 1.00 25.44 131 PHE B C 1
ATOM 5296 O O . PHE B 1 154 ? -20.376 -60.253 -17.190 1.00 20.04 131 PHE B O 1
ATOM 5304 N N . ASN B 1 155 ? -20.634 -60.534 -14.975 1.00 15.27 132 ASN B N 1
ATOM 5305 C CA . ASN B 1 155 ? -19.206 -60.475 -14.645 1.00 20.16 132 ASN B CA 1
ATOM 5306 C C . ASN B 1 155 ? -18.734 -61.807 -14.091 1.00 16.63 132 ASN B C 1
ATOM 5307 O O . ASN B 1 155 ? -19.505 -62.530 -13.459 1.00 18.26 132 ASN B O 1
ATOM 5312 N N . ILE B 1 156 ? -17.460 -62.127 -14.299 1.00 17.39 133 ILE B N 1
ATOM 5313 C CA . ILE B 1 156 ? -16.936 -63.418 -13.897 1.00 18.48 133 ILE B CA 1
ATOM 5314 C C . ILE B 1 156 ? -16.033 -63.318 -12.662 1.00 20.05 133 ILE B C 1
ATOM 5315 O O . ILE B 1 156 ? -16.057 -62.300 -11.962 1.00 17.63 133 ILE B O 1
ATOM 5320 N N . SER B 1 157 ? -15.243 -64.359 -12.388 1.00 17.59 134 SER B N 1
ATOM 5321 C CA . SER B 1 157 ? -14.684 -64.518 -11.040 1.00 23.15 134 SER B CA 1
ATOM 5322 C C . SER B 1 157 ? -13.570 -63.532 -10.693 1.00 20.78 134 SER B C 1
ATOM 5323 O O . SER B 1 157 ? -13.274 -63.331 -9.515 1.00 20.98 134 SER B O 1
ATOM 5326 N N . ASN B 1 158 ? -12.958 -62.900 -11.691 1.00 21.45 135 ASN B N 1
ATOM 5327 C CA . ASN B 1 158 ? -11.999 -61.849 -11.382 1.00 20.26 135 ASN B CA 1
ATOM 5328 C C . ASN B 1 158 ? -12.690 -60.502 -11.106 1.00 14.75 135 ASN B C 1
ATOM 5329 O O . ASN B 1 158 ? -12.019 -59.488 -10.878 1.00 15.96 135 ASN B O 1
ATOM 5334 N N . GLY B 1 159 ? -14.025 -60.507 -11.119 1.00 15.97 136 GLY B N 1
ATOM 5335 C CA . GLY B 1 159 ? -14.822 -59.317 -10.844 1.00 14.34 136 GLY B CA 1
ATOM 5336 C C . GLY B 1 159 ? -15.055 -58.388 -12.024 1.00 15.65 136 GLY B C 1
ATOM 5337 O O . GLY B 1 159 ? -15.620 -57.305 -11.873 1.00 12.74 136 GLY B O 1
ATOM 5338 N N . GLY B 1 160 ? -14.616 -58.807 -13.207 1.00 15.93 137 GLY B N 1
ATOM 5339 C CA . GLY B 1 160 ? -14.778 -57.990 -14.401 1.00 15.85 137 GLY B CA 1
ATOM 5340 C C . GLY B 1 160 ? -15.756 -58.573 -15.419 1.00 20.07 137 GLY B C 1
ATOM 5341 O O . GLY B 1 160 ? -16.255 -59.677 -15.254 1.00 19.48 137 GLY B O 1
ATOM 5342 N N . PRO B 1 161 ? -16.023 -57.820 -16.492 1.00 19.55 138 PRO B N 1
ATOM 5343 C CA . PRO B 1 161 ? -16.951 -58.243 -17.549 1.00 23.06 138 PRO B CA 1
ATOM 5344 C C . PRO B 1 161 ? -16.627 -59.629 -18.101 1.00 22.00 138 PRO B C 1
ATOM 5345 O O . PRO B 1 161 ? -15.461 -59.966 -18.323 1.00 21.94 138 PRO B O 1
ATOM 5349 N N . ALA B 1 162 ? -17.664 -60.428 -18.312 1.00 24.29 139 ALA B N 1
ATOM 5350 C CA . ALA B 1 162 ? -17.486 -61.708 -18.957 1.00 23.67 139 ALA B CA 1
ATOM 5351 C C . ALA B 1 162 ? -16.883 -61.450 -20.340 1.00 22.30 139 ALA B C 1
ATOM 5352 O O . ALA B 1 162 ? -17.310 -60.533 -21.040 1.00 23.33 139 ALA B O 1
ATOM 5354 N N . PRO B 1 163 ? -15.850 -62.220 -20.697 1.00 23.45 140 PRO B N 1
ATOM 5355 C CA . PRO B 1 163 ? -15.158 -62.098 -21.984 1.00 25.61 140 PRO B CA 1
ATOM 5356 C C . PRO B 1 163 ? -15.979 -62.721 -23.116 1.00 30.55 140 PRO B C 1
ATOM 5357 O O . PRO B 1 163 ? -16.954 -63.432 -22.858 1.00 25.62 140 PRO B O 1
ATOM 5361 N N . GLU B 1 164 ? -15.569 -62.466 -24.355 1.00 35.76 141 GLU B N 1
ATOM 5362 C CA . GLU B 1 164 ? -16.278 -62.950 -25.547 1.00 37.45 141 GLU B CA 1
ATOM 5363 C C . GLU B 1 164 ? -16.567 -64.457 -25.548 1.00 27.58 141 GLU B C 1
ATOM 5364 O O . GLU B 1 164 ? -17.655 -64.892 -25.910 1.00 33.78 141 GLU B O 1
ATOM 5366 N N . ALA B 1 165 ? -15.596 -65.248 -25.124 1.00 26.64 142 ALA B N 1
ATOM 5367 C CA . ALA B 1 165 ? -15.740 -66.689 -25.080 1.00 30.78 142 ALA B CA 1
ATOM 5368 C C . ALA B 1 165 ? -16.869 -67.136 -24.159 1.00 46.26 142 ALA B C 1
ATOM 5369 O O . ALA B 1 165 ? -17.327 -68.278 -24.257 1.00 41.28 142 ALA B O 1
ATOM 5371 N N . ILE B 1 166 ? -17.311 -66.272 -23.243 1.00 33.47 143 ILE B N 1
ATOM 5372 C CA . ILE B 1 166 ? -18.401 -66.624 -22.333 1.00 29.51 143 ILE B CA 1
ATOM 5373 C C . ILE B 1 166 ? -19.726 -66.014 -22.809 1.00 23.47 143 ILE B C 1
ATOM 5374 O O . ILE B 1 166 ? -20.780 -66.653 -22.722 1.00 32.21 143 ILE B O 1
ATOM 5379 N N . THR B 1 167 ? -19.687 -64.812 -23.376 1.00 21.21 144 THR B N 1
ATOM 5380 C CA . THR B 1 167 ? -20.926 -64.166 -23.802 1.00 23.21 144 THR B CA 1
ATOM 5381 C C . THR B 1 167 ? -21.521 -64.792 -25.088 1.00 33.27 144 THR B C 1
ATOM 5382 O O . THR B 1 167 ? -22.738 -64.765 -25.282 1.00 31.38 144 THR B O 1
ATOM 5386 N N . ASP B 1 168 ? -20.679 -65.360 -25.947 1.00 38.25 145 ASP B N 1
ATOM 5387 C CA . ASP B 1 168 ? -21.176 -66.068 -27.132 1.00 32.30 145 ASP B CA 1
ATOM 5388 C C . ASP B 1 168 ? -21.963 -67.302 -26.703 1.00 38.45 145 ASP B C 1
ATOM 5389 O O . ASP B 1 168 ? -23.005 -67.634 -27.274 1.00 37.37 145 ASP B O 1
ATOM 5394 N N . LYS B 1 169 ? -21.440 -67.983 -25.687 1.00 34.74 146 LYS B N 1
ATOM 5395 C CA . LYS B 1 169 ? -22.034 -69.222 -25.209 1.00 35.96 146 LYS B CA 1
ATOM 5396 C C . LYS B 1 169 ? -23.396 -68.931 -24.607 1.00 35.35 146 LYS B C 1
ATOM 5397 O O . LYS B 1 169 ? -24.351 -69.658 -24.845 1.00 34.14 146 LYS B O 1
ATOM 5399 N N . ILE B 1 170 ? -23.487 -67.858 -23.829 1.00 37.55 147 ILE B N 1
ATOM 5400 C CA . ILE B 1 170 ? -24.781 -67.427 -23.306 1.00 32.47 147 ILE B CA 1
ATOM 5401 C C . ILE B 1 170 ? -25.763 -67.141 -24.452 1.00 35.51 147 ILE B C 1
ATOM 5402 O O . ILE B 1 170 ? -26.924 -67.572 -24.415 1.00 28.71 147 ILE B O 1
ATOM 5407 N N . PHE B 1 171 ? -25.284 -66.425 -25.469 1.00 30.67 148 PHE B N 1
ATOM 5408 C CA . PHE B 1 171 ? -26.085 -66.123 -26.649 1.00 28.90 148 PHE B CA 1
ATOM 5409 C C . PHE B 1 171 ? -26.542 -67.402 -27.349 1.00 29.59 148 PHE B C 1
ATOM 5410 O O . PHE B 1 171 ? -27.718 -67.531 -27.698 1.00 32.11 148 PHE B O 1
ATOM 5418 N N . GLN B 1 172 ? -25.609 -68.332 -27.538 1.00 27.73 149 GLN B N 1
ATOM 5419 C CA . GLN B 1 172 ? -25.907 -69.618 -28.162 1.00 37.20 149 GLN B CA 1
ATOM 5420 C C . GLN B 1 172 ? -27.030 -70.327 -27.418 1.00 40.27 149 GLN B C 1
ATOM 5421 O O . GLN B 1 172 ? -28.015 -70.765 -28.019 1.00 31.95 149 GLN B O 1
ATOM 5423 N N . ILE B 1 173 ? -26.887 -70.418 -26.099 1.00 33.01 150 ILE B N 1
ATOM 5424 C CA . ILE B 1 173 ? -27.890 -71.068 -25.277 1.00 27.52 150 ILE B CA 1
ATOM 5425 C C . ILE B 1 173 ? -29.231 -70.348 -25.369 1.00 30.75 150 ILE B C 1
ATOM 5426 O O . ILE B 1 173 ? -30.274 -70.995 -25.474 1.00 33.02 150 ILE B O 1
ATOM 5431 N N . SER B 1 174 ? -29.219 -69.015 -25.364 1.00 24.37 151 SER B N 1
ATOM 5432 C CA . SER B 1 174 ? -30.480 -68.279 -25.342 1.00 24.53 151 SER B CA 1
ATOM 5433 C C . SER B 1 174 ? -31.298 -68.495 -26.621 1.00 25.34 151 SER B C 1
ATOM 5434 O O . SER B 1 174 ? -32.514 -68.344 -26.607 1.00 28.91 151 SER B O 1
ATOM 5437 N N . LYS B 1 175 ? -30.629 -68.836 -27.718 1.00 30.38 152 LYS B N 1
ATOM 5438 C CA . LYS B 1 175 ? -31.315 -68.959 -29.007 1.00 34.84 152 LYS B CA 1
ATOM 5439 C C . LYS B 1 175 ? -32.017 -70.300 -29.203 1.00 40.14 152 LYS B C 1
ATOM 5440 O O . LYS B 1 175 ? -32.889 -70.424 -30.062 1.00 39.72 152 LYS B O 1
ATOM 5446 N N . THR B 1 176 ? -31.634 -71.300 -28.415 1.00 41.45 153 THR B N 1
ATOM 5447 C CA . THR B 1 176 ? -32.195 -72.646 -28.554 1.00 43.90 153 THR B CA 1
ATOM 5448 C C . THR B 1 176 ? -32.798 -73.188 -27.253 1.00 47.68 153 THR B C 1
ATOM 5449 O O . THR B 1 176 ? -33.140 -74.372 -27.165 1.00 41.17 153 THR B O 1
ATOM 5453 N N . ILE B 1 177 ? -32.922 -72.325 -26.248 1.00 35.53 154 ILE B N 1
ATOM 5454 C CA . ILE B 1 177 ? -33.506 -72.722 -24.969 1.00 35.78 154 ILE B CA 1
ATOM 5455 C C . ILE B 1 177 ? -34.984 -73.086 -25.141 1.00 34.67 154 ILE B C 1
ATOM 5456 O O . ILE B 1 177 ? -35.718 -72.410 -25.866 1.00 32.32 154 ILE B O 1
ATOM 5461 N N . GLU B 1 178 ? -35.415 -74.164 -24.489 1.00 31.32 155 GLU B N 1
ATOM 5462 C CA . GLU B 1 178 ? -36.797 -74.629 -24.610 1.00 32.31 155 GLU B CA 1
ATOM 5463 C C . GLU B 1 178 ? -37.508 -74.700 -23.255 1.00 33.54 155 GLU B C 1
ATOM 5464 O O . GLU B 1 178 ? -38.731 -74.818 -23.180 1.00 32.14 155 GLU B O 1
ATOM 5470 N N . GLU B 1 179 ? -36.737 -74.605 -22.178 1.00 37.45 156 GLU B N 1
ATOM 5471 C CA . GLU B 1 179 ? -37.301 -74.649 -20.834 1.00 29.38 156 GLU B CA 1
ATOM 5472 C C . GLU B 1 179 ? -36.359 -74.015 -19.817 1.00 28.11 156 GLU B C 1
ATOM 5473 O O . GLU B 1 179 ? -35.149 -73.953 -20.041 1.00 30.07 156 GLU B O 1
ATOM 5479 N N . TYR B 1 180 ? -36.916 -73.552 -18.704 1.00 26.66 157 TYR B N 1
ATOM 5480 C CA . TYR B 1 180 ? -36.081 -73.091 -17.595 1.00 28.47 157 TYR B CA 1
ATOM 5481 C C . TYR B 1 180 ? -36.614 -73.564 -16.236 1.00 31.12 157 TYR B C 1
ATOM 5482 O O . TYR B 1 180 ? -37.786 -73.932 -16.104 1.00 30.42 157 TYR B O 1
ATOM 5491 N N . ALA B 1 181 ? -35.745 -73.560 -15.226 1.00 25.41 158 ALA B N 1
ATOM 5492 C CA . ALA B 1 181 ? -36.123 -73.998 -13.886 1.00 30.71 158 ALA B CA 1
ATOM 5493 C C . ALA B 1 181 ? -36.339 -72.778 -13.020 1.00 26.83 158 ALA B C 1
ATOM 5494 O O . ALA B 1 181 ? -35.582 -71.812 -13.103 1.00 27.92 158 ALA B O 1
ATOM 5496 N N . VAL B 1 182 ? -37.380 -72.809 -12.204 1.00 26.16 159 VAL B N 1
ATOM 5497 C CA . VAL B 1 182 ? -37.724 -71.649 -11.403 1.00 28.35 159 VAL B CA 1
ATOM 5498 C C . VAL B 1 182 ? -38.441 -72.081 -10.117 1.00 31.06 159 VAL B C 1
ATOM 5499 O O . VAL B 1 182 ? -39.083 -73.133 -10.076 1.00 34.23 159 VAL B O 1
ATOM 5503 N N . CYS B 1 183 ? -38.293 -71.292 -9.058 1.00 23.76 160 CYS B N 1
ATOM 5504 C CA . CYS B 1 183 ? -39.128 -71.435 -7.878 1.00 25.82 160 CYS B CA 1
ATOM 5505 C C . CYS B 1 183 ? -40.127 -70.287 -7.854 1.00 32.24 160 CYS B C 1
ATOM 5506 O O . CYS B 1 183 ? -39.836 -69.215 -7.317 1.00 28.52 160 CYS B O 1
ATOM 5509 N N . PRO B 1 184 ? -41.314 -70.504 -8.443 1.00 27.26 161 PRO B N 1
ATOM 5510 C CA . PRO B 1 184 ? -42.319 -69.443 -8.608 1.00 34.42 161 PRO B CA 1
ATOM 5511 C C . PRO B 1 184 ? -42.726 -68.745 -7.309 1.00 35.50 161 PRO B C 1
ATOM 5512 O O . PRO B 1 184 ? -43.099 -67.576 -7.355 1.00 34.22 161 PRO B O 1
ATOM 5516 N N . ASP B 1 185 ? -42.653 -69.431 -6.172 1.00 34.88 162 ASP B N 1
ATOM 5517 C CA . ASP B 1 185 ? -43.142 -68.837 -4.929 1.00 32.41 162 ASP B CA 1
ATOM 5518 C C . ASP B 1 185 ? -42.038 -68.302 -4.022 1.00 33.54 162 ASP B C 1
ATOM 5519 O O . ASP B 1 185 ? -42.313 -67.865 -2.909 1.00 34.06 162 ASP B O 1
ATOM 5524 N N . LEU B 1 186 ? -40.796 -68.340 -4.488 1.00 33.35 163 LEU B N 1
ATOM 5525 C CA . LEU B 1 186 ? -39.700 -67.755 -3.730 1.00 24.87 163 LEU B CA 1
ATOM 5526 C C . LEU B 1 186 ? -39.754 -66.229 -3.826 1.00 32.16 163 LEU B C 1
ATOM 5527 O O . LEU B 1 186 ? -39.798 -65.665 -4.920 1.00 34.02 163 LEU B O 1
ATOM 5532 N N . LYS B 1 187 ? -39.754 -65.567 -2.677 1.00 28.52 164 LYS B N 1
ATOM 5533 C CA . LYS B 1 187 ? -39.676 -64.115 -2.629 1.00 31.93 164 LYS B CA 1
ATOM 5534 C C . LYS B 1 187 ? -38.603 -63.692 -1.637 1.00 31.33 164 LYS B C 1
ATOM 5535 O O . LYS B 1 187 ? -38.597 -64.146 -0.489 1.00 25.78 164 LYS B O 1
ATOM 5537 N N . VAL B 1 188 ? -37.685 -62.841 -2.084 1.00 25.21 165 VAL B N 1
ATOM 5538 C CA . VAL B 1 188 ? -36.648 -62.298 -1.197 1.00 18.94 165 VAL B CA 1
ATOM 5539 C C . VAL B 1 188 ? -37.075 -60.934 -0.666 1.00 28.49 165 VAL B C 1
ATOM 5540 O O . VAL B 1 188 ? -37.559 -60.098 -1.427 1.00 24.71 165 VAL B O 1
ATOM 5544 N N . ASP B 1 189 ? -36.912 -60.696 0.632 1.00 20.49 166 ASP B N 1
ATOM 5545 C CA . ASP B 1 189 ? -37.112 -59.349 1.143 1.00 24.96 166 ASP B CA 1
ATOM 5546 C C . ASP B 1 189 ? -35.812 -58.571 0.954 1.00 24.46 166 ASP B C 1
ATOM 5547 O O . ASP B 1 189 ? -34.844 -58.799 1.676 1.00 20.59 166 ASP B O 1
ATOM 5552 N N . LEU B 1 190 ? -35.779 -57.663 -0.021 1.00 21.27 167 LEU B N 1
ATOM 5553 C CA . LEU B 1 190 ? -34.527 -56.983 -0.355 1.00 19.13 167 LEU B CA 1
ATOM 5554 C C . LEU B 1 190 ? -34.203 -55.852 0.605 1.00 20.73 167 LEU B C 1
ATOM 5555 O O . LEU B 1 190 ? -33.104 -55.296 0.574 1.00 19.70 167 LEU B O 1
ATOM 5560 N N . GLY B 1 191 ? -35.165 -55.492 1.449 1.00 18.40 168 GLY B N 1
ATOM 5561 C CA . GLY B 1 191 ? -34.995 -54.335 2.299 1.00 21.03 168 GLY B CA 1
ATOM 5562 C C . GLY B 1 191 ? -34.346 -54.667 3.628 1.00 23.02 168 GLY B C 1
ATOM 5563 O O . GLY B 1 191 ? -33.915 -53.766 4.345 1.00 24.47 168 GLY B O 1
ATOM 5564 N N . VAL B 1 192 ? -34.277 -55.953 3.954 1.00 21.51 169 VAL B N 1
ATOM 5565 C CA . VAL B 1 192 ? -33.759 -56.370 5.264 1.00 27.76 169 VAL B CA 1
ATOM 5566 C C . VAL B 1 192 ? -32.383 -57.048 5.200 1.00 18.48 169 VAL B C 1
ATOM 5567 O O . VAL B 1 192 ? -32.186 -58.046 4.500 1.00 18.35 169 VAL B O 1
ATOM 5571 N N . LEU B 1 193 ? -31.435 -56.489 5.944 1.00 19.19 170 LEU B N 1
ATOM 5572 C CA . LEU B 1 193 ? -30.080 -57.036 5.993 1.00 17.31 170 LEU B CA 1
ATOM 5573 C C . LEU B 1 193 ? -30.056 -58.425 6.618 1.00 20.54 170 LEU B C 1
ATOM 5574 O O . LEU B 1 193 ? -30.824 -58.715 7.536 1.00 20.22 170 LEU B O 1
ATOM 5579 N N . GLY B 1 194 ? -29.184 -59.279 6.106 1.00 14.78 171 GLY B N 1
ATOM 5580 C CA . GLY B 1 194 ? -28.886 -60.533 6.769 1.00 17.64 171 GLY B CA 1
ATOM 5581 C C . GLY B 1 194 ? -29.154 -61.712 5.881 1.00 20.86 171 GLY B C 1
ATOM 5582 O O . GLY B 1 194 ? -29.404 -61.549 4.697 1.00 17.55 171 GLY B O 1
ATOM 5583 N N . LYS B 1 195 ? -29.110 -62.905 6.464 1.00 17.99 172 LYS B N 1
ATOM 5584 C CA . LYS B 1 195 ? -29.247 -64.140 5.708 1.00 20.08 172 LYS B CA 1
ATOM 5585 C C . LYS B 1 195 ? -30.677 -64.673 5.724 1.00 23.88 172 LYS B C 1
ATOM 5586 O O . LYS B 1 195 ? -31.278 -64.853 6.783 1.00 20.04 172 LYS B O 1
ATOM 5592 N N . GLN B 1 196 ? -31.213 -64.910 4.529 1.00 19.51 173 GLN B N 1
ATOM 5593 C CA . GLN B 1 196 ? -32.488 -65.593 4.352 1.00 20.39 173 GLN B CA 1
ATOM 5594 C C . GLN B 1 196 ? -32.226 -66.963 3.759 1.00 23.75 173 GLN B C 1
ATOM 5595 O O . GLN B 1 196 ? -31.435 -67.109 2.834 1.00 24.09 173 GLN B O 1
ATOM 5601 N N . GLN B 1 197 ? -32.863 -67.983 4.325 1.00 20.76 174 GLN B N 1
ATOM 5602 C CA . GLN B 1 197 ? -32.676 -69.342 3.854 1.00 22.31 174 GLN B CA 1
ATOM 5603 C C . GLN B 1 197 ? -33.968 -69.875 3.267 1.00 19.76 174 GLN B C 1
ATOM 5604 O O . GLN B 1 197 ? -35.056 -69.614 3.780 1.00 23.88 174 GLN B O 1
ATOM 5610 N N . PHE B 1 198 ? -33.828 -70.625 2.191 1.00 22.06 175 PHE B N 1
ATOM 5611 C CA . PHE B 1 198 ? -34.964 -71.192 1.499 1.00 25.42 175 PHE B CA 1
ATOM 5612 C C . PHE B 1 198 ? -34.740 -72.693 1.392 1.00 27.26 175 PHE B C 1
ATOM 5613 O O . PHE B 1 198 ? -33.703 -73.136 0.910 1.00 29.19 175 PHE B O 1
ATOM 5621 N N . ASP B 1 199 ? -35.699 -73.480 1.874 1.00 30.12 176 ASP B N 1
ATOM 5622 C CA . ASP B 1 199 ? -35.621 -74.934 1.749 1.00 28.07 176 ASP B CA 1
ATOM 5623 C C . ASP B 1 199 ? -36.342 -75.377 0.483 1.00 30.82 176 ASP B C 1
ATOM 5624 O O . ASP B 1 199 ? -37.531 -75.116 0.320 1.00 43.70 176 ASP B O 1
ATOM 5629 N N . LEU B 1 200 ? -35.628 -76.048 -0.408 1.00 30.23 177 LEU B N 1
ATOM 5630 C CA . LEU B 1 200 ? -36.201 -76.405 -1.706 1.00 33.46 177 LEU B CA 1
ATOM 5631 C C . LEU B 1 200 ? -36.737 -77.829 -1.688 1.00 39.06 177 LEU B C 1
ATOM 5632 O O . LEU B 1 200 ? -36.013 -78.753 -1.312 1.00 36.21 177 LEU B O 1
ATOM 5637 N N . GLU B 1 201 ? -37.999 -77.995 -2.092 1.00 40.76 178 GLU B N 1
ATOM 5638 C CA . GLU B 1 201 ? -38.635 -79.313 -2.159 1.00 42.14 178 GLU B CA 1
ATOM 5639 C C . GLU B 1 201 ? -37.744 -80.327 -2.862 1.00 34.94 178 GLU B C 1
ATOM 5640 O O . GLU B 1 201 ? -37.266 -80.085 -3.975 1.00 40.06 178 GLU B O 1
ATOM 5642 N N . ASN B 1 202 ? -37.517 -81.454 -2.191 1.00 41.27 179 ASN B N 1
ATOM 5643 C CA . ASN B 1 202 ? -36.679 -82.535 -2.701 1.00 41.62 179 ASN B CA 1
ATOM 5644 C C . ASN B 1 202 ? -35.246 -82.096 -2.992 1.00 41.87 179 ASN B C 1
ATOM 5645 O O . ASN B 1 202 ? -34.572 -82.684 -3.829 1.00 38.51 179 ASN B O 1
ATOM 5647 N N . LYS B 1 203 ? -34.788 -81.059 -2.299 1.00 36.66 180 LYS B N 1
ATOM 5648 C CA . LYS B 1 203 ? -33.373 -80.708 -2.301 1.00 37.79 180 LYS B CA 1
ATOM 5649 C C . LYS B 1 203 ? -32.883 -80.690 -0.858 1.00 37.40 180 LYS B C 1
ATOM 5650 O O . LYS B 1 203 ? -33.557 -80.150 0.025 1.00 33.74 180 LYS B O 1
ATOM 5652 N N . PHE B 1 204 ? -31.718 -81.289 -0.630 1.00 32.35 181 PHE B N 1
ATOM 5653 C CA . PHE B 1 204 ? -31.158 -81.415 0.712 1.00 32.83 181 PHE B CA 1
ATOM 5654 C C . PHE B 1 204 ? -30.646 -80.092 1.274 1.00 35.58 181 PHE B C 1
ATOM 5655 O O . PHE B 1 204 ? -30.962 -79.737 2.404 1.00 35.19 181 PHE B O 1
ATOM 5663 N N . LYS B 1 205 ? -29.856 -79.370 0.483 1.00 34.35 182 LYS B N 1
ATOM 5664 C CA . LYS B 1 205 ? -29.214 -78.136 0.941 1.00 28.78 182 LYS B CA 1
ATOM 5665 C C . LYS B 1 205 ? -30.078 -76.916 0.677 1.00 25.77 182 LYS B C 1
ATOM 5666 O O . LYS B 1 205 ? -30.737 -76.824 -0.363 1.00 29.77 182 LYS B O 1
ATOM 5668 N N . PRO B 1 206 ? -30.090 -75.967 1.626 1.00 30.23 183 PRO B N 1
ATOM 5669 C CA . PRO B 1 206 ? -30.899 -74.761 1.447 1.00 29.83 183 PRO B CA 1
ATOM 5670 C C . PRO B 1 206 ? -30.278 -73.811 0.431 1.00 25.75 183 PRO B C 1
ATOM 5671 O O . PRO B 1 206 ? -29.073 -73.841 0.202 1.00 30.27 183 PRO B O 1
ATOM 5675 N N . PHE B 1 207 ? -31.118 -72.985 -0.179 1.00 27.92 184 PHE B N 1
ATOM 5676 C CA . PHE B 1 207 ? -30.654 -71.862 -0.968 1.00 28.17 184 PHE B CA 1
ATOM 5677 C C . PHE B 1 207 ? -30.536 -70.669 -0.021 1.00 22.81 184 PHE B C 1
ATOM 5678 O O . PHE B 1 207 ? -31.437 -70.419 0.771 1.00 20.74 184 PHE B O 1
ATOM 5686 N N . THR B 1 208 ? -29.417 -69.955 -0.087 1.00 19.24 185 THR B N 1
ATOM 5687 C CA . THR B 1 208 ? -29.142 -68.872 0.849 1.00 18.94 185 THR B CA 1
ATOM 5688 C C . THR B 1 208 ? -29.003 -67.535 0.129 1.00 17.73 185 THR B C 1
ATOM 5689 O O . THR B 1 208 ? -28.312 -67.437 -0.877 1.00 22.15 185 THR B O 1
ATOM 5693 N N . VAL B 1 209 ? -29.705 -66.526 0.619 1.00 17.95 186 VAL B N 1
ATOM 5694 C CA . VAL B 1 209 ? -29.522 -65.172 0.114 1.00 17.59 186 VAL B CA 1
ATOM 5695 C C . VAL B 1 209 ? -28.991 -64.323 1.242 1.00 21.97 186 VAL B C 1
ATOM 5696 O O . VAL B 1 209 ? -29.589 -64.287 2.311 1.00 19.85 186 VAL B O 1
ATOM 5700 N N A GLU B 1 210 ? -27.850 -63.673 1.027 0.55 16.05 187 GLU B N 1
ATOM 5701 N N B GLU B 1 210 ? -27.882 -63.632 1.007 0.45 16.07 187 GLU B N 1
ATOM 5702 C CA A GLU B 1 210 ? -27.366 -62.694 1.989 0.55 18.39 187 GLU B CA 1
ATOM 5703 C CA B GLU B 1 210 ? -27.350 -62.709 1.997 0.45 18.40 187 GLU B CA 1
ATOM 5704 C C A GLU B 1 210 ? -27.632 -61.300 1.448 0.55 17.73 187 GLU B C 1
ATOM 5705 C C B GLU B 1 210 ? -27.520 -61.269 1.522 0.45 17.70 187 GLU B C 1
ATOM 5706 O O A GLU B 1 210 ? -27.209 -60.962 0.342 0.55 15.88 187 GLU B O 1
ATOM 5707 O O B GLU B 1 210 ? -26.914 -60.869 0.526 0.45 16.35 187 GLU B O 1
ATOM 5718 N N . ILE B 1 211 ? -28.360 -60.502 2.216 1.00 15.73 188 ILE B N 1
ATOM 5719 C CA . ILE B 1 211 ? -28.585 -59.103 1.853 1.00 14.27 188 ILE B CA 1
ATOM 5720 C C . ILE B 1 211 ? -27.518 -58.287 2.572 1.00 16.84 188 ILE B C 1
ATOM 5721 O O . ILE B 1 211 ? -27.389 -58.384 3.787 1.00 16.13 188 ILE B O 1
ATOM 5726 N N . VAL B 1 212 ? -26.734 -57.513 1.829 1.00 13.60 189 VAL B N 1
ATOM 5727 C CA . VAL B 1 212 ? -25.647 -56.737 2.417 1.00 14.73 189 VAL B CA 1
ATOM 5728 C C . VAL B 1 212 ? -25.895 -55.253 2.215 1.00 15.97 189 VAL B C 1
ATOM 5729 O O . VAL B 1 212 ? -26.569 -54.852 1.264 1.00 15.08 189 VAL B O 1
ATOM 5733 N N . ASP B 1 213 ? -25.372 -54.446 3.129 1.00 14.12 190 ASP B N 1
ATOM 5734 C CA . ASP B 1 213 ? -25.402 -53.006 2.966 1.00 12.30 190 ASP B CA 1
ATOM 5735 C C . ASP B 1 213 ? -24.771 -52.658 1.612 1.00 13.67 190 ASP B C 1
ATOM 5736 O O . ASP B 1 213 ? -23.767 -53.262 1.212 1.00 12.99 190 ASP B O 1
ATOM 5741 N N . SER B 1 214 ? -25.377 -51.717 0.896 1.00 13.21 191 SER B N 1
ATOM 5742 C CA . SER B 1 214 ? -24.945 -51.463 -0.476 1.00 14.97 191 SER B CA 1
ATOM 5743 C C . SER B 1 214 ? -23.544 -50.859 -0.525 1.00 11.20 191 SER B C 1
ATOM 5744 O O . SER B 1 214 ? -22.811 -51.034 -1.509 1.00 14.31 191 SER B O 1
ATOM 5747 N N . VAL B 1 215 ? -23.180 -50.144 0.534 1.00 12.21 192 VAL B N 1
ATOM 5748 C CA . VAL B 1 215 ? -21.976 -49.320 0.526 1.00 10.54 192 VAL B CA 1
ATOM 5749 C C . VAL B 1 215 ? -20.817 -49.953 1.307 1.00 12.71 192 VAL B C 1
ATOM 5750 O O . VAL B 1 215 ? -19.664 -49.688 1.008 1.00 12.63 192 VAL B O 1
ATOM 5754 N N . GLU B 1 216 ? -21.122 -50.796 2.299 1.00 13.41 193 GLU B N 1
ATOM 5755 C CA . GLU B 1 216 ? -20.132 -51.158 3.319 1.00 13.77 193 GLU B CA 1
ATOM 5756 C C . GLU B 1 216 ? -18.815 -51.724 2.767 1.00 13.29 193 GLU B C 1
ATOM 5757 O O . GLU B 1 216 ? -17.728 -51.214 3.069 1.00 12.88 193 GLU B O 1
ATOM 5763 N N . ALA B 1 217 ? -18.906 -52.792 1.986 1.00 13.64 194 ALA B N 1
ATOM 5764 C CA . ALA B 1 217 ? -17.693 -53.450 1.505 1.00 13.30 194 ALA B CA 1
ATOM 5765 C C . ALA B 1 217 ? -16.885 -52.501 0.617 1.00 15.23 194 ALA B C 1
ATOM 5766 O O . ALA B 1 217 ? -15.656 -52.428 0.730 1.00 12.65 194 ALA B O 1
ATOM 5768 N N . TYR B 1 218 ? -17.579 -51.767 -0.250 1.00 10.60 195 TYR B N 1
ATOM 5769 C CA . TYR B 1 218 ? -16.942 -50.804 -1.151 1.00 12.45 195 TYR B CA 1
ATOM 5770 C C . TYR B 1 218 ? -16.238 -49.698 -0.354 1.00 14.36 195 TYR B C 1
ATOM 5771 O O . TYR B 1 218 ? -15.119 -49.311 -0.678 1.00 12.72 195 TYR B O 1
ATOM 5780 N N . ALA B 1 219 ? -16.883 -49.198 0.705 1.00 10.54 196 ALA B N 1
ATOM 5781 C CA . ALA B 1 219 ? -16.278 -48.146 1.520 1.00 13.38 196 ALA B CA 1
ATOM 5782 C C . ALA B 1 219 ? -15.082 -48.683 2.294 1.00 13.60 196 ALA B C 1
ATOM 5783 O O . ALA B 1 219 ? -14.079 -47.983 2.462 1.00 15.26 196 ALA B O 1
ATOM 5785 N N . THR B 1 220 ? -15.185 -49.930 2.735 1.00 11.18 197 THR B N 1
ATOM 5786 C CA . THR B 1 220 ? -14.098 -50.557 3.487 1.00 16.60 197 THR B CA 1
ATOM 5787 C C . THR B 1 220 ? -12.875 -50.676 2.580 1.00 20.22 197 THR B C 1
ATOM 5788 O O . THR B 1 220 ? -11.746 -50.432 3.008 1.00 15.23 197 THR B O 1
ATOM 5792 N N . MET B 1 221 ? -13.118 -51.011 1.315 1.00 13.71 198 MET B N 1
ATOM 5793 C CA . MET B 1 221 ? -12.044 -51.019 0.322 1.00 11.20 198 MET B CA 1
ATOM 5794 C C . MET B 1 221 ? -11.431 -49.619 0.155 1.00 13.97 198 MET B C 1
ATOM 5795 O O . MET B 1 221 ? -10.211 -49.462 0.212 1.00 13.02 198 MET B O 1
ATOM 5800 N N . LEU B 1 222 ? -12.247 -48.590 -0.038 1.00 11.20 199 LEU B N 1
ATOM 5801 C CA . LEU B 1 222 ? -11.676 -47.260 -0.251 1.00 14.87 199 LEU B CA 1
ATOM 5802 C C . LEU B 1 222 ? -10.909 -46.792 0.997 1.00 15.71 199 LEU B C 1
ATOM 5803 O O . LEU B 1 222 ? -9.951 -46.051 0.888 1.00 14.72 199 LEU B O 1
ATOM 5808 N N . ARG B 1 223 ? -11.345 -47.242 2.170 1.00 15.16 200 ARG B N 1
ATOM 5809 C CA . ARG B 1 223 ? -10.742 -46.846 3.445 1.00 15.81 200 ARG B CA 1
ATOM 5810 C C . ARG B 1 223 ? -9.308 -47.361 3.537 1.00 19.52 200 ARG B C 1
ATOM 5811 O O . ARG B 1 223 ? -8.480 -46.779 4.228 1.00 15.90 200 ARG B O 1
ATOM 5819 N N . SER B 1 224 ? -9.012 -48.441 2.813 1.00 16.79 201 SER B N 1
ATOM 5820 C CA A SER B 1 224 ? -7.656 -48.980 2.750 0.54 19.68 201 SER B CA 1
ATOM 5821 C CA B SER B 1 224 ? -7.657 -48.974 2.755 0.46 19.69 201 SER B CA 1
ATOM 5822 C C . SER B 1 224 ? -6.835 -48.305 1.649 1.00 18.51 201 SER B C 1
ATOM 5823 O O . SER B 1 224 ? -5.615 -48.209 1.738 1.00 20.58 201 SER B O 1
ATOM 5828 N N . ILE B 1 225 ? -7.508 -47.838 0.602 1.00 13.71 202 ILE B N 1
ATOM 5829 C CA . ILE B 1 225 ? -6.821 -47.243 -0.540 1.00 13.07 202 ILE B CA 1
ATOM 5830 C C . ILE B 1 225 ? -6.395 -45.805 -0.275 1.00 17.40 202 ILE B C 1
ATOM 5831 O O . ILE B 1 225 ? -5.301 -45.382 -0.642 1.00 13.72 202 ILE B O 1
ATOM 5836 N N . PHE B 1 226 ? -7.281 -45.051 0.370 1.00 14.41 203 PHE B N 1
ATOM 5837 C CA . PHE B 1 226 ? -7.082 -43.626 0.566 1.00 13.44 203 PHE B CA 1
ATOM 5838 C C . PHE B 1 226 ? -6.844 -43.340 2.038 1.00 13.72 203 PHE B C 1
ATOM 5839 O O . PHE B 1 226 ? -7.108 -44.180 2.894 1.00 16.92 203 PHE B O 1
ATOM 5847 N N . ASP B 1 227 ? -6.338 -42.142 2.307 1.00 15.89 204 ASP B N 1
ATOM 5848 C CA . ASP B 1 227 ? -6.098 -41.687 3.669 1.00 19.21 204 ASP B CA 1
ATOM 5849 C C . ASP B 1 227 ? -7.333 -40.935 4.158 1.00 14.69 204 ASP B C 1
ATOM 5850 O O . ASP B 1 227 ? -7.449 -39.723 3.976 1.00 19.08 204 ASP B O 1
ATOM 5855 N N . PHE B 1 228 ? -8.266 -41.663 4.754 1.00 15.32 205 PHE B N 1
ATOM 5856 C CA . PHE B 1 228 ? -9.518 -41.053 5.196 1.00 20.93 205 PHE B CA 1
ATOM 5857 C C . PHE B 1 228 ? -9.292 -39.970 6.268 1.00 21.26 205 PHE B C 1
ATOM 5858 O O . PHE B 1 228 ? -10.073 -39.030 6.355 1.00 23.21 205 PHE B O 1
ATOM 5866 N N . SER B 1 229 ? -8.230 -40.090 7.065 1.00 23.69 206 SER B N 1
ATOM 5867 C CA A SER B 1 229 ? -7.920 -39.057 8.053 0.46 25.92 206 SER B CA 1
ATOM 5868 C CA B SER B 1 229 ? -7.908 -39.057 8.053 0.54 25.90 206 SER B CA 1
ATOM 5869 C C . SER B 1 229 ? -7.589 -37.737 7.359 1.00 25.96 206 SER B C 1
ATOM 5870 O O . SER B 1 229 ? -8.099 -36.662 7.734 1.00 23.56 206 SER B O 1
ATOM 5875 N N . ALA B 1 230 ? -6.743 -37.823 6.341 1.00 22.29 207 ALA B N 1
ATOM 5876 C CA . ALA B 1 230 ? -6.358 -36.656 5.570 1.00 26.28 207 ALA B CA 1
ATOM 5877 C C . ALA B 1 230 ? -7.566 -36.074 4.857 1.00 19.83 207 ALA B C 1
ATOM 5878 O O . ALA B 1 230 ? -7.716 -34.858 4.778 1.00 21.80 207 ALA B O 1
ATOM 5880 N N . LEU B 1 231 ? -8.426 -36.943 4.327 1.00 20.92 208 LEU B N 1
ATOM 5881 C CA . LEU B 1 231 ? -9.582 -36.477 3.570 1.00 15.58 208 LEU B CA 1
ATOM 5882 C C . LEU B 1 231 ? -10.622 -35.842 4.489 1.00 20.10 208 LEU B C 1
ATOM 5883 O O . LEU B 1 231 ? -11.318 -34.915 4.091 1.00 18.15 208 LEU B O 1
ATOM 5888 N N . LYS B 1 232 ? -10.750 -36.366 5.700 1.00 20.66 209 LYS B N 1
ATOM 5889 C CA . LYS B 1 232 ? -11.721 -35.803 6.631 1.00 25.23 209 LYS B CA 1
ATOM 5890 C C . LYS B 1 232 ? -11.288 -34.384 7.009 1.00 27.56 209 LYS B C 1
ATOM 5891 O O . LYS B 1 232 ? -12.106 -33.465 7.064 1.00 24.15 209 LYS B O 1
ATOM 5897 N N . GLU B 1 233 ? -9.992 -34.195 7.224 1.00 24.72 210 GLU B N 1
ATOM 5898 C CA . GLU B 1 233 ? -9.486 -32.874 7.595 1.00 24.59 210 GLU B CA 1
ATOM 5899 C C . GLU B 1 233 ? -9.677 -31.899 6.440 1.00 27.23 210 GLU B C 1
ATOM 5900 O O . GLU B 1 233 ? -10.004 -30.734 6.649 1.00 30.75 210 GLU B O 1
ATOM 5906 N N . LEU B 1 234 ? -9.503 -32.398 5.217 1.00 25.97 211 LEU B N 1
ATOM 5907 C CA . LEU B 1 234 ? -9.695 -31.602 4.009 1.00 25.45 211 LEU B CA 1
ATOM 5908 C C . LEU B 1 234 ? -11.144 -31.142 3.867 1.00 26.91 211 LEU B C 1
ATOM 5909 O O . LEU B 1 234 ? -11.416 -30.013 3.444 1.00 26.09 211 LEU B O 1
ATOM 5914 N N . LEU B 1 235 ? -12.075 -32.021 4.220 1.00 25.95 212 LEU B N 1
ATOM 5915 C CA . LEU B 1 235 ? -13.477 -31.769 3.913 1.00 21.45 212 LEU B CA 1
ATOM 5916 C C . LEU B 1 235 ? -14.302 -31.258 5.095 1.00 27.58 212 LEU B C 1
ATOM 5917 O O . LEU B 1 235 ? -15.487 -30.982 4.940 1.00 26.04 212 LEU B O 1
ATOM 5922 N N . SER B 1 236 ? -13.686 -31.147 6.266 1.00 26.99 213 SER B N 1
ATOM 5923 C CA . SER B 1 236 ? -14.427 -30.771 7.469 1.00 35.50 213 SER B CA 1
ATOM 5924 C C . SER B 1 236 ? -14.008 -29.417 8.027 1.00 39.62 213 SER B C 1
ATOM 5925 O O . SER B 1 236 ? -12.849 -29.012 7.922 1.00 40.97 213 SER B O 1
ATOM 5928 N N . GLY B 1 237 ? -14.977 -28.723 8.627 1.00 53.78 214 GLY B N 1
ATOM 5929 C CA . GLY B 1 237 ? -14.748 -27.428 9.264 1.00 55.23 214 GLY B CA 1
ATOM 5930 C C . GLY B 1 237 ? -15.192 -26.246 8.413 1.00 60.55 214 GLY B C 1
ATOM 5931 O O . GLY B 1 237 ? -15.686 -26.420 7.298 1.00 47.38 214 GLY B O 1
ATOM 5932 N N . PRO B 1 238 ? -14.979 -25.029 8.923 1.00 67.26 215 PRO B N 1
ATOM 5933 C CA . PRO B 1 238 ? -15.243 -23.809 8.163 1.00 62.44 215 PRO B CA 1
ATOM 5934 C C . PRO B 1 238 ? -14.089 -23.517 7.216 1.00 58.59 215 PRO B C 1
ATOM 5935 O O . PRO B 1 238 ? -14.161 -22.576 6.407 1.00 51.61 215 PRO B O 1
ATOM 5939 N N . ASN B 1 239 ? -13.051 -24.348 7.272 1.00 53.34 216 ASN B N 1
ATOM 5940 C CA . ASN B 1 239 ? -11.845 -24.144 6.468 1.00 52.27 216 ASN B CA 1
ATOM 5941 C C . ASN B 1 239 ? -11.738 -25.202 5.383 1.00 47.21 216 ASN B C 1
ATOM 5942 O O . ASN B 1 239 ? -10.756 -25.285 4.644 1.00 38.45 216 ASN B O 1
ATOM 5947 N N . ARG B 1 240 ? -12.791 -26.005 5.331 1.00 40.45 217 ARG B N 1
ATOM 5948 C CA . ARG B 1 240 ? -12.914 -27.126 4.429 1.00 39.06 217 ARG B CA 1
ATOM 5949 C C . ARG B 1 240 ? -12.766 -26.751 2.959 1.00 34.49 217 ARG B C 1
ATOM 5950 O O . ARG B 1 240 ? -13.025 -25.617 2.554 1.00 31.97 217 ARG B O 1
ATOM 5958 N N . LEU B 1 241 ? -12.332 -27.722 2.167 1.00 28.19 218 LEU B N 1
ATOM 5959 C CA . LEU B 1 241 ? -12.507 -27.671 0.732 1.00 23.88 218 LEU B CA 1
ATOM 5960 C C . LEU B 1 241 ? -14.001 -27.781 0.459 1.00 25.07 218 LEU B C 1
ATOM 5961 O O . LEU B 1 241 ? -14.678 -28.636 1.039 1.00 26.74 218 LEU B O 1
ATOM 5966 N N . LYS B 1 242 ? -14.530 -26.922 -0.399 1.00 26.60 219 LYS B N 1
ATOM 5967 C CA . LYS B 1 242 ? -15.969 -26.921 -0.631 1.00 24.27 219 LYS B CA 1
ATOM 5968 C C . LYS B 1 242 ? -16.305 -27.694 -1.891 1.00 23.81 219 LYS B C 1
ATOM 5969 O O . LYS B 1 242 ? -15.832 -27.350 -2.967 1.00 22.08 219 LYS B O 1
ATOM 5975 N N . ILE B 1 243 ? -17.128 -28.739 -1.759 1.00 22.19 220 ILE B N 1
ATOM 5976 C CA . ILE B 1 243 ? -17.357 -29.646 -2.879 1.00 19.58 220 ILE B CA 1
ATOM 5977 C C . ILE B 1 243 ? -18.823 -29.878 -3.191 1.00 16.69 220 ILE B C 1
ATOM 5978 O O . ILE B 1 243 ? -19.691 -29.785 -2.318 1.00 21.37 220 ILE B O 1
ATOM 5983 N N . ARG B 1 244 ? -19.096 -30.169 -4.459 1.00 17.30 221 ARG B N 1
ATOM 5984 C CA . ARG B 1 244 ? -20.435 -30.531 -4.893 1.00 16.82 221 ARG B CA 1
ATOM 5985 C C . ARG B 1 244 ? -20.324 -31.777 -5.753 1.00 18.23 221 ARG B C 1
ATOM 5986 O O . ARG B 1 244 ? -19.711 -31.735 -6.796 1.00 18.62 221 ARG B O 1
ATOM 5994 N N . ILE B 1 245 ? -20.898 -32.881 -5.288 1.00 20.21 222 ILE B N 1
ATOM 5995 C CA . ILE B 1 245 ? -20.759 -34.179 -5.947 1.00 21.10 222 ILE B CA 1
ATOM 5996 C C . ILE B 1 245 ? -22.110 -34.698 -6.445 1.00 21.34 222 ILE B C 1
ATOM 5997 O O . ILE B 1 245 ? -22.979 -35.043 -5.639 1.00 21.77 222 ILE B O 1
ATOM 6002 N N . ASP B 1 246 ? -22.275 -34.763 -7.763 1.00 17.77 223 ASP B N 1
ATOM 6003 C CA . ASP B 1 246 ? -23.580 -35.036 -8.390 1.00 18.10 223 ASP B CA 1
ATOM 6004 C C . ASP B 1 246 ? -23.706 -36.467 -8.911 1.00 19.98 223 ASP B C 1
ATOM 6005 O O . ASP B 1 246 ? -23.124 -36.826 -9.933 1.00 18.77 223 ASP B O 1
ATOM 6010 N N . ALA B 1 247 ? -24.490 -37.282 -8.206 1.00 18.12 224 ALA B N 1
ATOM 6011 C CA . ALA B 1 247 ? -24.692 -38.669 -8.582 1.00 14.08 224 ALA B CA 1
ATOM 6012 C C . ALA B 1 247 ? -25.763 -38.829 -9.674 1.00 17.40 224 ALA B C 1
ATOM 6013 O O . ALA B 1 247 ? -26.065 -39.951 -10.111 1.00 17.43 224 ALA B O 1
ATOM 6015 N N . MET B 1 248 ? -26.316 -37.702 -10.125 1.00 18.72 225 MET B N 1
ATOM 6016 C CA . MET B 1 248 ? -27.293 -37.683 -11.223 1.00 17.49 225 MET B CA 1
ATOM 6017 C C . MET B 1 248 ? -28.494 -38.613 -10.980 1.00 17.92 225 MET B C 1
ATOM 6018 O O . MET B 1 248 ? -29.006 -39.248 -11.900 1.00 19.27 225 MET B O 1
ATOM 6023 N N . HIS B 1 249 ? -28.919 -38.683 -9.722 1.00 16.20 226 HIS B N 1
ATOM 6024 C CA . HIS B 1 249 ? -30.063 -39.501 -9.306 1.00 22.09 226 HIS B CA 1
ATOM 6025 C C . HIS B 1 249 ? -29.819 -40.990 -9.548 1.00 22.34 226 HIS B C 1
ATOM 6026 O O . HIS B 1 249 ? -30.764 -41.763 -9.627 1.00 18.26 226 HIS B O 1
ATOM 6033 N N . GLY B 1 250 ? -28.556 -41.398 -9.672 1.00 18.85 227 GLY B N 1
ATOM 6034 C CA . GLY B 1 250 ? -28.245 -42.791 -9.933 1.00 15.02 227 GLY B CA 1
ATOM 6035 C C . GLY B 1 250 ? -27.600 -43.530 -8.760 1.00 16.69 227 GLY B C 1
ATOM 6036 O O . GLY B 1 250 ? -27.696 -43.100 -7.607 1.00 15.38 227 GLY B O 1
ATOM 6037 N N . VAL B 1 251 ? -26.932 -44.642 -9.060 1.00 17.83 228 VAL B N 1
ATOM 6038 C CA . VAL B 1 251 ? -26.535 -45.604 -8.023 1.00 12.98 228 VAL B CA 1
ATOM 6039 C C . VAL B 1 251 ? -25.503 -45.089 -7.022 1.00 15.56 228 VAL B C 1
ATOM 6040 O O . VAL B 1 251 ? -25.433 -45.615 -5.914 1.00 14.13 228 VAL B O 1
ATOM 6044 N N . VAL B 1 252 ? -24.704 -44.081 -7.374 1.00 15.48 229 VAL B N 1
ATOM 6045 C CA . VAL B 1 252 ? -23.613 -43.688 -6.473 1.00 13.41 229 VAL B CA 1
ATOM 6046 C C . VAL B 1 252 ? -24.099 -42.824 -5.304 1.00 13.52 229 VAL B C 1
ATOM 6047 O O . VAL B 1 252 ? -23.363 -42.590 -4.359 1.00 15.65 229 VAL B O 1
ATOM 6051 N N . GLY B 1 253 ? -25.355 -42.378 -5.360 1.00 18.04 230 GLY B N 1
ATOM 6052 C CA . GLY B 1 253 ? -25.925 -41.529 -4.329 1.00 12.49 230 GLY B CA 1
ATOM 6053 C C . GLY B 1 253 ? -25.619 -41.919 -2.886 1.00 14.46 230 GLY B C 1
ATOM 6054 O O . GLY B 1 253 ? -25.031 -41.152 -2.135 1.00 17.53 230 GLY B O 1
ATOM 6055 N N . PRO B 1 254 ? -26.009 -43.131 -2.497 1.00 13.79 231 PRO B N 1
ATOM 6056 C CA . PRO B 1 254 ? -25.760 -43.533 -1.101 1.00 17.91 231 PRO B CA 1
ATOM 6057 C C . PRO B 1 254 ? -24.273 -43.644 -0.761 1.00 14.63 231 PRO B C 1
ATOM 6058 O O . PRO B 1 254 ? -23.912 -43.435 0.395 1.00 16.81 231 PRO B O 1
ATOM 6062 N N . TYR B 1 255 ? -23.436 -43.928 -1.763 1.00 14.84 232 TYR B N 1
ATOM 6063 C CA . TYR B 1 255 ? -21.988 -44.002 -1.581 1.00 9.72 232 TYR B CA 1
ATOM 6064 C C . TYR B 1 255 ? -21.432 -42.626 -1.240 1.00 13.04 232 TYR B C 1
ATOM 6065 O O . TYR B 1 255 ? -20.597 -42.489 -0.361 1.00 15.50 232 TYR B O 1
ATOM 6074 N N . VAL B 1 256 ? -21.911 -41.607 -1.941 1.00 14.74 233 VAL B N 1
ATOM 6075 C CA . VAL B 1 256 ? -21.511 -40.239 -1.641 1.00 16.36 233 VAL B CA 1
ATOM 6076 C C . VAL B 1 256 ? -21.930 -39.839 -0.229 1.00 15.61 233 VAL B C 1
ATOM 6077 O O . VAL B 1 256 ? -21.116 -39.340 0.553 1.00 17.09 233 VAL B O 1
ATOM 6081 N N . LYS B 1 257 ? -23.191 -40.088 0.111 1.00 16.74 234 LYS B N 1
ATOM 6082 C CA . LYS B 1 257 ? -23.689 -39.696 1.421 1.00 14.40 234 LYS B CA 1
ATOM 6083 C C . LYS B 1 257 ? -22.977 -40.433 2.548 1.00 17.73 234 LYS B C 1
ATOM 6084 O O . LYS B 1 257 ? -22.605 -39.833 3.554 1.00 18.42 234 LYS B O 1
ATOM 6090 N N . LYS B 1 258 ? -22.790 -41.736 2.390 1.00 15.13 235 LYS B N 1
ATOM 6091 C CA . LYS B 1 258 ? -22.216 -42.522 3.477 1.00 19.16 235 LYS B CA 1
ATOM 6092 C C . LYS B 1 258 ? -20.712 -42.322 3.593 1.00 19.95 235 LYS B C 1
ATOM 6093 O O . LYS B 1 258 ? -20.166 -42.392 4.692 1.00 21.83 235 LYS B O 1
ATOM 6099 N N . ILE B 1 259 ? -20.031 -42.092 2.471 1.00 16.60 236 ILE B N 1
ATOM 6100 C CA . ILE B 1 259 ? -18.580 -41.975 2.525 1.00 17.70 236 ILE B CA 1
ATOM 6101 C C . ILE B 1 259 ? -18.140 -40.515 2.675 1.00 16.39 236 ILE B C 1
ATOM 6102 O O . ILE B 1 259 ? -17.486 -40.148 3.649 1.00 19.38 236 ILE B O 1
ATOM 6107 N N . LEU B 1 260 ? -18.522 -39.682 1.718 1.00 15.36 237 LEU B N 1
ATOM 6108 C CA . LEU B 1 260 ? -18.052 -38.301 1.703 1.00 17.12 237 LEU B CA 1
ATOM 6109 C C . LEU B 1 260 ? -18.699 -37.467 2.801 1.00 19.60 237 LEU B C 1
ATOM 6110 O O . LEU B 1 260 ? -18.029 -36.667 3.437 1.00 16.98 237 LEU B O 1
ATOM 6115 N N . CYS B 1 261 ? -19.996 -37.640 3.017 1.00 18.81 238 CYS B N 1
ATOM 6116 C CA . CYS B 1 261 ? -20.663 -36.846 4.062 1.00 19.78 238 CYS B CA 1
ATOM 6117 C C . CYS B 1 261 ? -20.580 -37.479 5.438 1.00 19.98 238 CYS B C 1
ATOM 6118 O O . CYS B 1 261 ? -19.999 -36.888 6.352 1.00 22.52 238 CYS B O 1
ATOM 6121 N N . GLU B 1 262 ? -21.128 -38.677 5.609 1.00 21.18 239 GLU B N 1
ATOM 6122 C CA . GLU B 1 262 ? -21.167 -39.264 6.956 1.00 18.71 239 GLU B CA 1
ATOM 6123 C C . GLU B 1 262 ? -19.788 -39.575 7.538 1.00 24.92 239 GLU B C 1
ATOM 6124 O O . GLU B 1 262 ? -19.492 -39.224 8.689 1.00 28.65 239 GLU B O 1
ATOM 6130 N N . GLU B 1 263 ? -18.935 -40.221 6.751 1.00 18.99 240 GLU B N 1
ATOM 6131 C CA . GLU B 1 263 ? -17.637 -40.612 7.263 1.00 20.76 240 GLU B CA 1
ATOM 6132 C C . GLU B 1 263 ? -16.616 -39.484 7.171 1.00 21.54 240 GLU B C 1
ATOM 6133 O O . GLU B 1 263 ? -15.936 -39.189 8.149 1.00 23.56 240 GLU B O 1
ATOM 6139 N N . LEU B 1 264 ? -16.508 -38.850 6.004 1.00 21.13 241 LEU B N 1
ATOM 6140 C CA . LEU B 1 264 ? -15.458 -37.854 5.790 1.00 18.03 241 LEU B CA 1
ATOM 6141 C C . LEU B 1 264 ? -15.895 -36.439 6.178 1.00 23.24 241 LEU B C 1
ATOM 6142 O O . LEU B 1 264 ? -15.112 -35.503 6.092 1.00 22.30 241 LEU B O 1
ATOM 6147 N N . GLY B 1 265 ? -17.142 -36.288 6.611 1.00 21.61 242 GLY B N 1
ATOM 6148 C CA . GLY B 1 265 ? -17.580 -35.049 7.239 1.00 20.38 242 GLY B CA 1
ATOM 6149 C C . GLY B 1 265 ? -17.958 -33.881 6.340 1.00 25.95 242 GLY B C 1
ATOM 6150 O O . GLY B 1 265 ? -18.202 -32.782 6.846 1.00 25.69 242 GLY B O 1
ATOM 6151 N N . ALA B 1 266 ? -17.991 -34.090 5.024 1.00 22.94 243 ALA B N 1
ATOM 6152 C CA . ALA B 1 266 ? -18.477 -33.048 4.124 1.00 23.01 243 ALA B CA 1
ATOM 6153 C C . ALA B 1 266 ? -19.926 -32.712 4.485 1.00 26.63 243 ALA B C 1
ATOM 6154 O O . ALA B 1 266 ? -20.699 -33.611 4.801 1.00 22.00 243 ALA B O 1
ATOM 6156 N N . PRO B 1 267 ? -20.291 -31.413 4.449 1.00 23.86 244 PRO B N 1
ATOM 6157 C CA . PRO B 1 267 ? -21.672 -31.010 4.723 1.00 24.18 244 PRO B CA 1
ATOM 6158 C C . PRO B 1 267 ? -22.630 -31.760 3.819 1.00 23.17 244 PRO B C 1
ATOM 6159 O O . PRO B 1 267 ? -22.262 -32.119 2.707 1.00 23.97 244 PRO B O 1
ATOM 6163 N N . ALA B 1 268 ? -23.842 -32.010 4.298 1.00 26.38 245 ALA B N 1
ATOM 6164 C CA . ALA B 1 268 ? -24.804 -32.814 3.557 1.00 20.47 245 ALA B CA 1
ATOM 6165 C C . ALA B 1 268 ? -25.133 -32.248 2.178 1.00 20.64 245 ALA B C 1
ATOM 6166 O O . ALA B 1 268 ? -25.477 -32.999 1.271 1.00 21.10 245 ALA B O 1
ATOM 6168 N N . ASN B 1 269 ? -25.031 -30.935 1.994 1.00 19.77 246 ASN B N 1
ATOM 6169 C CA . ASN B 1 269 ? -25.337 -30.385 0.676 1.00 21.68 246 ASN B CA 1
ATOM 6170 C C . ASN B 1 269 ? -24.242 -30.707 -0.348 1.00 17.62 246 ASN B C 1
ATOM 6171 O O . ASN B 1 269 ? -24.396 -30.439 -1.536 1.00 20.35 246 ASN B O 1
ATOM 6176 N N . SER B 1 270 ? -23.135 -31.263 0.124 1.00 20.47 247 SER B N 1
ATOM 6177 C CA . SER B 1 270 ? -22.099 -31.747 -0.787 1.00 21.23 247 SER B CA 1
ATOM 6178 C C . SER B 1 270 ? -22.625 -32.879 -1.657 1.00 21.27 247 SER B C 1
ATOM 6179 O O . SER B 1 270 ? -22.098 -33.138 -2.755 1.00 20.60 247 SER B O 1
ATOM 6182 N N . ALA B 1 271 ? -23.641 -33.575 -1.154 1.00 21.29 248 ALA B N 1
ATOM 6183 C CA . ALA B 1 271 ? -24.218 -34.699 -1.873 1.00 19.21 248 ALA B CA 1
ATOM 6184 C C . ALA B 1 271 ? -25.364 -34.198 -2.724 1.00 24.38 248 ALA B C 1
ATOM 6185 O O . ALA B 1 271 ? -26.434 -33.887 -2.210 1.00 23.32 248 ALA B O 1
ATOM 6187 N N . VAL B 1 272 ? -25.122 -34.111 -4.031 1.00 17.67 249 VAL B N 1
ATOM 6188 C CA . VAL B 1 272 ? -26.087 -33.553 -4.972 1.00 21.15 249 VAL B CA 1
ATOM 6189 C C . VAL B 1 272 ? -26.812 -34.661 -5.741 1.00 20.45 249 VAL B C 1
ATOM 6190 O O . VAL B 1 272 ? -26.164 -35.528 -6.296 1.00 19.73 249 VAL B O 1
ATOM 6194 N N . ASN B 1 273 ? -28.147 -34.627 -5.794 1.00 20.37 250 ASN B N 1
ATOM 6195 C CA . ASN B 1 273 ? -28.920 -35.661 -6.503 1.00 18.36 250 ASN B CA 1
ATOM 6196 C C . ASN B 1 273 ? -28.529 -37.079 -6.085 1.00 20.36 250 ASN B C 1
ATOM 6197 O O . ASN B 1 273 ? -28.354 -37.962 -6.937 1.00 20.44 250 ASN B O 1
ATOM 6202 N N . CYS B 1 274 ? -28.387 -37.284 -4.776 1.00 18.85 251 CYS B N 1
ATOM 6203 C CA . CYS B 1 274 ? -27.816 -38.528 -4.273 1.00 15.00 251 CYS B CA 1
ATOM 6204 C C . CYS B 1 274 ? -28.850 -39.472 -3.677 1.00 21.17 251 CYS B C 1
ATOM 6205 O O . CYS B 1 274 ? -28.510 -40.361 -2.887 1.00 19.65 251 CYS B O 1
ATOM 6208 N N . VAL B 1 275 ? -30.109 -39.278 -4.061 1.00 19.05 252 VAL B N 1
ATOM 6209 C CA . VAL B 1 275 ? -31.138 -40.276 -3.801 1.00 21.32 252 VAL B CA 1
ATOM 6210 C C . VAL B 1 275 ? -31.424 -41.024 -5.087 1.00 17.79 252 VAL B C 1
ATOM 6211 O O . VAL B 1 275 ? -31.906 -40.429 -6.051 1.00 23.34 252 VAL B O 1
ATOM 6215 N N . PRO B 1 276 ? -31.110 -42.332 -5.129 1.00 19.70 253 PRO B N 1
ATOM 6216 C CA . PRO B 1 276 ? -31.357 -43.080 -6.361 1.00 18.26 253 PRO B CA 1
ATOM 6217 C C . PRO B 1 276 ? -32.836 -43.043 -6.749 1.00 23.46 253 PRO B C 1
ATOM 6218 O O . PRO B 1 276 ? -33.697 -43.284 -5.890 1.00 20.29 253 PRO B O 1
ATOM 6222 N N . LEU B 1 277 ? -33.102 -42.717 -8.012 1.00 23.15 254 LEU B N 1
ATOM 6223 C CA . LEU B 1 277 ? -34.457 -42.685 -8.565 1.00 27.37 254 LEU B CA 1
ATOM 6224 C C . LEU B 1 277 ? -34.588 -43.678 -9.721 1.00 22.39 254 LEU B C 1
ATOM 6225 O O . LEU B 1 277 ? -33.668 -43.820 -10.520 1.00 21.76 254 LEU B O 1
ATOM 6230 N N . GLU B 1 278 ? -35.743 -44.339 -9.830 1.00 18.72 255 GLU B N 1
ATOM 6231 C CA . GLU B 1 278 ? -35.948 -45.346 -10.872 1.00 17.66 255 GLU B CA 1
ATOM 6232 C C . GLU B 1 278 ? -35.952 -44.771 -12.295 1.00 20.33 255 GLU B C 1
ATOM 6233 O O . GLU B 1 278 ? -35.807 -45.508 -13.278 1.00 20.19 255 GLU B O 1
ATOM 6239 N N . ASP B 1 279 ? -36.110 -43.457 -12.403 1.00 22.96 256 ASP B N 1
ATOM 6240 C CA . ASP B 1 279 ? -36.068 -42.813 -13.705 1.00 26.97 256 ASP B CA 1
ATOM 6241 C C . ASP B 1 279 ? -34.879 -41.864 -13.790 1.00 20.64 256 ASP B C 1
ATOM 6242 O O . ASP B 1 279 ? -34.808 -41.043 -14.693 1.00 23.86 256 ASP B O 1
ATOM 6247 N N . PHE B 1 280 ? -33.946 -41.986 -12.846 1.00 20.95 257 PHE B N 1
ATOM 6248 C CA . PHE B 1 280 ? -32.835 -41.040 -12.748 1.00 20.63 257 PHE B CA 1
ATOM 6249 C C . PHE B 1 280 ? -33.319 -39.583 -12.835 1.00 25.59 257 PHE B C 1
ATOM 6250 O O . PHE B 1 280 ? -32.689 -38.755 -13.477 1.00 23.09 257 PHE B O 1
ATOM 6258 N N . GLY B 1 281 ? -34.446 -39.285 -12.192 1.00 22.23 258 GLY B N 1
ATOM 6259 C CA . GLY B 1 281 ? -34.949 -37.923 -12.138 1.00 22.92 258 GLY B CA 1
ATOM 6260 C C . GLY B 1 281 ? -35.543 -37.450 -13.455 1.00 28.68 258 GLY B C 1
ATOM 6261 O O . GLY B 1 281 ? -35.835 -36.268 -13.612 1.00 28.50 258 GLY B O 1
ATOM 6262 N N . GLY B 1 282 ? -35.717 -38.371 -14.399 1.00 21.22 259 GLY B N 1
ATOM 6263 C CA . GLY B 1 282 ? -36.258 -38.039 -15.705 1.00 25.69 259 GLY B CA 1
ATOM 6264 C C . GLY B 1 282 ? -35.218 -37.476 -16.649 1.00 33.69 259 GLY B C 1
ATOM 6265 O O . GLY B 1 282 ? -35.546 -36.770 -17.606 1.00 31.92 259 GLY B O 1
ATOM 6266 N N . HIS B 1 283 ? -33.953 -37.787 -16.385 1.00 27.44 260 HIS B N 1
ATOM 6267 C CA . HIS B 1 283 ? -32.863 -37.272 -17.200 1.00 26.70 260 HIS B CA 1
ATOM 6268 C C . HIS B 1 283 ? -31.773 -38.316 -17.391 1.00 28.41 260 HIS B C 1
ATOM 6269 O O . HIS B 1 283 ? -31.679 -39.295 -16.639 1.00 25.65 260 HIS B O 1
ATOM 6276 N N . HIS B 1 284 ? -30.952 -38.083 -18.403 1.00 23.99 261 HIS B N 1
ATOM 6277 C CA . HIS B 1 284 ? -29.886 -38.990 -18.822 1.00 21.18 261 HIS B CA 1
ATOM 6278 C C . HIS B 1 284 ? -28.694 -38.885 -17.854 1.00 22.51 261 HIS B C 1
ATOM 6279 O O . HIS B 1 284 ? -28.061 -37.826 -17.773 1.00 21.95 261 HIS B O 1
ATOM 6286 N N . PRO B 1 285 ? -28.406 -39.962 -17.087 1.00 21.07 262 PRO B N 1
ATOM 6287 C CA . PRO B 1 285 ? -27.306 -39.903 -16.108 1.00 19.77 262 PRO B CA 1
ATOM 6288 C C . PRO B 1 285 ? -25.929 -40.110 -16.746 1.00 23.07 262 PRO B C 1
ATOM 6289 O O . PRO B 1 285 ? -25.284 -41.133 -16.514 1.00 21.28 262 PRO B O 1
ATOM 6293 N N . TYR B 1 286 ? -25.498 -39.150 -17.562 1.00 19.15 263 TYR B N 1
ATOM 6294 C CA . TYR B 1 286 ? -24.175 -39.200 -18.174 1.00 20.54 263 TYR B CA 1
ATOM 6295 C C . TYR B 1 286 ? -23.389 -37.976 -17.727 1.00 22.33 263 TYR B C 1
ATOM 6296 O O . TYR B 1 286 ? -23.864 -36.854 -17.864 1.00 22.79 263 TYR B O 1
ATOM 6305 N N . PRO B 1 287 ? -22.182 -38.182 -17.171 1.00 16.58 264 PRO B N 1
ATOM 6306 C CA . PRO B 1 287 ? -21.472 -37.031 -16.622 1.00 15.49 264 PRO B CA 1
ATOM 6307 C C . PRO B 1 287 ? -20.669 -36.262 -17.678 1.00 23.19 264 PRO B C 1
ATOM 6308 O O . PRO B 1 287 ? -19.484 -36.527 -17.864 1.00 22.52 264 PRO B O 1
ATOM 6312 N N . ASN B 1 288 ? -21.312 -35.326 -18.370 1.00 22.52 265 ASN B N 1
ATOM 6313 C CA . ASN B 1 288 ? -20.560 -34.372 -19.172 1.00 22.65 265 ASN B CA 1
ATOM 6314 C C . ASN B 1 288 ? -21.150 -32.967 -18.991 1.00 26.20 265 ASN B C 1
ATOM 6315 O O . ASN B 1 288 ? -22.079 -32.780 -18.201 1.00 22.71 265 ASN B O 1
ATOM 6320 N N . LEU B 1 289 ? -20.610 -31.975 -19.689 1.00 21.32 266 LEU B N 1
ATOM 6321 C CA . LEU B 1 289 ? -21.034 -30.593 -19.445 1.00 25.46 266 LEU B CA 1
ATOM 6322 C C . LEU B 1 289 ? -22.493 -30.362 -19.817 1.00 25.35 266 LEU B C 1
ATOM 6323 O O . LEU B 1 289 ? -23.178 -29.517 -19.223 1.00 25.80 266 LEU B O 1
ATOM 6328 N N . THR B 1 290 ? -22.964 -31.141 -20.781 1.00 23.18 267 THR B N 1
ATOM 6329 C CA . THR B 1 290 ? -24.316 -31.003 -21.295 1.00 28.96 267 THR B CA 1
ATOM 6330 C C . THR B 1 290 ? -25.317 -31.633 -20.328 1.00 26.33 267 THR B C 1
ATOM 6331 O O . THR B 1 290 ? -26.143 -30.940 -19.734 1.00 24.71 267 THR B O 1
ATOM 6335 N N . TYR B 1 291 ? -25.216 -32.945 -20.147 1.00 23.31 268 TYR B N 1
ATOM 6336 C CA . TYR B 1 291 ? -26.131 -33.660 -19.255 1.00 23.02 268 TYR B CA 1
ATOM 6337 C C . TYR B 1 291 ? -26.035 -33.269 -17.763 1.00 28.10 268 TYR B C 1
ATOM 6338 O O . TYR B 1 291 ? -27.032 -33.360 -17.027 1.00 23.73 268 TYR B O 1
ATOM 6347 N N . ALA B 1 292 ? -24.856 -32.849 -17.306 1.00 20.78 269 ALA B N 1
ATOM 6348 C CA . ALA B 1 292 ? -24.726 -32.365 -15.929 1.00 23.89 269 ALA B CA 1
ATOM 6349 C C . ALA B 1 292 ? -24.646 -30.836 -15.853 1.00 20.97 269 ALA B C 1
ATOM 6350 O O . ALA B 1 292 ? -23.955 -30.280 -14.995 1.00 24.39 269 ALA B O 1
ATOM 6352 N N . ALA B 1 293 ? -25.383 -30.163 -16.735 1.00 26.58 270 ALA B N 1
ATOM 6353 C CA . ALA B 1 293 ? -25.405 -28.700 -16.788 1.00 29.74 270 ALA B CA 1
ATOM 6354 C C . ALA B 1 293 ? -25.798 -28.045 -15.460 1.00 26.31 270 ALA B C 1
ATOM 6355 O O . ALA B 1 293 ? -25.338 -26.945 -15.143 1.00 27.64 270 ALA B O 1
ATOM 6357 N N . ASP B 1 294 ? -26.648 -28.714 -14.684 1.00 27.23 271 ASP B N 1
ATOM 6358 C CA . ASP B 1 294 ? -27.075 -28.173 -13.396 1.00 24.21 271 ASP B CA 1
ATOM 6359 C C . ASP B 1 294 ? -25.902 -28.063 -12.424 1.00 24.73 271 ASP B C 1
ATOM 6360 O O . ASP B 1 294 ? -25.760 -27.066 -11.714 1.00 23.89 271 ASP B O 1
ATOM 6365 N N . LEU B 1 295 ? -25.058 -29.089 -12.393 1.00 24.47 272 LEU B N 1
ATOM 6366 C CA . LEU B 1 295 ? -23.875 -29.033 -11.545 1.00 23.48 272 LEU B CA 1
ATOM 6367 C C . LEU B 1 295 ? -22.940 -27.939 -12.056 1.00 17.87 272 LEU B C 1
ATOM 6368 O O . LEU B 1 295 ? -22.382 -27.173 -11.269 1.00 23.91 272 LEU B O 1
ATOM 6373 N N . VAL B 1 296 ? -22.775 -27.861 -13.374 1.00 22.71 273 VAL B N 1
ATOM 6374 C CA . VAL B 1 296 ? -21.917 -26.829 -13.955 1.00 24.51 273 VAL B CA 1
ATOM 6375 C C . VAL B 1 296 ? -22.397 -25.433 -13.542 1.00 27.58 273 VAL B C 1
ATOM 6376 O O . VAL B 1 296 ? -21.597 -24.574 -13.163 1.00 26.58 273 VAL B O 1
ATOM 6380 N N . GLU B 1 297 ? -23.711 -25.223 -13.583 1.00 28.88 274 GLU B N 1
ATOM 6381 C CA . GLU B 1 297 ? -24.280 -23.926 -13.217 1.00 29.55 274 GLU B CA 1
ATOM 6382 C C . GLU B 1 297 ? -24.037 -23.634 -11.739 1.00 29.64 274 GLU B C 1
ATOM 6383 O O . GLU B 1 297 ? -23.677 -22.518 -11.365 1.00 28.31 274 GL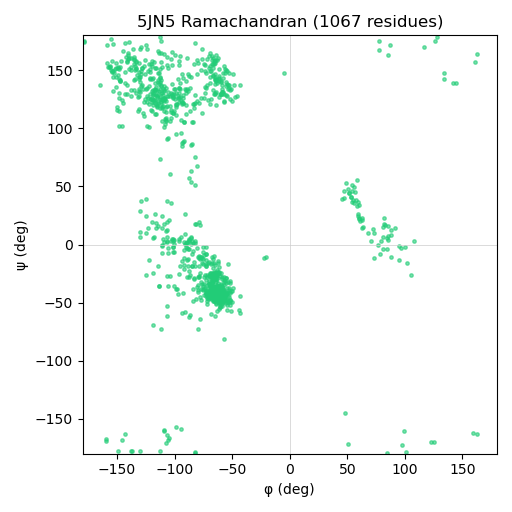U B O 1
ATOM 6389 N N . THR B 1 298 ? -24.222 -24.650 -10.901 1.00 24.26 275 THR B N 1
ATOM 6390 C CA . THR B 1 298 ? -23.959 -24.519 -9.470 1.00 23.15 275 THR B CA 1
ATOM 6391 C C . THR B 1 298 ? -22.526 -24.076 -9.193 1.00 27.35 275 THR B C 1
ATOM 6392 O O . THR B 1 298 ? -22.270 -23.271 -8.287 1.00 29.10 275 THR B O 1
ATOM 6396 N N . MET B 1 299 ? -21.591 -24.607 -9.974 1.00 24.34 276 MET B N 1
ATOM 6397 C CA . MET B 1 299 ? -20.181 -24.293 -9.794 1.00 31.03 276 MET B CA 1
ATOM 6398 C C . MET B 1 299 ? -19.900 -22.867 -10.273 1.00 30.17 276 MET B C 1
ATOM 6399 O O . MET B 1 299 ? -19.174 -22.123 -9.612 1.00 37.76 276 MET B O 1
ATOM 6404 N N . LYS B 1 300 ? -20.490 -22.491 -11.406 1.00 28.02 277 LYS B N 1
ATOM 6405 C CA . LYS B 1 300 ? -20.290 -21.149 -11.956 1.00 36.25 277 LYS B CA 1
ATOM 6406 C C . LYS B 1 300 ? -20.833 -20.083 -11.008 1.00 39.03 277 LYS B C 1
ATOM 6407 O O . LYS B 1 300 ? -20.191 -19.056 -10.775 1.00 38.18 277 LYS B O 1
ATOM 6413 N N . SER B 1 301 ? -22.006 -20.354 -10.444 1.00 37.98 278 SER B N 1
ATOM 6414 C CA . SER B 1 301 ? -22.703 -19.398 -9.591 1.00 41.57 278 SER B CA 1
ATOM 6415 C C . SER B 1 301 ? -22.242 -19.455 -8.145 1.00 42.55 278 SER B C 1
ATOM 6416 O O . SER B 1 301 ? -22.620 -18.618 -7.323 1.00 43.14 278 SER B O 1
ATOM 6419 N N . GLY B 1 302 ? -21.423 -20.448 -7.831 1.00 38.60 279 GLY B N 1
ATOM 6420 C CA . GLY B 1 302 ? -21.025 -20.672 -6.457 1.00 31.99 279 GLY B CA 1
ATOM 6421 C C . GLY B 1 302 ? -19.561 -20.415 -6.173 1.00 34.14 279 GLY B C 1
ATOM 6422 O O . GLY B 1 302 ? -18.793 -20.008 -7.050 1.00 40.54 279 GLY B O 1
ATOM 6423 N N . GLU B 1 303 ? -19.184 -20.661 -4.925 1.00 29.26 280 GLU B N 1
ATOM 6424 C CA . GLU B 1 303 ? -17.824 -20.448 -4.459 1.00 33.42 280 GLU B CA 1
ATOM 6425 C C . GLU B 1 303 ? -17.148 -21.789 -4.166 1.00 33.64 280 GLU B C 1
ATOM 6426 O O . GLU B 1 303 ? -16.097 -21.841 -3.523 1.00 34.06 280 GLU B O 1
ATOM 6428 N N . HIS B 1 304 ? -17.760 -22.870 -4.643 1.00 26.67 281 HIS B N 1
ATOM 6429 C CA . HIS B 1 304 ? -17.244 -24.225 -4.419 1.00 25.54 281 HIS B CA 1
ATOM 6430 C C . HIS B 1 304 ? -15.908 -24.466 -5.119 1.00 24.03 281 HIS B C 1
ATOM 6431 O O . HIS B 1 304 ? -15.673 -23.953 -6.219 1.00 29.05 281 HIS B O 1
ATOM 6438 N N . ASP B 1 305 ? -15.050 -25.260 -4.485 1.00 24.75 282 ASP B N 1
ATOM 6439 C CA . ASP B 1 305 ? -13.698 -25.485 -5.002 1.00 25.04 282 ASP B CA 1
ATOM 6440 C C . ASP B 1 305 ? -13.616 -26.620 -6.025 1.00 25.98 282 ASP B C 1
ATOM 6441 O O . ASP B 1 305 ? -12.737 -26.641 -6.894 1.00 21.18 282 ASP B O 1
ATOM 6446 N N . PHE B 1 306 ? -14.545 -27.559 -5.919 1.00 19.49 283 PHE B N 1
ATOM 6447 C CA . PHE B 1 306 ? -14.417 -28.833 -6.613 1.00 23.56 283 PHE B CA 1
ATOM 6448 C C . PHE B 1 306 ? -15.789 -29.416 -6.874 1.00 18.80 283 PHE B C 1
ATOM 6449 O O . PHE B 1 306 ? -16.624 -29.468 -5.964 1.00 21.46 283 PHE B O 1
ATOM 6457 N N . GLY B 1 307 ? -16.028 -29.852 -8.105 1.00 16.83 284 GLY B N 1
ATOM 6458 C CA . GLY B 1 307 ? -17.266 -30.534 -8.427 1.00 19.14 284 GLY B CA 1
ATOM 6459 C C . GLY B 1 307 ? -17.023 -31.822 -9.180 1.00 24.19 284 GLY B C 1
ATOM 6460 O O . GLY B 1 307 ? -15.982 -31.983 -9.805 1.00 20.01 284 GLY B O 1
ATOM 6461 N N . ALA B 1 308 ? -17.975 -32.750 -9.116 1.00 16.34 285 ALA B N 1
ATOM 6462 C CA . ALA B 1 308 ? -17.892 -33.937 -9.948 1.00 16.75 285 ALA B CA 1
ATOM 6463 C C . ALA B 1 308 ? -19.262 -34.547 -10.215 1.00 16.66 285 ALA B C 1
ATOM 6464 O O . ALA B 1 308 ? -20.204 -34.333 -9.448 1.00 18.67 285 ALA B O 1
ATOM 6466 N N . ALA B 1 309 ? -19.350 -35.323 -11.291 1.00 15.28 286 ALA B N 1
ATOM 6467 C CA . ALA B 1 309 ? -20.566 -36.046 -11.666 1.00 19.73 286 ALA B CA 1
ATOM 6468 C C . ALA B 1 309 ? -20.250 -37.503 -12.031 1.00 15.53 286 ALA B C 1
ATOM 6469 O O . ALA B 1 309 ? -19.144 -37.809 -12.492 1.00 15.33 286 ALA B O 1
ATOM 6471 N N . PHE B 1 310 ? -21.209 -38.396 -11.807 1.00 13.74 287 PHE B N 1
ATOM 6472 C CA . PHE B 1 310 ? -21.034 -39.822 -12.113 1.00 15.95 287 PHE B CA 1
ATOM 6473 C C . PHE B 1 310 ? -22.104 -40.273 -13.087 1.00 15.85 287 PHE B C 1
ATOM 6474 O O . PHE B 1 310 ? -23.179 -39.684 -13.130 1.00 20.34 287 PHE B O 1
ATOM 6482 N N . ASP B 1 311 ? -21.836 -41.329 -13.843 1.00 13.86 288 ASP B N 1
ATOM 6483 C CA . ASP B 1 311 ? -22.906 -41.911 -14.647 1.00 16.52 288 ASP B CA 1
ATOM 6484 C C . ASP B 1 311 ? -23.771 -42.850 -13.808 1.00 18.07 288 ASP B C 1
ATOM 6485 O O . ASP B 1 311 ? -23.550 -42.999 -12.606 1.00 17.85 288 ASP B O 1
ATOM 6490 N N . GLY B 1 312 ? -24.771 -43.453 -14.450 1.00 17.44 289 GLY B N 1
ATOM 6491 C CA . GLY B 1 312 ? -25.824 -44.169 -13.746 1.00 18.80 289 GLY B CA 1
ATOM 6492 C C . GLY B 1 312 ? -25.385 -45.325 -12.866 1.00 17.80 289 GLY B C 1
ATOM 6493 O O . GLY B 1 312 ? -25.988 -45.541 -11.807 1.00 16.94 289 GLY B O 1
ATOM 6494 N N . ASP B 1 313 ? -24.360 -46.067 -13.291 1.00 17.89 290 ASP B N 1
ATOM 6495 C CA . ASP B 1 313 ? -23.870 -47.213 -12.501 1.00 16.63 290 ASP B CA 1
ATOM 6496 C C . ASP B 1 313 ? -22.531 -46.946 -11.812 1.00 16.57 290 ASP B C 1
ATOM 6497 O O . ASP B 1 313 ? -21.947 -47.844 -11.214 1.00 14.58 290 ASP B O 1
ATOM 6502 N N . GLY B 1 314 ? -22.056 -45.715 -11.892 1.00 14.97 291 GLY B N 1
ATOM 6503 C CA . GLY B 1 314 ? -20.896 -45.306 -11.127 1.00 13.85 291 GLY B CA 1
ATOM 6504 C C . GLY B 1 314 ? -19.521 -45.646 -11.659 1.00 17.65 291 GLY B C 1
ATOM 6505 O O . GLY B 1 314 ? -18.562 -45.582 -10.908 1.00 15.06 291 GLY B O 1
ATOM 6506 N N . ASP B 1 315 ? -19.380 -45.980 -12.938 1.00 15.02 292 ASP B N 1
ATOM 6507 C CA . ASP B 1 315 ? -18.023 -46.276 -13.393 1.00 16.40 292 ASP B CA 1
ATOM 6508 C C . ASP B 1 315 ? -17.429 -45.204 -14.319 1.00 19.72 292 ASP B C 1
ATOM 6509 O O . ASP B 1 315 ? -16.297 -45.363 -14.770 1.00 18.58 292 ASP B O 1
ATOM 6514 N N . ARG B 1 316 ? -18.173 -44.122 -14.575 1.00 15.81 293 ARG B N 1
ATOM 6515 C CA . ARG B 1 316 ? -17.637 -42.927 -15.246 1.00 15.84 293 ARG B CA 1
ATOM 6516 C C . ARG B 1 316 ? -17.717 -41.695 -14.348 1.00 18.41 293 ARG B C 1
ATOM 6517 O O . ARG B 1 316 ? -18.523 -41.644 -13.410 1.00 14.89 293 ARG B O 1
ATOM 6525 N N . ASN B 1 317 ? -16.877 -40.702 -14.624 1.00 14.50 294 ASN B N 1
ATOM 6526 C CA . ASN B 1 317 ? -16.804 -39.506 -13.796 1.00 14.14 294 ASN B CA 1
ATOM 6527 C C . ASN B 1 317 ? -16.373 -38.268 -14.573 1.00 17.41 294 ASN B C 1
ATOM 6528 O O . ASN B 1 317 ? -15.537 -38.348 -15.488 1.00 17.28 294 ASN B O 1
ATOM 6533 N N . MET B 1 318 ? -16.944 -37.128 -14.195 1.00 16.37 295 MET B N 1
ATOM 6534 C CA . MET B 1 318 ? -16.479 -35.823 -14.668 1.00 18.50 295 MET B CA 1
ATOM 6535 C C . MET B 1 318 ? -15.922 -35.035 -13.504 1.00 19.47 295 MET B C 1
ATOM 6536 O O . MET B 1 318 ? -16.483 -35.051 -12.404 1.00 17.21 295 MET B O 1
ATOM 6541 N N . ILE B 1 319 ? -14.822 -34.333 -13.748 1.00 17.35 296 ILE B N 1
ATOM 6542 C CA . ILE B 1 319 ? -14.152 -33.550 -12.729 1.00 15.36 296 ILE B CA 1
ATOM 6543 C C . ILE B 1 319 ? -14.191 -32.053 -13.048 1.00 23.26 296 ILE B C 1
ATOM 6544 O O . ILE B 1 319 ? -13.777 -31.641 -14.137 1.00 20.70 296 ILE B O 1
ATOM 6549 N N . LEU B 1 320 ? -14.664 -31.249 -12.096 1.00 19.37 297 LEU B N 1
ATOM 6550 C CA . LEU B 1 320 ? -14.721 -29.791 -12.283 1.00 24.65 297 LEU B CA 1
ATOM 6551 C C . LEU B 1 320 ? -13.963 -29.028 -11.207 1.00 23.17 297 LEU B C 1
ATOM 6552 O O . LEU B 1 320 ? -13.886 -29.457 -10.058 1.00 21.50 297 LEU B O 1
ATOM 6557 N N . GLY B 1 321 ? -13.432 -27.869 -11.576 1.00 23.86 298 GLY B N 1
ATOM 6558 C CA . GLY B 1 321 ? -12.805 -26.996 -10.600 1.00 19.41 298 GLY B CA 1
ATOM 6559 C C . GLY B 1 321 ? -13.671 -25.779 -10.324 1.00 28.97 298 GLY B C 1
ATOM 6560 O O . GLY B 1 321 ? -14.819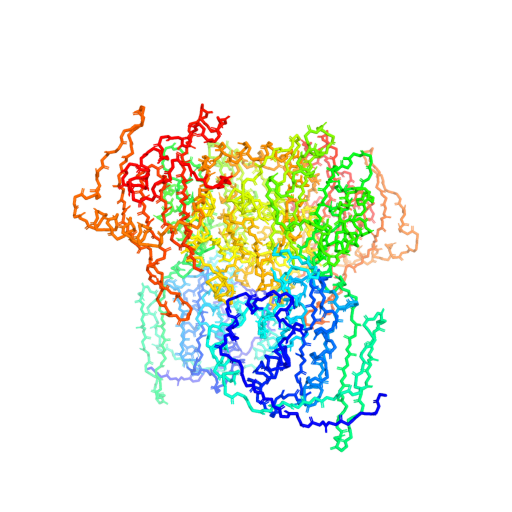 -25.714 -10.765 1.00 26.96 298 GLY B O 1
ATOM 6561 N N . LYS B 1 322 ? -13.116 -24.818 -9.588 1.00 29.35 299 LYS B N 1
ATOM 6562 C CA . LYS B 1 322 ? -13.842 -23.611 -9.211 1.00 28.79 299 LYS B CA 1
ATOM 6563 C C . LYS B 1 322 ? -14.401 -22.879 -10.428 1.00 30.10 299 LYS B C 1
ATOM 6564 O O . LYS B 1 322 ? -13.757 -22.807 -11.486 1.00 29.50 299 LYS B O 1
ATOM 6570 N N . HIS B 1 323 ? -15.623 -22.373 -10.268 1.00 32.39 300 HIS B N 1
ATOM 6571 C CA . HIS B 1 323 ? -16.361 -21.677 -11.325 1.00 34.87 300 HIS B CA 1
ATOM 6572 C C . HIS B 1 323 ? -16.628 -22.547 -12.548 1.00 33.81 300 HIS B C 1
ATOM 6573 O O . HIS B 1 323 ? -16.916 -22.035 -13.632 1.00 34.31 300 HIS B O 1
ATOM 6580 N N . GLY B 1 324 ? -16.557 -23.865 -12.372 1.00 32.17 301 GLY B N 1
ATOM 6581 C CA . GLY B 1 324 ? -16.926 -24.780 -13.439 1.00 31.87 301 GLY B CA 1
ATOM 6582 C C . GLY B 1 324 ? -15.828 -25.105 -14.437 1.00 26.13 301 GLY B C 1
ATOM 6583 O O . GLY B 1 324 ? -16.115 -25.616 -15.521 1.00 28.88 301 GLY B O 1
ATOM 6584 N N . PHE B 1 325 ? -14.583 -24.803 -14.073 1.00 28.57 302 PHE B N 1
ATOM 6585 C CA . PHE B 1 325 ? -13.408 -25.217 -14.853 1.00 25.76 302 PHE B CA 1
ATOM 6586 C C . PHE B 1 325 ? -13.481 -26.709 -15.154 1.00 30.09 302 PHE B C 1
ATOM 6587 O O . PHE B 1 325 ? -13.595 -27.518 -14.245 1.00 26.36 302 PHE B O 1
ATOM 6595 N N . PHE B 1 326 ? -13.437 -27.066 -16.430 1.00 26.09 303 PHE B N 1
ATOM 6596 C CA . PHE B 1 326 ? -13.594 -28.454 -16.857 1.00 24.24 303 PHE B CA 1
ATOM 6597 C C . PHE B 1 326 ? -12.229 -29.132 -17.003 1.00 27.06 303 PHE B C 1
ATOM 6598 O O . PHE B 1 326 ? -11.375 -28.660 -17.741 1.00 26.77 303 PHE B O 1
ATOM 6606 N N . VAL B 1 327 ? -12.012 -30.206 -16.252 1.00 24.54 304 VAL B N 1
ATOM 6607 C CA . VAL B 1 327 ? -10.849 -31.065 -16.461 1.00 20.49 304 VAL B CA 1
ATOM 6608 C C . VAL B 1 327 ? -11.238 -32.140 -17.465 1.00 25.02 304 VAL B C 1
ATOM 6609 O O . VAL B 1 327 ? -12.073 -32.987 -17.172 1.00 22.76 304 VAL B O 1
ATOM 6613 N N . ASN B 1 328 ? -10.674 -32.119 -18.668 1.00 21.24 305 ASN B N 1
ATOM 6614 C CA . ASN B 1 328 ? -11.143 -33.114 -19.621 1.00 23.37 305 ASN B CA 1
ATOM 6615 C C . ASN B 1 328 ? -10.559 -34.461 -19.187 1.00 17.90 305 ASN B C 1
ATOM 6616 O O . ASN B 1 328 ? -9.515 -34.499 -18.528 1.00 18.81 305 ASN B O 1
ATOM 6621 N N . PRO B 1 329 ? -11.283 -35.554 -19.455 1.00 17.19 306 PRO B N 1
ATOM 6622 C CA . PRO B 1 329 ? -10.907 -36.862 -18.903 1.00 18.22 306 PRO B CA 1
ATOM 6623 C C . PRO B 1 329 ? -9.510 -37.327 -19.312 1.00 20.79 306 PRO B C 1
ATOM 6624 O O . PRO B 1 329 ? -8.836 -38.014 -18.527 1.00 16.44 306 PRO B O 1
ATOM 6628 N N . SER B 1 330 ? -9.088 -36.982 -20.533 1.00 18.25 307 SER B N 1
ATOM 6629 C CA . SER B 1 330 ? -7.736 -37.292 -20.968 1.00 21.64 307 SER B CA 1
ATOM 6630 C C . SER B 1 330 ? -6.688 -36.647 -20.067 1.00 17.67 307 SER B C 1
ATOM 6631 O O . SER B 1 330 ? -5.654 -37.257 -19.778 1.00 19.67 307 SER B O 1
ATOM 6634 N N . ASP B 1 331 ? -6.953 -35.416 -19.629 1.00 17.05 308 ASP B N 1
ATOM 6635 C CA . ASP B 1 331 ? -6.055 -34.714 -18.733 1.00 17.20 308 ASP B CA 1
ATOM 6636 C C . ASP B 1 331 ? -6.156 -35.252 -17.315 1.00 20.65 308 ASP B C 1
ATOM 6637 O O . ASP B 1 331 ? -5.167 -35.298 -16.590 1.00 16.98 308 ASP B O 1
ATOM 6642 N N . SER B 1 332 ? -7.360 -35.634 -16.908 1.00 19.11 309 SER B N 1
ATOM 6643 C CA . SER B 1 332 ? -7.549 -36.099 -15.536 1.00 16.19 309 SER B CA 1
ATOM 6644 C C . SER B 1 332 ? -6.658 -37.295 -15.224 1.00 17.89 309 SER B C 1
ATOM 6645 O O . SER B 1 332 ? -5.995 -37.322 -14.180 1.00 18.24 309 SER B O 1
ATOM 6648 N N . VAL B 1 333 ? -6.637 -38.287 -16.111 1.00 14.99 310 VAL B N 1
ATOM 6649 C CA . VAL B 1 333 ? -5.838 -39.477 -15.849 1.00 14.41 310 VAL B CA 1
ATOM 6650 C C . VAL B 1 333 ? -4.359 -39.083 -15.812 1.00 18.82 310 VAL B C 1
ATOM 6651 O O . VAL B 1 333 ? -3.622 -39.580 -14.973 1.00 16.49 310 VAL B O 1
ATOM 6655 N N . ALA B 1 334 ? -3.950 -38.142 -16.664 1.00 19.35 311 ALA B N 1
ATOM 6656 C CA . ALA B 1 334 ? -2.570 -37.636 -16.630 1.00 21.19 311 ALA B CA 1
ATOM 6657 C C . ALA B 1 334 ? -2.214 -36.968 -15.294 1.00 22.51 311 ALA B C 1
ATOM 6658 O O . ALA B 1 334 ? -1.143 -37.226 -14.736 1.00 18.38 311 ALA B O 1
ATOM 6660 N N . VAL B 1 335 ? -3.098 -36.111 -14.778 1.00 19.28 312 VAL B N 1
ATOM 6661 C CA . VAL B 1 335 ? -2.833 -35.434 -13.507 1.00 19.99 312 VAL B CA 1
ATOM 6662 C C . VAL B 1 335 ? -2.719 -36.440 -12.355 1.00 18.50 312 VAL B C 1
ATOM 6663 O O . VAL B 1 335 ? -1.861 -36.303 -11.471 1.00 15.20 312 VAL B O 1
ATOM 6667 N N . ILE B 1 336 ? -3.586 -37.451 -12.361 1.00 19.39 313 ILE B N 1
ATOM 6668 C CA . ILE B 1 336 ? -3.541 -38.473 -11.315 1.00 13.54 313 ILE B CA 1
ATOM 6669 C C . ILE B 1 336 ? -2.206 -39.226 -11.396 1.00 14.66 313 ILE B C 1
ATOM 6670 O O . ILE B 1 336 ? -1.563 -39.465 -10.378 1.00 15.96 313 ILE B O 1
ATOM 6675 N N . ALA B 1 337 ? -1.788 -39.570 -12.612 1.00 17.79 314 ALA B N 1
ATOM 6676 C CA . ALA B 1 337 ? -0.514 -40.257 -12.815 1.00 19.13 314 ALA B CA 1
ATOM 6677 C C . ALA B 1 337 ? 0.640 -39.426 -12.280 1.00 16.62 314 ALA B C 1
ATOM 6678 O O . ALA B 1 337 ? 1.541 -39.955 -11.621 1.00 18.14 314 ALA B O 1
ATOM 6680 N N . ALA B 1 338 ? 0.600 -38.128 -12.559 1.00 17.92 315 ALA B N 1
ATOM 6681 C CA . ALA B 1 338 ? 1.682 -37.222 -12.153 1.00 20.04 315 ALA B CA 1
ATOM 6682 C C . ALA B 1 338 ? 1.731 -36.958 -10.643 1.00 22.98 315 ALA B C 1
ATOM 6683 O O . ALA B 1 338 ? 2.726 -36.461 -10.128 1.00 27.56 315 ALA B O 1
ATOM 6685 N N . ASN B 1 339 ? 0.651 -37.282 -9.937 1.00 21.35 316 ASN B N 1
ATOM 6686 C CA . ASN B 1 339 ? 0.572 -37.061 -8.496 1.00 17.93 316 ASN B CA 1
ATOM 6687 C C . ASN B 1 339 ? 0.225 -38.343 -7.756 1.00 19.57 316 ASN B C 1
ATOM 6688 O O . ASN B 1 339 ? -0.296 -38.323 -6.636 1.00 18.32 316 ASN B O 1
ATOM 6693 N N . ILE B 1 340 ? 0.541 -39.464 -8.383 1.00 18.00 317 ILE B N 1
ATOM 6694 C CA . ILE B 1 340 ? -0.016 -40.739 -7.984 1.00 14.95 317 ILE B CA 1
ATOM 6695 C C . ILE B 1 340 ? 0.387 -41.184 -6.574 1.00 17.18 317 ILE B C 1
ATOM 6696 O O . ILE B 1 340 ? -0.357 -41.902 -5.913 1.00 15.64 317 ILE B O 1
ATOM 6701 N N . PHE B 1 341 ? 1.533 -40.737 -6.074 1.00 18.69 318 PHE B N 1
ATOM 6702 C CA . PHE B 1 341 ? 1.942 -41.240 -4.771 1.00 16.19 318 PHE B CA 1
ATOM 6703 C C . PHE B 1 341 ? 1.320 -40.433 -3.618 1.00 18.97 318 PHE B C 1
ATOM 6704 O O . PHE B 1 341 ? 1.619 -40.688 -2.463 1.00 22.49 318 PHE B O 1
ATOM 6712 N N . SER B 1 342 ? 0.425 -39.501 -3.943 1.00 20.42 319 SER B N 1
ATOM 6713 C CA . SER B 1 342 ? -0.484 -38.886 -2.954 1.00 20.83 319 SER B CA 1
ATOM 6714 C C . SER B 1 342 ? -1.495 -39.895 -2.425 1.00 24.62 319 SER B C 1
ATOM 6715 O O . SER B 1 342 ? -2.221 -39.625 -1.472 1.00 24.32 319 SER B O 1
ATOM 6718 N N . ILE B 1 343 ? -1.559 -41.053 -3.071 1.00 19.15 320 ILE B N 1
ATOM 6719 C CA . ILE B 1 343 ? -2.560 -42.058 -2.753 1.00 17.83 320 ILE B CA 1
ATOM 6720 C C . ILE B 1 343 ? -1.890 -43.257 -2.105 1.00 19.48 320 ILE B C 1
ATOM 6721 O O . ILE B 1 343 ? -1.052 -43.907 -2.733 1.00 18.94 320 ILE B O 1
ATOM 6726 N N . PRO B 1 344 ? -2.256 -43.557 -0.844 1.00 15.04 321 PRO B N 1
ATOM 6727 C CA . PRO B 1 344 ? -1.626 -44.630 -0.062 1.00 16.15 321 PRO B CA 1
ATOM 6728 C C . PRO B 1 344 ? -1.540 -45.959 -0.786 1.00 16.74 321 PRO B C 1
ATOM 6729 O O . PRO B 1 344 ? -0.516 -46.635 -0.696 1.00 17.06 321 PRO B O 1
ATOM 6733 N N . TYR B 1 345 ? -2.584 -46.323 -1.529 1.00 15.55 322 TYR B N 1
ATOM 6734 C CA . TYR B 1 345 ? -2.566 -47.575 -2.271 1.00 14.43 322 TYR B CA 1
ATOM 6735 C C . TYR B 1 345 ? -1.313 -47.692 -3.137 1.00 15.57 322 TYR B C 1
ATOM 6736 O O . TYR B 1 345 ? -0.656 -48.732 -3.159 1.00 18.25 322 TYR B O 1
ATOM 6745 N N . PHE B 1 346 ? -1.015 -46.629 -3.867 1.00 17.34 323 PHE B N 1
ATOM 6746 C CA . PHE B 1 346 ? 0.116 -46.665 -4.794 1.00 16.97 323 PHE B CA 1
ATOM 6747 C C . PHE B 1 346 ? 1.434 -46.459 -4.055 1.00 20.05 323 PHE B C 1
ATOM 6748 O O . PHE B 1 346 ? 2.446 -47.028 -4.430 1.00 19.76 323 PHE B O 1
ATOM 6756 N N . GLN B 1 347 ? 1.395 -45.634 -3.017 1.00 18.28 324 GLN B N 1
ATOM 6757 C CA . GLN B 1 347 ? 2.556 -45.378 -2.162 1.00 22.48 324 GLN B CA 1
ATOM 6758 C C . GLN B 1 347 ? 3.033 -46.680 -1.561 1.00 27.65 324 GLN B C 1
ATOM 6759 O O . GLN B 1 347 ? 4.234 -46.949 -1.472 1.00 29.80 324 GLN B O 1
ATOM 6765 N N . GLN B 1 348 ? 2.070 -47.512 -1.183 1.00 22.88 325 GLN B N 1
ATOM 6766 C CA . GLN B 1 348 ? 2.355 -48.661 -0.344 1.00 30.19 325 GLN B CA 1
ATOM 6767 C C . GLN B 1 348 ? 2.544 -49.920 -1.168 1.00 25.18 325 GLN B C 1
ATOM 6768 O O . GLN B 1 348 ? 3.240 -50.837 -0.734 1.00 30.76 325 GLN B O 1
ATOM 6774 N N . THR B 1 349 ? 1.954 -49.970 -2.361 1.00 27.29 326 THR B N 1
ATOM 6775 C CA . THR B 1 349 ? 2.018 -51.198 -3.147 1.00 26.59 326 THR B CA 1
ATOM 6776 C C . THR B 1 349 ? 2.462 -50.984 -4.607 1.00 22.44 326 THR B C 1
ATOM 6777 O O . THR B 1 349 ? 2.471 -51.928 -5.387 1.00 38.50 326 THR B O 1
ATOM 6781 N N . GLY B 1 350 ? 2.861 -49.759 -4.956 1.00 24.68 327 GLY B N 1
ATOM 6782 C CA . GLY B 1 350 ? 3.594 -49.494 -6.190 1.00 15.44 327 GLY B CA 1
ATOM 6783 C C . GLY B 1 350 ? 2.787 -49.229 -7.458 1.00 27.04 327 GLY B C 1
ATOM 6784 O O . GLY B 1 350 ? 1.578 -49.394 -7.465 1.00 26.69 327 GLY B O 1
ATOM 6785 N N . VAL B 1 351 ? 3.474 -48.819 -8.523 1.00 19.70 328 VAL B N 1
ATOM 6786 C CA . VAL B 1 351 ? 2.853 -48.520 -9.828 1.00 22.10 328 VAL B CA 1
ATOM 6787 C C . VAL B 1 351 ? 3.422 -49.424 -10.932 1.00 27.06 328 VAL B C 1
ATOM 6788 O O . VAL B 1 351 ? 4.602 -49.344 -11.289 1.00 26.17 328 VAL B O 1
ATOM 6792 N N . ARG B 1 352 ? 2.558 -50.272 -11.472 1.00 23.10 329 ARG B N 1
ATOM 6793 C CA . ARG B 1 352 ? 2.951 -51.362 -12.353 1.00 22.29 329 ARG B CA 1
ATOM 6794 C C . ARG B 1 352 ? 2.895 -51.014 -13.840 1.00 23.42 329 ARG B C 1
ATOM 6795 O O . ARG B 1 352 ? 3.444 -51.736 -14.670 1.00 21.59 329 ARG B O 1
ATOM 6803 N N . GLY B 1 353 ? 2.241 -49.907 -14.169 1.00 17.85 330 GLY B N 1
ATOM 6804 C CA . GLY B 1 353 ? 2.025 -49.526 -15.558 1.00 20.08 330 GLY B CA 1
ATOM 6805 C C . GLY B 1 353 ? 0.886 -48.525 -15.687 1.00 23.38 330 GLY B C 1
ATOM 6806 O O . GLY B 1 353 ? 0.017 -48.423 -14.802 1.00 17.72 330 GLY B O 1
ATOM 6807 N N . PHE B 1 354 ? 0.920 -47.777 -16.780 1.00 18.91 331 PHE B N 1
ATOM 6808 C CA . PHE B 1 354 ? -0.106 -46.815 -17.172 1.00 15.24 331 PHE B CA 1
ATOM 6809 C C . PHE B 1 354 ? -0.753 -47.252 -18.485 1.00 19.35 331 PHE B C 1
ATOM 6810 O O . PHE B 1 354 ? -0.105 -47.893 -19.295 1.00 19.06 331 PHE B O 1
ATOM 6818 N N . ALA B 1 355 ? -2.011 -46.891 -18.713 1.00 19.33 332 ALA B N 1
ATOM 6819 C CA . ALA B 1 355 ? -2.645 -47.216 -19.994 1.00 16.90 332 ALA B CA 1
ATOM 6820 C C . ALA B 1 355 ? -3.782 -46.263 -20.348 1.00 22.09 332 ALA B C 1
ATOM 6821 O O . ALA B 1 355 ? -4.459 -45.727 -19.473 1.00 16.31 332 ALA B O 1
ATOM 6823 N N . ARG B 1 356 ? -3.978 -46.059 -21.648 1.00 16.03 333 ARG B N 1
ATOM 6824 C CA . ARG B 1 356 ? -5.104 -45.286 -22.160 1.00 16.17 333 ARG B CA 1
ATOM 6825 C C . ARG B 1 356 ? -5.607 -45.957 -23.419 1.00 20.53 333 ARG B C 1
ATOM 6826 O O . ARG B 1 356 ? -4.868 -46.691 -24.055 1.00 17.82 333 ARG B O 1
ATOM 6834 N N . SER B 1 357 ? -6.858 -45.729 -23.793 1.00 17.60 334 SER B N 1
ATOM 6835 C CA . SER B 1 357 ? -7.298 -46.258 -25.081 1.00 16.87 334 SER B CA 1
ATOM 6836 C C . SER B 1 357 ? -6.653 -45.391 -26.160 1.00 17.96 334 SER B C 1
ATOM 6837 O O . SER B 1 357 ? -6.291 -44.239 -25.920 1.00 18.90 334 SER B O 1
ATOM 6840 N N . MET B 1 358 ? -6.487 -45.973 -27.338 1.00 19.79 335 MET B N 1
ATOM 6841 C CA A MET B 1 358 ? -5.846 -45.289 -28.448 0.04 22.99 335 MET B CA 1
ATOM 6842 C CA B MET B 1 358 ? -5.839 -45.289 -28.458 0.96 23.29 335 MET B CA 1
ATOM 6843 C C . MET B 1 358 ? -6.450 -43.902 -28.759 1.00 20.91 335 MET B C 1
ATOM 6844 O O . MET B 1 358 ? -5.715 -42.950 -28.979 1.00 20.56 335 MET B O 1
ATOM 6853 N N . PRO B 1 359 ? -7.801 -43.771 -28.767 1.00 17.04 336 PRO B N 1
ATOM 6854 C CA . PRO B 1 359 ? -8.302 -42.424 -29.079 1.00 19.14 336 PRO B CA 1
ATOM 6855 C C . PRO B 1 359 ? -8.170 -41.374 -27.958 1.00 21.75 336 PRO B C 1
ATOM 6856 O O . PRO B 1 359 ? -8.429 -40.194 -28.191 1.00 23.07 336 PRO B O 1
ATOM 6860 N N . THR B 1 360 ? -7.791 -41.795 -26.755 1.00 21.24 337 THR B N 1
ATOM 6861 C CA . THR B 1 360 ? -7.593 -40.864 -25.644 1.00 18.92 337 THR B CA 1
ATOM 6862 C C . THR B 1 360 ? -6.359 -40.014 -25.919 1.00 21.12 337 THR B C 1
ATOM 6863 O O . THR B 1 360 ? -5.434 -40.486 -26.574 1.00 20.82 337 THR B O 1
ATOM 6867 N N . SER B 1 361 ? -6.331 -38.774 -25.429 1.00 19.51 338 SER B N 1
ATOM 6868 C CA . SER B 1 361 ? -5.214 -37.882 -25.754 1.00 22.73 338 SER B CA 1
ATOM 6869 C C . SER B 1 361 ? -3.899 -38.384 -25.185 1.00 24.08 338 SER B C 1
ATOM 6870 O O . SER B 1 361 ? -3.886 -39.144 -24.223 1.00 22.04 338 SER B O 1
ATOM 6873 N N . GLY B 1 362 ? -2.790 -37.945 -25.774 1.00 21.12 339 GLY B N 1
ATOM 6874 C CA . GLY B 1 362 ? -1.474 -38.374 -25.330 1.00 21.50 339 GLY B CA 1
ATOM 6875 C C . GLY B 1 362 ? -0.935 -37.717 -24.063 1.00 25.14 339 GLY B C 1
ATOM 6876 O O . GLY B 1 362 ? 0.253 -37.800 -23.776 1.00 22.92 339 GLY B O 1
ATOM 6877 N N . ALA B 1 363 ? -1.799 -37.076 -23.285 1.00 26.50 340 ALA B N 1
ATOM 6878 C CA . ALA B 1 363 ? -1.343 -36.414 -22.062 1.00 21.04 340 ALA B CA 1
ATOM 6879 C C . ALA B 1 363 ? -0.725 -37.403 -21.079 1.00 23.63 340 ALA B C 1
ATOM 6880 O O . ALA B 1 363 ? 0.251 -37.094 -20.405 1.00 23.03 340 ALA B O 1
ATOM 6882 N N . LEU B 1 364 ? -1.309 -38.594 -20.987 1.00 19.10 341 LEU B N 1
ATOM 6883 C CA . LEU B 1 364 ? -0.816 -39.584 -20.046 1.00 22.73 341 LEU B CA 1
ATOM 6884 C C . LEU B 1 364 ? 0.584 -40.019 -20.457 1.00 25.71 341 LEU B C 1
ATOM 6885 O O . LEU B 1 364 ? 1.436 -40.263 -19.602 1.00 21.18 341 LEU B O 1
ATOM 6890 N N . ASP B 1 365 ? 0.804 -40.104 -21.770 1.00 22.71 342 ASP B N 1
ATOM 6891 C CA . ASP B 1 365 ? 2.069 -40.588 -22.306 1.00 26.48 342 ASP B CA 1
ATOM 6892 C C . ASP B 1 365 ? 3.215 -39.691 -21.836 1.00 22.89 342 ASP B C 1
ATOM 6893 O O . ASP B 1 365 ? 4.315 -40.147 -21.562 1.00 25.92 342 ASP B O 1
ATOM 6898 N N . ARG B 1 366 ? 2.942 -38.392 -21.791 1.00 25.15 343 ARG B N 1
ATOM 6899 C CA . ARG B 1 366 ? 3.925 -37.374 -21.395 1.00 25.68 343 ARG B CA 1
ATOM 6900 C C . ARG B 1 366 ? 4.404 -37.573 -19.965 1.00 27.40 343 ARG B C 1
ATOM 6901 O O . ARG B 1 366 ? 5.577 -37.397 -19.648 1.00 28.70 343 ARG B O 1
ATOM 6909 N N . VAL B 1 367 ? 3.485 -37.943 -19.090 1.00 19.53 344 VAL B N 1
ATOM 6910 C CA . VAL B 1 367 ? 3.837 -38.231 -17.708 1.00 19.16 344 VAL B CA 1
ATOM 6911 C C . VAL B 1 367 ? 4.608 -39.544 -17.607 1.00 19.63 344 VAL B C 1
ATOM 6912 O O . VAL B 1 367 ? 5.577 -39.651 -16.853 1.00 21.88 344 VAL B O 1
ATOM 6916 N N . ALA B 1 368 ? 4.156 -40.550 -18.355 1.00 23.75 345 ALA B N 1
ATOM 6917 C CA . ALA B 1 368 ? 4.785 -41.864 -18.326 1.00 24.37 345 ALA B CA 1
ATOM 6918 C C . ALA B 1 368 ? 6.224 -41.796 -18.836 1.00 28.99 345 ALA B C 1
ATOM 6919 O O . ALA B 1 368 ? 7.120 -42.429 -18.279 1.00 25.97 345 ALA B O 1
ATOM 6921 N N . SER B 1 369 ? 6.434 -41.028 -19.901 1.00 28.17 346 SER B N 1
ATOM 6922 C CA A SER B 1 369 ? 7.758 -40.910 -20.510 0.50 31.00 346 SER B CA 1
ATOM 6923 C CA B SER B 1 369 ? 7.759 -40.928 -20.508 0.50 31.00 346 SER B CA 1
ATOM 6924 C C . SER B 1 369 ? 8.796 -40.422 -19.502 1.00 31.00 346 SER B C 1
ATOM 6925 O O . SER B 1 369 ? 9.979 -40.729 -19.613 1.00 35.19 346 SER B O 1
ATOM 6930 N N . ALA B 1 370 ? 8.346 -39.664 -18.512 1.00 36.19 347 ALA B N 1
ATOM 6931 C CA . ALA B 1 370 ? 9.253 -39.091 -17.522 1.00 35.38 347 ALA B CA 1
ATOM 6932 C C . ALA B 1 370 ? 9.594 -40.028 -16.350 1.00 50.36 347 ALA B C 1
ATOM 6933 O O . ALA B 1 370 ? 10.313 -39.627 -15.434 1.00 49.68 347 ALA B O 1
ATOM 6935 N N . THR B 1 371 ? 9.095 -41.268 -16.375 1.00 37.61 348 THR B N 1
ATOM 6936 C CA . THR B 1 371 ? 9.457 -42.264 -15.366 1.00 32.93 348 THR B CA 1
ATOM 6937 C C . THR B 1 371 ? 9.882 -43.565 -16.049 1.00 42.55 348 THR B C 1
ATOM 6938 O O . THR B 1 371 ? 9.914 -43.641 -17.267 1.00 35.06 348 THR B O 1
ATOM 6942 N N . LYS B 1 372 ? 10.196 -44.592 -15.267 1.00 43.68 349 LYS B N 1
ATOM 6943 C CA . LYS B 1 372 ? 10.547 -45.891 -15.843 1.00 43.89 349 LYS B CA 1
ATOM 6944 C C . LYS B 1 372 ? 9.312 -46.778 -15.995 1.00 38.86 349 LYS B C 1
ATOM 6945 O O . LYS B 1 372 ? 9.420 -48.008 -16.010 1.00 39.22 349 LYS B O 1
ATOM 6951 N N . ILE B 1 373 ? 8.143 -46.158 -16.132 1.00 47.91 350 ILE B N 1
ATOM 6952 C CA . ILE B 1 373 ? 6.880 -46.903 -16.142 1.00 37.94 350 ILE B CA 1
ATOM 6953 C C . ILE B 1 373 ? 6.231 -46.990 -17.543 1.00 24.88 350 ILE B C 1
ATOM 6954 O O . ILE B 1 373 ? 6.031 -45.989 -18.226 1.00 28.71 350 ILE B O 1
ATOM 6959 N N . ALA B 1 374 ? 5.903 -48.212 -17.948 1.00 28.28 351 ALA B N 1
ATOM 6960 C CA . ALA B 1 374 ? 5.337 -48.473 -19.270 1.00 29.60 351 ALA B CA 1
ATOM 6961 C C . ALA B 1 374 ? 3.997 -47.773 -19.517 1.00 28.65 351 ALA B C 1
ATOM 6962 O O . ALA B 1 374 ? 3.180 -47.617 -18.599 1.00 26.51 351 ALA B O 1
ATOM 6964 N N . LEU B 1 375 ? 3.797 -47.353 -20.765 1.00 27.12 352 LEU B N 1
ATOM 6965 C CA . LEU B 1 375 ? 2.524 -46.834 -21.259 1.00 25.32 352 LEU B CA 1
ATOM 6966 C C . LEU B 1 375 ? 1.955 -47.807 -22.298 1.00 29.06 352 LEU B C 1
ATOM 6967 O O . LEU B 1 375 ? 2.587 -48.058 -23.335 1.00 24.78 352 LEU B O 1
ATOM 6972 N N . TYR B 1 376 ? 0.788 -48.374 -22.009 1.00 18.62 353 TYR B N 1
ATOM 6973 C CA . TYR B 1 376 ? 0.085 -49.218 -22.964 1.00 19.01 353 TYR B CA 1
ATOM 6974 C C . TYR B 1 376 ? -1.038 -48.449 -23.653 1.00 22.88 353 TYR B C 1
ATOM 6975 O O . TYR B 1 376 ? -1.861 -47.805 -22.995 1.00 20.02 353 TYR B O 1
ATOM 6984 N N . GLU B 1 377 ? -1.061 -48.512 -24.982 1.00 20.56 354 GLU B N 1
ATOM 6985 C CA . GLU B 1 377 ? -2.120 -47.897 -25.769 1.00 17.36 354 GLU B CA 1
ATOM 6986 C C . GLU B 1 377 ? -3.016 -48.993 -26.336 1.00 23.05 354 GLU B C 1
ATOM 6987 O O . GLU B 1 377 ? -2.584 -49.794 -27.161 1.00 23.54 354 GLU B O 1
ATOM 6993 N N . THR B 1 378 ? -4.264 -49.035 -25.886 1.00 20.08 355 THR B N 1
ATOM 6994 C CA . THR B 1 378 ? -5.145 -50.169 -26.181 1.00 16.74 355 THR B CA 1
ATOM 6995 C C . THR B 1 378 ? -6.293 -49.799 -27.106 1.00 16.48 355 THR B C 1
ATOM 6996 O O . THR B 1 378 ? -6.695 -48.642 -27.158 1.00 18.45 355 THR B O 1
ATOM 7000 N N . PRO B 1 379 ? -6.856 -50.791 -27.805 1.00 18.48 356 PRO B N 1
ATOM 7001 C CA . PRO B 1 379 ? -8.120 -50.523 -28.503 1.00 22.15 356 PRO B CA 1
ATOM 7002 C C . PRO B 1 379 ? -9.196 -50.159 -27.504 1.00 26.69 356 PRO B C 1
ATOM 7003 O O . PRO B 1 379 ? -9.041 -50.452 -26.325 1.00 19.41 356 PRO B O 1
ATOM 7007 N N . THR B 1 380 ? -10.254 -49.517 -27.973 1.00 21.25 357 THR B N 1
ATOM 7008 C CA A THR B 1 380 ? -11.425 -49.229 -27.150 0.71 24.65 357 THR B CA 1
ATOM 7009 C CA B THR B 1 380 ? -11.407 -49.230 -27.128 0.29 24.68 357 THR B CA 1
ATOM 7010 C C . THR B 1 380 ? -11.973 -50.518 -26.527 1.00 23.95 357 THR B C 1
ATOM 7011 O O . THR B 1 380 ? -12.163 -51.518 -27.225 1.00 22.38 357 THR B O 1
ATOM 7018 N N . GLY B 1 381 ? -12.224 -50.503 -25.223 1.00 19.84 358 GLY B N 1
ATOM 7019 C CA . GLY B 1 381 ? -12.765 -51.674 -24.544 1.00 22.11 358 GLY B CA 1
ATOM 7020 C C . GLY B 1 381 ? -12.074 -52.040 -23.234 1.00 30.86 358 GLY B C 1
ATOM 7021 O O . GLY B 1 381 ? -10.852 -51.932 -23.112 1.00 23.28 358 GLY B O 1
ATOM 7022 N N . TRP B 1 382 ? -12.855 -52.491 -22.255 1.00 26.80 359 TRP B N 1
ATOM 7023 C CA . TRP B 1 382 ? -12.310 -52.832 -20.939 1.00 23.27 359 TRP B CA 1
ATOM 7024 C C . TRP B 1 382 ? -11.304 -53.982 -20.960 1.00 25.35 359 TRP B C 1
ATOM 7025 O O . TRP B 1 382 ? -10.275 -53.914 -20.285 1.00 24.29 359 TRP B O 1
ATOM 7036 N N . LYS B 1 383 ? -11.608 -55.039 -21.708 1.00 29.36 360 LYS B N 1
ATOM 7037 C CA . LYS B 1 383 ? -10.845 -56.287 -21.622 1.00 28.49 360 LYS B CA 1
ATOM 7038 C C . LYS B 1 383 ? -9.343 -56.076 -21.767 1.00 24.14 360 LYS B C 1
ATOM 7039 O O . LYS B 1 383 ? -8.544 -56.820 -21.185 1.00 23.80 360 LYS B O 1
ATOM 7045 N N . PHE B 1 384 ? -8.962 -55.062 -22.543 1.00 19.78 361 PHE B N 1
ATOM 7046 C CA . PHE B 1 384 ? -7.557 -54.793 -22.765 1.00 21.97 361 PHE B CA 1
ATOM 7047 C C . PHE B 1 384 ? -6.902 -54.297 -21.481 1.00 19.23 361 PHE B C 1
ATOM 7048 O O . PHE B 1 384 ? -5.775 -54.692 -21.163 1.00 22.96 361 PHE B O 1
ATOM 7056 N N . PHE B 1 385 ? -7.616 -53.448 -20.746 1.00 19.21 362 PHE B N 1
ATOM 7057 C CA . PHE B 1 385 ? -7.147 -52.982 -19.438 1.00 16.70 362 PHE B CA 1
ATOM 7058 C C . PHE B 1 385 ? -7.123 -54.138 -18.442 1.00 21.25 362 PHE B C 1
ATOM 7059 O O . PHE B 1 385 ? -6.140 -54.345 -17.717 1.00 18.72 362 PHE B O 1
ATOM 7067 N N . GLY B 1 386 ? -8.233 -54.872 -18.390 1.00 18.23 363 GLY B N 1
ATOM 7068 C CA . GLY B 1 386 ? -8.387 -55.985 -17.471 1.00 18.46 363 GLY B CA 1
ATOM 7069 C C . GLY B 1 386 ? -7.297 -57.023 -17.602 1.00 24.23 363 GLY B C 1
ATOM 7070 O O . GLY B 1 386 ? -6.783 -57.530 -16.606 1.00 21.81 363 GLY B O 1
ATOM 7071 N N . ASN B 1 387 ? -6.929 -57.349 -18.837 1.00 19.46 364 ASN B N 1
ATOM 7072 C CA . ASN B 1 387 ? -5.832 -58.287 -19.064 1.00 21.27 364 ASN B CA 1
ATOM 7073 C C . ASN B 1 387 ? -4.471 -57.796 -18.567 1.00 19.79 364 ASN B C 1
ATOM 7074 O O . ASN B 1 387 ? -3.711 -58.573 -17.991 1.00 24.14 364 ASN B O 1
ATOM 7079 N N . LEU B 1 388 ? -4.137 -56.534 -18.824 1.00 20.33 365 LEU B N 1
ATOM 7080 C CA . LEU B 1 388 ? -2.874 -55.989 -18.318 1.00 19.14 365 LEU B CA 1
ATOM 7081 C C . LEU B 1 388 ? -2.861 -55.968 -16.784 1.00 19.75 365 LEU B C 1
ATOM 7082 O O . LEU B 1 388 ? -1.831 -56.234 -16.159 1.00 20.48 365 LEU B O 1
ATOM 7087 N N . MET B 1 389 ? -4.002 -55.666 -16.173 1.00 22.08 366 MET B N 1
ATOM 7088 C CA . MET B 1 389 ? -4.080 -55.676 -14.709 1.00 18.84 366 MET B CA 1
ATOM 7089 C C . MET B 1 389 ? -3.847 -57.074 -14.139 1.00 19.99 366 MET B C 1
ATOM 7090 O O . MET B 1 389 ? -3.134 -57.241 -13.147 1.00 24.25 366 MET B O 1
ATOM 7095 N N . ASP B 1 390 ? -4.465 -58.071 -14.759 1.00 21.67 367 ASP B N 1
ATOM 7096 C CA . ASP B 1 390 ? -4.329 -59.458 -14.332 1.00 22.38 367 ASP B CA 1
ATOM 7097 C C . ASP B 1 390 ? -2.903 -59.974 -14.540 1.00 33.07 367 ASP B C 1
ATOM 7098 O O . ASP B 1 390 ? -2.503 -60.953 -13.912 1.00 29.98 367 ASP B O 1
ATOM 7103 N N . ALA B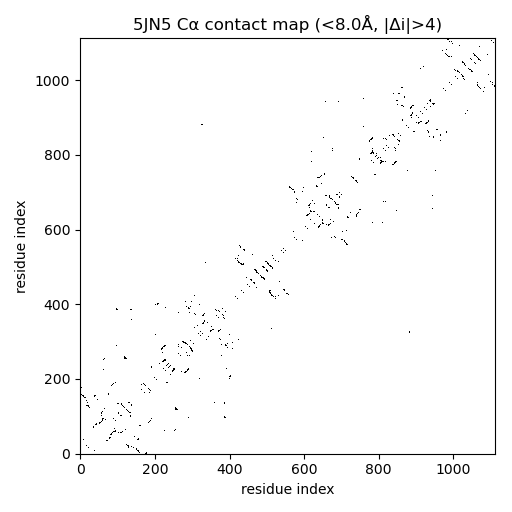 1 391 ? -2.143 -59.308 -15.408 1.00 28.41 368 ALA B N 1
ATOM 7104 C CA . ALA B 1 391 ? -0.743 -59.658 -15.648 1.00 26.99 368 ALA B CA 1
ATOM 7105 C C . ALA B 1 391 ? 0.198 -58.880 -14.728 1.00 31.43 368 ALA B C 1
ATOM 7106 O O . ALA B 1 391 ? 1.419 -58.920 -14.891 1.00 29.65 368 ALA B O 1
ATOM 7108 N N . SER B 1 392 ? -0.390 -58.179 -13.759 1.00 25.10 369 SER B N 1
ATOM 7109 C CA . SER B 1 392 ? 0.325 -57.290 -12.854 1.00 25.38 369 SER B CA 1
ATOM 7110 C C . SER B 1 392 ? 1.150 -56.250 -13.593 1.00 25.23 369 SER B C 1
ATOM 7111 O O . SER B 1 392 ? 2.242 -55.912 -13.170 1.00 26.16 369 SER B O 1
ATOM 7114 N N . LYS B 1 393 ? 0.612 -55.725 -14.693 1.00 25.46 370 LYS B N 1
ATOM 7115 C CA . LYS B 1 393 ? 1.329 -54.747 -15.516 1.00 22.13 370 LYS B CA 1
ATOM 7116 C C . LYS B 1 393 ? 0.632 -53.396 -15.622 1.00 21.56 370 LYS B C 1
ATOM 7117 O O . LYS B 1 393 ? 1.062 -52.535 -16.385 1.00 20.44 370 LYS B O 1
ATOM 7123 N N . LEU B 1 394 ? -0.460 -53.204 -14.885 1.00 18.40 371 LEU B N 1
ATOM 7124 C CA . LEU B 1 394 ? -1.225 -51.966 -15.033 1.00 15.82 371 LEU B CA 1
ATOM 7125 C C . LEU B 1 394 ? -1.830 -51.496 -13.716 1.00 14.91 371 LEU B C 1
ATOM 7126 O O . LEU B 1 394 ? -2.591 -52.235 -13.085 1.00 17.56 371 LEU B O 1
ATOM 7131 N N . SER B 1 395 ? -1.479 -50.273 -13.321 1.00 16.02 372 SER B N 1
ATOM 7132 C CA . SER B 1 395 ? -1.981 -49.675 -12.078 1.00 15.67 372 SER B CA 1
ATOM 7133 C C . SER B 1 395 ? -3.047 -48.596 -12.296 1.00 18.07 372 SER B C 1
ATOM 7134 O O . SER B 1 395 ? -3.965 -48.461 -11.485 1.00 16.96 372 SER B O 1
ATOM 7137 N N . LEU B 1 396 ? -2.918 -47.817 -13.360 1.00 15.22 373 LEU B N 1
ATOM 7138 C CA . LEU B 1 396 ? -3.824 -46.689 -13.588 1.00 14.25 373 LEU B CA 1
ATOM 7139 C C . LEU B 1 396 ? -4.166 -46.552 -15.064 1.00 18.36 373 LEU B C 1
ATOM 7140 O O . LEU B 1 396 ? -3.267 -46.552 -15.913 1.00 16.00 373 LEU B O 1
ATOM 7145 N N . CYS B 1 397 ? -5.461 -46.460 -15.379 1.00 14.20 374 CYS B N 1
ATOM 7146 C CA .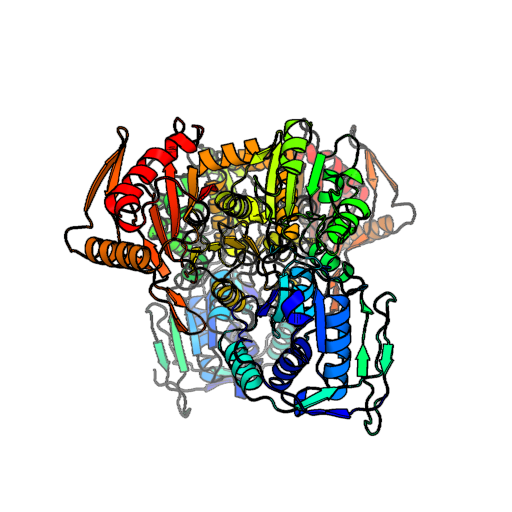 CYS B 1 397 ? -5.883 -46.311 -16.774 1.00 17.85 374 CYS B CA 1
ATOM 7147 C C . CYS B 1 397 ? -6.955 -45.235 -16.965 1.00 18.87 374 CYS B C 1
ATOM 7148 O O . CYS B 1 397 ? -7.717 -44.904 -16.050 1.00 15.68 374 CYS B O 1
ATOM 7151 N N . GLY B 1 398 ? -6.986 -44.666 -18.165 1.00 17.26 375 GLY B N 1
ATOM 7152 C CA . GLY B 1 398 ? -7.961 -43.647 -18.497 1.00 18.14 375 GLY B CA 1
ATOM 7153 C C . GLY B 1 398 ? -8.539 -43.840 -19.887 1.00 20.55 375 GLY B C 1
ATOM 7154 O O . GLY B 1 398 ? -7.914 -44.441 -20.756 1.00 17.65 375 GLY B O 1
ATOM 7155 N N . GLU B 1 399 ? -9.763 -43.363 -20.068 1.00 16.95 376 GLU B N 1
ATOM 7156 C CA . GLU B 1 399 ? -10.393 -43.286 -21.380 1.00 18.93 376 GLU B CA 1
ATOM 7157 C C . GLU B 1 399 ? -10.921 -41.868 -21.531 1.00 21.76 376 GLU B C 1
ATOM 7158 O O . GLU B 1 399 ? -11.379 -41.258 -20.547 1.00 17.82 376 GLU B O 1
ATOM 7164 N N . GLU B 1 400 ? -10.905 -41.349 -22.755 1.00 17.13 377 GLU B N 1
ATOM 7165 C CA . GLU B 1 400 ? -11.388 -40.003 -23.001 1.00 17.68 377 GLU B CA 1
ATOM 7166 C C . GLU B 1 400 ? -12.888 -39.869 -22.707 1.00 15.05 377 GLU B C 1
ATOM 7167 O O . GLU B 1 400 ? -13.373 -38.774 -22.436 1.00 17.68 377 GLU B O 1
ATOM 7173 N N . SER B 1 401 ? -13.617 -40.981 -22.781 1.00 18.07 378 SER B N 1
ATOM 7174 C CA . SER B 1 401 ? -15.052 -40.972 -22.508 1.00 17.12 378 SER B CA 1
ATOM 7175 C C . SER B 1 401 ? -15.346 -41.039 -21.002 1.00 16.91 378 SER B C 1
ATOM 7176 O O . SER B 1 401 ? -16.132 -41.867 -20.567 1.00 17.94 378 SER B O 1
ATOM 7179 N N . PHE B 1 402 ? -14.706 -40.158 -20.235 1.00 13.53 379 PHE B N 1
ATOM 7180 C CA . PHE B 1 402 ? -14.976 -39.995 -18.799 1.00 15.11 379 PHE B CA 1
ATOM 7181 C C . PHE B 1 402 ? -14.737 -41.263 -17.981 1.00 19.36 379 PHE B C 1
ATOM 7182 O O . PHE B 1 402 ? -15.418 -41.499 -16.983 1.00 15.25 379 PHE B O 1
ATOM 7190 N N . GLY B 1 403 ? -13.747 -42.054 -18.394 1.00 15.23 380 GLY B N 1
ATOM 7191 C CA . GLY B 1 403 ? -13.406 -43.301 -17.740 1.00 16.03 380 GLY B CA 1
ATOM 7192 C C . GLY B 1 403 ? -12.063 -43.225 -17.019 1.00 17.59 380 GLY B C 1
ATOM 7193 O O . GLY B 1 403 ? -11.069 -42.815 -17.605 1.00 16.95 380 GLY B O 1
ATOM 7194 N N . THR B 1 404 ? -12.037 -43.613 -15.742 1.00 13.69 381 THR B N 1
ATOM 7195 C CA . THR B 1 404 ? -10.788 -43.659 -14.984 1.00 15.06 381 THR B CA 1
ATOM 7196 C C . THR B 1 404 ? -10.836 -44.861 -14.060 1.00 17.31 381 THR B C 1
ATOM 7197 O O . THR B 1 404 ? -11.872 -45.147 -13.453 1.00 14.88 381 THR B O 1
ATOM 7201 N N . GLY B 1 405 ? -9.725 -45.570 -13.935 1.00 17.11 382 GLY B N 1
ATOM 7202 C CA . GLY B 1 405 ? -9.710 -46.728 -13.060 1.00 15.51 382 GLY B CA 1
ATOM 7203 C C . GLY B 1 405 ? -8.319 -47.126 -12.616 1.00 15.57 382 GLY B C 1
ATOM 7204 O O . GLY B 1 405 ? -7.316 -46.569 -13.085 1.00 14.25 382 GLY B O 1
ATOM 7205 N N . SER B 1 406 ? -8.273 -48.072 -11.685 1.00 16.38 383 SER B N 1
ATOM 7206 C CA . SER B 1 406 ? -7.017 -48.673 -11.227 1.00 14.37 383 SER B CA 1
ATOM 7207 C C . SER B 1 406 ? -7.232 -50.163 -11.047 1.00 14.57 383 SER B C 1
ATOM 7208 O O . SER B 1 406 ? -8.355 -50.664 -11.166 1.00 16.06 383 SER B O 1
ATOM 7211 N N . ASP B 1 407 ? -6.166 -50.891 -10.739 1.00 15.30 384 ASP B N 1
ATOM 7212 C CA . ASP B 1 407 ? -6.318 -52.322 -10.550 1.00 13.31 384 ASP B CA 1
ATOM 7213 C C . ASP B 1 407 ? -6.815 -52.706 -9.143 1.00 13.93 384 ASP B C 1
ATOM 7214 O O . ASP B 1 407 ? -6.758 -53.862 -8.756 1.00 13.55 384 ASP B O 1
ATOM 7219 N N . HIS B 1 408 ? -7.381 -51.750 -8.412 1.00 16.77 385 HIS B N 1
ATOM 7220 C CA . HIS B 1 408 ? -8.006 -52.106 -7.142 1.00 13.35 385 HIS B CA 1
ATOM 7221 C C . HIS B 1 408 ? -9.235 -53.011 -7.364 1.00 17.13 385 HIS B C 1
ATOM 7222 O O . HIS B 1 408 ? -9.588 -53.803 -6.487 1.00 14.55 385 HIS B O 1
ATOM 7229 N N . ILE B 1 409 ? -9.866 -52.898 -8.541 1.00 13.38 386 ILE B N 1
ATOM 7230 C CA . ILE B 1 409 ? -10.942 -53.809 -8.956 1.00 11.87 386 ILE B CA 1
ATOM 7231 C C . ILE B 1 409 ? -10.791 -54.053 -10.467 1.00 14.52 386 ILE B C 1
ATOM 7232 O O . ILE B 1 409 ? -9.732 -53.782 -11.022 1.00 13.10 386 ILE B O 1
ATOM 7237 N N . ARG B 1 410 ? -11.843 -54.559 -11.105 1.00 13.90 387 ARG B N 1
ATOM 7238 C CA . ARG B 1 410 ? -11.824 -54.843 -12.558 1.00 15.80 387 ARG B CA 1
ATOM 7239 C C . ARG B 1 410 ? -13.022 -54.243 -13.281 1.00 17.00 387 ARG B C 1
ATOM 7240 O O . ARG B 1 410 ? -13.595 -54.866 -14.179 1.00 16.21 387 ARG B O 1
ATOM 7248 N N . GLU B 1 411 ? -13.409 -53.050 -12.842 1.00 14.02 388 GLU B N 1
ATOM 7249 C CA . GLU B 1 411 ? -14.301 -52.141 -13.560 1.00 14.61 388 GLU B CA 1
ATOM 7250 C C . GLU B 1 411 ? -13.727 -50.744 -13.364 1.00 17.49 388 GLU B C 1
ATOM 7251 O O . GLU B 1 411 ? -12.955 -50.535 -12.440 1.00 18.48 388 GLU B O 1
ATOM 7257 N N . LYS B 1 412 ? -14.090 -49.783 -14.207 1.00 12.76 389 LYS B N 1
ATOM 7258 C CA . LYS B 1 412 ? -13.714 -48.394 -13.915 1.00 15.06 389 LYS B CA 1
ATOM 7259 C C . LYS B 1 412 ? -14.505 -47.924 -12.691 1.00 16.46 389 LYS B C 1
ATOM 7260 O O . LYS B 1 412 ? -15.465 -48.574 -12.304 1.00 16.54 389 LYS B O 1
ATOM 7266 N N . ASP B 1 413 ? -14.095 -46.822 -12.069 1.00 12.56 390 ASP B N 1
ATOM 7267 C CA . ASP B 1 413 ? -14.656 -46.469 -10.769 1.00 13.27 390 ASP B CA 1
ATOM 7268 C C . ASP B 1 413 ? -14.689 -44.962 -10.617 1.00 16.09 390 ASP B C 1
ATOM 7269 O O . ASP B 1 413 ? -13.659 -44.325 -10.375 1.00 14.40 390 ASP B O 1
ATOM 7274 N N . GLY B 1 414 ? -15.873 -44.377 -10.807 1.00 14.07 391 GLY B N 1
ATOM 7275 C CA . GLY B 1 414 ? -16.010 -42.934 -10.724 1.00 14.04 391 GLY B CA 1
ATOM 7276 C C . GLY B 1 414 ? -15.712 -42.304 -9.376 1.00 14.68 391 GLY B C 1
ATOM 7277 O O . GLY B 1 414 ? -14.978 -41.314 -9.297 1.00 12.43 391 GLY B O 1
ATOM 7278 N N . LEU B 1 415 ? -16.288 -42.852 -8.307 1.00 10.42 392 LEU B N 1
ATOM 7279 C CA . LEU B 1 415 ? -16.094 -42.272 -6.978 1.00 13.19 392 LEU B CA 1
ATOM 7280 C C . LEU B 1 415 ? -14.637 -42.435 -6.530 1.00 12.58 392 LEU B C 1
ATOM 7281 O O . LEU B 1 415 ? -14.099 -41.576 -5.817 1.00 14.17 392 LEU B O 1
ATOM 7286 N N . TRP B 1 416 ? -13.991 -43.507 -6.999 1.00 11.53 393 TRP B N 1
ATOM 7287 C CA . TRP B 1 416 ? -12.567 -43.726 -6.750 1.00 12.27 393 TRP B CA 1
ATOM 7288 C C . TRP B 1 416 ? -11.764 -42.566 -7.351 1.00 12.71 393 TRP B C 1
ATOM 7289 O O . TRP B 1 416 ? -10.888 -41.993 -6.691 1.00 13.03 393 TRP B O 1
ATOM 7300 N N . ALA B 1 417 ? -12.102 -42.195 -8.588 1.00 13.19 394 ALA B N 1
ATOM 7301 C CA . ALA B 1 417 ? -11.414 -41.102 -9.275 1.00 17.60 394 ALA B CA 1
ATOM 7302 C C . ALA B 1 417 ? -11.581 -39.786 -8.529 1.00 15.62 394 ALA B C 1
ATOM 7303 O O . ALA B 1 417 ? -10.657 -38.974 -8.456 1.00 13.74 394 ALA B O 1
ATOM 7305 N N . VAL B 1 418 ? -12.759 -39.583 -7.942 1.00 13.86 395 VAL B N 1
ATOM 7306 C CA . VAL B 1 418 ? -12.978 -38.385 -7.143 1.00 14.76 395 VAL B CA 1
ATOM 7307 C C . VAL B 1 418 ? -12.138 -38.368 -5.855 1.00 12.48 395 VAL B C 1
ATOM 7308 O O . VAL B 1 418 ? -11.536 -37.335 -5.521 1.00 15.62 395 VAL B O 1
ATOM 7312 N N . LEU B 1 419 ? -12.060 -39.488 -5.135 1.00 13.22 396 LEU B N 1
ATOM 7313 C CA . LEU B 1 419 ? -11.233 -39.519 -3.931 1.00 16.01 396 LEU B CA 1
ATOM 7314 C C . LEU B 1 419 ? -9.740 -39.404 -4.290 1.00 14.59 396 LEU B C 1
ATOM 7315 O O . LEU B 1 419 ? -8.956 -38.866 -3.517 1.00 15.93 396 LEU B O 1
ATOM 7320 N N . ALA B 1 420 ? -9.365 -39.864 -5.480 1.00 14.73 397 ALA B N 1
ATOM 7321 C CA . ALA B 1 420 ? -7.995 -39.663 -5.947 1.00 13.52 397 ALA B CA 1
ATOM 7322 C C . ALA B 1 420 ? -7.722 -38.172 -6.113 1.00 16.52 397 ALA B C 1
ATOM 7323 O O . ALA B 1 420 ? -6.721 -37.655 -5.620 1.00 15.74 397 ALA B O 1
ATOM 7325 N N . TRP B 1 421 ? -8.617 -37.484 -6.809 1.00 14.22 398 TRP B N 1
ATOM 7326 C CA . TRP B 1 421 ? -8.515 -36.039 -6.949 1.00 17.26 398 TRP B CA 1
ATOM 7327 C C . TRP B 1 421 ? -8.475 -35.332 -5.586 1.00 20.00 398 TRP B C 1
ATOM 7328 O O . TRP B 1 421 ? -7.665 -34.434 -5.365 1.00 17.78 398 TRP B O 1
ATOM 7339 N N . LEU B 1 422 ? -9.312 -35.754 -4.647 1.00 17.58 399 LEU B N 1
ATOM 7340 C CA . LEU B 1 422 ? -9.328 -35.077 -3.352 1.00 16.18 399 LEU B CA 1
ATOM 7341 C C . LEU B 1 422 ? -8.018 -35.274 -2.627 1.00 17.44 399 LEU B C 1
ATOM 7342 O O . LEU B 1 422 ? -7.516 -34.358 -1.985 1.00 19.05 399 LEU B O 1
ATOM 7347 N N . SER B 1 423 ? -7.464 -36.475 -2.753 1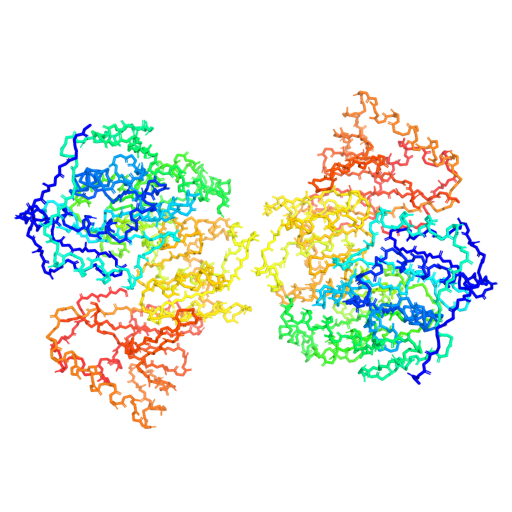.00 16.99 400 SER B N 1
ATOM 7348 C CA . SER B 1 423 ? -6.165 -36.802 -2.171 1.00 19.43 400 SER B CA 1
ATOM 7349 C C . SER B 1 423 ? -5.088 -35.890 -2.745 1.00 19.19 400 SER B C 1
ATOM 7350 O O . SER B 1 423 ? -4.236 -35.405 -2.025 1.00 17.78 400 SER B O 1
ATOM 7353 N N . ILE B 1 424 ? -5.136 -35.668 -4.057 1.00 19.66 401 ILE B N 1
ATOM 7354 C CA . ILE B 1 424 ? -4.164 -34.803 -4.724 1.00 18.07 401 ILE B CA 1
ATOM 7355 C C . ILE B 1 424 ? -4.345 -33.345 -4.302 1.00 22.31 401 ILE B C 1
ATOM 7356 O O . ILE B 1 424 ? -3.363 -32.632 -4.062 1.00 21.81 401 ILE B O 1
ATOM 7361 N N . LEU B 1 425 ? -5.593 -32.905 -4.173 1.00 19.49 402 LEU B N 1
ATOM 7362 C CA . LEU B 1 425 ? -5.845 -31.540 -3.716 1.00 22.58 402 LEU B CA 1
ATOM 7363 C C . LEU B 1 425 ? -5.346 -31.343 -2.282 1.00 23.56 402 LEU B C 1
ATOM 7364 O O . LEU B 1 425 ? -4.821 -30.281 -1.949 1.00 26.25 402 LEU B O 1
ATOM 7369 N N . ALA B 1 426 ? -5.488 -32.366 -1.442 1.00 22.41 403 ALA B N 1
ATOM 7370 C CA . ALA B 1 426 ? -5.037 -32.273 -0.061 1.00 26.70 403 ALA B CA 1
ATOM 7371 C C . ALA B 1 426 ? -3.509 -32.183 0.061 1.00 29.97 403 ALA B C 1
ATOM 7372 O O . ALA B 1 426 ? -2.995 -31.538 0.981 1.00 27.82 403 ALA B O 1
ATOM 7374 N N . THR B 1 427 ? -2.773 -32.830 -0.837 1.00 23.32 404 THR B N 1
ATOM 7375 C CA . THR B 1 427 ? -1.311 -32.733 -0.767 1.00 30.29 404 THR B CA 1
ATOM 7376 C C . THR B 1 427 ? -0.794 -31.470 -1.462 1.00 26.50 404 THR B C 1
ATOM 7377 O O . THR B 1 427 ? 0.134 -30.826 -0.974 1.00 30.00 404 THR B O 1
ATOM 7381 N N . ARG B 1 428 ? -1.404 -31.104 -2.584 1.00 23.02 405 ARG B N 1
ATOM 7382 C CA . ARG B 1 428 ? -0.883 -30.024 -3.415 1.00 29.40 405 ARG B CA 1
ATOM 7383 C C . ARG B 1 428 ? -1.207 -28.647 -2.857 1.00 37.21 405 ARG B C 1
ATOM 7384 O O . ARG B 1 428 ? -0.497 -27.679 -3.148 1.00 35.19 405 ARG B O 1
ATOM 7392 N N . LYS B 1 429 ? -2.278 -28.574 -2.067 1.00 29.77 406 LYS B N 1
ATOM 7393 C CA . LYS B 1 429 ? -2.799 -27.316 -1.526 1.00 29.81 406 LYS B CA 1
ATOM 7394 C C . LYS B 1 429 ? -2.911 -26.217 -2.580 1.00 29.74 406 LYS B C 1
ATOM 7395 O O . LYS B 1 429 ? -2.494 -25.083 -2.365 1.00 29.87 406 LYS B O 1
ATOM 7401 N N . GLN B 1 430 ? -3.452 -26.576 -3.736 1.00 30.43 407 GLN B N 1
ATOM 7402 C CA . GLN B 1 430 ? -3.713 -25.631 -4.811 1.00 26.53 407 GLN B CA 1
ATOM 7403 C C . GLN B 1 430 ? -5.099 -25.907 -5.358 1.00 29.17 407 GLN B C 1
ATOM 7404 O O . GLN B 1 430 ? -5.605 -27.015 -5.206 1.00 26.45 407 GLN B O 1
ATOM 7410 N N . SER B 1 431 ? -5.690 -24.924 -6.030 1.00 27.74 408 SER B N 1
ATOM 7411 C CA . SER B 1 431 ? -6.950 -25.131 -6.738 1.00 27.29 408 SER B CA 1
ATOM 7412 C C . SER B 1 431 ? -6.791 -26.132 -7.876 1.00 28.43 408 SER B C 1
ATOM 7413 O O . SER B 1 431 ? -5.671 -26.409 -8.320 1.00 25.71 408 SER B O 1
ATOM 7416 N N . VAL B 1 432 ? -7.913 -26.663 -8.354 1.00 22.82 409 VAL B N 1
ATOM 7417 C CA . VAL B 1 432 ? -7.898 -27.590 -9.482 1.00 26.74 409 VAL B CA 1
ATOM 7418 C C . VAL B 1 432 ? -7.257 -26.933 -10.719 1.00 28.52 409 VAL B C 1
ATOM 7419 O O . VAL B 1 432 ? -6.369 -27.505 -11.365 1.00 24.07 409 VAL B O 1
ATOM 7423 N N . GLU B 1 433 ? -7.699 -25.721 -11.025 1.00 25.12 410 GLU B N 1
ATOM 7424 C CA . GLU B 1 433 ? -7.237 -25.027 -12.217 1.00 30.04 410 GLU B CA 1
ATOM 7425 C C . GLU B 1 433 ? -5.739 -24.756 -12.146 1.00 29.37 410 GLU B C 1
ATOM 7426 O O . GLU B 1 433 ? -5.030 -24.925 -13.135 1.00 28.49 410 GLU B O 1
ATOM 7432 N N . ASP B 1 434 ? -5.256 -24.353 -10.975 1.00 24.31 411 ASP B N 1
ATOM 7433 C CA . ASP B 1 434 ? -3.827 -24.113 -10.816 1.00 31.00 411 ASP B CA 1
ATOM 7434 C C . ASP B 1 434 ? -3.020 -25.396 -11.043 1.00 34.58 411 ASP B C 1
ATOM 7435 O O . ASP B 1 434 ? -1.936 -25.359 -11.627 1.00 27.93 411 ASP B O 1
ATOM 7440 N N . ILE B 1 435 ? -3.549 -26.527 -10.584 1.00 30.53 412 ILE B N 1
ATOM 7441 C CA . ILE B 1 435 ? -2.874 -27.808 -10.787 1.00 25.87 412 ILE B CA 1
ATOM 7442 C C . ILE B 1 435 ? -2.805 -28.142 -12.279 1.00 27.02 412 ILE B C 1
ATOM 7443 O O . ILE B 1 435 ? -1.781 -28.631 -12.763 1.00 29.59 412 ILE B O 1
ATOM 7448 N N . LEU B 1 436 ? -3.871 -27.859 -13.016 1.00 23.59 413 LEU B N 1
ATOM 7449 C CA . LEU B 1 436 ? -3.857 -28.117 -14.450 1.00 30.12 413 LEU B CA 1
ATOM 7450 C C . LEU B 1 436 ? -2.861 -27.188 -15.143 1.00 30.27 413 LEU B C 1
ATOM 7451 O O . LEU B 1 436 ? -2.065 -27.632 -15.957 1.00 28.00 413 LEU B O 1
ATOM 7456 N N . LYS B 1 437 ? -2.896 -25.911 -14.784 1.00 30.65 414 LYS B N 1
ATOM 7457 C CA . LYS B 1 437 ? -1.973 -24.936 -15.350 1.00 31.75 414 LYS B CA 1
ATOM 7458 C C . LYS B 1 437 ? -0.508 -25.345 -15.113 1.00 31.73 414 LYS B C 1
ATOM 7459 O O . LYS B 1 437 ? 0.302 -25.326 -16.049 1.00 29.60 414 LYS B O 1
ATOM 7465 N N . ASP B 1 438 ? -0.179 -25.756 -13.890 1.00 27.55 415 ASP B N 1
ATOM 7466 C CA . ASP B 1 438 ? 1.161 -26.272 -13.594 1.00 32.22 415 ASP B CA 1
ATOM 7467 C C . ASP B 1 438 ? 1.519 -27.496 -14.438 1.00 37.11 415 ASP B C 1
ATOM 7468 O O . ASP B 1 438 ? 2.609 -27.572 -15.008 1.00 28.19 415 ASP B O 1
ATOM 7473 N N . HIS B 1 439 ? 0.594 -28.449 -14.511 1.00 29.36 416 HIS B N 1
ATOM 7474 C CA . HIS B 1 439 ? 0.776 -29.650 -15.323 1.00 29.58 416 HIS B CA 1
ATOM 7475 C C . HIS B 1 439 ? 1.058 -29.320 -16.792 1.00 31.83 416 HIS B C 1
ATOM 7476 O O . HIS B 1 439 ? 1.969 -29.883 -17.413 1.00 27.31 416 HIS B O 1
ATOM 7483 N N . TRP B 1 440 ? 0.267 -28.415 -17.352 1.00 25.44 417 TRP B N 1
ATOM 7484 C CA . TRP B 1 440 ? 0.433 -28.022 -18.748 1.00 29.29 417 TRP B CA 1
ATOM 7485 C C . TRP B 1 440 ? 1.784 -27.362 -18.988 1.00 33.58 417 TRP B C 1
ATOM 7486 O O . TRP B 1 440 ? 2.386 -27.531 -20.043 1.00 30.87 417 TRP B O 1
ATOM 7497 N N . GLN B 1 441 ? 2.255 -26.604 -18.007 1.00 31.31 418 GLN B N 1
ATOM 7498 C CA . GLN B 1 441 ? 3.550 -25.948 -18.128 1.00 36.62 418 GLN B CA 1
ATOM 7499 C C . GLN B 1 441 ? 4.677 -26.978 -18.093 1.00 39.06 418 GLN B C 1
ATOM 7500 O O . GLN B 1 441 ? 5.655 -26.869 -18.835 1.00 38.53 418 GLN B O 1
ATOM 7502 N N . LYS B 1 442 ? 4.525 -27.982 -17.235 1.00 37.08 419 LYS B N 1
ATOM 7503 C CA . LYS B 1 442 ? 5.546 -29.004 -17.044 1.00 35.77 419 LYS B CA 1
ATOM 7504 C C . LYS B 1 442 ? 5.623 -29.965 -18.229 1.00 36.96 419 LYS B C 1
ATOM 7505 O O . LYS B 1 442 ? 6.712 -30.284 -18.701 1.00 36.70 419 LYS B O 1
ATOM 7511 N N . TYR B 1 443 ? 4.471 -30.410 -18.719 1.00 32.08 420 TYR B N 1
ATOM 7512 C CA . TYR B 1 443 ? 4.430 -31.471 -19.732 1.00 32.29 420 TYR B CA 1
ATOM 7513 C C . TYR B 1 443 ? 3.976 -31.012 -21.113 1.00 34.27 420 TYR B C 1
ATOM 7514 O O . TYR B 1 443 ? 3.919 -31.818 -22.044 1.00 32.06 420 TYR B O 1
ATOM 7523 N N . GLY B 1 444 ? 3.641 -29.732 -21.251 1.00 31.53 421 GLY B N 1
ATOM 7524 C CA . GLY B 1 444 ? 2.962 -29.269 -22.443 1.00 33.45 421 GLY B CA 1
ATOM 7525 C C . GLY B 1 444 ? 1.500 -29.662 -22.342 1.00 35.35 421 GLY B C 1
ATOM 7526 O O . GLY B 1 444 ? 1.126 -30.468 -21.485 1.00 29.11 421 GLY B O 1
ATOM 7527 N N . ARG B 1 445 ? 0.668 -29.103 -23.209 1.00 28.48 422 ARG B N 1
ATOM 7528 C CA . ARG B 1 445 ? -0.755 -29.407 -23.174 1.00 29.93 422 ARG B CA 1
ATOM 7529 C C . ARG B 1 445 ? -1.236 -30.161 -24.410 1.00 31.71 422 ARG B C 1
ATOM 7530 O O . ARG B 1 445 ? -0.931 -29.801 -25.550 1.00 32.10 422 ARG B O 1
ATOM 7538 N N . ASN B 1 446 ? -1.980 -31.231 -24.168 1.00 25.62 423 ASN B N 1
ATOM 7539 C CA . ASN B 1 446 ? -2.703 -31.913 -25.227 1.00 26.64 423 ASN B CA 1
ATOM 7540 C C . ASN B 1 446 ? -4.133 -31.414 -25.334 1.00 33.28 423 ASN B C 1
ATOM 7541 O O . ASN B 1 446 ? -5.002 -31.878 -24.594 1.00 26.77 423 ASN B O 1
ATOM 7546 N N . PHE B 1 447 ? -4.383 -30.463 -26.232 1.00 27.20 424 PHE B N 1
ATOM 7547 C CA . PHE B 1 447 ? -5.748 -30.015 -26.469 1.00 27.19 424 PHE B CA 1
ATOM 7548 C C . PHE B 1 447 ? -6.518 -31.190 -27.048 1.00 28.61 424 PHE B C 1
ATOM 7549 O O . PHE B 1 447 ? -5.969 -31.968 -27.825 1.00 28.66 424 PHE B O 1
ATOM 7557 N N . PHE B 1 448 ? -7.774 -31.349 -26.653 1.00 22.93 425 PHE B N 1
ATOM 7558 C CA . PHE B 1 448 ? -8.504 -32.543 -27.059 1.00 29.16 425 PHE B CA 1
ATOM 7559 C C . PHE B 1 448 ? -9.989 -32.284 -27.255 1.00 29.08 425 PHE B C 1
ATOM 7560 O O . PHE B 1 448 ? -10.605 -31.536 -26.499 1.00 32.79 425 PHE B O 1
ATOM 7568 N N . THR B 1 449 ? -10.559 -32.916 -28.271 1.00 25.34 426 THR B N 1
ATOM 7569 C CA . THR B 1 449 ? -11.992 -32.859 -28.465 1.00 22.88 426 THR B CA 1
ATOM 7570 C C . THR B 1 449 ? -12.456 -34.053 -29.277 1.00 23.83 426 THR B C 1
ATOM 7571 O O . THR B 1 449 ? -11.699 -34.632 -30.060 1.00 30.13 426 THR B O 1
ATOM 7575 N N . ARG B 1 450 ? -13.702 -34.443 -29.063 1.00 24.23 427 ARG B N 1
ATOM 7576 C CA . ARG B 1 450 ? -14.287 -35.525 -29.825 1.00 26.06 427 ARG B CA 1
ATOM 7577 C C . ARG B 1 450 ? -15.539 -35.034 -30.504 1.00 28.03 427 ARG B C 1
ATOM 7578 O O . ARG B 1 450 ? -16.438 -34.487 -29.853 1.00 26.68 427 ARG B O 1
ATOM 7586 N N . TYR B 1 451 ? -15.584 -35.228 -31.820 1.00 28.42 428 TYR B N 1
ATOM 7587 C CA . TYR B 1 451 ? -16.754 -34.909 -32.612 1.00 27.36 428 TYR B CA 1
ATOM 7588 C C . TYR B 1 451 ? -17.535 -36.177 -32.928 1.00 24.06 428 TYR B C 1
ATOM 7589 O O . TYR B 1 451 ? -16.986 -37.151 -33.450 1.00 28.78 428 TYR B O 1
ATOM 7598 N N . ASP B 1 452 ? -18.822 -36.168 -32.615 1.00 27.68 429 ASP B N 1
ATOM 7599 C CA . ASP B 1 452 ? -19.671 -37.300 -32.936 1.00 27.65 429 ASP B CA 1
ATOM 7600 C C . ASP B 1 452 ? -20.634 -36.944 -34.062 1.00 32.40 429 ASP B C 1
ATOM 7601 O O . ASP B 1 452 ? -21.361 -35.954 -33.966 1.00 32.66 429 ASP B O 1
ATOM 7606 N N . TYR B 1 453 ? -20.629 -37.752 -35.118 1.00 36.46 430 TYR B N 1
ATOM 7607 C CA . TYR B 1 453 ? -21.601 -37.631 -36.205 1.00 29.04 430 TYR B CA 1
ATOM 7608 C C . TYR B 1 453 ? -22.542 -38.832 -36.119 1.00 33.35 430 TYR B C 1
ATOM 7609 O O . TYR B 1 453 ? -22.192 -39.946 -36.527 1.00 34.58 430 TYR B O 1
ATOM 7618 N N . GLU B 1 454 ? -23.734 -38.610 -35.572 1.00 35.49 431 GLU B N 1
ATOM 7619 C CA . GLU B 1 454 ? -24.615 -39.718 -35.222 1.00 40.29 431 GLU B CA 1
ATOM 7620 C C . GLU B 1 454 ? -25.628 -40.075 -36.315 1.00 41.31 431 GLU B C 1
ATOM 7621 O O . GLU B 1 454 ? -26.088 -39.210 -37.062 1.00 41.54 431 GLU B O 1
ATOM 7627 N N . GLU B 1 455 ? -25.948 -41.366 -36.395 1.00 39.10 432 GLU B N 1
ATOM 7628 C CA . GLU B 1 455 ? -26.984 -41.893 -37.292 1.00 51.29 432 GLU B CA 1
ATOM 7629 C C . GLU B 1 455 ? -26.771 -41.466 -38.743 1.00 49.29 432 GLU B C 1
ATOM 7630 O O . GLU B 1 455 ? -27.718 -41.116 -39.450 1.00 48.80 432 GLU B O 1
ATOM 7632 N N . VAL B 1 456 ? -25.513 -41.491 -39.168 1.00 44.95 433 VAL B N 1
ATOM 7633 C CA . VAL B 1 456 ? -25.126 -41.168 -40.538 1.00 49.36 433 VAL B CA 1
ATOM 7634 C C . VAL B 1 456 ? -25.455 -42.355 -41.455 1.00 42.88 433 VAL B C 1
ATOM 7635 O O . VAL B 1 456 ? -25.480 -43.500 -40.997 1.00 40.54 433 VAL B O 1
ATOM 7639 N N . GLU B 1 457 ? -25.749 -42.090 -42.731 1.00 49.67 434 GLU B N 1
ATOM 7640 C CA . GLU B 1 457 ? -25.994 -43.166 -43.699 1.00 47.05 434 GLU B CA 1
ATOM 7641 C C . GLU B 1 457 ? -24.796 -44.117 -43.785 1.00 43.07 434 GLU B C 1
ATOM 7642 O O . GLU B 1 457 ? -23.679 -43.693 -44.085 1.00 42.12 434 GLU B O 1
ATOM 7644 N N . ALA B 1 458 ? -25.045 -45.401 -43.523 1.00 39.22 435 ALA B N 1
ATOM 7645 C CA . ALA B 1 458 ? -23.986 -46.402 -43.371 1.00 38.20 435 ALA B CA 1
ATOM 7646 C C . ALA B 1 458 ? -23.058 -46.543 -44.577 1.00 45.44 435 ALA B C 1
ATOM 7647 O O . ALA B 1 458 ? -21.856 -46.755 -44.413 1.00 40.33 435 ALA B O 1
ATOM 7649 N N . GLU B 1 459 ? -23.607 -46.447 -45.785 1.00 46.55 436 GLU B N 1
ATOM 7650 C CA . GLU B 1 459 ? -22.790 -46.635 -46.981 1.00 41.58 436 GLU B CA 1
ATOM 7651 C C . GLU B 1 459 ? -21.784 -45.499 -47.149 1.00 37.04 436 GLU B C 1
ATOM 7652 O O . GLU B 1 459 ? -20.621 -45.739 -47.461 1.00 41.64 436 GLU B O 1
ATOM 7654 N N . GLY B 1 460 ? -22.236 -44.268 -46.942 1.00 35.21 437 GLY B N 1
ATOM 7655 C CA . GLY B 1 460 ? -21.381 -43.107 -47.115 1.00 34.20 437 GLY B CA 1
ATOM 7656 C C . GLY B 1 460 ? -20.279 -43.064 -46.069 1.00 48.26 437 GLY B C 1
ATOM 7657 O O . GLY B 1 460 ? -19.170 -42.589 -46.334 1.00 41.00 437 GLY B O 1
ATOM 7658 N N . ALA B 1 461 ? -20.587 -43.560 -44.873 1.00 42.22 438 ALA B N 1
ATOM 7659 C CA . ALA B 1 461 ? -19.603 -43.603 -43.796 1.00 41.67 438 ALA B CA 1
ATOM 7660 C C . ALA B 1 461 ? -18.550 -44.661 -44.093 1.00 39.21 438 ALA B C 1
ATOM 7661 O O . ALA B 1 461 ? -17.347 -44.380 -44.048 1.00 35.25 438 ALA B O 1
ATOM 7663 N N . ASN B 1 462 ? -19.010 -45.873 -44.403 1.00 38.93 439 ASN B N 1
ATOM 7664 C CA . ASN B 1 462 ? -18.113 -46.966 -44.767 1.00 41.25 439 ASN B CA 1
ATOM 7665 C C . ASN B 1 462 ? -17.243 -46.592 -45.964 1.00 44.29 439 ASN B C 1
ATOM 7666 O O . ASN B 1 462 ? -16.074 -46.980 -46.048 1.00 39.91 439 ASN B O 1
ATOM 7668 N N . LYS B 1 463 ? -17.818 -45.822 -46.884 1.00 41.77 440 LYS B N 1
ATOM 7669 C CA . LYS B 1 463 ? -17.078 -45.336 -48.041 1.00 40.29 440 LYS B CA 1
ATOM 7670 C C . LYS B 1 463 ? -16.026 -44.286 -47.651 1.00 39.42 440 LYS B C 1
ATOM 7671 O O . LYS B 1 463 ? -14.889 -44.324 -48.118 1.00 35.07 440 LYS B O 1
ATOM 7677 N N . MET B 1 464 ? -16.403 -43.357 -46.786 1.00 33.87 441 MET B N 1
ATOM 7678 C CA . MET B 1 464 ? -15.465 -42.352 -46.307 1.00 38.03 441 MET B CA 1
ATOM 7679 C C . MET B 1 464 ? -14.255 -42.995 -45.609 1.00 35.36 441 MET B C 1
ATOM 7680 O O . MET B 1 464 ? -13.118 -42.535 -45.760 1.00 33.62 441 MET B O 1
ATOM 7685 N N . MET B 1 465 ? -14.510 -44.060 -44.847 1.00 40.10 442 MET B N 1
ATOM 7686 C CA . MET B 1 465 ? -13.443 -44.773 -44.140 1.00 37.75 442 MET B CA 1
ATOM 7687 C C . MET B 1 465 ? -12.562 -45.550 -45.109 1.00 35.43 442 MET B C 1
ATOM 7688 O O . MET B 1 465 ? -11.333 -45.520 -45.007 1.00 30.61 442 MET B O 1
ATOM 7693 N N . LYS B 1 466 ? -13.196 -46.258 -46.040 1.00 33.76 443 LYS B N 1
ATOM 7694 C CA . LYS B 1 466 ? -12.464 -47.090 -46.983 1.00 32.17 443 LYS B CA 1
ATOM 7695 C C . LYS B 1 466 ? -11.579 -46.226 -47.886 1.00 33.12 443 LYS B C 1
ATOM 7696 O O . LYS B 1 466 ? -10.430 -46.582 -48.172 1.00 28.43 443 LYS B O 1
ATOM 7702 N N . ASP B 1 467 ? -12.113 -45.083 -48.314 1.00 34.44 444 ASP B N 1
ATOM 7703 C CA . ASP B 1 467 ? -11.356 -44.146 -49.140 1.00 29.64 444 ASP B CA 1
ATOM 7704 C C . ASP B 1 467 ? -10.177 -43.534 -48.381 1.00 35.52 444 ASP B C 1
ATOM 7705 O O . ASP B 1 467 ? -9.082 -43.384 -48.928 1.00 34.09 444 ASP B O 1
ATOM 7710 N N . LEU B 1 468 ? -10.407 -43.162 -47.125 1.00 33.39 445 LEU B N 1
ATOM 7711 C CA . LEU B 1 468 ? -9.370 -42.492 -46.341 1.00 33.75 445 LEU B CA 1
ATOM 7712 C C . LEU B 1 468 ? -8.243 -43.463 -46.034 1.00 28.19 445 LEU B C 1
ATOM 7713 O O . LEU B 1 468 ? -7.066 -43.095 -46.075 1.00 32.88 445 LEU B O 1
ATOM 7718 N N . GLU B 1 469 ? -8.612 -44.704 -45.737 1.00 28.06 446 GLU B N 1
ATOM 7719 C CA . GLU B 1 469 ? -7.633 -45.746 -45.447 1.00 27.35 446 GLU B CA 1
ATOM 7720 C C . GLU B 1 469 ? -6.736 -46.020 -46.654 1.00 35.87 446 GLU B C 1
ATOM 7721 O O . GLU B 1 469 ? -5.511 -46.108 -46.520 1.00 29.58 446 GLU B O 1
ATOM 7727 N N . ALA B 1 470 ? -7.342 -46.149 -47.835 1.00 32.86 447 ALA B N 1
ATOM 7728 C CA . ALA B 1 470 ? -6.559 -46.387 -49.051 1.00 31.68 447 ALA B CA 1
ATOM 7729 C C . ALA B 1 470 ? -5.602 -45.221 -49.328 1.00 29.36 447 ALA B C 1
ATOM 7730 O O . ALA B 1 470 ? -4.470 -45.420 -49.766 1.00 35.12 447 ALA B O 1
ATOM 7732 N N . LEU B 1 471 ? -6.060 -44.006 -49.059 1.00 27.04 448 LEU B N 1
ATOM 7733 C CA . LEU B 1 471 ? -5.229 -42.816 -49.201 1.00 32.25 448 LEU B CA 1
ATOM 7734 C C . LEU B 1 471 ? -4.031 -42.859 -48.266 1.00 34.22 448 LEU B C 1
ATOM 7735 O O . LEU B 1 471 ? -2.909 -42.560 -48.662 1.00 32.60 448 LEU B O 1
ATOM 7740 N N . MET B 1 472 ? -4.278 -43.241 -47.017 1.00 32.07 449 MET B N 1
ATOM 7741 C CA . MET B 1 472 ? -3.245 -43.201 -45.993 1.00 32.21 449 MET B CA 1
ATOM 7742 C C . MET B 1 472 ? -2.148 -44.226 -46.250 1.00 33.00 449 MET B C 1
ATOM 7743 O O . MET B 1 472 ? -0.995 -44.023 -45.854 1.00 35.09 449 MET B O 1
ATOM 7748 N N . PHE B 1 473 ? -2.508 -45.324 -46.912 1.00 32.83 450 PHE B N 1
ATOM 7749 C CA . PHE B 1 473 ? -1.590 -46.446 -47.087 1.00 36.16 450 PHE B CA 1
ATOM 7750 C C . PHE B 1 473 ? -0.641 -46.259 -48.271 1.00 42.12 450 PHE B C 1
ATOM 7751 O O . PHE B 1 473 ? 0.258 -47.070 -48.484 1.00 41.63 450 PHE B O 1
ATOM 7753 N N . ASP B 1 474 ? -0.842 -45.197 -49.043 1.00 40.31 451 ASP B N 1
ATOM 7754 C CA . ASP B 1 474 ? 0.013 -44.928 -50.198 1.00 40.48 451 ASP B CA 1
ATOM 7755 C C . ASP B 1 474 ? 1.386 -44.437 -49.746 1.00 46.61 451 ASP B C 1
ATOM 7756 O O . ASP B 1 474 ? 1.483 -43.562 -48.882 1.00 37.46 451 ASP B O 1
ATOM 7758 N N . ARG B 1 475 ? 2.442 -44.983 -50.350 1.00 43.10 452 ARG B N 1
ATOM 7759 C CA . ARG B 1 475 ? 3.824 -44.710 -49.933 1.00 39.65 452 ARG B CA 1
ATOM 7760 C C . ARG B 1 475 ? 4.157 -43.219 -49.878 1.00 38.73 452 ARG B C 1
ATOM 7761 O O . ARG B 1 475 ? 5.147 -42.808 -49.271 1.00 42.99 452 ARG B O 1
ATOM 7763 N N . SER B 1 476 ? 3.310 -42.423 -50.518 1.00 41.55 453 SER B N 1
ATOM 7764 C CA . SER B 1 476 ? 3.478 -40.984 -50.603 1.00 41.83 453 SER B CA 1
ATOM 7765 C C . SER B 1 476 ? 2.915 -40.248 -49.388 1.00 43.97 453 SER B C 1
ATOM 7766 O O . SER B 1 476 ? 3.255 -39.086 -49.146 1.00 39.00 453 SER B O 1
ATOM 7769 N N . PHE B 1 477 ? 2.049 -40.917 -48.629 1.00 42.63 454 PHE B N 1
ATOM 7770 C CA . PHE B 1 477 ? 1.247 -40.211 -47.634 1.00 39.01 454 PHE B CA 1
ATOM 7771 C C . PHE B 1 477 ? 2.065 -39.734 -46.440 1.00 35.71 454 PHE B C 1
ATOM 7772 O O . PHE B 1 477 ? 1.927 -38.588 -46.012 1.00 34.73 454 PHE B O 1
ATOM 7780 N N . VAL B 1 478 ? 2.897 -40.616 -45.894 1.00 35.66 455 VAL B N 1
ATOM 7781 C CA . VAL B 1 478 ? 3.873 -40.211 -44.895 1.00 33.78 455 VAL B CA 1
ATOM 7782 C C . VAL B 1 478 ? 4.773 -39.112 -45.435 1.00 37.57 455 VAL B C 1
ATOM 7783 O O . VAL B 1 478 ? 5.336 -39.231 -46.524 1.00 40.95 455 VAL B O 1
ATOM 7787 N N . GLY B 1 479 ? 4.899 -38.038 -44.671 1.00 27.55 456 GLY B N 1
ATOM 7788 C CA . GLY B 1 479 ? 5.765 -36.939 -45.045 1.00 34.57 456 GLY B CA 1
ATOM 7789 C C . GLY B 1 479 ? 4.971 -35.748 -45.532 1.00 38.38 456 GLY B C 1
ATOM 7790 O O . GLY B 1 479 ? 5.423 -34.607 -45.427 1.00 40.81 456 GLY B O 1
ATOM 7791 N N . LYS B 1 480 ? 3.774 -36.020 -46.050 1.00 38.12 457 LYS B N 1
ATOM 7792 C CA . LYS B 1 480 ? 2.924 -34.982 -46.626 1.00 35.34 457 LYS B CA 1
ATOM 7793 C C . LYS B 1 480 ? 2.662 -33.869 -45.618 1.00 40.00 457 LYS B C 1
ATOM 7794 O O . LYS B 1 480 ? 2.684 -34.090 -44.405 1.00 42.55 457 LYS B O 1
ATOM 7796 N N . GLN B 1 481 ? 2.441 -32.665 -46.126 1.00 39.70 458 GLN B N 1
ATOM 7797 C CA . GLN B 1 481 ? 2.199 -31.521 -45.265 1.00 40.65 458 GLN B CA 1
ATOM 7798 C C . GLN B 1 481 ? 0.761 -31.042 -45.415 1.00 42.86 458 GLN B C 1
ATOM 7799 O O . GLN B 1 481 ? 0.225 -30.976 -46.524 1.00 45.27 458 GLN B O 1
ATOM 7801 N N . PHE B 1 482 ? 0.132 -30.730 -44.289 1.00 45.93 459 PHE B N 1
ATOM 7802 C CA . PHE B 1 482 ? -1.214 -30.184 -44.302 1.00 45.84 459 PHE B CA 1
ATOM 7803 C C . PHE B 1 482 ? -1.200 -28.833 -43.612 1.00 52.15 459 PHE B C 1
ATOM 7804 O O . PHE B 1 482 ? -0.479 -28.636 -42.634 1.00 48.26 459 PHE B O 1
ATOM 7812 N N . SER B 1 483 ? -1.986 -27.901 -44.140 1.00 56.76 460 SER B N 1
ATOM 7813 C CA . SER B 1 483 ? -2.007 -26.539 -43.627 1.00 63.42 460 SER B CA 1
ATOM 7814 C C . SER B 1 483 ? -3.433 -26.027 -43.457 1.00 60.22 460 SER B C 1
ATOM 7815 O O . SER B 1 483 ? -4.314 -26.322 -44.268 1.00 58.10 460 SER B O 1
ATOM 7817 N N . ALA B 1 484 ? -3.648 -25.263 -42.392 1.00 59.69 461 ALA B N 1
ATOM 7818 C CA . ALA B 1 484 ? -4.933 -24.627 -42.131 1.00 65.12 461 ALA B CA 1
ATOM 7819 C C . ALA B 1 484 ? -4.757 -23.552 -41.070 1.00 69.94 461 ALA B C 1
ATOM 7820 O O . ALA B 1 484 ? -4.049 -23.762 -40.082 1.00 66.80 461 ALA B O 1
ATOM 7822 N N . ASN B 1 485 ? -5.394 -22.403 -41.286 1.00 70.12 462 ASN B N 1
ATOM 7823 C CA . ASN B 1 485 ? -5.335 -21.278 -40.355 1.00 71.35 462 ASN B CA 1
ATOM 7824 C C . ASN B 1 485 ? -3.910 -20.929 -39.916 1.00 74.77 462 ASN B C 1
ATOM 7825 O O . ASN B 1 485 ? -3.618 -20.867 -38.719 1.00 75.01 462 ASN B O 1
ATOM 7827 N N . ASP B 1 486 ? -3.031 -20.723 -40.896 1.00 71.04 463 ASP B N 1
ATOM 7828 C CA . ASP B 1 486 ? -1.646 -20.312 -40.654 1.00 82.20 463 ASP B CA 1
ATOM 7829 C C . ASP B 1 486 ? -0.856 -21.308 -39.798 1.00 83.19 463 ASP B C 1
ATOM 7830 O O . ASP B 1 486 ? 0.118 -20.937 -39.138 1.00 80.47 463 ASP B O 1
ATOM 7832 N N . LYS B 1 487 ? -1.278 -22.569 -39.814 1.00 80.71 464 LYS B N 1
ATOM 7833 C CA . LYS B 1 487 ? -0.552 -23.634 -39.129 1.00 74.46 464 LYS B CA 1
ATOM 7834 C C . LYS B 1 487 ? -0.337 -24.809 -40.084 1.00 68.16 464 LYS B C 1
ATOM 7835 O O . LYS B 1 487 ? -1.198 -25.102 -40.916 1.00 63.48 464 LYS B O 1
ATOM 7837 N N . VAL B 1 488 ? 0.812 -25.472 -39.974 1.00 67.36 465 VAL B N 1
ATOM 7838 C CA . VAL B 1 488 ? 1.140 -26.580 -40.872 1.00 60.68 465 VAL B CA 1
ATOM 7839 C C . VAL B 1 488 ? 1.558 -27.847 -40.115 1.00 57.33 465 VAL B C 1
ATOM 7840 O O . VAL B 1 488 ? 2.322 -27.786 -39.147 1.00 48.20 465 VAL B O 1
ATOM 7842 N N . TYR B 1 489 ? 1.050 -28.992 -40.568 1.00 54.96 466 TYR B N 1
ATOM 7843 C CA . TYR B 1 489 ? 1.314 -30.282 -39.925 1.00 47.15 466 TYR B CA 1
ATOM 7844 C C . TYR B 1 489 ? 1.969 -31.248 -40.907 1.00 44.58 466 TYR B C 1
ATOM 7845 O O . TYR B 1 489 ? 1.700 -31.185 -42.107 1.00 47.26 466 TYR B O 1
ATOM 7854 N N . THR B 1 490 ? 2.824 -32.136 -40.396 1.00 40.69 467 THR B N 1
ATOM 7855 C CA . THR B 1 490 ? 3.515 -33.124 -41.227 1.00 39.58 467 THR B CA 1
ATOM 7856 C C . THR B 1 490 ? 3.257 -34.566 -40.787 1.00 38.55 467 THR B C 1
ATOM 7857 O O . THR B 1 490 ? 3.567 -34.938 -39.654 1.00 35.05 467 THR B O 1
ATOM 7861 N N . VAL B 1 491 ? 2.704 -35.376 -41.691 1.00 32.54 468 VAL B N 1
ATOM 7862 C CA . VAL B 1 491 ? 2.361 -36.766 -41.384 1.00 31.89 468 VAL B CA 1
ATOM 7863 C C . VAL B 1 491 ? 3.593 -37.606 -41.057 1.00 37.98 468 VAL B C 1
ATOM 7864 O O . VAL B 1 491 ? 4.495 -37.754 -41.886 1.00 37.23 468 VAL B O 1
ATOM 7868 N N . GLU B 1 492 ? 3.612 -38.166 -39.850 1.00 27.74 469 GLU B N 1
ATOM 7869 C CA . GLU B 1 492 ? 4.718 -39.011 -39.400 1.00 31.04 469 GLU B CA 1
ATOM 7870 C C . GLU B 1 492 ? 4.360 -40.488 -39.555 1.00 35.75 469 GLU B C 1
ATOM 7871 O O . GLU B 1 492 ? 5.199 -41.312 -39.931 1.00 29.51 469 GLU B O 1
ATOM 7877 N N . LYS B 1 493 ? 3.101 -40.814 -39.280 1.00 29.78 470 LYS B N 1
ATOM 7878 C CA . LYS B 1 493 ? 2.617 -42.177 -39.431 1.00 25.63 470 LYS B CA 1
ATOM 7879 C C . LYS B 1 493 ? 1.128 -42.144 -39.720 1.00 28.90 470 LYS B C 1
ATOM 7880 O O . LYS B 1 493 ? 0.422 -41.256 -39.248 1.00 28.19 470 LYS B O 1
ATOM 7886 N N . ALA B 1 494 ? 0.651 -43.102 -40.506 1.00 31.31 471 ALA B N 1
ATOM 7887 C CA . ALA B 1 494 ? -0.769 -43.183 -40.807 1.00 34.26 471 ALA B CA 1
ATOM 7888 C C . ALA B 1 494 ? -1.181 -44.628 -41.049 1.00 37.37 471 ALA B C 1
ATOM 7889 O O . ALA B 1 494 ? -0.724 -45.261 -42.002 1.00 35.88 471 ALA B O 1
ATOM 7891 N N . ASP B 1 495 ? -2.044 -45.153 -40.182 1.00 30.03 472 ASP B N 1
ATOM 7892 C CA . ASP B 1 495 ? -2.476 -46.534 -40.314 1.00 26.22 472 ASP B CA 1
ATOM 7893 C C . ASP B 1 495 ? -3.899 -46.754 -39.808 1.00 23.18 472 ASP B C 1
ATOM 7894 O O . ASP B 1 495 ? -4.580 -45.813 -39.402 1.00 25.17 472 ASP B O 1
ATOM 7899 N N . ASN B 1 496 ? -4.323 -48.008 -39.866 1.00 22.90 473 ASN B N 1
ATOM 7900 C CA . ASN B 1 496 ? -5.555 -48.468 -39.250 1.00 28.94 473 ASN B CA 1
ATOM 7901 C C . ASN B 1 496 ? -5.142 -49.301 -38.038 1.00 29.90 473 ASN B C 1
ATOM 7902 O O . ASN B 1 496 ? -4.632 -50.418 -38.175 1.00 27.25 473 ASN B O 1
ATOM 7907 N N . PHE B 1 497 ? -5.335 -48.732 -36.851 1.00 29.78 474 PHE B N 1
ATOM 7908 C CA . PHE B 1 497 ? -4.744 -49.260 -35.626 1.00 23.30 474 PHE B CA 1
ATOM 7909 C C . PHE B 1 497 ? -4.998 -50.746 -35.371 1.00 24.39 474 PHE B C 1
ATOM 7910 O O . PHE B 1 497 ? -6.118 -51.237 -35.501 1.00 26.01 474 PHE B O 1
ATOM 7918 N N . GLU B 1 498 ? -3.943 -51.475 -35.025 1.00 24.22 475 GLU B N 1
ATOM 7919 C CA . GLU B 1 498 ? -4.125 -52.850 -34.600 1.00 30.42 475 GLU B CA 1
ATOM 7920 C C . GLU B 1 498 ? -3.314 -53.110 -33.339 1.00 26.55 475 GLU B C 1
ATOM 7921 O O . GLU B 1 498 ? -2.368 -52.382 -33.039 1.00 29.90 475 GLU B O 1
ATOM 7927 N N . TYR B 1 499 ? -3.716 -54.133 -32.590 1.00 25.63 476 TYR B N 1
ATOM 7928 C CA . TYR B 1 499 ? -3.147 -54.398 -31.275 1.00 23.43 476 TYR B CA 1
ATOM 7929 C C . TYR B 1 499 ? -3.091 -55.883 -31.009 1.00 21.51 476 TYR B C 1
ATOM 7930 O O . TYR B 1 499 ? -4.104 -56.582 -31.087 1.00 24.87 476 TYR B O 1
ATOM 7939 N N . SER B 1 500 ? -1.899 -56.370 -30.695 1.00 26.72 477 SER B N 1
ATOM 7940 C CA . SER B 1 500 ? -1.737 -57.762 -30.315 1.00 26.69 477 SER B CA 1
ATOM 7941 C C . SER B 1 500 ? -1.682 -57.838 -28.803 1.00 29.85 477 SER B C 1
ATOM 7942 O O . SER B 1 500 ? -0.736 -57.364 -28.186 1.00 26.90 477 SER B O 1
ATOM 7945 N N . ASP B 1 501 ? -2.719 -58.421 -28.218 1.00 27.08 478 ASP B N 1
ATOM 7946 C CA . ASP B 1 501 ? -2.843 -58.485 -26.778 1.00 27.00 478 ASP B CA 1
ATOM 7947 C C . ASP B 1 501 ? -1.779 -59.413 -26.210 1.00 38.84 478 ASP B C 1
ATOM 7948 O O . ASP B 1 501 ? -1.666 -60.567 -26.617 1.00 36.81 478 ASP B O 1
ATOM 7953 N N . PRO B 1 502 ? -0.987 -58.899 -25.265 1.00 31.87 479 PRO B N 1
ATOM 7954 C CA . PRO B 1 502 ? 0.140 -59.653 -24.703 1.00 34.80 479 PRO B CA 1
ATOM 7955 C C . PRO B 1 502 ? -0.275 -60.755 -23.723 1.00 39.23 479 PRO B C 1
ATOM 7956 O O . PRO B 1 502 ? 0.579 -61.537 -23.305 1.00 40.31 479 PRO B O 1
ATOM 7960 N N . VAL B 1 503 ? -1.556 -60.833 -23.374 1.00 34.34 480 VAL B N 1
ATOM 7961 C CA . VAL B 1 503 ? -2.015 -61.873 -22.457 1.00 38.04 480 VAL B CA 1
ATOM 7962 C C . VAL B 1 503 ? -2.807 -62.972 -23.166 1.00 50.95 480 VAL B C 1
ATOM 7963 O O . VAL B 1 503 ? -2.401 -64.136 -23.144 1.00 53.59 480 VAL B O 1
ATOM 7965 N N . ASP B 1 504 ? -3.932 -62.617 -23.790 1.00 45.09 481 ASP B N 1
ATOM 7966 C CA . ASP B 1 504 ? -4.768 -63.633 -24.433 1.00 45.70 481 ASP B CA 1
ATOM 7967 C C . ASP B 1 504 ? -4.374 -63.861 -25.897 1.00 48.05 481 ASP B C 1
ATOM 7968 O O . ASP B 1 504 ? -4.995 -64.665 -26.591 1.00 50.87 481 ASP B O 1
ATOM 7973 N N . GLY B 1 505 ? -3.341 -63.158 -26.357 1.00 45.35 482 GLY B N 1
ATOM 7974 C CA . GLY B 1 505 ? -2.794 -63.375 -27.690 1.00 46.50 482 GLY B CA 1
ATOM 7975 C C . GLY B 1 505 ? -3.634 -62.870 -28.856 1.00 48.97 482 GLY B C 1
ATOM 7976 O O . GLY B 1 505 ? -3.160 -62.823 -29.995 1.00 50.44 482 GLY B O 1
ATOM 7977 N N . SER B 1 506 ? -4.879 -62.493 -28.579 1.00 40.47 483 SER B N 1
ATOM 7978 C CA . SER B 1 506 ? -5.789 -62.015 -29.617 1.00 39.63 483 SER B CA 1
ATOM 7979 C C . SER B 1 506 ? -5.209 -60.837 -30.392 1.00 34.59 483 SER B C 1
ATOM 7980 O O . SER B 1 506 ? -4.409 -60.064 -29.870 1.00 34.02 483 SER B O 1
ATOM 7983 N N . ILE B 1 507 ? -5.603 -60.723 -31.657 1.00 38.31 484 ILE B N 1
ATOM 7984 C CA . ILE B 1 507 ? -5.219 -59.587 -32.477 1.00 34.65 484 ILE B CA 1
ATOM 7985 C C . ILE B 1 507 ? -6.469 -58.820 -32.871 1.00 36.19 484 ILE B C 1
ATOM 7986 O O . ILE B 1 507 ? -7.417 -59.388 -33.424 1.00 37.20 484 ILE B O 1
ATOM 7991 N N . SER B 1 508 ? -6.472 -57.532 -32.554 1.00 25.17 485 SER B N 1
ATOM 7992 C CA . SER B 1 508 ? -7.592 -56.654 -32.860 1.00 28.26 485 SER B CA 1
ATOM 7993 C C . SER B 1 508 ? -7.218 -55.714 -33.984 1.00 31.40 485 SER B C 1
ATOM 7994 O O . SER B 1 508 ? -6.304 -54.912 -33.849 1.00 30.19 485 SER B O 1
ATOM 7997 N N . ARG B 1 509 ? -7.941 -55.807 -35.093 1.00 30.53 486 ARG B N 1
ATOM 7998 C CA . ARG B 1 509 ? -7.613 -55.038 -36.285 1.00 29.94 486 ARG B CA 1
ATOM 7999 C C . ARG B 1 509 ? -8.701 -54.024 -36.569 1.00 27.27 486 ARG B C 1
ATOM 8000 O O . ARG B 1 509 ? -9.799 -54.126 -36.014 1.00 31.05 486 ARG B O 1
ATOM 8008 N N . ASN B 1 510 ? -8.393 -53.061 -37.435 1.00 29.75 487 ASN B N 1
ATOM 8009 C CA A ASN B 1 510 ? -9.373 -52.067 -37.857 0.66 31.65 487 ASN B CA 1
ATOM 8010 C CA B ASN B 1 510 ? -9.357 -52.052 -37.849 0.34 31.65 487 ASN B CA 1
ATOM 8011 C C . ASN B 1 510 ? -9.957 -51.372 -36.628 1.00 31.15 487 ASN B C 1
ATOM 8012 O O . ASN B 1 510 ? -11.174 -51.312 -36.464 1.00 33.26 487 ASN B O 1
ATOM 8021 N N . GLN B 1 511 ? -9.078 -50.871 -35.760 1.00 28.30 488 GLN B N 1
ATOM 8022 C CA . GLN B 1 511 ? -9.507 -50.282 -34.497 1.00 27.60 488 GLN B CA 1
ATOM 8023 C C . GLN B 1 511 ? -9.509 -48.765 -34.552 1.00 28.79 488 GLN B C 1
ATOM 8024 O O . GLN B 1 511 ? -9.774 -48.088 -33.544 1.00 28.16 488 GLN B O 1
ATOM 8030 N N . GLY B 1 512 ? -9.233 -48.226 -35.738 1.00 26.41 489 GLY B N 1
ATOM 8031 C CA . GLY B 1 512 ? -9.355 -46.798 -35.951 1.00 26.13 489 GLY B CA 1
ATOM 8032 C C . GLY B 1 512 ? -8.270 -46.225 -36.834 1.00 26.74 489 GLY B C 1
ATOM 8033 O O . GLY B 1 512 ? -7.109 -46.603 -36.716 1.00 23.85 489 GLY B O 1
ATOM 8034 N N . LEU B 1 513 ? -8.653 -45.314 -37.726 1.00 24.50 490 LEU B N 1
ATOM 8035 C CA . LEU B 1 513 ? -7.684 -44.686 -38.615 1.00 23.43 490 LEU B CA 1
ATOM 8036 C C . LEU B 1 513 ? -6.935 -43.597 -37.867 1.00 25.88 490 LEU B C 1
ATOM 8037 O O . LEU B 1 513 ? -7.549 -42.671 -37.350 1.00 27.24 490 LEU B O 1
ATOM 8042 N N . ARG B 1 514 ? -5.609 -43.721 -37.812 1.00 25.02 491 ARG B N 1
ATOM 8043 C CA . ARG B 1 514 ? -4.750 -42.753 -37.133 1.00 21.21 491 ARG B CA 1
ATOM 8044 C C . ARG B 1 514 ? -3.933 -41.874 -38.079 1.00 26.79 491 ARG B C 1
ATOM 8045 O O . ARG B 1 514 ? -3.193 -42.389 -38.897 1.00 30.02 491 ARG B O 1
ATOM 8053 N N . LEU B 1 515 ? -4.066 -40.557 -37.964 1.00 26.71 492 LEU B N 1
ATOM 8054 C CA A LEU B 1 515 ? -3.140 -39.642 -38.620 0.58 28.23 492 LEU B CA 1
ATOM 8055 C CA B LEU B 1 515 ? -3.137 -39.645 -38.618 0.42 28.22 492 LEU B CA 1
ATOM 8056 C C . LEU B 1 515 ? -2.226 -39.070 -37.551 1.00 29.16 492 LEU B C 1
ATOM 8057 O O . LEU B 1 515 ? -2.643 -38.227 -36.764 1.00 33.00 492 LEU B O 1
ATOM 8066 N N . ILE B 1 516 ? -0.989 -39.546 -37.522 1.00 28.23 493 ILE B N 1
ATOM 8067 C CA . ILE B 1 516 ? -0.031 -39.142 -36.496 1.00 25.03 493 ILE B CA 1
ATOM 8068 C C . ILE B 1 516 ? 0.985 -38.154 -37.059 1.00 36.35 493 ILE B C 1
ATOM 8069 O O . ILE B 1 516 ? 1.721 -38.475 -37.999 1.00 31.00 493 ILE B O 1
ATOM 8074 N N . PHE B 1 517 ? 1.016 -36.952 -36.487 1.00 32.65 494 PHE B N 1
ATOM 8075 C CA . PHE B 1 517 ? 1.865 -35.878 -37.003 1.00 35.61 494 PHE B CA 1
ATOM 8076 C C . PHE B 1 517 ? 3.152 -35.745 -36.207 1.00 35.14 494 PHE B C 1
ATOM 8077 O O . PHE B 1 517 ? 3.245 -36.249 -35.102 1.00 29.17 494 PHE B O 1
ATOM 8085 N N . THR B 1 518 ? 4.142 -35.065 -36.781 1.00 33.34 495 THR B N 1
ATOM 8086 C CA . THR B 1 518 ? 5.492 -35.052 -36.219 1.00 31.13 495 THR B CA 1
ATOM 8087 C C . THR B 1 518 ? 5.613 -34.213 -34.953 1.00 32.95 495 THR B C 1
ATOM 8088 O O . THR B 1 518 ? 6.568 -34.389 -34.193 1.00 31.32 495 THR B O 1
ATOM 8092 N N . ASP B 1 519 ? 4.656 -33.313 -34.717 1.00 32.40 496 ASP B N 1
ATOM 8093 C CA . ASP B 1 519 ? 4.729 -32.435 -33.543 1.00 29.88 496 ASP B CA 1
ATOM 8094 C C . ASP B 1 519 ? 4.094 -33.049 -32.286 1.00 36.66 496 ASP B C 1
ATOM 8095 O O . ASP B 1 519 ? 4.157 -32.458 -31.208 1.00 34.70 496 ASP B O 1
ATOM 8100 N N . GLY B 1 520 ? 3.499 -34.231 -32.426 1.00 32.51 497 GLY B N 1
ATOM 8101 C CA . GLY B 1 520 ? 2.902 -34.919 -31.289 1.00 29.92 497 GLY B CA 1
ATOM 8102 C C . GLY B 1 520 ? 1.384 -34.922 -31.307 1.00 34.03 497 GLY B C 1
ATOM 8103 O O . GLY B 1 520 ? 0.743 -35.422 -30.379 1.00 34.27 497 GLY B O 1
ATOM 8104 N N . SER B 1 521 ? 0.810 -34.366 -32.368 1.00 28.24 498 SER B N 1
ATOM 8105 C CA . SER B 1 521 ? -0.633 -34.260 -32.502 1.00 27.72 498 SER B CA 1
ATOM 8106 C C . SER B 1 521 ? -1.173 -35.432 -33.309 1.00 30.31 498 SER B C 1
ATOM 8107 O O . SER B 1 521 ? -0.420 -36.104 -34.013 1.00 30.66 498 SER B O 1
ATOM 8110 N N . ARG B 1 522 ? -2.473 -35.685 -33.209 1.00 21.73 499 ARG B N 1
ATOM 8111 C CA . ARG B 1 522 ? -3.085 -36.767 -33.960 1.00 25.32 499 ARG B CA 1
ATOM 8112 C C . ARG B 1 522 ? -4.502 -36.418 -34.351 1.00 27.27 499 ARG B C 1
ATOM 8113 O O . ARG B 1 522 ? -5.145 -35.571 -33.724 1.00 29.58 499 ARG B O 1
ATOM 8121 N N . ILE B 1 523 ? -4.971 -37.097 -35.390 1.00 25.52 500 ILE B N 1
ATOM 8122 C CA . ILE B 1 523 ? -6.373 -37.124 -35.766 1.00 27.42 500 ILE B CA 1
ATOM 8123 C C . ILE B 1 523 ? -6.767 -38.594 -35.818 1.00 28.89 500 ILE B C 1
ATOM 8124 O O . ILE B 1 523 ? -6.028 -39.415 -36.373 1.00 26.67 500 ILE B O 1
ATOM 8129 N N . VAL B 1 524 ? -7.903 -38.947 -35.226 1.00 24.43 501 VAL B N 1
ATOM 8130 C CA . VAL B 1 524 ? -8.334 -40.327 -35.277 1.00 23.34 501 VAL B CA 1
ATOM 8131 C C . VAL B 1 524 ? -9.777 -40.446 -35.750 1.00 25.15 501 VAL B C 1
ATOM 8132 O O . VAL B 1 524 ? -10.641 -39.677 -35.320 1.00 22.90 501 VAL B O 1
ATOM 8136 N N . PHE B 1 525 ? -10.030 -41.410 -36.637 1.00 21.25 502 PHE B N 1
ATOM 8137 C CA . PHE B 1 525 ? -11.390 -41.696 -37.085 1.00 26.05 502 PHE B CA 1
ATOM 8138 C C . PHE B 1 525 ? -11.819 -43.087 -36.661 1.00 22.06 502 PHE B C 1
ATOM 8139 O O . PHE B 1 525 ? -11.098 -44.054 -36.867 1.00 25.54 502 PHE B O 1
ATOM 8147 N N . ARG B 1 526 ? -13.010 -43.196 -36.093 1.00 19.62 503 ARG B N 1
ATOM 8148 C CA . ARG B 1 526 ? -13.567 -44.505 -35.817 1.00 21.30 503 ARG B CA 1
ATOM 8149 C C . ARG B 1 526 ? -15.012 -44.529 -36.258 1.00 24.79 503 ARG B C 1
ATOM 8150 O O . ARG B 1 526 ? -15.682 -43.500 -36.253 1.00 27.04 503 ARG B O 1
ATOM 8158 N N . LEU B 1 527 ? -15.477 -45.705 -36.658 1.00 27.53 504 LEU B N 1
ATOM 8159 C CA . LEU B 1 527 ? -16.899 -45.943 -36.829 1.00 34.68 504 LEU B CA 1
ATOM 8160 C C . LEU B 1 527 ? -17.446 -46.603 -35.570 1.00 43.22 504 LEU B C 1
ATOM 8161 O O . LEU B 1 527 ? -16.835 -47.527 -35.034 1.00 42.96 504 LEU B O 1
ATOM 8166 N N . SER B 1 528 ? -18.587 -46.112 -35.096 1.00 37.45 505 SER B N 1
ATOM 8167 C CA . SER B 1 528 ? -19.198 -46.612 -33.869 1.00 42.42 505 SER B CA 1
ATOM 8168 C C . SER B 1 528 ? -19.373 -48.128 -33.909 1.00 53.63 505 SER B C 1
ATOM 8169 O O . SER B 1 528 ? -19.812 -48.684 -34.918 1.00 49.08 505 SER B O 1
ATOM 8172 N N . GLY B 1 529 ? -19.011 -48.790 -32.814 1.00 50.82 506 GLY B N 1
ATOM 8173 C CA . GLY B 1 529 ? -19.144 -50.231 -32.712 1.00 52.69 506 GLY B CA 1
ATOM 8174 C C . GLY B 1 529 ? -20.325 -50.646 -31.853 1.00 55.89 506 GLY B C 1
ATOM 8175 O O . GLY B 1 529 ? -21.482 -50.404 -32.203 1.00 59.40 506 GLY B O 1
ATOM 8176 N N . ALA B 1 535 ? -25.051 -45.604 -38.880 1.00 45.51 512 ALA B N 1
ATOM 8177 C CA . ALA B 1 535 ? -23.754 -45.690 -38.216 1.00 48.16 512 ALA B CA 1
ATOM 8178 C C . ALA B 1 535 ? -23.356 -44.347 -37.615 1.00 41.96 512 ALA B C 1
ATOM 8179 O O . ALA B 1 535 ? -23.974 -43.323 -37.899 1.00 41.09 512 ALA B O 1
ATOM 8181 N N . THR B 1 536 ? -22.322 -44.351 -36.779 1.00 39.13 513 THR B N 1
ATOM 8182 C CA . THR B 1 536 ? -21.855 -43.114 -36.158 1.00 38.67 513 THR B CA 1
ATOM 8183 C C . THR B 1 536 ? -20.343 -42.935 -36.298 1.00 31.68 513 THR B C 1
ATOM 8184 O O . THR B 1 536 ? -19.570 -43.862 -36.059 1.00 32.38 513 THR B O 1
ATOM 8188 N N . ILE B 1 537 ? -19.938 -41.730 -36.681 1.00 27.79 514 ILE B N 1
ATOM 8189 C CA . ILE B 1 537 ? -18.532 -41.413 -36.879 1.00 33.52 514 ILE B CA 1
ATOM 8190 C C . ILE B 1 537 ? -17.975 -40.643 -35.703 1.00 34.45 514 ILE B C 1
ATOM 8191 O O . ILE B 1 537 ? -18.524 -39.601 -35.329 1.00 30.55 514 ILE B O 1
ATOM 8196 N N . ARG B 1 538 ? -16.878 -41.138 -35.131 1.00 28.86 515 ARG B N 1
ATOM 8197 C CA . ARG B 1 538 ? -16.214 -40.419 -34.045 1.00 29.74 515 ARG B CA 1
ATOM 8198 C C . ARG B 1 538 ? -14.878 -39.885 -34.500 1.00 23.77 515 ARG B C 1
ATOM 8199 O O . ARG B 1 538 ? -14.024 -40.634 -34.970 1.00 28.86 515 ARG B O 1
ATOM 8207 N N . LEU B 1 539 ? -14.710 -38.583 -34.336 1.00 24.03 516 LEU B N 1
ATOM 8208 C CA . LEU B 1 539 ? -13.521 -37.877 -34.776 1.00 29.57 516 LEU B CA 1
ATOM 8209 C C . LEU B 1 539 ? -12.801 -37.313 -33.568 1.00 30.02 516 LEU B C 1
ATOM 8210 O O . LEU B 1 539 ? -13.309 -36.421 -32.882 1.00 32.81 516 LEU B O 1
ATOM 8215 N N . TYR B 1 540 ? -11.623 -37.849 -33.290 1.00 23.24 517 TYR B N 1
ATOM 8216 C CA . TYR B 1 540 ? -10.861 -37.391 -32.144 1.00 28.29 517 TYR B CA 1
ATOM 8217 C C . TYR B 1 540 ? -9.743 -36.490 -32.625 1.00 25.58 517 TYR B C 1
ATOM 8218 O O . TYR B 1 540 ? -9.002 -36.840 -33.556 1.00 31.92 517 TYR B O 1
ATOM 8227 N N . ILE B 1 541 ? -9.624 -35.325 -32.002 1.00 22.63 518 ILE B N 1
ATOM 8228 C CA . ILE B 1 541 ? -8.551 -34.395 -32.330 1.00 27.75 518 ILE B CA 1
ATOM 8229 C C . ILE B 1 541 ? -7.663 -34.169 -31.110 1.00 27.28 518 ILE B C 1
ATOM 8230 O O . ILE B 1 541 ? -8.135 -33.757 -30.051 1.00 30.47 518 ILE B O 1
ATOM 8235 N N . ASP B 1 542 ? -6.375 -34.447 -31.265 1.00 24.81 519 ASP B N 1
ATOM 8236 C CA . ASP B 1 542 ? -5.400 -34.338 -30.186 1.00 24.59 519 ASP B CA 1
ATOM 8237 C C . ASP B 1 542 ? -4.321 -33.373 -30.648 1.00 30.35 519 ASP B C 1
ATOM 8238 O O . ASP B 1 542 ? -3.460 -33.741 -31.441 1.00 30.77 519 ASP B O 1
ATOM 8243 N N . SER B 1 543 ? -4.386 -32.130 -30.179 1.00 30.76 520 SER B N 1
ATOM 8244 C CA . SER B 1 543 ? -3.436 -31.103 -30.616 1.00 35.14 520 SER B CA 1
ATOM 8245 C C . SER B 1 543 ? -2.437 -30.761 -29.520 1.00 33.22 520 SER B C 1
ATOM 8246 O O . SER B 1 543 ? -2.790 -30.130 -28.522 1.00 32.93 520 SER B O 1
ATOM 8249 N N . TYR B 1 544 ? -1.186 -31.172 -29.703 1.00 29.64 521 TYR B N 1
ATOM 8250 C CA . TYR B 1 544 ? -0.180 -30.924 -28.678 1.00 28.62 521 TYR B CA 1
ATOM 8251 C C . TYR B 1 544 ? 0.486 -29.557 -28.820 1.00 40.70 521 TYR B C 1
ATOM 8252 O O . TYR B 1 544 ? 0.872 -29.160 -29.917 1.00 36.50 521 TYR B O 1
ATOM 8261 N N . GLU B 1 545 ? 0.625 -28.849 -27.700 1.00 32.91 522 GLU B N 1
ATOM 8262 C CA . GLU B 1 545 ? 1.348 -27.578 -27.665 1.00 36.32 522 GLU B CA 1
ATOM 8263 C C . GLU B 1 545 ? 2.352 -27.580 -26.521 1.00 42.57 522 GLU B C 1
ATOM 8264 O O . GLU B 1 545 ? 2.083 -28.114 -25.445 1.00 41.36 522 GLU B O 1
ATOM 8270 N N . LYS B 1 546 ? 3.515 -26.985 -26.761 1.00 42.09 523 LYS B N 1
ATOM 8271 C CA . LYS B 1 546 ? 4.596 -26.975 -25.776 1.00 44.57 523 LYS B CA 1
ATOM 8272 C C . LYS B 1 546 ? 4.842 -25.564 -25.271 1.00 48.69 523 LYS B C 1
ATOM 8273 O O . LYS B 1 546 ? 5.152 -25.346 -24.099 1.00 43.36 523 LYS B O 1
ATOM 8275 N N . ASP B 1 547 ? 4.683 -24.610 -26.181 1.00 51.09 524 ASP B N 1
ATOM 8276 C CA . ASP B 1 547 ? 4.985 -23.213 -25.917 1.00 53.74 524 ASP B CA 1
ATOM 8277 C C . ASP B 1 547 ? 4.083 -22.615 -24.843 1.00 54.76 524 ASP B C 1
ATOM 8278 O O . ASP B 1 547 ? 2.859 -22.749 -24.899 1.00 49.02 524 ASP B O 1
ATOM 8283 N N . VAL B 1 548 ? 4.706 -21.948 -23.876 1.00 44.55 525 VAL B N 1
ATOM 8284 C CA . VAL B 1 548 ? 4.006 -21.259 -22.800 1.00 50.94 525 VAL B CA 1
ATOM 8285 C C . VAL B 1 548 ? 2.943 -20.287 -23.322 1.00 52.69 525 VAL B C 1
ATOM 8286 O O . VAL B 1 548 ? 1.861 -20.156 -22.747 1.00 55.16 525 VAL B O 1
ATOM 8290 N N . ALA B 1 549 ? 3.241 -19.627 -24.432 1.00 50.53 526 ALA B N 1
ATOM 8291 C CA . ALA B 1 549 ? 2.313 -18.663 -25.008 1.00 54.14 526 ALA B CA 1
ATOM 8292 C C . ALA B 1 549 ? 1.136 -19.333 -25.716 1.00 54.68 526 ALA B C 1
ATOM 8293 O O . ALA B 1 549 ? 0.240 -18.657 -26.217 1.00 51.63 526 ALA B O 1
ATOM 8295 N N . LYS B 1 550 ? 1.130 -20.661 -25.746 1.00 47.73 527 LYS B N 1
ATOM 8296 C CA . LYS B 1 550 ? 0.103 -21.393 -26.477 1.00 45.50 527 LYS B CA 1
ATOM 8297 C C . LYS B 1 550 ? -0.826 -22.198 -25.560 1.00 48.50 527 LYS B C 1
ATOM 8298 O O . LYS B 1 550 ? -2.026 -22.313 -25.823 1.00 41.41 527 LYS B O 1
ATOM 8300 N N . ILE B 1 551 ? -0.270 -22.736 -24.480 1.00 40.86 528 ILE B N 1
ATOM 8301 C CA . ILE B 1 551 ? -0.976 -23.719 -23.658 1.00 40.37 528 ILE B CA 1
ATOM 8302 C C . ILE B 1 551 ? -2.184 -23.181 -22.884 1.00 46.41 528 ILE B C 1
ATOM 8303 O O . ILE B 1 551 ? -3.019 -23.964 -22.421 1.00 40.48 528 ILE B O 1
ATOM 8308 N N . ASN B 1 552 ? -2.286 -21.865 -22.733 1.00 45.54 529 ASN B N 1
ATOM 8309 C CA . ASN B 1 552 ? -3.430 -21.297 -22.020 1.00 49.70 529 ASN B CA 1
ATOM 8310 C C . ASN B 1 552 ? -4.386 -20.555 -22.954 1.00 45.27 529 ASN B C 1
ATOM 8311 O O . ASN B 1 552 ? -5.222 -19.770 -22.509 1.00 43.17 529 ASN B O 1
ATOM 8316 N N . GLN B 1 553 ? -4.265 -20.825 -24.251 1.00 41.83 530 GLN B N 1
ATOM 8317 C CA . GLN B 1 553 ? -5.157 -20.241 -25.249 1.00 44.89 530 GLN B CA 1
ATOM 8318 C C . GLN B 1 553 ? -6.476 -21.004 -25.297 1.00 45.17 530 GLN B C 1
ATOM 8319 O O . GLN B 1 553 ? -6.549 -22.158 -24.874 1.00 44.58 530 GLN B O 1
ATOM 8321 N N . ASP B 1 554 ? -7.517 -20.355 -25.804 1.00 43.68 531 ASP B N 1
ATOM 8322 C CA . ASP B 1 554 ? -8.820 -20.990 -25.915 1.00 43.86 531 ASP B CA 1
ATOM 8323 C C . ASP B 1 554 ? -8.714 -22.270 -26.743 1.00 46.91 531 ASP B C 1
ATOM 8324 O O . ASP B 1 554 ? -8.227 -22.253 -27.866 1.00 37.41 531 ASP B O 1
ATOM 8329 N N . PRO B 1 555 ? -9.133 -23.401 -26.164 1.00 43.40 532 PRO B N 1
ATOM 8330 C CA . PRO B 1 555 ? -9.078 -24.697 -26.851 1.00 42.32 532 PRO B CA 1
ATOM 8331 C C . PRO B 1 555 ? -9.746 -24.725 -28.233 1.00 43.75 532 PRO B C 1
ATOM 8332 O O . PRO B 1 555 ? -9.208 -25.362 -29.138 1.00 39.63 532 PRO B O 1
ATOM 8336 N N . GLN B 1 556 ? -10.883 -24.052 -28.397 1.00 39.35 533 GLN B N 1
ATOM 8337 C CA . GLN B 1 556 ? -11.624 -24.120 -29.655 1.00 35.82 533 GLN B CA 1
ATOM 8338 C C . GLN B 1 556 ? -10.805 -23.559 -30.817 1.00 41.58 533 GLN B C 1
ATOM 8339 O O . GLN B 1 556 ? -10.917 -24.041 -31.950 1.00 38.48 533 GLN B O 1
ATOM 8341 N N . VAL B 1 557 ? -9.972 -22.558 -30.538 1.00 36.75 534 VAL B N 1
ATOM 8342 C CA . VAL B 1 557 ? -9.151 -21.979 -31.593 1.00 44.49 534 VAL B CA 1
ATOM 8343 C C . VAL B 1 557 ? -7.878 -22.802 -31.812 1.00 43.62 534 VAL B C 1
ATOM 8344 O O . VAL B 1 557 ? -7.373 -22.873 -32.931 1.00 43.45 534 VAL B O 1
ATOM 8348 N N . MET B 1 558 ? -7.371 -23.451 -30.766 1.00 38.24 535 MET B N 1
ATOM 8349 C CA . MET B 1 558 ? -6.161 -24.251 -30.924 1.00 36.28 535 MET B CA 1
ATOM 8350 C C . MET B 1 558 ? -6.451 -25.540 -31.689 1.00 39.37 535 MET B C 1
ATOM 8351 O O . MET B 1 558 ? -5.578 -26.093 -32.358 1.00 38.58 535 MET B O 1
ATOM 8356 N N . LEU B 1 559 ? -7.691 -26.004 -31.616 1.00 38.06 536 LEU B N 1
ATOM 8357 C CA . LEU B 1 559 ? -8.062 -27.262 -32.254 1.00 40.05 536 LEU B CA 1
ATOM 8358 C C . LEU B 1 559 ? -8.583 -27.075 -33.677 1.00 35.50 536 LEU B C 1
ATOM 8359 O O . LEU B 1 559 ? -8.580 -28.014 -34.472 1.00 30.54 536 LEU B O 1
ATOM 8364 N N . ALA B 1 560 ? -9.033 -25.863 -33.986 1.00 39.19 537 ALA B N 1
ATOM 8365 C CA . ALA B 1 560 ? -9.642 -25.570 -35.286 1.00 40.77 537 ALA B CA 1
ATOM 8366 C C . ALA B 1 560 ? -8.776 -25.971 -36.502 1.00 39.53 537 ALA B C 1
ATOM 8367 O O . ALA B 1 560 ? -9.315 -26.546 -37.463 1.00 34.16 537 ALA B O 1
ATOM 8369 N N . PRO B 1 561 ? -7.451 -25.677 -36.473 1.00 31.97 538 PRO B N 1
ATOM 8370 C CA . PRO B 1 561 ? -6.600 -26.131 -37.585 1.00 36.83 538 PRO B CA 1
ATOM 8371 C C . PRO B 1 561 ? -6.732 -27.619 -37.916 1.00 33.90 538 PRO B C 1
ATOM 8372 O O . PRO B 1 561 ? -7.072 -27.959 -39.045 1.00 32.20 538 PRO B O 1
ATOM 8376 N N . LEU B 1 562 ? -6.487 -28.493 -36.944 1.00 40.99 539 LEU B N 1
ATOM 8377 C CA . LEU B 1 562 ? -6.534 -29.929 -37.199 1.00 24.93 539 LEU B CA 1
ATOM 8378 C C . LEU B 1 562 ? -7.939 -30.419 -37.514 1.00 25.72 539 LEU B C 1
ATOM 8379 O O . LEU B 1 562 ? -8.110 -31.418 -38.212 1.00 31.00 539 LEU B O 1
ATOM 8384 N N . ILE B 1 563 ? -8.952 -29.735 -36.994 1.00 28.70 540 ILE B N 1
ATOM 8385 C CA . ILE B 1 563 ? -10.328 -30.096 -37.329 1.00 29.46 540 ILE B CA 1
ATOM 8386 C C . ILE B 1 563 ? -10.591 -29.876 -38.831 1.00 32.35 540 ILE B C 1
ATOM 8387 O O . ILE B 1 563 ? -11.183 -30.722 -39.506 1.00 30.13 540 ILE B O 1
ATOM 8392 N N . SER B 1 564 ? -10.133 -28.741 -39.343 1.00 34.90 541 SER B N 1
ATOM 8393 C CA . SER B 1 564 ? -10.304 -28.392 -40.756 1.00 32.03 541 SER B CA 1
ATOM 8394 C C . SER B 1 564 ? -9.573 -29.369 -41.667 1.00 34.81 541 SER B C 1
ATOM 8395 O O . SER B 1 564 ? -10.125 -29.853 -42.664 1.00 34.64 541 SER B O 1
ATOM 8398 N N . ILE B 1 565 ? -8.320 -29.634 -41.323 1.00 32.73 542 ILE B N 1
ATOM 8399 C CA . ILE B 1 565 ? -7.530 -30.674 -41.969 1.00 28.95 542 ILE B CA 1
ATOM 8400 C C . ILE B 1 565 ? -8.256 -32.018 -42.004 1.00 37.14 542 ILE B C 1
ATOM 8401 O O . ILE B 1 565 ? -8.325 -32.668 -43.049 1.00 34.04 542 ILE B O 1
ATOM 8406 N N . ALA B 1 566 ? -8.809 -32.427 -40.864 1.00 27.54 543 ALA B N 1
ATOM 8407 C CA . ALA B 1 566 ? -9.478 -33.720 -40.759 1.00 28.39 543 ALA B CA 1
ATOM 8408 C C . ALA B 1 566 ? -10.675 -33.841 -41.695 1.00 27.87 543 ALA B C 1
ATOM 8409 O O . ALA B 1 566 ? -10.861 -34.859 -42.369 1.00 29.39 543 ALA B O 1
ATOM 8411 N N . LEU B 1 567 ? -11.494 -32.797 -41.720 1.00 29.36 544 LEU B N 1
ATOM 8412 C CA . LEU B 1 567 ? -12.720 -32.807 -42.503 1.00 31.24 544 LEU B CA 1
ATOM 8413 C C . LEU B 1 567 ? -12.398 -32.759 -43.991 1.00 32.25 544 LEU B C 1
ATOM 8414 O O . LEU B 1 567 ? -13.109 -33.347 -44.809 1.00 33.11 544 LEU B O 1
ATOM 8419 N N . LYS B 1 568 ? -11.317 -32.056 -44.316 1.00 33.92 545 LYS B N 1
ATOM 8420 C CA . LYS B 1 568 ? -10.858 -31.918 -45.691 1.00 36.40 545 LYS B CA 1
ATOM 8421 C C . LYS B 1 568 ? -10.337 -33.244 -46.217 1.00 40.17 545 LYS B C 1
ATOM 8422 O O . LYS B 1 568 ? -10.866 -33.785 -47.191 1.00 37.53 545 LYS B O 1
ATOM 8424 N N . VAL B 1 569 ? -9.311 -33.777 -45.555 1.00 35.65 546 VAL B N 1
ATOM 8425 C CA . VAL B 1 569 ? -8.638 -34.983 -46.034 1.00 34.76 546 VAL B CA 1
ATOM 8426 C C . VAL B 1 569 ? -9.605 -36.165 -46.108 1.00 37.27 546 VAL B C 1
ATOM 8427 O O . VAL B 1 569 ? -9.442 -37.078 -46.922 1.00 35.76 546 VAL B O 1
ATOM 8431 N N . SER B 1 570 ? -10.636 -36.135 -45.271 1.00 35.57 547 SER B N 1
ATOM 8432 C CA . SER B 1 570 ? -11.527 -37.275 -45.165 1.00 35.61 547 SER B CA 1
ATOM 8433 C C . SER B 1 570 ? -12.762 -37.125 -46.049 1.00 35.36 547 SER B C 1
ATOM 8434 O O . SER B 1 570 ? -13.452 -38.110 -46.333 1.00 35.59 547 SER B O 1
ATOM 8437 N N . GLN B 1 571 ? -13.033 -35.889 -46.465 1.00 38.30 548 GLN B N 1
ATOM 8438 C CA . GLN B 1 571 ? -14.208 -35.573 -47.272 1.00 37.80 548 GLN B CA 1
ATOM 8439 C C . GLN B 1 571 ? -15.483 -36.011 -46.560 1.00 40.27 548 GLN B C 1
ATOM 8440 O O . GLN B 1 571 ? -16.371 -36.617 -47.165 1.00 39.86 548 GLN B O 1
ATOM 8446 N N . LEU B 1 572 ? -15.552 -35.697 -45.266 1.00 37.83 549 LEU B N 1
ATOM 8447 C CA . LEU B 1 572 ? -16.651 -36.125 -44.411 1.00 38.98 549 LEU B CA 1
ATOM 8448 C C . LEU B 1 572 ? -17.970 -35.564 -44.925 1.00 39.94 549 LEU B C 1
ATOM 8449 O O . LEU B 1 572 ? -18.938 -36.304 -45.104 1.00 42.39 549 LEU B O 1
ATOM 8454 N N . GLN B 1 573 ? -17.988 -34.256 -45.167 1.00 36.81 550 GLN B N 1
ATOM 8455 C CA . GLN B 1 573 ? -19.185 -33.569 -45.642 1.00 44.95 550 GLN B CA 1
ATOM 8456 C C . GLN B 1 573 ? -19.663 -34.150 -46.971 1.00 45.55 550 GLN B C 1
ATOM 8457 O O . GLN B 1 573 ? -20.860 -34.369 -47.170 1.00 40.30 550 GLN B O 1
ATOM 8463 N N . GLU B 1 574 ? -18.718 -34.414 -47.869 1.00 48.49 551 GLU B N 1
ATOM 8464 C CA . GLU B 1 574 ? -19.040 -34.942 -49.191 1.00 45.51 551 GLU B CA 1
ATOM 8465 C C . GLU B 1 574 ? -19.594 -36.363 -49.118 1.00 47.89 551 GLU B C 1
ATOM 8466 O O . GLU B 1 574 ? -20.446 -36.744 -49.924 1.00 46.47 551 GLU B O 1
ATOM 8472 N N . ARG B 1 575 ? -19.125 -37.149 -48.153 1.00 41.91 552 ARG B N 1
ATOM 8473 C CA . ARG B 1 575 ? -19.559 -38.537 -48.075 1.00 34.36 552 ARG B CA 1
ATOM 8474 C C . ARG B 1 575 ? -20.845 -38.709 -47.271 1.00 40.02 552 ARG B C 1
ATOM 8475 O O . ARG B 1 575 ? -21.608 -39.645 -47.513 1.00 44.43 552 ARG B O 1
ATOM 8483 N N . THR B 1 576 ? -21.095 -37.811 -46.321 1.00 41.07 553 THR B N 1
ATOM 8484 C CA . THR B 1 576 ? -22.211 -38.000 -45.389 1.00 46.37 553 THR B CA 1
ATOM 8485 C C . THR B 1 576 ? -23.256 -36.895 -45.462 1.00 43.70 553 THR B C 1
ATOM 8486 O O . THR B 1 576 ? -24.412 -37.100 -45.085 1.00 43.63 553 THR B O 1
ATOM 8490 N N . GLY B 1 577 ? -22.839 -35.719 -45.916 1.00 41.43 554 GLY B N 1
ATOM 8491 C CA . GLY B 1 577 ? -23.735 -34.582 -46.021 1.00 47.09 554 GLY B CA 1
ATOM 8492 C C . GLY B 1 577 ? -23.680 -33.661 -44.819 1.00 39.92 554 GLY B C 1
ATOM 8493 O O . GLY B 1 577 ? -24.174 -32.536 -44.869 1.00 40.40 554 GLY B O 1
ATOM 8494 N N . ARG B 1 578 ? -23.066 -34.128 -43.736 1.00 41.13 555 ARG B N 1
ATOM 8495 C CA . ARG B 1 578 ? -23.040 -33.357 -42.495 1.00 40.24 555 ARG B CA 1
ATOM 8496 C C . ARG B 1 578 ? -22.083 -32.167 -42.563 1.00 37.43 555 ARG B C 1
ATOM 8497 O O . ARG B 1 578 ? -20.949 -32.290 -43.023 1.00 36.17 555 ARG B O 1
ATOM 8505 N N . THR B 1 579 ? -22.544 -31.018 -42.081 1.00 30.91 556 THR B N 1
ATOM 8506 C CA . THR B 1 579 ? -21.738 -29.801 -42.103 1.00 36.00 556 THR B CA 1
ATOM 8507 C C . THR B 1 579 ? -21.315 -29.383 -40.697 1.00 42.65 556 THR B C 1
ATOM 8508 O O . THR B 1 579 ? -20.620 -28.381 -40.516 1.00 44.48 556 THR B O 1
ATOM 8512 N N . ALA B 1 580 ? -21.748 -30.158 -39.707 1.00 40.77 557 ALA B N 1
ATOM 8513 C CA . ALA B 1 580 ? -21.383 -29.926 -38.313 1.00 39.79 557 ALA B CA 1
ATOM 8514 C C . ALA B 1 580 ? -21.518 -31.231 -37.531 1.00 37.10 557 ALA B C 1
ATOM 8515 O O . ALA B 1 580 ? -22.311 -32.104 -37.902 1.00 34.57 557 ALA B O 1
ATOM 8517 N N . PRO B 1 581 ? -20.735 -31.386 -36.453 1.00 34.54 558 PRO B N 1
ATOM 8518 C CA . PRO B 1 581 ? -20.899 -32.605 -35.652 1.00 29.70 558 PRO B CA 1
ATOM 8519 C C . PRO B 1 581 ? -22.227 -32.595 -34.902 1.00 38.76 558 PRO B C 1
ATOM 8520 O O . PRO B 1 581 ? -22.735 -31.514 -34.597 1.00 39.89 558 PRO B O 1
ATOM 8524 N N . THR B 1 582 ? -22.785 -33.772 -34.627 1.00 37.49 559 THR B N 1
ATOM 8525 C CA . THR B 1 582 ? -23.960 -33.881 -33.764 1.00 37.51 559 THR B CA 1
ATOM 8526 C C . THR B 1 582 ? -23.628 -33.471 -32.332 1.00 39.83 559 THR B C 1
ATOM 8527 O O . THR B 1 582 ? -24.351 -32.685 -31.711 1.00 37.34 559 THR B O 1
ATOM 8531 N N . VAL B 1 583 ? -22.532 -34.022 -31.813 1.00 34.98 560 VAL B N 1
ATOM 8532 C CA . VAL B 1 583 ? -22.085 -33.751 -30.446 1.00 36.48 560 VAL B CA 1
ATOM 8533 C C . VAL B 1 583 ? -20.608 -33.363 -30.428 1.00 34.74 560 VAL B C 1
ATOM 8534 O O . VAL B 1 583 ? -19.806 -33.940 -31.167 1.00 34.85 560 VAL B O 1
ATOM 8538 N N . ILE B 1 584 ? -20.268 -32.378 -29.596 1.00 31.84 561 ILE B N 1
ATOM 8539 C CA . ILE B 1 584 ? -18.880 -32.011 -29.302 1.00 34.56 561 ILE B CA 1
ATOM 8540 C C . ILE B 1 584 ? -18.571 -32.237 -27.827 1.00 33.85 561 ILE B C 1
ATOM 8541 O O . ILE B 1 584 ? -19.335 -31.814 -26.958 1.00 34.02 561 ILE B O 1
ATOM 8546 N N . THR B 1 585 ? -17.448 -32.882 -27.538 1.00 31.41 562 THR B N 1
ATOM 8547 C CA . THR B 1 585 ? -17.026 -33.058 -26.154 1.00 31.43 562 THR B CA 1
ATOM 8548 C C . THR B 1 585 ? -15.605 -32.555 -25.969 1.00 35.17 562 THR B C 1
ATOM 8549 O O . THR B 1 585 ? -14.787 -32.655 -26.882 1.00 33.62 562 THR B O 1
#

InterPro domains:
  IPR005841 Alpha-D-phosphohexomutase superfamily [PR00509] (110-124)
  IPR005841 Alpha-D-phosphohexomutase superfamily [PR00509] (217-236)
  IPR005841 Alpha-D-phosphohexomutase superfamily [PR00509] (253-266)
  IPR005841 Alpha-D-phosphohexomutase superfamily [PR00509] (281-296)
  IPR005844 Alpha-D-phosphohexomutase, alpha/beta/alpha domain I [PF02878] (15-157)
  IPR005845 Alpha-D-phosphohexomutase, alpha/beta/alpha domain II [PF02879] (194-299)
  IPR005846 Alpha-D-phosphohexomutase, alpha/beta/alpha domain III [PF02880] (307-420)
  IPR016055 Alpha-D-phosphohexomutase, alpha/beta/alpha I/II/III [SSF53738] (4-205)
  IPR016055 Alpha-D-phosphohexomutase, alpha/beta/alpha I/II/III [SSF53738] (192-304)
  IPR016055 Alpha-D-phosphohexomutase, alpha/beta/alpha I/II/III [SSF53738] (289-427)
  IPR016066 Alpha-D-phosphohexomutase, conserved site [PS00710] (111-120)
  IPR036900 Alpha-D-phosphohexomutase, C-terminal domain superfamily [SSF55957] (422-562)
  IPR045244 Phosphoglucomutase [PTHR22573] (3-562)

Secondary structure (DSSP, 8-state):
-EE--EEEE----S----TTT-EEEEHHHHHHSTTHHHHHHHHHHTTS-GGGTTT-EEEEEE---TTHHHHHHHHHHHHHHTT--EEEEEEEEE--HHHHHHHHHHHT-SEEEEE------STTSEEEEEEEETTSSBPPHHHHHHHHHHHHH--EEEE-TT----TTS-EEEEEEETT-SSPEEEEEE-TTHHHHHHHHHHS-HHHHHHHHSSTTPPPEEEE-TTSTTHHHIIIIIIIIT---GGGEES-S--TTGGGS----STTTTHHHHHHHHTS--SEEEEE-TTSSBEEEEEGGG-EE-HHHHHHHHHHTGGGSHHHHHH----EEEETTS-THHHHHHHHHT--EEEE-SSHHHHHHHHHTT--SEEEETTTEEEETTSSS--HHHHHHHHHHHHHHH-S-HHHHHHHHHHHH-EEEEEEEEEEEE-HHHHHHHHHHHHHHHHSTTTTT-EEE-SSPEEEEEEEEE--EE-TTT--EE----EEEEETTS-EEEEEE---EEEEEEEEEEE--TTTTTS-HHHHHHHHHHHHHHHHTHHHHH--SS-SEE-/---EEEE----S-----TT-EEEEHHHHHHSTTHHHHHHHHHHHTS-GGGSTT-EEEEEE---TTHHHHHHHHHHHHHHTT--EEEEEEEEE--HHHHHHHHHHHT-SEEEEE------STTSEEEEEEE-TTSSBPPHHHHHHHHHHHHH--EEEE-TT----TTS-EEEEEPPTT-SSPEEEEEE-SSHHHHHHHHHHS-HHHHHHHHSSTTSPPEEEE-TTSTTHHHIIIIIIIIT---GGGEES-S--TTGGGS----STTTTHHHHHHHHHS--SEEEEE-TTSSBEEEEEGGG-EE-HHHHHHHHHHTGGGSHHHHHH----EEEETTS-THHHHHHHTTT--EEEE-SSHHHHHHHHHTT--SEEEETTTEEEETTSSS--HHHHHHHHHHHHHHH-S-HHHHHHHHHHHH-EEEEEEEEETT--HHHHHHHHHHHHHHHTSTTTTT-EEEETTEEEEEEEEEE--EE-TTT--EE----EEEEETTS-EEEEEE----EEEEEEEEE--HHHHTS-HHHHHHHHHHHHHHHHTHHHHH--SS-SEE-

GO terms:
  GO:0000287 magnesium ion binding (F, IDA)
  GO:0004614 phosphoglucomutase activity (F, IDA)
  GO:0006006 glucose metabolic process (P, IDA)
  GO:0004614 phosphoglucomutase activity (F, EXP)
  GO:0005980 glycogen catabolic process (P, IMP)
  GO:0033499 galactose catabolic process via UDP-galactose, Leloir pathway (P, IMP)
  GO:1904724 tertiary granule lumen (C, TAS)
  GO:1904813 ficolin-1-rich granule lumen (C, TAS)
  GO:0005576 extracellular region (C, TAS)
  GO:0005829 cytosol (C, TAS)
  GO:0005515 protein binding (F, IPI)
  GO:0005829 cytosol (C, IDA)
  GO:0004614 phosphoglucomutase activity (F, TAS)
  GO:0006094 gluconeogenesis (P, TAS)
  GO:0006096 glycolytic process (P, TAS)
  GO:0070062 extracellular exosome (C, HDA)

Solvent-accessible surface area: 42201 Å² total

Foldseek 3Di:
DAFEKDKFFDAFDQPQFQPQFFGKDWPVCVVVPPCPLVLLLQLLCVVDDLVCQQVAEAEFAEKQAPCQLVSVQSNLFQSQQSNRAEYEAEAVRFAFLQRQLLVLQVVQHQWYWYWYDLWFGDNGTMIGIFIGGNQSHGDDPVSSVSSSVSRRPPGMGMGGVPDGDNRHDAAKDWYHYPPDDHIHIYGHDHRAVSVLVLVVQWAPLVLLLVQQADDNHQFAAEAALLIRCLVNCCVRVPVRSNHPPNNRHNSHRDNRSVVARQADDCVSVVVQLVVQLVQPGAWYKGARRRFQFMWIAGHNRHGQQQLNLLLLCLQQVVLIVNCVVLPFQAEEEEQLRACSNVLSCVVVVGHYYHHFDHQVLQQQCLVVSRGAWYTYSRRGIDGSSGRTHGHVSSVSSVSSSCSVVVDGPVVSSLVSCQVRFDWQKKKFKAPLFQPVLVVVLVVVLQVVQPDPPQQQDWDPFPPDIWGFHHWHQDWDQRPGPRDIDTRRWIWGATPVRWIWIWDWPVVIMIMIMTIDTGNDPVPRPDDRVVSRVRVVVVVCVSSVSCVRGVDPGGPDMD/DEKDKFFDAFDQPLFQPQFFGKDWPVCVVVPPCPLVLLLQLLCVLDDLVCQQVAEAEFAEKQAPPQQVSVQSNLFQSQNSNRAEYEAEAVRFAFLQRQLLVLAVVQHQWYWYWYDLWFGYNGTMIGIFIGGNLSHGDDPVSSVSSSVSRRPPGMGMGRVPDDDNRNDAAKDWADYVPDDHIRIYGYDHRAVSVLVLVVQWAPLVLLLVQQADPNHQFAAEAALLIRCLVVCCVRVPVRSPHPNNSRHNSHHDNRSVVFSQADDCVRVVVQLVCQLPDQHAWYKGARRSFQFMWIAGHNGHGDQQLNLLLLCLLQVCLIVNCVPPHFQAEEEEQLRACSNVLSQVPDPHYYYHHFPHQVLVQQCLVVSRGAWYTYRSRGIDGSSGRTHGHVSSVSSVSSSCSVVVDGPVVSSLVSCQVRNDWQKKKFKAPPFDPVLLVVLVVVLQVVQPDPPNQQDWDWDDRDIWGFHHWHQDWDQRPGPRDIGTNRWIWGATPVRWIWIWDCPCVMIMIMTIQTGNDPVPRPDDSVVSRVTVVVVVCVSSVSCVSGVDPGGPDMD

B-factor: mean 25.87, std 11.15, range [7.11, 83.19]

Organism: Homo sapiens (NCBI:txid9606)

Nearest PDB structures (foldseek):
  5jn5-assembly1_A  TM=1.002E+00  e=0.000E+00  Homo sapiens
  5vbi-assembly1_A  TM=9.987E-01  e=0.000E+00  Homo sapiens
  5vg7-assembly1_A  TM=9.988E-01  e=0.000E+00  Homo sapiens
  6uo6-assembly1_A  TM=9.996E-01  e=0.000E+00  Homo sapiens
  5vg7-assembly2_B  TM=9.940E-01  e=0.000E+00  Homo sapiens

Sequence (1113 aa):
NMVKIVTVKTQAYQDQKPGTSGLRKRVKVFQSSANYAENFIQSIISTVEPAQRQEATLVVGGDGRFYMKEAIQLIARIIAAANGIGRLVIGQNGILSTPAVSCIIRKIKAIGGIILTAHNPGGPNGDFGIKFNISNGGPAPEEAITDKIFQISKTIEEEYAVCPDLKVDLGVLGKQQFDLENKFKPFTVEIVDSVEEAYATMLRSSIFDFSSALKELLSGPNNRLKIRIDAMHGVVGPYVKKILCEELGAPANSAVNCVPLEDFGGHHPYPNLTYAADLVETMKSGEHDFGAAFDGDGDRNMILGKHGFFVNNPSDSVAVIAANIFSIPYFQQQTGVRGFARSMPTSGALDRVASSATKIALYETPTTGWKKFFGNLMDASKLSLCGEESFGTGSDHIREKDGLWAVLAWLSILATRKQSVEDILKDHWQKYGRNFFTRYDYEEVEAEGANKMMKDLEALMFDRSFVGKQFSANDKVYTVEKADNFEYSDPVDGSISRNNQGLRLLIFTDGSRIVFRLSGGATIRLYIDSYEKDVAKINQDPQVMLAPLISIALKVSQLQERTGRTAPTVITVKIVTVKTQAYQDQKPGTSGLRKRVKVFQSSSANYAENFIQSIISTVEPAQRQEATLVVGGDGRFYMKEAIQLIARIAAANGIGRLVIGQNGILSTPAVSCIIRKKIKAIGGIILTAHNPGGPNGDFGIKFNISNGGPAPEAITDKIFQISKTIEEYAVCPDLKVDLGVLGKQQFDLENKFKPFTVEEIVDSVEAYATMLRSSIFDFSSALKELLSGPNRLKIRIDAMHGVVGPYVKKILCEELGAPANSAVNCVPLEDFGGHHPYPNLTYAADLVETMKSGEHDFGAAFDGDGDRNMILGKHGFFVNPSDSVAVIAANIFSIPYFQQTGVRGFARSMMPTSGALDRVASSATKIALYETPTTGWKFFGNLMDASKLSLCGEESFGTGSDHIREKDGLWAVLAWLSILATRKQSVEDILKDHWQKYGRNFFTRYDYEEVEAEGANKMMKDLEALMFDRSFVGKQFSANDKVYTVEKADNFEYSDPVDGSISRNNQGLRLLIFTDGSRIVFRLSGATIRLYIDSYEKDVAKINQDPQVMLAPLISIALKVSQLQERTGRTAPTVIT

CATH classification: 3.40.120.10 (+3 more: 3.40.120.10, 3.40.120.10, 3.30.310.50)